Protein AF-A0A260Z361-F1 (afdb_monomer_lite)

Organism: Caenorhabditis remanei (NCBI:txid31234)

InterPro domains:
  IPR000536 Nuclear hormone receptor, ligand-binding domain [PF00104] (79-239)
  IPR000536 Nuclear hormone receptor, ligand-binding domain [PF00104] (299-496)
  IPR000536 Nuclear hormone receptor, ligand-binding domain [PF00104] (571-744)
  IPR000536 Nuclear hormone receptor, ligand-binding domain [PF00104] (887-1087)
  IPR000536 Nuclear hormone receptor, ligand-binding domain [PS51843] (262-513)
  IPR000536 Nuclear hormone receptor, ligand-binding domain [PS51843] (514-761)
  IPR000536 Nuclear hormone receptor, ligand-binding domain [PS51843] (861-1104)
  IPR000536 Nuclear hormone receptor, ligand-binding domain [SM00430] (85-256)
  IPR000536 Nuclear hormone receptor, ligand-binding domain [SM00430] (308-484)
  IPR000536 Nuclear hormone receptor, ligand-binding domain [SM00430] (555-732)
  IPR000536 Nuclear hormone receptor, ligand-binding domain [SM00430] (896-1075)
  IPR001628 Zinc finger, nuclear hormone receptor-type [PF00105] (751-816)
  IPR001628 Zinc finger, nuclear hormone receptor-type [PR00047] (752-768)
  IPR001628 Zinc finger, nuclear hormone receptor-type [PR00047] (768-783)
  IPR001628 Zinc finger, nuclear hormone receptor-type [PR00047] (798-806)
  IPR001628 Zinc finger, nuclear hormone receptor-type [PR00047] (806-814)
  IPR001628 Zinc finger, nuclear hormone receptor-type [PS51030] (749-821)
  IPR001628 Zinc finger, nuclear hormone receptor-type [SM00399] (749-817)
  IPR013088 Zinc finger, NHR/GATA-type [G3DSA:3.30.50.10] (749-846)
  IPR035500 Nuclear hormone receptor-like domain superfamily [G3DSA:1.10.565.10] (91-254)

Structure (mmCIF, N/CA/C/O backbone):
data_AF-A0A260Z361-F1
#
_entry.id   AF-A0A260Z361-F1
#
loop_
_atom_site.group_PDB
_atom_site.id
_atom_site.type_symbol
_atom_site.label_atom_id
_atom_site.label_alt_id
_atom_site.label_comp_id
_atom_site.label_asym_id
_atom_site.label_entity_id
_atom_site.label_seq_id
_atom_site.pdbx_PDB_ins_code
_atom_site.Cartn_x
_atom_site.Cartn_y
_atom_site.Cartn_z
_atom_site.occupancy
_atom_site.B_iso_or_equiv
_atom_site.auth_seq_id
_atom_site.auth_comp_id
_atom_site.auth_asym_id
_atom_site.auth_atom_id
_atom_site.pdbx_PDB_model_num
ATOM 1 N N . MET A 1 1 ? -25.024 35.881 -53.964 1.00 37.06 1 MET A N 1
ATOM 2 C CA . MET A 1 1 ? -24.887 37.346 -53.826 1.00 37.06 1 MET A CA 1
ATOM 3 C C . MET A 1 1 ? -26.222 37.951 -53.404 1.00 37.06 1 MET A C 1
ATOM 5 O O . MET A 1 1 ? -26.294 38.473 -52.302 1.00 37.06 1 MET A O 1
ATOM 9 N N . GLU A 1 2 ? -27.300 37.733 -54.162 1.00 37.16 2 GLU A N 1
ATOM 10 C CA . GLU A 1 2 ? -28.669 38.170 -53.811 1.00 37.16 2 GLU A CA 1
ATOM 11 C C . GLU A 1 2 ? -29.157 37.681 -52.435 1.00 37.16 2 GLU A C 1
ATOM 13 O O . GLU A 1 2 ? -29.669 38.473 -51.655 1.00 37.16 2 GLU A O 1
ATOM 18 N N . LYS A 1 3 ? -28.886 36.421 -52.054 1.00 41.75 3 LYS A N 1
ATOM 19 C CA . LYS A 1 3 ? -29.202 35.899 -50.704 1.00 41.75 3 LYS A CA 1
ATOM 20 C C . LYS A 1 3 ? -28.465 36.618 -49.557 1.00 41.75 3 LYS A C 1
ATOM 22 O O . LYS A 1 3 ? -28.951 36.625 -48.435 1.00 41.75 3 LYS A O 1
ATOM 27 N N . CYS A 1 4 ? -27.301 37.215 -49.824 1.00 38.50 4 CYS A N 1
ATOM 28 C CA . CYS A 1 4 ? -26.504 37.941 -48.825 1.00 38.50 4 CYS A CA 1
ATOM 29 C C . CYS A 1 4 ? -26.929 39.413 -48.720 1.00 38.50 4 CYS A C 1
ATOM 31 O O . CYS A 1 4 ? -26.903 39.981 -47.631 1.00 38.50 4 CYS A O 1
ATOM 33 N N . VAL A 1 5 ? -27.372 40.006 -49.834 1.00 46.22 5 VAL A N 1
ATOM 34 C CA . VAL A 1 5 ? -27.998 41.337 -49.855 1.00 46.22 5 VAL A CA 1
ATOM 35 C C . VAL A 1 5 ? -29.374 41.283 -49.180 1.00 46.22 5 VAL A C 1
ATOM 37 O O . VAL A 1 5 ? -29.681 42.140 -48.358 1.00 46.22 5 VAL A O 1
ATOM 40 N N . ALA A 1 6 ? -30.147 40.213 -49.405 1.00 42.69 6 ALA A N 1
ATOM 41 C CA . ALA A 1 6 ? -31.412 39.955 -48.709 1.00 42.69 6 ALA A CA 1
ATOM 42 C C . ALA A 1 6 ? -31.250 39.751 -47.186 1.00 42.69 6 ALA A C 1
ATOM 44 O O . ALA A 1 6 ? -32.194 39.970 -46.435 1.00 42.69 6 ALA A O 1
ATOM 45 N N . ALA A 1 7 ? -30.049 39.381 -46.724 1.00 40.28 7 ALA A N 1
ATOM 46 C CA . ALA A 1 7 ? -29.687 39.276 -45.307 1.00 40.28 7 ALA A CA 1
ATOM 47 C C . ALA A 1 7 ? -29.049 40.566 -44.737 1.00 40.28 7 ALA A C 1
ATOM 49 O O . ALA A 1 7 ? -28.503 40.551 -43.634 1.00 40.28 7 ALA A O 1
ATOM 50 N N . GLY A 1 8 ? -29.092 41.683 -45.477 1.00 35.53 8 GLY A N 1
ATOM 51 C CA . GLY A 1 8 ? -28.671 43.006 -45.002 1.00 35.53 8 GLY A CA 1
ATOM 52 C C . GLY A 1 8 ? -27.170 43.307 -45.096 1.00 35.53 8 GLY A C 1
ATOM 53 O O . GLY A 1 8 ? -26.699 44.268 -44.485 1.00 35.53 8 GLY A O 1
ATOM 54 N N . MET A 1 9 ? -26.382 42.523 -45.841 1.00 39.78 9 MET A N 1
ATOM 55 C CA . MET A 1 9 ? -24.955 42.816 -46.036 1.00 39.78 9 MET A CA 1
ATOM 56 C C . MET A 1 9 ? -24.739 43.815 -47.185 1.00 39.78 9 MET A C 1
ATOM 58 O O . MET A 1 9 ? -25.173 43.577 -48.309 1.00 39.78 9 MET A O 1
ATOM 62 N N . GLN A 1 10 ? -24.023 44.915 -46.911 1.00 44.56 10 GLN A N 1
ATOM 63 C CA . GLN A 1 10 ? -23.666 45.927 -47.914 1.00 44.56 10 GLN A CA 1
ATOM 64 C C . GLN A 1 10 ? -22.781 45.350 -49.029 1.00 44.56 10 GLN A C 1
ATOM 66 O O . GLN A 1 10 ? -21.761 44.707 -48.770 1.00 44.56 10 GLN A O 1
ATOM 71 N N . GLU A 1 11 ? -23.150 45.647 -50.275 1.00 37.41 11 GLU A N 1
ATOM 72 C CA . GLU A 1 11 ? -22.514 45.131 -51.494 1.00 37.41 11 GLU A CA 1
ATOM 73 C C . GLU A 1 11 ? -21.025 45.526 -51.619 1.00 37.41 11 GLU A C 1
ATOM 75 O O . GLU A 1 11 ? -20.218 44.764 -52.157 1.00 37.41 11 GLU A O 1
ATOM 80 N N . SER A 1 12 ? -20.623 46.658 -51.027 1.00 40.34 12 SER A N 1
ATOM 81 C CA . SER A 1 12 ? -19.236 47.151 -50.987 1.00 40.34 12 SER A CA 1
ATOM 82 C C . SER A 1 12 ? -18.270 46.218 -50.241 1.00 40.34 12 SER A C 1
ATOM 84 O O . SER A 1 12 ? -17.122 46.059 -50.651 1.00 40.34 12 SER A O 1
ATOM 86 N N . LEU A 1 13 ? -18.739 45.526 -49.195 1.00 38.41 13 LEU A N 1
ATOM 87 C CA . LEU A 1 13 ? -17.946 44.538 -48.449 1.00 38.41 13 LEU A CA 1
ATOM 88 C C . LEU A 1 13 ? -17.765 43.222 -49.214 1.00 38.41 13 LEU A C 1
ATOM 90 O O . LEU A 1 13 ? -16.787 42.509 -48.990 1.00 38.41 13 LEU A O 1
ATOM 94 N N . ILE A 1 14 ? -18.695 42.896 -50.114 1.00 42.06 14 ILE A N 1
ATOM 95 C CA . ILE A 1 14 ? -18.622 41.687 -50.941 1.00 42.06 14 ILE A CA 1
ATOM 96 C C . ILE A 1 14 ? -17.640 41.903 -52.103 1.00 42.06 14 ILE A C 1
ATOM 98 O O . ILE A 1 14 ? -16.890 40.984 -52.436 1.00 42.06 14 ILE A O 1
ATOM 102 N N . ARG A 1 15 ? -17.584 43.117 -52.675 1.00 38.75 15 ARG A N 1
ATOM 103 C CA . ARG A 1 15 ? -16.618 43.471 -53.733 1.00 38.75 15 ARG A CA 1
ATOM 104 C C . ARG A 1 15 ? -15.180 43.578 -53.208 1.00 38.75 15 ARG A C 1
ATOM 106 O O . ARG A 1 15 ? -14.297 42.940 -53.773 1.00 38.75 15 ARG A O 1
ATOM 113 N N . GLY A 1 16 ? -14.964 44.196 -52.041 1.00 37.25 16 GLY A N 1
ATOM 114 C CA . GLY A 1 16 ? -13.623 44.321 -51.444 1.00 37.25 16 GLY A CA 1
ATOM 115 C C . GLY A 1 16 ? -12.918 42.989 -51.131 1.00 37.25 16 GLY A C 1
ATOM 116 O O . GLY A 1 16 ? -11.696 42.909 -51.179 1.00 37.25 16 GLY A O 1
ATOM 117 N N . SER A 1 17 ? -13.660 41.904 -50.873 1.00 35.28 17 SER A N 1
ATOM 118 C CA . SER A 1 17 ? -13.062 40.572 -50.668 1.00 35.28 17 SER A CA 1
ATOM 119 C C . SER A 1 17 ? -12.660 39.870 -51.972 1.00 35.28 17 SER A C 1
ATOM 121 O O . SER A 1 17 ? -11.857 38.934 -51.920 1.00 35.28 17 SER A O 1
ATOM 123 N N . ARG A 1 18 ? -13.239 40.258 -53.117 1.00 35.06 18 ARG A N 1
ATOM 124 C CA . ARG A 1 18 ? -12.872 39.724 -54.436 1.00 35.06 18 ARG A CA 1
ATOM 125 C C . ARG A 1 18 ? -11.702 40.495 -55.036 1.00 35.06 18 ARG A C 1
ATOM 127 O O . ARG A 1 18 ? -10.806 39.846 -55.558 1.00 35.06 18 ARG A O 1
ATOM 134 N N . ASP A 1 19 ? -11.654 41.813 -54.858 1.00 36.59 19 ASP A N 1
ATOM 135 C CA . ASP A 1 19 ? -10.569 42.643 -55.398 1.00 36.59 19 ASP A CA 1
ATOM 136 C C . ASP A 1 19 ? -9.227 42.366 -54.702 1.00 36.59 19 ASP A C 1
ATOM 138 O O . ASP A 1 19 ? -8.204 42.296 -55.367 1.00 36.59 19 ASP A O 1
ATOM 142 N N . VAL A 1 20 ? -9.214 42.045 -53.401 1.00 38.16 20 VAL A N 1
ATOM 143 C CA . VAL A 1 20 ? -7.973 41.657 -52.694 1.00 38.16 20 VAL A CA 1
ATOM 144 C C . VAL A 1 20 ? -7.481 40.261 -53.098 1.00 38.16 20 VAL A C 1
ATOM 146 O O . VAL A 1 20 ? -6.281 40.036 -53.211 1.00 38.16 20 VAL A O 1
ATOM 149 N N . ASN A 1 21 ? -8.386 39.310 -53.357 1.00 33.41 21 ASN A N 1
ATOM 150 C CA . ASN A 1 21 ? -7.988 37.988 -53.855 1.00 33.41 21 ASN A CA 1
ATOM 151 C C . ASN A 1 21 ? -7.580 38.028 -55.337 1.00 33.41 21 ASN A C 1
ATOM 153 O O . ASN A 1 21 ? -6.773 37.202 -55.752 1.00 33.41 21 ASN A O 1
ATOM 157 N N . ASN A 1 22 ? -8.126 38.954 -56.128 1.00 33.75 22 ASN A N 1
ATOM 158 C CA . ASN A 1 22 ? -7.738 39.137 -57.523 1.00 33.75 22 ASN A CA 1
ATOM 159 C C . ASN A 1 22 ? -6.433 39.927 -57.648 1.00 33.75 22 ASN A C 1
ATOM 161 O O . ASN A 1 22 ? -5.600 39.499 -58.428 1.00 33.75 22 ASN A O 1
ATOM 165 N N . GLN A 1 23 ? -6.182 40.951 -56.825 1.00 36.69 23 GLN A N 1
ATOM 166 C CA . GLN A 1 23 ? -4.901 41.673 -56.807 1.00 36.69 23 GLN A CA 1
ATOM 167 C C . GLN A 1 23 ? -3.741 40.748 -56.410 1.00 36.69 23 GLN A C 1
ATOM 169 O O . GLN A 1 23 ? -2.722 40.716 -57.080 1.00 36.69 23 GLN A O 1
ATOM 174 N N . VAL A 1 24 ? -3.931 39.889 -55.399 1.00 38.25 24 VAL A N 1
ATOM 175 C CA . VAL A 1 24 ? -2.917 38.891 -55.003 1.00 38.25 24 VAL A CA 1
ATOM 176 C C . VAL A 1 24 ? -2.685 37.833 -56.095 1.00 38.25 24 VAL A C 1
ATOM 178 O O . VAL A 1 24 ? -1.581 37.310 -56.217 1.00 38.25 24 VAL A O 1
ATOM 181 N N . ASN A 1 25 ? -3.699 37.523 -56.910 1.00 35.00 25 ASN A N 1
ATOM 182 C CA . ASN A 1 25 ? -3.570 36.583 -58.030 1.00 35.00 25 ASN A CA 1
ATOM 183 C C . ASN A 1 25 ? -3.068 37.245 -59.331 1.00 35.00 25 ASN A C 1
ATOM 185 O O . ASN A 1 25 ? -2.478 36.549 -60.156 1.00 35.00 25 ASN A O 1
ATOM 189 N N . GLU A 1 26 ? -3.292 38.546 -59.536 1.00 34.28 26 GLU A N 1
ATOM 190 C CA . GLU A 1 26 ? -2.760 39.323 -60.665 1.00 34.28 26 GLU A CA 1
ATOM 191 C C . GLU A 1 26 ? -1.301 39.721 -60.431 1.00 34.28 26 GLU A C 1
ATOM 193 O O . GLU A 1 26 ? -0.491 39.541 -61.335 1.00 34.28 26 GLU A O 1
ATOM 198 N N . ASP A 1 27 ? -0.914 40.072 -59.201 1.00 36.50 27 ASP A N 1
ATOM 199 C CA . ASP A 1 27 ? 0.490 40.303 -58.831 1.00 36.50 27 ASP A CA 1
ATOM 200 C C . ASP A 1 27 ? 1.330 39.009 -58.960 1.00 36.50 27 ASP A C 1
ATOM 202 O O . ASP A 1 27 ? 2.516 39.057 -59.286 1.00 36.50 27 ASP A O 1
ATOM 206 N N . MET A 1 28 ? 0.704 37.832 -58.792 1.00 35.59 28 MET A N 1
ATOM 207 C CA . MET A 1 28 ? 1.311 36.526 -59.102 1.00 35.59 28 MET A CA 1
ATOM 208 C C . MET A 1 28 ? 1.346 36.195 -60.606 1.00 35.59 28 MET A C 1
ATOM 210 O O . MET A 1 28 ? 2.144 35.353 -61.016 1.00 35.59 28 MET A O 1
ATOM 214 N N . LYS A 1 29 ? 0.504 36.827 -61.438 1.00 32.34 29 LYS A N 1
ATOM 215 C CA . LYS A 1 29 ? 0.471 36.635 -62.902 1.00 32.34 29 LYS A CA 1
ATOM 216 C C . LYS A 1 29 ? 1.347 37.631 -63.668 1.00 32.34 29 LYS A C 1
ATOM 218 O O . LYS A 1 29 ? 1.808 37.284 -64.750 1.00 32.34 29 LYS A O 1
ATOM 223 N N . GLU A 1 30 ? 1.615 38.818 -63.126 1.00 31.16 30 GLU A N 1
ATOM 224 C CA . GLU A 1 30 ? 2.445 39.854 -63.769 1.00 31.16 30 GLU A CA 1
ATOM 225 C C . GLU A 1 30 ? 3.964 39.665 -63.583 1.00 31.16 30 GLU A C 1
ATOM 227 O O . GLU A 1 30 ? 4.753 40.523 -63.976 1.00 31.16 30 GLU A O 1
ATOM 232 N N . GLY A 1 31 ? 4.416 38.538 -63.021 1.00 31.28 31 GLY A N 1
ATOM 233 C CA . GLY A 1 31 ? 5.833 38.162 -63.057 1.00 31.28 31 GLY A CA 1
ATOM 234 C C . GLY A 1 31 ? 6.780 39.098 -62.295 1.00 31.28 31 GLY A C 1
ATOM 235 O O . GLY A 1 31 ? 7.986 39.070 -62.538 1.00 31.28 31 GLY A O 1
ATOM 236 N N . LYS A 1 32 ? 6.284 39.905 -61.347 1.00 32.31 32 LYS A N 1
ATOM 237 C CA . LYS A 1 32 ? 7.146 40.594 -60.375 1.00 32.31 32 LYS A CA 1
ATOM 238 C C . LYS A 1 32 ? 7.565 39.598 -59.300 1.00 32.31 32 LYS A C 1
ATOM 240 O O . LYS A 1 32 ? 6.962 39.486 -58.239 1.00 32.31 32 LYS A O 1
ATOM 245 N N . SER A 1 33 ? 8.604 38.840 -59.627 1.00 31.55 33 SER A N 1
ATOM 246 C CA . SER A 1 33 ? 9.275 37.894 -58.748 1.00 31.55 33 SER A CA 1
ATOM 247 C C . SER A 1 33 ? 9.770 38.578 -57.467 1.00 31.55 33 SER A C 1
ATOM 249 O O . SER A 1 33 ? 10.791 39.264 -57.465 1.00 31.55 33 SER A O 1
ATOM 251 N N . THR A 1 34 ? 9.112 38.310 -56.348 1.00 32.81 34 THR A N 1
ATOM 252 C CA . THR A 1 34 ? 9.829 38.047 -55.095 1.00 32.81 34 THR A CA 1
ATOM 253 C C . THR A 1 34 ? 9.739 36.552 -54.826 1.00 32.81 34 THR A C 1
ATOM 255 O O . THR A 1 34 ? 9.138 36.086 -53.861 1.00 32.81 34 THR A O 1
ATOM 258 N N . GLU A 1 35 ? 10.318 35.774 -55.746 1.00 29.12 35 GLU A N 1
ATOM 259 C CA . GLU A 1 35 ? 10.671 34.391 -55.454 1.00 29.12 35 GLU A CA 1
ATOM 260 C C . GLU A 1 35 ? 11.538 34.395 -54.189 1.00 29.12 35 GLU A C 1
ATOM 262 O O . GLU A 1 35 ? 12.588 35.039 -54.137 1.00 29.12 35 GLU A O 1
ATOM 267 N N . PHE A 1 36 ? 11.103 33.668 -53.161 1.00 33.59 36 PHE A N 1
ATOM 268 C CA . PHE A 1 36 ? 12.007 33.170 -52.132 1.00 33.59 36 PHE A CA 1
ATOM 269 C C . PHE A 1 36 ? 12.974 32.195 -52.822 1.00 33.59 36 PHE A C 1
ATOM 271 O O . PHE A 1 36 ? 12.764 30.984 -52.825 1.00 33.59 36 PHE A O 1
ATOM 278 N N . VAL A 1 37 ? 14.018 32.721 -53.466 1.00 28.19 37 VAL A N 1
ATOM 279 C CA . VAL A 1 37 ? 15.123 31.917 -53.993 1.00 28.19 37 VAL A CA 1
ATOM 280 C C . VAL A 1 37 ? 16.019 31.546 -52.813 1.00 28.19 37 VAL A C 1
ATOM 282 O O . VAL A 1 37 ? 17.010 32.207 -52.518 1.00 28.19 37 VAL A O 1
ATOM 285 N N . GLY A 1 38 ? 15.635 30.492 -52.096 1.00 27.31 38 GLY A N 1
ATOM 286 C CA . GLY A 1 38 ? 16.577 29.653 -51.359 1.00 27.31 38 GLY A CA 1
ATOM 287 C C . GLY A 1 38 ? 17.043 28.525 -52.287 1.00 27.31 38 GLY A C 1
ATOM 288 O O . GLY A 1 38 ? 16.228 28.017 -53.062 1.00 27.31 38 GLY A O 1
ATOM 289 N N . PRO A 1 39 ? 18.328 28.131 -52.282 1.00 25.77 39 PRO A N 1
ATOM 290 C CA . PRO A 1 39 ? 18.832 27.117 -53.201 1.00 25.77 39 PRO A CA 1
ATOM 291 C C . PRO A 1 39 ? 18.079 25.797 -52.989 1.00 25.77 39 PRO A C 1
ATOM 293 O O . PRO A 1 39 ? 18.014 25.281 -51.874 1.00 25.77 39 PRO A O 1
ATOM 296 N N . ARG A 1 40 ? 17.516 25.233 -54.067 1.00 27.95 40 ARG A N 1
ATOM 297 C CA . ARG A 1 40 ? 17.001 23.858 -54.074 1.00 27.95 40 ARG A CA 1
ATOM 298 C C . ARG A 1 40 ? 18.174 22.903 -53.856 1.00 27.95 40 ARG A C 1
ATOM 300 O O . ARG A 1 40 ? 18.859 22.535 -54.806 1.00 27.95 40 ARG A O 1
ATOM 307 N N . VAL A 1 41 ? 18.400 22.500 -52.611 1.00 29.23 41 VAL A N 1
ATOM 308 C CA . VAL A 1 41 ? 19.279 21.375 -52.292 1.00 29.23 41 VAL A CA 1
ATOM 309 C C . VAL A 1 41 ? 18.479 20.096 -52.530 1.00 29.23 41 VAL A C 1
ATOM 311 O O . VAL A 1 41 ? 17.575 19.758 -51.769 1.00 29.23 41 VAL A O 1
ATOM 314 N N . GLN A 1 42 ? 18.788 19.390 -53.619 1.00 27.22 42 GLN A N 1
ATOM 315 C CA . GLN A 1 42 ? 18.443 17.975 -53.763 1.00 27.22 42 GLN A CA 1
ATOM 316 C C . GLN A 1 42 ? 19.060 17.213 -52.582 1.00 27.22 42 GLN A C 1
ATOM 318 O O . GLN A 1 42 ? 20.266 17.302 -52.343 1.00 27.22 42 GLN A O 1
ATOM 323 N N . CYS A 1 43 ? 18.234 16.492 -51.823 1.00 30.78 43 CYS A N 1
ATOM 324 C CA . CYS A 1 43 ? 18.675 15.802 -50.619 1.00 30.78 43 CYS A CA 1
ATOM 325 C C . CYS A 1 43 ? 19.515 14.567 -50.968 1.00 30.78 43 CYS A C 1
ATOM 327 O O . CYS A 1 43 ? 19.007 13.473 -51.192 1.00 30.78 43 CYS A O 1
ATOM 329 N N . GLY A 1 44 ? 20.823 14.793 -50.995 1.00 32.03 44 GLY A N 1
ATOM 330 C CA . GLY A 1 44 ? 21.861 13.837 -50.625 1.00 32.03 44 GLY A CA 1
ATOM 331 C C . GLY A 1 44 ? 22.889 14.471 -49.676 1.00 32.03 44 GLY A C 1
ATOM 332 O O . GLY A 1 44 ? 24.017 13.997 -49.599 1.00 32.03 44 GLY A O 1
ATOM 333 N N . ILE A 1 45 ? 22.551 15.575 -48.990 1.00 31.08 45 ILE A N 1
ATOM 334 C CA . ILE A 1 45 ? 23.503 16.359 -48.185 1.00 31.08 45 ILE A CA 1
ATOM 335 C C . ILE A 1 45 ? 22.898 16.679 -46.810 1.00 31.08 45 ILE A C 1
ATOM 337 O O . ILE A 1 45 ? 21.851 17.313 -46.716 1.00 31.08 45 ILE A O 1
ATOM 341 N N . LYS A 1 46 ? 23.592 16.254 -45.743 1.00 37.72 46 LYS A N 1
ATOM 342 C CA . LYS A 1 46 ? 23.356 16.644 -44.341 1.00 37.72 46 LYS A CA 1
ATOM 343 C C . LYS A 1 46 ? 23.386 18.174 -44.209 1.00 37.72 46 LYS A C 1
ATOM 345 O O . LYS A 1 46 ? 24.453 18.770 -44.362 1.00 37.72 46 LYS A O 1
ATOM 350 N N . LEU A 1 47 ? 22.257 18.801 -43.874 1.00 40.19 47 LEU A N 1
ATOM 351 C CA . LEU A 1 47 ? 22.244 20.181 -43.378 1.00 40.19 47 LEU A CA 1
ATOM 352 C C . LEU A 1 47 ? 23.024 20.234 -42.054 1.00 40.19 47 LEU A C 1
ATOM 354 O O . LEU A 1 47 ? 22.825 19.394 -41.174 1.00 40.19 47 LEU A O 1
ATOM 358 N N . ARG A 1 48 ? 23.955 21.186 -41.921 1.00 40.94 48 ARG A N 1
ATOM 359 C CA . ARG A 1 48 ? 24.662 21.425 -40.653 1.00 40.94 48 ARG A CA 1
ATOM 360 C C . ARG A 1 48 ? 23.697 22.067 -39.647 1.00 40.94 48 ARG A C 1
ATOM 362 O O . ARG A 1 48 ? 22.838 22.859 -40.010 1.00 40.94 48 ARG A O 1
ATOM 369 N N . SER A 1 49 ? 23.877 21.741 -38.373 1.00 49.06 49 SER A N 1
ATOM 370 C CA . SER A 1 49 ? 22.951 21.947 -37.247 1.00 49.06 49 SER A CA 1
ATOM 371 C C . SER A 1 49 ? 22.651 23.397 -36.803 1.00 49.06 49 SER A C 1
ATOM 373 O O . SER A 1 49 ? 22.130 23.559 -35.708 1.00 49.06 49 SER A O 1
ATOM 375 N N . VAL A 1 50 ? 23.001 24.442 -37.570 1.00 48.66 50 VAL A N 1
ATOM 376 C CA . VAL A 1 50 ? 22.980 25.865 -37.121 1.00 48.66 50 VAL A CA 1
ATOM 377 C C . VAL A 1 50 ? 22.129 26.785 -38.032 1.00 48.66 50 VAL A C 1
ATOM 379 O O . VAL A 1 50 ? 22.119 28.007 -37.878 1.00 48.66 50 VAL A O 1
ATOM 382 N N . GLU A 1 51 ? 21.418 26.233 -39.021 1.00 66.44 51 GLU A N 1
ATOM 383 C CA . GLU A 1 51 ? 20.763 27.039 -40.067 1.00 66.44 51 GLU A CA 1
ATOM 384 C C . GLU A 1 51 ? 19.233 27.194 -39.939 1.00 66.44 51 GLU A C 1
ATOM 386 O O . GLU A 1 51 ? 18.703 28.151 -40.505 1.00 66.44 51 GLU A O 1
ATOM 391 N N . LEU A 1 52 ? 18.498 26.357 -39.191 1.00 78.00 52 LEU A N 1
ATOM 392 C CA . LEU A 1 52 ? 17.023 26.354 -39.196 1.00 78.00 52 LEU A CA 1
ATOM 393 C C . LEU A 1 52 ? 16.417 27.541 -38.429 1.00 78.00 52 LEU A C 1
ATOM 395 O O . LEU A 1 52 ? 15.536 28.233 -38.948 1.00 78.00 52 LEU A O 1
ATOM 399 N N . ILE A 1 53 ? 16.888 27.827 -37.213 1.00 79.31 53 ILE A N 1
ATOM 400 C CA . ILE A 1 53 ? 16.450 28.974 -36.398 1.00 79.31 53 ILE A CA 1
ATOM 401 C C . ILE A 1 53 ? 16.900 30.273 -37.061 1.00 79.31 53 ILE A C 1
ATOM 403 O O . ILE A 1 53 ? 16.123 31.229 -37.160 1.00 79.31 53 ILE A O 1
ATOM 407 N N . THR A 1 54 ? 18.132 30.302 -37.571 1.00 80.25 54 THR A N 1
ATOM 408 C CA . THR A 1 54 ? 18.674 31.458 -38.296 1.00 80.25 54 THR A CA 1
ATOM 409 C C . THR A 1 54 ? 17.834 31.769 -39.538 1.00 80.25 54 THR A C 1
ATOM 411 O O . THR A 1 54 ? 17.449 32.922 -39.758 1.00 80.25 54 THR A O 1
ATOM 414 N N . GLN A 1 55 ? 17.487 30.750 -40.329 1.00 81.38 55 GLN A N 1
ATOM 415 C CA . GLN A 1 55 ? 16.649 30.902 -41.516 1.00 81.38 55 GLN A CA 1
ATOM 416 C C . GLN A 1 55 ? 15.220 31.324 -41.158 1.00 81.38 55 GLN A C 1
ATOM 418 O O . GLN A 1 55 ? 14.692 32.260 -41.759 1.00 81.38 55 GLN A O 1
ATOM 423 N N . THR A 1 56 ? 14.622 30.714 -40.133 1.00 85.31 56 THR A N 1
ATOM 424 C CA . THR A 1 56 ? 13.287 31.090 -39.634 1.00 85.31 56 THR A CA 1
ATOM 425 C C . THR A 1 56 ? 13.263 32.552 -39.172 1.00 85.31 56 THR A C 1
ATOM 427 O O . THR A 1 56 ? 12.329 33.290 -39.476 1.00 85.31 56 THR A O 1
ATOM 430 N N . THR A 1 57 ? 14.334 33.021 -38.525 1.00 86.69 57 THR A N 1
ATOM 431 C CA . THR A 1 57 ? 14.489 34.421 -38.087 1.00 86.69 57 THR A CA 1
ATOM 432 C C . THR A 1 57 ? 14.581 35.398 -39.258 1.00 86.69 57 THR A C 1
ATOM 434 O O . THR A 1 57 ? 13.965 36.470 -39.226 1.00 86.69 57 THR A O 1
ATOM 437 N N . ARG A 1 58 ? 15.287 35.032 -40.333 1.00 84.06 58 ARG A N 1
ATOM 438 C CA . ARG A 1 58 ? 15.305 35.820 -41.577 1.00 84.06 58 ARG A CA 1
ATOM 439 C C . ARG A 1 58 ? 13.930 35.851 -42.245 1.00 84.06 58 ARG A C 1
ATOM 441 O O . ARG A 1 58 ? 13.457 36.926 -42.607 1.00 84.06 58 ARG A O 1
ATOM 448 N N . ASN A 1 59 ? 13.259 34.704 -42.344 1.00 84.81 59 ASN A N 1
ATOM 449 C CA . ASN A 1 59 ? 11.915 34.608 -42.913 1.00 84.81 59 ASN A CA 1
ATOM 450 C C . ASN A 1 59 ? 10.900 35.448 -42.119 1.00 84.81 59 ASN A C 1
ATOM 452 O O . ASN A 1 59 ? 10.081 36.147 -42.714 1.00 84.81 59 ASN A O 1
ATOM 456 N N . TYR A 1 60 ? 10.991 35.449 -40.787 1.00 87.69 60 TYR A N 1
ATOM 457 C CA . TYR A 1 60 ? 10.163 36.295 -39.927 1.00 87.69 60 TYR A CA 1
ATOM 458 C C . TYR A 1 60 ? 10.450 37.793 -40.124 1.00 87.69 60 TYR A C 1
ATOM 460 O O . TYR A 1 60 ? 9.534 38.612 -40.146 1.00 87.69 60 TYR A O 1
ATOM 468 N N . SER A 1 61 ? 11.711 38.170 -40.344 1.00 84.56 61 SER A N 1
ATOM 469 C CA . SER A 1 61 ? 12.080 39.564 -40.637 1.00 84.56 61 SER A CA 1
ATOM 470 C C . SER A 1 61 ? 11.491 40.044 -41.974 1.00 84.56 61 SER A C 1
ATOM 472 O O . SER A 1 61 ? 10.978 41.162 -42.071 1.00 84.56 61 SER A O 1
ATOM 474 N N . ASN A 1 62 ? 11.478 39.174 -42.989 1.00 80.81 62 ASN A N 1
ATOM 475 C CA . ASN A 1 62 ? 10.793 39.431 -44.259 1.00 80.81 62 ASN A CA 1
ATOM 476 C C . ASN A 1 62 ? 9.272 39.541 -44.067 1.00 80.81 62 ASN A C 1
ATOM 478 O O . ASN A 1 62 ? 8.639 40.420 -44.656 1.00 80.81 62 ASN A O 1
ATOM 482 N N . LEU A 1 63 ? 8.689 38.705 -43.200 1.00 83.50 63 LEU A N 1
ATOM 483 C CA . LEU A 1 63 ? 7.274 38.784 -42.833 1.00 83.50 63 LEU A CA 1
ATOM 484 C C . LEU A 1 63 ? 6.921 40.149 -42.226 1.00 83.50 63 LEU A C 1
ATOM 486 O O . LEU A 1 63 ? 5.912 40.736 -42.603 1.00 83.50 63 LEU A O 1
ATOM 490 N N . GLU A 1 64 ? 7.762 40.697 -41.344 1.00 80.88 64 GLU A N 1
ATOM 491 C CA . GLU A 1 64 ? 7.566 42.038 -40.769 1.00 80.88 64 GLU A CA 1
ATOM 492 C C . GLU A 1 64 ? 7.580 43.147 -41.837 1.00 80.88 64 GLU A C 1
ATOM 494 O O . GLU A 1 64 ? 6.803 44.099 -41.745 1.00 80.88 64 GLU A O 1
ATOM 499 N N . THR A 1 65 ? 8.394 43.010 -42.889 1.00 79.38 65 THR A N 1
ATOM 500 C CA . THR A 1 65 ? 8.381 43.951 -44.028 1.00 79.38 65 THR A CA 1
ATOM 501 C C . THR A 1 65 ? 7.101 43.823 -44.855 1.00 79.38 65 THR A C 1
ATOM 503 O O . THR A 1 65 ? 6.514 44.823 -45.252 1.00 79.38 65 THR A O 1
ATOM 506 N N . ILE A 1 66 ? 6.602 42.606 -45.075 1.00 76.75 66 ILE A N 1
ATOM 507 C CA . ILE A 1 66 ? 5.327 42.389 -45.776 1.00 76.75 66 ILE A CA 1
ATOM 508 C C . ILE A 1 66 ? 4.155 42.939 -44.949 1.00 76.75 66 ILE A C 1
ATOM 510 O O . ILE A 1 66 ? 3.259 43.594 -45.486 1.00 76.75 66 ILE A O 1
ATOM 514 N N . ARG A 1 67 ? 4.179 42.733 -43.627 1.00 78.75 67 ARG A N 1
ATOM 515 C CA . ARG A 1 67 ? 3.181 43.270 -42.693 1.00 78.75 67 ARG A CA 1
ATOM 516 C C . ARG A 1 67 ? 3.122 44.795 -42.743 1.00 78.75 67 ARG A C 1
ATOM 518 O O . ARG A 1 67 ? 2.019 45.334 -42.747 1.00 78.75 67 ARG A O 1
ATOM 525 N N . SER A 1 68 ? 4.257 45.495 -42.834 1.00 75.38 68 SER A N 1
ATOM 526 C CA . SER A 1 68 ? 4.263 46.966 -42.907 1.00 75.38 68 SER A CA 1
ATOM 527 C C . SER A 1 68 ? 3.617 47.507 -44.190 1.00 75.38 68 SER A C 1
ATOM 529 O O . SER A 1 68 ? 3.028 48.587 -44.168 1.00 75.38 68 SER A O 1
ATOM 531 N N . ILE A 1 69 ? 3.646 46.734 -45.280 1.00 76.69 69 ILE A N 1
ATOM 532 C CA . ILE A 1 69 ? 2.974 47.062 -46.543 1.00 76.69 69 ILE A CA 1
ATOM 533 C C . ILE A 1 69 ? 1.470 46.766 -46.444 1.00 76.69 69 ILE A C 1
ATOM 535 O O . ILE A 1 69 ? 0.648 47.646 -46.713 1.00 76.69 69 ILE A O 1
ATOM 539 N N . ILE A 1 70 ? 1.098 45.554 -46.010 1.00 75.81 70 ILE A N 1
ATOM 540 C CA . ILE A 1 70 ? -0.304 45.096 -45.919 1.00 75.81 70 ILE A CA 1
ATOM 541 C C . ILE A 1 70 ? -1.103 45.926 -44.909 1.00 75.81 70 ILE A C 1
ATOM 543 O O . ILE A 1 70 ? -2.265 46.255 -45.148 1.00 75.81 70 ILE A O 1
ATOM 547 N N . PHE A 1 71 ? -0.477 46.295 -43.793 1.00 79.38 71 PHE A N 1
ATOM 548 C CA . PHE A 1 71 ? -1.088 47.073 -42.720 1.00 79.38 71 PHE A CA 1
ATOM 549 C C . PHE A 1 71 ? -0.684 48.555 -42.745 1.00 79.38 71 PHE A C 1
ATOM 551 O O . PHE A 1 71 ? -0.843 49.251 -41.746 1.00 79.38 71 PHE A O 1
ATOM 558 N N . SER A 1 72 ? -0.211 49.069 -43.886 1.00 71.75 72 SER A N 1
ATOM 559 C CA . SER A 1 72 ? 0.223 50.471 -44.051 1.00 71.75 72 SER A CA 1
ATOM 560 C C . SER A 1 72 ? -0.846 51.510 -43.677 1.00 71.75 72 SER A C 1
ATOM 562 O O . SER A 1 72 ? -0.514 52.593 -43.201 1.00 71.75 72 SER A O 1
ATOM 564 N N . ASN A 1 73 ? -2.129 51.161 -43.820 1.00 69.44 73 ASN A N 1
ATOM 565 C CA . ASN A 1 73 ? -3.277 51.996 -43.446 1.00 69.44 73 ASN A CA 1
ATOM 566 C C . ASN A 1 73 ? -3.957 51.557 -42.131 1.00 69.44 73 ASN A C 1
ATOM 568 O O . ASN A 1 73 ? -5.121 51.894 -41.890 1.00 69.44 73 ASN A O 1
ATOM 572 N N . ALA A 1 74 ? -3.282 50.763 -41.293 1.00 73.31 74 ALA A N 1
ATOM 573 C CA . ALA A 1 74 ? -3.851 50.291 -40.035 1.00 73.31 74 ALA A CA 1
ATOM 574 C C . ALA A 1 74 ? -4.073 51.443 -39.045 1.00 73.31 74 ALA A C 1
ATOM 576 O O . ALA A 1 74 ? -3.287 52.385 -38.928 1.00 73.31 74 ALA A O 1
ATOM 577 N N . LYS A 1 75 ? -5.186 51.371 -38.312 1.00 75.69 75 LYS A N 1
ATOM 578 C CA . LYS A 1 75 ? -5.542 52.377 -37.304 1.00 75.69 75 LYS A CA 1
ATOM 579 C C . LYS A 1 75 ? -4.613 52.253 -36.104 1.00 75.69 75 LYS A C 1
ATOM 581 O O . LYS A 1 75 ? -4.272 51.150 -35.721 1.00 75.69 75 LYS A O 1
ATOM 586 N N . GLN A 1 76 ? -4.314 53.355 -35.415 1.00 78.94 76 GLN A N 1
ATOM 587 C CA . GLN A 1 76 ? -3.534 53.295 -34.167 1.00 78.94 76 GLN A CA 1
ATOM 588 C C . GLN A 1 76 ? -4.234 52.503 -33.050 1.00 78.94 76 GLN A C 1
ATOM 590 O O . GLN A 1 76 ? -3.564 51.892 -32.219 1.00 78.94 76 GLN A O 1
ATOM 595 N N . ASN A 1 77 ? -5.574 52.510 -33.031 1.00 85.25 77 ASN A N 1
ATOM 596 C CA . ASN A 1 77 ? -6.375 51.766 -32.064 1.00 85.25 77 ASN A CA 1
ATOM 597 C C . ASN A 1 77 ? -7.475 50.950 -32.749 1.00 85.25 77 ASN A C 1
ATOM 599 O O . ASN A 1 77 ? -8.273 51.512 -33.505 1.00 85.25 77 ASN A O 1
ATOM 603 N N . VAL A 1 78 ? -7.574 49.664 -32.413 1.00 85.81 78 VAL A N 1
ATOM 604 C CA . VAL A 1 78 ? -8.493 48.712 -33.059 1.00 85.81 78 VAL A CA 1
ATOM 605 C C . VAL A 1 78 ? -9.579 48.203 -32.114 1.00 85.81 78 VAL A C 1
ATOM 607 O O . VAL A 1 78 ? -9.366 48.023 -30.914 1.00 85.81 78 VAL A O 1
ATOM 610 N N . THR A 1 79 ? -10.770 47.989 -32.668 1.00 85.50 79 THR A N 1
ATOM 611 C CA . THR A 1 79 ? -11.886 47.245 -32.058 1.00 85.50 79 THR A CA 1
ATOM 612 C C . THR A 1 79 ? -11.685 45.735 -32.214 1.00 85.50 79 THR A C 1
ATOM 614 O O . THR A 1 79 ? -10.852 45.299 -33.005 1.00 85.50 79 THR A O 1
ATOM 617 N N . LEU A 1 80 ? -12.477 44.910 -31.521 1.00 82.19 80 LEU A N 1
ATOM 618 C CA . LEU A 1 80 ? -12.435 43.450 -31.663 1.00 82.19 80 LEU A CA 1
ATOM 619 C C . LEU A 1 80 ? -12.688 43.004 -33.109 1.00 82.19 80 LEU A C 1
ATOM 621 O O . LEU A 1 80 ? -12.067 42.050 -33.575 1.00 82.19 80 LEU A O 1
ATOM 625 N N . HIS A 1 81 ? -13.583 43.690 -33.828 1.00 80.44 81 HIS A N 1
ATOM 626 C CA . HIS A 1 81 ? -13.871 43.372 -35.225 1.00 80.44 81 HIS A CA 1
ATOM 627 C C . HIS A 1 81 ? -12.650 43.612 -36.121 1.00 80.44 81 HIS A C 1
ATOM 629 O O . HIS A 1 81 ? -12.271 42.733 -36.889 1.00 80.44 81 HIS A O 1
ATOM 635 N N . GLU A 1 82 ? -12.006 44.770 -35.978 1.00 82.50 82 GLU A N 1
ATOM 636 C CA . GLU A 1 82 ? -10.792 45.127 -36.722 1.00 82.50 82 GLU A CA 1
ATOM 637 C C . GLU A 1 82 ? -9.627 44.199 -36.351 1.00 82.50 82 GLU A C 1
ATOM 639 O O . GLU A 1 82 ? -8.989 43.635 -37.234 1.00 82.50 82 GLU A O 1
ATOM 644 N N . PHE A 1 83 ? -9.442 43.923 -35.058 1.00 83.44 83 PHE A N 1
ATOM 645 C CA . PHE A 1 83 ? -8.452 42.969 -34.557 1.00 83.44 83 PHE A CA 1
ATOM 646 C C . PHE A 1 83 ? -8.653 41.571 -35.162 1.00 83.44 83 PHE A C 1
ATOM 648 O O . PHE A 1 83 ? -7.703 40.928 -35.598 1.00 83.44 83 PHE A O 1
ATOM 655 N N . SER A 1 84 ? -9.900 41.100 -35.237 1.00 80.50 84 SER A N 1
ATOM 656 C CA . SER A 1 84 ? -10.227 39.784 -35.802 1.00 80.50 84 SER A CA 1
ATOM 657 C C . SER A 1 84 ? -9.976 39.716 -37.311 1.00 80.50 84 SER A C 1
ATOM 659 O O . SER A 1 84 ? -9.572 38.670 -37.819 1.00 80.50 84 SER A O 1
ATOM 661 N N . LEU A 1 85 ? -10.205 40.817 -38.037 1.00 80.94 85 LEU A N 1
ATOM 662 C CA . LEU A 1 85 ? -9.888 40.909 -39.464 1.00 80.94 85 LEU A CA 1
ATOM 663 C C . LEU A 1 85 ? -8.377 40.855 -39.700 1.00 80.94 85 LEU A C 1
ATOM 665 O O . LEU A 1 85 ? -7.938 40.131 -40.592 1.00 80.94 85 LEU A O 1
ATOM 669 N N . GLU A 1 86 ? -7.590 41.550 -38.877 1.00 84.94 86 GLU A N 1
ATOM 670 C CA . GLU A 1 86 ? -6.129 41.489 -38.954 1.00 84.94 86 GLU A CA 1
ATOM 671 C C . GLU A 1 86 ? -5.604 40.083 -38.661 1.00 84.94 86 GLU A C 1
ATOM 673 O O . GLU A 1 86 ? -4.833 39.562 -39.458 1.00 84.94 86 GLU A O 1
ATOM 678 N N . ILE A 1 87 ? -6.091 39.413 -37.609 1.00 81.62 87 ILE A N 1
ATOM 679 C CA . ILE A 1 87 ? -5.715 38.022 -37.288 1.00 81.62 87 ILE A CA 1
ATOM 680 C C . ILE A 1 87 ? -6.071 37.062 -38.431 1.00 81.62 87 ILE A C 1
ATOM 682 O O . ILE A 1 87 ? -5.326 36.129 -38.731 1.00 81.62 87 ILE A O 1
ATOM 686 N N . LYS A 1 88 ? -7.202 37.283 -39.109 1.00 80.75 88 LYS A N 1
ATOM 687 C CA . LYS A 1 88 ? -7.591 36.464 -40.262 1.00 80.75 88 LYS A CA 1
ATOM 688 C C . LYS A 1 88 ? -6.620 36.636 -41.431 1.00 80.75 88 LYS A C 1
ATOM 690 O O . LYS A 1 88 ? -6.270 35.644 -42.068 1.00 80.75 88 LYS A O 1
ATOM 695 N N . THR A 1 89 ? -6.192 37.861 -41.724 1.00 81.12 89 THR A N 1
ATOM 696 C CA . THR A 1 89 ? -5.172 38.124 -42.750 1.00 81.12 89 THR A CA 1
ATOM 697 C C . THR A 1 89 ? -3.821 37.546 -42.331 1.00 81.12 89 THR A C 1
ATOM 699 O O . THR A 1 89 ? -3.186 36.849 -43.121 1.00 81.12 89 THR A O 1
ATOM 702 N N . GLU A 1 90 ? -3.448 37.733 -41.067 1.00 83.50 90 GLU A N 1
ATOM 703 C CA . GLU A 1 90 ? -2.199 37.252 -40.481 1.00 83.50 90 GLU A CA 1
ATOM 704 C C . GLU A 1 90 ? -2.074 35.728 -40.540 1.00 83.50 90 GLU A C 1
ATOM 706 O O . GLU A 1 90 ? -1.027 35.206 -40.902 1.00 83.50 90 GLU A O 1
ATOM 711 N N . SER A 1 91 ? -3.166 34.994 -40.315 1.00 85.56 91 SER A N 1
ATOM 712 C CA . SER A 1 91 ? -3.158 33.528 -40.386 1.00 85.56 91 SER A CA 1
ATOM 713 C C . SER A 1 91 ? -2.646 32.979 -41.725 1.00 85.56 91 SER A C 1
ATOM 715 O O . SER A 1 91 ? -1.971 31.953 -41.759 1.00 85.56 91 SER A O 1
ATOM 717 N N . LYS A 1 92 ? -2.901 33.678 -42.840 1.00 84.69 92 LYS A N 1
ATOM 718 C CA . LYS A 1 92 ? -2.392 33.276 -44.161 1.00 84.69 92 LYS A CA 1
ATOM 719 C C . LYS A 1 92 ? -0.892 33.538 -44.300 1.00 84.69 92 LYS A C 1
ATOM 721 O O . LYS A 1 92 ? -0.195 32.762 -44.948 1.00 84.69 92 LYS A O 1
ATOM 726 N N . LEU A 1 93 ? -0.415 34.625 -43.702 1.00 84.69 93 LEU A N 1
ATOM 727 C CA . LEU A 1 93 ? 0.988 35.025 -43.713 1.00 84.69 93 LEU A CA 1
ATOM 728 C C . LEU A 1 93 ? 1.827 34.089 -42.836 1.00 84.69 93 LEU A C 1
ATOM 730 O O . LEU A 1 93 ? 2.854 33.588 -43.284 1.00 84.69 93 LEU A O 1
ATOM 734 N N . VAL A 1 94 ? 1.339 33.758 -41.638 1.00 87.44 94 VAL A N 1
ATOM 735 C CA . VAL A 1 94 ? 1.986 32.798 -40.731 1.00 87.44 94 VAL A CA 1
ATOM 736 C C . VAL A 1 94 ? 1.996 31.388 -41.326 1.00 87.44 94 VAL A C 1
ATOM 738 O O . VAL A 1 94 ? 2.999 30.693 -41.213 1.00 87.44 94 VAL A O 1
ATOM 741 N N . TRP A 1 95 ? 0.939 30.972 -42.034 1.00 88.38 95 TRP A N 1
ATOM 742 C CA . TRP A 1 95 ? 0.947 29.700 -42.771 1.00 88.38 95 TRP A CA 1
ATOM 743 C C . TRP A 1 95 ? 2.089 29.647 -43.791 1.00 88.38 95 TRP A C 1
ATOM 745 O O . TRP A 1 95 ? 2.823 28.662 -43.863 1.00 88.38 95 TRP A O 1
ATOM 755 N N . LYS A 1 96 ? 2.272 30.729 -44.557 1.00 84.44 96 LYS A N 1
ATOM 756 C CA . LYS A 1 96 ? 3.368 30.845 -45.525 1.00 84.44 96 LYS A CA 1
ATOM 757 C C . LYS A 1 96 ? 4.735 30.903 -44.853 1.00 84.44 96 LYS A C 1
ATOM 759 O O . LYS A 1 96 ? 5.682 30.335 -45.385 1.00 84.44 96 LYS A O 1
ATOM 764 N N . LEU A 1 97 ? 4.831 31.517 -43.673 1.00 86.50 97 LEU A N 1
ATOM 765 C CA . LEU A 1 97 ? 6.042 31.478 -42.859 1.00 86.50 97 LEU A CA 1
ATOM 766 C C . LEU A 1 97 ? 6.389 30.041 -42.439 1.00 86.50 97 LEU A C 1
ATOM 768 O O . LEU A 1 97 ? 7.557 29.673 -42.523 1.00 86.50 97 LEU A O 1
ATOM 772 N N . CYS A 1 98 ? 5.409 29.226 -42.032 1.00 88.62 98 CYS A N 1
ATOM 773 C CA . CYS A 1 98 ? 5.634 27.816 -41.693 1.00 88.62 98 CYS A CA 1
ATOM 774 C C . CYS A 1 98 ? 6.154 27.018 -42.899 1.00 88.62 98 CYS A C 1
ATOM 776 O O . CYS A 1 98 ? 7.158 26.326 -42.765 1.00 88.62 98 CYS A O 1
ATOM 778 N N . GLU A 1 99 ? 5.526 27.163 -44.073 1.00 86.75 99 GLU A N 1
ATOM 779 C CA . GLU A 1 99 ? 5.965 26.501 -45.318 1.00 86.75 99 GLU A CA 1
ATOM 780 C C . GLU A 1 99 ? 7.377 26.940 -45.740 1.00 86.75 99 GLU A C 1
ATOM 782 O O . GLU A 1 99 ? 8.186 26.115 -46.146 1.00 86.75 99 GLU A O 1
ATOM 787 N N . ALA A 1 100 ? 7.705 28.228 -45.600 1.00 80.00 100 ALA A N 1
ATOM 788 C CA . ALA A 1 100 ? 9.017 28.758 -45.973 1.00 80.00 100 ALA A CA 1
ATOM 789 C C . ALA A 1 100 ? 10.133 28.436 -44.962 1.00 80.00 100 ALA A C 1
ATOM 791 O O . ALA A 1 100 ? 11.312 28.522 -45.306 1.00 80.00 100 ALA A O 1
ATOM 792 N N . SER A 1 101 ? 9.780 28.138 -43.707 1.00 83.12 101 SER A N 1
ATOM 793 C CA . SER A 1 101 ? 10.750 27.935 -42.619 1.00 83.12 101 SER A CA 1
ATOM 794 C C . SER A 1 101 ? 10.995 26.467 -42.290 1.00 83.12 101 SER A C 1
ATOM 796 O O . SER A 1 101 ? 12.064 26.145 -41.785 1.00 83.12 101 SER A O 1
ATOM 798 N N . PHE A 1 102 ? 10.044 25.579 -42.592 1.00 86.00 102 PHE A N 1
ATOM 799 C CA . PHE A 1 102 ? 10.150 24.150 -42.306 1.00 86.00 102 PHE A CA 1
ATOM 800 C C . PHE A 1 102 ? 9.771 23.329 -43.537 1.00 86.00 102 PHE A C 1
ATOM 802 O O . PHE A 1 102 ? 8.593 23.211 -43.881 1.00 86.00 102 PHE A O 1
ATOM 809 N N . LEU A 1 103 ? 10.771 22.711 -44.168 1.00 81.25 103 LEU A N 1
ATOM 810 C CA . LEU A 1 103 ? 10.562 21.836 -45.323 1.00 81.25 103 LEU A CA 1
ATOM 811 C C . LEU A 1 103 ? 9.669 20.645 -44.955 1.00 81.25 103 LEU A C 1
ATOM 813 O O . LEU A 1 103 ? 8.802 20.237 -45.723 1.00 81.25 103 LEU A O 1
ATOM 817 N N . GLU A 1 104 ? 9.839 20.120 -43.746 1.00 82.56 104 GLU A N 1
ATOM 818 C CA . GLU A 1 104 ? 9.035 19.040 -43.191 1.00 82.56 104 GLU A CA 1
ATOM 819 C C . GLU A 1 104 ? 7.573 19.453 -43.069 1.00 82.56 104 GLU A C 1
ATOM 821 O O . GLU A 1 104 ? 6.704 18.640 -43.363 1.00 82.56 104 GLU A O 1
ATOM 826 N N . PHE A 1 105 ? 7.288 20.711 -42.701 1.00 86.81 105 PHE A N 1
ATOM 827 C CA . PHE A 1 105 ? 5.917 21.217 -42.656 1.00 86.81 105 PHE A CA 1
ATOM 828 C C . PHE A 1 105 ? 5.347 21.305 -44.065 1.00 86.81 105 PHE A C 1
ATOM 830 O O . PHE A 1 105 ? 4.206 20.905 -44.268 1.00 86.81 105 PHE A O 1
ATOM 837 N N . ASP A 1 106 ? 6.126 21.776 -45.045 1.00 84.94 106 ASP A N 1
ATOM 838 C CA . ASP A 1 106 ? 5.667 21.870 -46.431 1.00 84.94 106 ASP A CA 1
ATOM 839 C C . ASP A 1 106 ? 5.371 20.497 -47.064 1.00 84.94 106 ASP A C 1
ATOM 841 O O . ASP A 1 106 ? 4.401 20.353 -47.812 1.00 84.94 106 ASP A O 1
ATOM 845 N N . ASN A 1 107 ? 6.127 19.469 -46.677 1.00 85.88 107 ASN A N 1
ATOM 846 C CA . ASN A 1 107 ? 5.946 18.093 -47.139 1.00 85.88 107 ASN A CA 1
ATOM 847 C C . ASN A 1 107 ? 4.775 17.351 -46.469 1.00 85.88 107 ASN A C 1
ATOM 849 O O . ASN A 1 107 ? 4.406 16.264 -46.921 1.00 85.88 107 ASN A O 1
ATOM 853 N N . LEU A 1 108 ? 4.173 17.900 -45.407 1.00 88.56 108 LEU A N 1
ATOM 854 C CA . LEU A 1 108 ? 3.005 17.287 -44.775 1.00 88.56 108 LEU A CA 1
ATOM 855 C C . LEU A 1 108 ? 1.792 17.289 -45.710 1.00 88.56 108 LEU A C 1
ATOM 857 O O . LEU A 1 108 ? 1.558 18.215 -46.496 1.00 88.56 108 LEU A O 1
ATOM 861 N N . ASN A 1 109 ? 0.947 16.268 -45.556 1.00 90.94 109 ASN A N 1
ATOM 862 C CA . ASN A 1 109 ? -0.335 16.250 -46.241 1.00 90.94 109 ASN A CA 1
ATOM 863 C C . ASN A 1 109 ? -1.232 17.408 -45.749 1.00 90.94 109 ASN A C 1
ATOM 865 O O . ASN A 1 109 ? -1.060 17.986 -44.673 1.00 90.94 109 ASN A O 1
ATOM 869 N N . LYS A 1 110 ? -2.238 17.753 -46.558 1.00 88.06 110 LYS A N 1
ATOM 870 C CA . LYS A 1 110 ? -3.120 18.901 -46.298 1.00 88.06 110 LYS A CA 1
ATOM 871 C C . LYS A 1 110 ? -3.897 18.793 -44.979 1.00 88.06 110 LYS A C 1
ATOM 873 O O . LYS A 1 110 ? -4.297 19.828 -44.445 1.00 88.06 110 LYS A O 1
ATOM 878 N N . GLN A 1 111 ? -4.159 17.580 -44.496 1.00 88.25 111 GLN A N 1
ATOM 879 C CA . GLN A 1 111 ? -4.890 17.356 -43.254 1.00 88.25 111 GLN A CA 1
ATOM 880 C C . GLN A 1 111 ? -3.985 17.615 -42.046 1.00 88.25 111 GLN A C 1
ATOM 882 O O . GLN A 1 111 ? -4.349 18.413 -41.189 1.00 88.25 111 GLN A O 1
ATOM 887 N N . ASP A 1 112 ? -2.775 17.070 -42.048 1.00 88.62 112 ASP A N 1
ATOM 888 C CA . ASP A 1 112 ? -1.797 17.235 -40.970 1.00 88.62 112 ASP A CA 1
ATOM 889 C C . ASP A 1 112 ? -1.318 18.682 -40.847 1.00 88.62 112 ASP A C 1
ATOM 891 O O . ASP A 1 112 ? -1.270 19.227 -39.741 1.00 88.62 112 ASP A O 1
ATOM 895 N N . LYS A 1 113 ? -1.085 19.362 -41.984 1.00 90.00 113 LYS A N 1
ATOM 896 C CA . LYS A 1 113 ? -0.806 20.809 -42.001 1.00 90.00 113 LYS A CA 1
ATOM 897 C C . LYS A 1 113 ? -1.909 21.590 -41.280 1.00 90.00 113 LYS A C 1
ATOM 899 O O . LYS A 1 113 ? -1.625 22.481 -40.482 1.00 90.00 113 LYS A O 1
ATOM 904 N N . LYS A 1 114 ? -3.181 21.263 -41.549 1.00 88.25 114 LYS A N 1
ATOM 905 C CA . LYS A 1 114 ? -4.325 21.927 -40.907 1.00 88.25 114 LYS A CA 1
ATOM 906 C C . LYS A 1 114 ? -4.397 21.613 -39.419 1.00 88.25 114 LYS A C 1
ATOM 908 O O . LYS A 1 114 ? -4.612 22.547 -38.654 1.00 88.25 114 LYS A O 1
ATOM 913 N N . THR A 1 115 ? -4.208 20.352 -39.033 1.00 85.44 115 THR A N 1
ATOM 914 C CA . THR A 1 115 ? -4.226 19.901 -37.637 1.00 85.44 115 THR A CA 1
ATOM 915 C C . THR A 1 115 ? -3.177 20.635 -36.806 1.00 85.44 115 THR A C 1
ATOM 917 O O . THR A 1 115 ? -3.517 21.226 -35.778 1.00 85.44 115 THR A O 1
ATOM 920 N N . LEU A 1 116 ? -1.918 20.666 -37.258 1.00 85.00 116 LEU A N 1
ATOM 921 C CA . LEU A 1 116 ? -0.861 21.378 -36.538 1.00 85.00 116 LEU A CA 1
ATOM 922 C C . LEU A 1 116 ? -1.142 22.878 -36.501 1.00 85.00 116 LEU A C 1
ATOM 924 O O . LEU A 1 116 ? -1.153 23.477 -35.427 1.00 85.00 116 LEU A O 1
ATOM 928 N N . PHE A 1 117 ? -1.455 23.485 -37.648 1.00 90.75 117 PHE A N 1
ATOM 929 C CA . PHE A 1 117 ? -1.636 24.930 -37.729 1.00 90.75 117 PHE A CA 1
ATOM 930 C C . PHE A 1 117 ? -2.830 25.438 -36.912 1.00 90.75 117 PHE A C 1
ATOM 932 O O . PHE A 1 117 ? -2.724 26.484 -36.275 1.00 90.75 117 PHE A O 1
ATOM 939 N N . SER A 1 118 ? -3.964 24.726 -36.883 1.00 84.00 118 SER A N 1
ATOM 940 C CA . SER A 1 118 ? -5.143 25.172 -36.127 1.00 84.00 118 SER A CA 1
ATOM 941 C C . SER A 1 118 ? -4.893 25.211 -34.622 1.00 84.00 118 SER A C 1
ATOM 943 O O . SER A 1 118 ? -5.365 26.126 -33.944 1.00 84.00 118 SER A O 1
ATOM 945 N N . ASN A 1 119 ? -4.132 24.243 -34.107 1.00 81.50 119 ASN A N 1
ATOM 946 C CA . ASN A 1 119 ? -3.769 24.196 -32.696 1.00 81.50 119 ASN A CA 1
ATOM 947 C C . ASN A 1 119 ? -2.635 25.193 -32.367 1.00 81.50 119 ASN A C 1
ATOM 949 O O . ASN A 1 119 ? -2.686 25.886 -31.348 1.00 81.50 119 ASN A O 1
ATOM 953 N N . PHE A 1 120 ? -1.658 25.331 -33.268 1.00 89.06 120 PHE A N 1
ATOM 954 C CA . PHE A 1 120 ? -0.518 26.242 -33.152 1.00 89.06 120 PHE A CA 1
ATOM 955 C C . PHE A 1 120 ? -0.902 27.726 -33.200 1.00 89.06 120 PHE A C 1
ATOM 957 O O . PHE A 1 120 ? -0.478 28.509 -32.348 1.00 89.06 120 PHE A O 1
ATOM 964 N N . HIS A 1 121 ? -1.720 28.129 -34.173 1.00 85.31 121 HIS A N 1
ATOM 965 C CA . HIS A 1 121 ? -1.959 29.534 -34.510 1.00 85.31 121 HIS A CA 1
ATOM 966 C C . HIS A 1 121 ? -2.507 30.353 -33.330 1.00 85.31 121 HIS A C 1
ATOM 968 O O . HIS A 1 121 ? -2.156 31.518 -33.148 1.00 85.31 121 HIS A O 1
ATOM 974 N N . THR A 1 122 ? -3.330 29.744 -32.473 1.00 78.56 122 THR A N 1
ATOM 975 C CA . THR A 1 122 ? -3.852 30.415 -31.272 1.00 78.56 122 THR A CA 1
ATOM 976 C C . THR A 1 122 ? -2.748 30.696 -30.252 1.00 78.56 122 THR A C 1
ATOM 978 O O . THR A 1 122 ? -2.700 31.795 -29.700 1.00 78.56 122 THR A O 1
ATOM 981 N N . LYS A 1 123 ? -1.836 29.738 -30.028 1.00 81.19 123 LYS A N 1
ATOM 982 C CA . LYS A 1 123 ? -0.680 29.914 -29.134 1.00 81.19 123 LYS A CA 1
ATOM 983 C C . LYS A 1 123 ? 0.303 30.940 -29.709 1.00 81.19 123 LYS A C 1
ATOM 985 O O . LYS A 1 123 ? 0.782 31.798 -28.969 1.00 81.19 123 LYS A O 1
ATOM 990 N N . TRP A 1 124 ? 0.529 30.903 -31.024 1.00 87.38 124 TRP A N 1
ATOM 991 C CA . TRP A 1 124 ? 1.364 31.875 -31.731 1.00 87.38 124 TRP A CA 1
ATOM 992 C C . TRP A 1 124 ? 0.870 33.309 -31.554 1.00 87.38 124 TRP A C 1
ATOM 994 O O . TRP A 1 124 ? 1.647 34.170 -31.158 1.00 87.38 124 TRP A O 1
ATOM 1004 N N . ASN A 1 125 ? -0.428 33.560 -31.748 1.00 83.69 125 ASN A N 1
ATOM 1005 C CA . ASN A 1 125 ? -0.983 34.904 -31.586 1.00 83.69 125 ASN A CA 1
ATOM 1006 C C . ASN A 1 125 ? -0.714 35.475 -30.186 1.00 83.69 125 ASN A C 1
ATOM 1008 O O . ASN A 1 125 ? -0.429 36.658 -30.050 1.00 83.69 125 ASN A O 1
ATOM 1012 N N . VAL A 1 126 ? -0.759 34.646 -29.138 1.00 81.19 126 VAL A N 1
ATOM 1013 C CA . VAL A 1 126 ? -0.457 35.088 -27.767 1.00 81.19 126 VAL A CA 1
ATOM 1014 C C . VAL A 1 126 ? 1.031 35.404 -27.588 1.00 81.19 126 VAL A C 1
ATOM 1016 O O . VAL A 1 126 ? 1.359 36.427 -26.985 1.00 81.19 126 VAL A O 1
ATOM 1019 N N . LEU A 1 127 ? 1.923 34.563 -28.122 1.00 83.06 127 LEU A N 1
ATOM 1020 C CA . LEU A 1 127 ? 3.367 34.810 -28.088 1.00 83.06 127 LEU A CA 1
ATOM 1021 C C . LEU A 1 127 ? 3.720 36.098 -28.843 1.00 83.06 127 LEU A C 1
ATOM 1023 O O . LEU A 1 127 ? 4.414 36.962 -28.310 1.00 83.06 127 LEU A O 1
ATOM 1027 N N . GLU A 1 128 ? 3.166 36.271 -30.040 1.00 84.50 128 GLU A N 1
ATOM 1028 C CA . GLU A 1 128 ? 3.367 37.449 -30.876 1.00 84.50 128 GLU A CA 1
ATOM 1029 C C . GLU A 1 128 ? 2.843 38.730 -30.206 1.00 84.50 128 GLU A C 1
ATOM 1031 O O . GLU A 1 128 ? 3.508 39.771 -30.225 1.00 84.50 128 GLU A O 1
ATOM 1036 N N . MET A 1 129 ? 1.680 38.663 -29.551 1.00 82.44 129 MET A N 1
ATOM 1037 C CA . MET A 1 129 ? 1.169 39.762 -28.728 1.00 82.44 129 MET A CA 1
ATOM 1038 C C . MET A 1 129 ? 2.155 40.135 -27.615 1.00 82.44 129 MET A C 1
ATOM 1040 O O . MET A 1 129 ? 2.365 41.323 -27.367 1.00 82.44 129 MET A O 1
ATOM 1044 N N . GLY A 1 130 ? 2.788 39.144 -26.977 1.00 79.25 130 GLY A N 1
ATOM 1045 C CA . GLY A 1 130 ? 3.838 39.351 -25.977 1.00 79.25 130 GLY A CA 1
ATOM 1046 C C . GLY A 1 130 ? 5.069 40.042 -26.565 1.00 79.25 130 GLY A C 1
ATOM 1047 O O . GLY A 1 130 ? 5.534 41.040 -26.015 1.00 79.25 130 GLY A O 1
ATOM 1048 N N . MET A 1 131 ? 5.536 39.591 -27.733 1.00 83.50 131 MET A N 1
ATOM 1049 C CA . MET A 1 131 ? 6.664 40.198 -28.452 1.00 83.50 131 MET A CA 1
ATOM 1050 C C . MET A 1 131 ? 6.392 41.666 -28.815 1.00 83.50 131 MET A C 1
ATOM 1052 O O . MET A 1 131 ? 7.229 42.542 -28.585 1.00 83.50 131 MET A O 1
ATOM 1056 N N . LYS A 1 132 ? 5.203 41.972 -29.347 1.00 83.62 132 LYS A N 1
ATOM 1057 C CA . LYS A 1 132 ? 4.806 43.345 -29.708 1.00 83.62 132 LYS A CA 1
ATOM 1058 C C . LYS A 1 132 ? 4.618 44.230 -28.480 1.00 83.62 132 LYS A C 1
ATOM 1060 O O . LYS A 1 132 ? 4.991 45.401 -28.506 1.00 83.62 132 LYS A O 1
ATOM 1065 N N . SER A 1 133 ? 4.075 43.680 -27.403 1.00 79.88 133 SER A N 1
ATOM 1066 C CA . SER A 1 133 ? 3.911 44.381 -26.133 1.00 79.88 133 SER A CA 1
ATOM 1067 C C . SER A 1 133 ? 5.267 44.737 -25.499 1.00 79.88 133 SER A C 1
ATOM 1069 O O . SER A 1 133 ? 5.464 45.875 -25.064 1.00 79.88 133 SER A O 1
ATOM 1071 N N . ALA A 1 134 ? 6.243 43.824 -25.570 1.00 78.25 134 ALA A N 1
ATOM 1072 C CA . ALA A 1 134 ? 7.629 44.069 -25.174 1.00 78.25 134 ALA A CA 1
ATOM 1073 C C . ALA A 1 134 ? 8.291 45.162 -26.030 1.00 78.25 134 ALA A C 1
ATOM 1075 O O . ALA A 1 134 ? 8.879 46.102 -25.492 1.00 78.25 134 ALA A O 1
ATOM 1076 N N . LYS A 1 135 ? 8.131 45.083 -27.360 1.00 81.56 135 LYS A N 1
ATOM 1077 C CA . LYS A 1 135 ? 8.651 46.070 -28.324 1.00 81.56 135 LYS A CA 1
ATOM 1078 C C . LYS A 1 135 ? 8.104 47.480 -28.067 1.00 81.56 135 LYS A C 1
ATOM 1080 O O . LYS A 1 135 ? 8.853 48.447 -28.160 1.00 81.56 135 LYS A O 1
ATOM 1085 N N . ASN A 1 136 ? 6.827 47.593 -27.696 1.00 80.00 136 ASN A N 1
ATOM 1086 C CA . ASN A 1 136 ? 6.167 48.865 -27.376 1.00 80.00 136 ASN A CA 1
ATOM 1087 C C . ASN A 1 136 ? 6.314 49.299 -25.902 1.00 80.00 136 ASN A C 1
ATOM 1089 O O . ASN A 1 136 ? 5.818 50.363 -25.537 1.00 80.00 136 ASN A O 1
ATOM 1093 N N . LYS A 1 137 ? 7.003 48.511 -25.059 1.00 80.31 137 LYS A N 1
ATOM 1094 C CA . LYS A 1 137 ? 7.183 48.749 -23.610 1.00 80.31 137 LYS A CA 1
ATOM 1095 C C . LYS A 1 137 ? 5.864 48.951 -22.850 1.00 80.31 137 LYS A C 1
ATOM 1097 O O . LYS A 1 137 ? 5.798 49.727 -21.899 1.00 80.31 137 LYS A O 1
ATOM 1102 N N . ASP A 1 138 ? 4.824 48.231 -23.258 1.00 81.12 138 ASP A N 1
ATOM 1103 C CA . ASP A 1 138 ? 3.476 48.355 -22.704 1.00 81.12 138 ASP A CA 1
ATOM 1104 C C . ASP A 1 138 ? 2.852 46.965 -22.456 1.00 81.12 138 ASP A C 1
ATOM 1106 O O . ASP A 1 138 ? 2.011 46.506 -23.241 1.00 81.12 138 ASP A O 1
ATOM 1110 N N . PRO A 1 139 ? 3.273 46.277 -21.370 1.00 74.62 139 PRO A N 1
ATOM 1111 C CA . PRO A 1 139 ? 2.865 44.906 -21.019 1.00 74.62 139 PRO A CA 1
ATOM 1112 C C . PRO A 1 139 ? 1.374 44.745 -20.694 1.00 74.62 139 PRO A C 1
ATOM 1114 O O . PRO A 1 139 ? 0.867 43.626 -20.610 1.00 74.62 139 PRO A O 1
ATOM 1117 N N . TYR A 1 140 ? 0.656 45.854 -20.496 1.00 77.69 140 TYR A N 1
ATOM 1118 C CA . TYR A 1 140 ? -0.727 45.849 -20.020 1.00 77.69 140 TYR A CA 1
ATOM 1119 C C . TYR A 1 140 ? -1.762 46.037 -21.131 1.00 77.69 140 TYR A C 1
ATOM 1121 O O . TYR A 1 140 ? -2.963 46.106 -20.851 1.00 77.69 140 TYR A O 1
ATOM 1129 N N . ASN A 1 141 ? -1.319 46.093 -22.389 1.00 79.56 141 ASN A N 1
ATOM 1130 C CA . ASN A 1 141 ? -2.190 46.247 -23.544 1.00 79.56 141 ASN A CA 1
ATOM 1131 C C . ASN A 1 141 ? -1.989 45.136 -24.572 1.00 79.56 141 ASN A C 1
ATOM 1133 O O . ASN A 1 141 ? -0.896 44.617 -24.783 1.00 79.56 141 ASN A O 1
ATOM 1137 N N . ASN A 1 142 ? -3.092 44.792 -25.232 1.00 84.12 142 ASN A N 1
ATOM 1138 C CA . ASN A 1 142 ? -3.113 43.839 -26.330 1.00 84.12 142 ASN A CA 1
ATOM 1139 C C . ASN A 1 142 ? -2.752 44.567 -27.631 1.00 84.12 142 ASN A C 1
ATOM 1141 O O . ASN A 1 142 ? -3.317 45.623 -27.918 1.00 84.12 142 ASN A O 1
ATOM 1145 N N . TYR A 1 143 ? -1.856 43.985 -28.424 1.00 85.81 143 TYR A N 1
ATOM 1146 C CA . TYR A 1 143 ? -1.430 44.522 -29.715 1.00 85.81 143 TYR A CA 1
ATOM 1147 C C . TYR A 1 143 ? -1.871 43.589 -30.838 1.00 85.81 143 TYR A C 1
ATOM 1149 O O . TYR A 1 143 ? -1.789 42.373 -30.711 1.00 85.81 143 TYR A O 1
ATOM 1157 N N . SER A 1 144 ? -2.385 44.158 -31.918 1.00 85.19 144 SER A N 1
ATOM 1158 C CA . SER A 1 144 ? -2.780 43.414 -33.118 1.00 85.19 144 SER A CA 1
ATOM 1159 C C . SER A 1 144 ? -1.569 43.082 -34.007 1.00 85.19 144 SER A C 1
ATOM 1161 O O . SER A 1 144 ? -0.475 43.614 -33.776 1.00 85.19 144 SER A O 1
ATOM 1163 N N . PRO A 1 145 ? -1.728 42.236 -35.043 1.00 80.81 145 PRO A N 1
ATOM 1164 C CA . PRO A 1 145 ? -0.671 41.958 -36.017 1.00 80.81 145 PRO A CA 1
ATOM 1165 C C . PRO A 1 145 ? -0.099 43.200 -36.715 1.00 80.81 145 PRO A C 1
ATOM 1167 O O . PRO A 1 145 ? 1.105 43.251 -36.957 1.00 80.81 145 PRO A O 1
ATOM 1170 N N . SER A 1 146 ? -0.888 44.253 -36.945 1.00 81.25 146 SER A N 1
ATOM 1171 C CA . SER A 1 146 ? -0.365 45.533 -37.454 1.00 81.25 146 SER A CA 1
ATOM 1172 C C . SER A 1 146 ? 0.486 46.308 -36.438 1.00 81.25 146 SER A C 1
ATOM 1174 O O . SER A 1 146 ? 1.167 47.268 -36.787 1.00 81.25 146 SER A O 1
ATOM 1176 N N . GLY A 1 147 ? 0.460 45.907 -35.164 1.00 80.75 147 GLY A N 1
ATOM 1177 C CA . GLY A 1 147 ? 1.014 46.681 -34.055 1.00 80.75 147 GLY A CA 1
ATOM 1178 C C . GLY A 1 147 ? 0.050 47.737 -33.511 1.00 80.75 147 GLY A C 1
ATOM 1179 O O . GLY A 1 147 ? 0.428 48.479 -32.607 1.00 80.75 147 GLY A O 1
ATOM 1180 N N . ALA A 1 148 ? -1.196 47.797 -33.995 1.00 85.75 148 ALA A N 1
ATOM 1181 C CA . ALA A 1 148 ? -2.212 48.671 -33.426 1.00 85.75 148 ALA A CA 1
ATOM 1182 C C . ALA A 1 148 ? -2.626 48.222 -32.023 1.00 85.75 148 ALA A C 1
ATOM 1184 O O . ALA A 1 148 ? -2.810 47.025 -31.764 1.00 85.75 148 ALA A O 1
ATOM 1185 N N . ARG A 1 149 ? -2.834 49.192 -31.133 1.00 87.44 149 ARG A N 1
ATOM 1186 C CA . ARG A 1 149 ? -3.245 48.944 -29.753 1.00 87.44 149 ARG A CA 1
ATOM 1187 C C . ARG A 1 149 ? -4.730 48.588 -29.700 1.00 87.44 149 ARG A C 1
ATOM 1189 O O . ARG A 1 149 ? -5.573 49.221 -30.332 1.00 87.44 149 ARG A O 1
ATOM 1196 N N . ALA A 1 150 ? -5.086 47.575 -28.925 1.00 86.81 150 ALA A N 1
ATOM 1197 C CA . ALA A 1 150 ? -6.485 47.289 -28.655 1.00 86.81 150 ALA A CA 1
ATOM 1198 C C . ALA A 1 150 ? -7.107 48.435 -27.840 1.00 86.81 150 ALA A C 1
ATOM 1200 O O . ALA A 1 150 ? -6.526 48.897 -26.856 1.00 86.81 150 ALA A O 1
ATOM 1201 N N . LYS A 1 151 ? -8.301 48.888 -28.235 1.00 86.88 151 LYS A N 1
ATOM 1202 C CA . LYS A 1 151 ? -9.049 49.903 -27.479 1.00 86.88 151 LYS A CA 1
ATOM 1203 C C . LYS A 1 151 ? -9.329 49.451 -26.026 1.00 86.88 151 LYS A C 1
ATOM 1205 O O . LYS A 1 151 ? -9.258 48.259 -25.726 1.00 86.88 151 LYS A O 1
ATOM 1210 N N . PRO A 1 152 ? -9.687 50.370 -25.107 1.00 83.38 152 PRO A N 1
ATOM 1211 C CA . PRO A 1 152 ? -10.155 49.999 -23.769 1.00 83.38 152 PRO A CA 1
ATOM 1212 C C . PRO A 1 152 ? -11.344 49.032 -23.833 1.00 83.38 152 PRO A C 1
ATOM 1214 O O . PRO A 1 152 ? -12.146 49.130 -24.756 1.00 83.38 152 PRO A O 1
ATOM 1217 N N . ILE A 1 153 ? -11.512 48.148 -22.840 1.00 80.25 153 ILE A N 1
ATOM 1218 C CA . ILE A 1 153 ? -12.540 47.078 -22.822 1.00 80.25 153 ILE A CA 1
ATOM 1219 C C . ILE A 1 153 ? -13.936 47.579 -23.236 1.00 80.25 153 ILE A C 1
ATOM 1221 O O . ILE A 1 153 ? -14.602 46.932 -24.045 1.00 80.25 153 ILE A O 1
ATOM 1225 N N . LYS A 1 154 ? -14.350 48.755 -22.743 1.00 78.50 154 LYS A N 1
ATOM 1226 C CA . LYS A 1 154 ? -15.646 49.374 -23.073 1.00 78.50 154 LYS A CA 1
ATOM 1227 C C . LYS A 1 154 ? -15.858 49.584 -24.581 1.00 78.50 154 LYS A C 1
ATOM 1229 O O . LYS A 1 154 ? -16.962 49.363 -25.075 1.00 78.50 154 LYS A O 1
ATOM 1234 N N . ASP A 1 155 ? -14.782 49.926 -25.293 1.00 80.50 155 ASP A N 1
ATOM 1235 C CA . ASP A 1 155 ? -14.754 50.306 -26.706 1.00 80.50 155 ASP A CA 1
ATOM 1236 C C . ASP A 1 155 ? -14.253 49.155 -27.596 1.00 80.50 155 ASP A C 1
ATOM 1238 O O . ASP A 1 155 ? -14.613 49.076 -28.767 1.00 80.50 155 ASP A O 1
ATOM 1242 N N . PHE A 1 156 ? -13.437 48.239 -27.066 1.00 81.88 156 PHE A N 1
ATOM 1243 C CA . PHE A 1 156 ? -12.896 47.102 -27.813 1.00 81.88 156 PHE A CA 1
ATOM 1244 C C . PHE A 1 156 ? -13.982 46.101 -28.188 1.00 81.88 156 PHE A C 1
ATOM 1246 O O . PHE A 1 156 ? -14.067 45.690 -29.341 1.00 81.88 156 PHE A O 1
ATOM 1253 N N . TYR A 1 157 ? -14.860 45.769 -27.241 1.00 77.75 157 TYR A N 1
ATOM 1254 C CA . TYR A 1 157 ? -15.970 44.835 -27.446 1.00 77.75 157 TYR A CA 1
ATOM 1255 C C . TYR A 1 157 ? -17.220 45.507 -28.038 1.00 77.75 157 TYR A C 1
ATOM 1257 O O . TYR A 1 157 ? -18.324 44.972 -27.939 1.00 77.75 157 TYR A O 1
ATOM 1265 N N . THR A 1 158 ? -17.084 46.687 -28.654 1.00 69.31 158 THR A N 1
ATOM 1266 C CA . THR A 1 158 ? -18.199 47.304 -29.379 1.00 69.31 158 THR A CA 1
ATOM 1267 C C . THR A 1 158 ? -18.358 46.646 -30.750 1.00 69.31 158 THR A C 1
ATOM 1269 O O . THR A 1 158 ? -17.492 46.736 -31.618 1.00 69.31 158 THR A O 1
ATOM 1272 N N . SER A 1 159 ? -19.475 45.938 -30.939 1.00 56.59 159 SER A N 1
ATOM 1273 C CA . SER A 1 159 ? -19.881 45.421 -32.249 1.00 56.59 159 SER A CA 1
ATOM 1274 C C . SER A 1 159 ? -20.235 46.593 -33.169 1.00 56.59 159 SER A C 1
ATOM 1276 O O . SER A 1 159 ? -21.085 47.421 -32.834 1.00 56.59 159 SER A O 1
ATOM 1278 N N . THR A 1 160 ? -19.612 46.655 -34.347 1.00 52.03 160 THR A N 1
ATOM 1279 C CA . THR A 1 160 ? -19.979 47.602 -35.412 1.00 52.03 160 THR A CA 1
ATOM 1280 C C . THR A 1 160 ? -21.232 47.170 -36.182 1.00 52.03 160 THR A C 1
ATOM 1282 O O . THR A 1 160 ? -21.721 47.933 -37.012 1.00 52.03 160 THR A O 1
ATOM 1285 N N . LYS A 1 161 ? -21.778 45.971 -35.924 1.00 54.06 161 LYS A N 1
ATOM 1286 C CA . LYS A 1 161 ? -22.939 45.411 -36.630 1.00 54.06 161 LYS A CA 1
ATOM 1287 C C . LYS A 1 161 ? -23.750 44.482 -35.719 1.00 54.06 161 LYS A C 1
ATOM 1289 O O . LYS A 1 161 ? -23.438 43.300 -35.700 1.00 54.06 161 LYS A O 1
ATOM 1294 N N . THR A 1 162 ? -24.756 45.005 -35.003 1.00 42.47 162 THR A N 1
ATOM 1295 C CA . THR A 1 162 ? -26.052 44.346 -34.674 1.00 42.47 162 THR A CA 1
ATOM 1296 C C . THR A 1 162 ? -26.909 45.180 -33.700 1.00 42.47 162 THR A C 1
ATOM 1298 O O . THR A 1 162 ? -26.394 46.018 -32.963 1.00 42.47 162 THR A O 1
ATOM 1301 N N . ASN A 1 163 ? -28.230 44.954 -33.774 1.00 45.12 163 ASN A N 1
ATOM 1302 C CA . ASN A 1 163 ? -29.363 45.659 -33.152 1.00 45.12 163 ASN A CA 1
ATOM 1303 C C . ASN A 1 163 ? -29.166 46.167 -31.709 1.00 45.12 163 ASN A C 1
ATOM 1305 O O . ASN A 1 163 ? -28.673 45.456 -30.838 1.00 45.12 163 ASN A O 1
ATOM 1309 N N . GLU A 1 164 ? -29.700 47.362 -31.426 1.00 51.09 164 GLU A N 1
ATOM 1310 C CA . GLU A 1 164 ? -29.641 48.048 -30.120 1.00 51.09 164 GLU A CA 1
ATOM 1311 C C . GLU A 1 164 ? -30.202 47.246 -28.930 1.00 51.09 164 GLU A C 1
ATOM 1313 O O . GLU A 1 164 ? -29.901 47.573 -27.786 1.00 51.09 164 GLU A O 1
ATOM 1318 N N . LYS A 1 165 ? -30.966 46.173 -29.173 1.00 46.81 165 LYS A N 1
ATOM 1319 C CA . LYS A 1 165 ? -31.594 45.346 -28.128 1.00 46.81 165 LYS A CA 1
ATOM 1320 C C . LYS A 1 165 ? -30.662 44.329 -27.447 1.00 46.81 165 LYS A C 1
ATOM 1322 O O . LYS A 1 165 ? -31.052 43.785 -26.423 1.00 46.81 165 LYS A O 1
ATOM 1327 N N . GLU A 1 166 ? -29.450 44.097 -27.960 1.00 51.22 166 GLU A N 1
ATOM 1328 C CA . GLU A 1 166 ? -28.479 43.127 -27.401 1.00 51.22 166 GLU A CA 1
ATOM 1329 C C . GLU A 1 166 ? -27.112 43.755 -27.066 1.00 51.22 166 GLU A C 1
ATOM 1331 O O . GLU A 1 166 ? -26.089 43.071 -26.981 1.00 51.22 166 GLU A O 1
ATOM 1336 N N . ARG A 1 167 ? -27.044 45.079 -26.877 1.00 60.38 167 ARG A N 1
ATOM 1337 C CA . ARG A 1 167 ? -25.800 45.709 -26.416 1.00 60.38 167 ARG A CA 1
ATOM 1338 C C . ARG A 1 167 ? -25.599 45.422 -24.932 1.00 60.38 167 ARG A C 1
ATOM 1340 O O . ARG A 1 167 ? -26.306 45.971 -24.094 1.00 60.38 167 ARG A O 1
ATOM 1347 N N . LEU A 1 168 ? -24.594 44.598 -24.624 1.00 63.62 168 LEU A N 1
ATOM 1348 C CA . LEU A 1 168 ? -24.059 44.478 -23.268 1.00 63.62 168 LEU A CA 1
ATOM 1349 C C . LEU A 1 168 ? -23.764 45.880 -22.723 1.00 63.62 168 LEU A C 1
ATOM 1351 O O . LEU A 1 168 ? -23.120 46.686 -23.409 1.00 63.62 168 LEU A O 1
ATOM 1355 N N . SER A 1 169 ? -24.236 46.156 -21.507 1.00 74.38 169 SER A N 1
ATOM 1356 C CA . SER A 1 169 ? -23.915 47.397 -20.805 1.00 74.38 169 SER A CA 1
ATOM 1357 C C . SER A 1 169 ? -22.398 47.513 -20.615 1.00 74.38 169 SER A C 1
ATOM 1359 O O . SER A 1 169 ? -21.677 46.509 -20.622 1.00 74.38 169 SER A O 1
ATOM 1361 N N . ASP A 1 170 ? -21.877 48.730 -20.457 1.00 73.50 170 ASP A N 1
ATOM 1362 C CA . ASP A 1 170 ? -20.438 48.911 -20.223 1.00 73.50 170 ASP A CA 1
ATOM 1363 C C . ASP A 1 170 ? -19.975 48.227 -18.926 1.00 73.50 170 ASP A C 1
ATOM 1365 O O . ASP A 1 170 ? -18.853 47.712 -18.870 1.00 73.50 170 ASP A O 1
ATOM 1369 N N . ASP A 1 171 ? -20.864 48.134 -17.936 1.00 72.38 171 ASP A N 1
ATOM 1370 C CA . ASP A 1 171 ? -20.629 47.399 -16.694 1.00 72.38 171 ASP A CA 1
ATOM 1371 C C . ASP A 1 171 ? -20.604 45.883 -16.921 1.00 72.38 171 ASP A C 1
ATOM 1373 O O . ASP A 1 171 ? -19.732 45.201 -16.382 1.00 72.38 171 ASP A O 1
ATOM 1377 N N . ASP A 1 172 ? -21.469 45.340 -17.784 1.00 74.62 172 ASP A N 1
ATOM 1378 C CA . ASP A 1 172 ? -21.434 43.917 -18.140 1.00 74.62 172 ASP A CA 1
ATOM 1379 C C . ASP A 1 172 ? -20.189 43.554 -18.953 1.00 74.62 172 ASP A C 1
ATOM 1381 O O . ASP A 1 172 ? -19.573 42.517 -18.699 1.00 74.62 172 ASP A O 1
ATOM 1385 N N . LYS A 1 173 ? -19.759 44.412 -19.889 1.00 73.00 173 LYS A N 1
ATOM 1386 C CA . LYS A 1 173 ? -18.507 44.199 -20.638 1.00 73.00 173 LYS A CA 1
ATOM 1387 C C . LYS A 1 173 ? -17.301 44.179 -19.704 1.00 73.00 173 LYS A C 1
ATOM 1389 O O . LYS A 1 173 ? -16.438 43.314 -19.848 1.00 73.00 173 LYS A O 1
ATOM 1394 N N . LYS A 1 174 ? -17.233 45.111 -18.748 1.00 73.50 174 LYS A N 1
ATOM 1395 C CA . LYS A 1 174 ? -16.183 45.106 -17.723 1.00 73.50 174 LYS A CA 1
ATOM 1396 C C . LYS A 1 174 ? -16.271 43.848 -16.869 1.00 73.50 174 LYS A C 1
ATOM 1398 O O . LYS A 1 174 ? -15.301 43.105 -16.802 1.00 73.50 174 LYS A O 1
ATOM 1403 N N . ARG A 1 175 ? -17.438 43.530 -16.307 1.00 73.69 175 ARG A N 1
ATOM 1404 C CA . ARG A 1 175 ? -17.619 42.350 -15.449 1.00 73.69 175 ARG A CA 1
ATOM 1405 C C . ARG A 1 175 ? -17.201 41.044 -16.133 1.00 73.69 175 ARG A C 1
ATOM 1407 O O . ARG A 1 175 ? -16.564 40.213 -15.495 1.00 73.69 175 ARG A O 1
ATOM 1414 N N . LEU A 1 176 ? -17.546 40.863 -17.408 1.00 69.19 176 LEU A N 1
ATOM 1415 C CA . LEU A 1 176 ? -17.283 39.620 -18.140 1.00 69.19 176 LEU A CA 1
ATOM 1416 C C . LEU A 1 176 ? -15.853 39.535 -18.684 1.00 69.19 176 LEU A C 1
ATOM 1418 O O . LEU A 1 176 ? -15.213 38.490 -18.572 1.00 69.19 176 LEU A O 1
ATOM 1422 N N . PHE A 1 177 ? -15.341 40.614 -19.280 1.00 74.00 177 PHE A N 1
ATOM 1423 C CA . PHE A 1 177 ? -14.086 40.557 -20.035 1.00 74.00 177 PHE A CA 1
ATOM 1424 C C . PHE A 1 177 ? -12.885 41.127 -19.285 1.00 74.00 177 PHE A C 1
ATOM 1426 O O . PHE A 1 177 ? -11.757 40.773 -19.623 1.00 74.00 177 PHE A O 1
ATOM 1433 N N . GLU A 1 178 ? -13.077 41.969 -18.267 1.00 78.31 178 GLU A N 1
ATOM 1434 C CA . GLU A 1 178 ? -11.971 42.528 -17.482 1.00 78.31 178 GLU A CA 1
ATOM 1435 C C . GLU A 1 178 ? -11.171 41.474 -16.708 1.00 78.31 178 GLU A C 1
ATOM 1437 O O . GLU A 1 178 ? -9.943 41.560 -16.751 1.00 78.31 178 GLU A O 1
ATOM 1442 N N . PRO A 1 179 ? -11.778 40.437 -16.093 1.00 72.94 179 PRO A N 1
ATOM 1443 C CA . PRO A 1 179 ? -11.010 39.362 -15.468 1.00 72.94 179 PRO A CA 1
ATOM 1444 C C . PRO A 1 179 ? -10.109 38.630 -16.470 1.00 72.94 179 PRO A C 1
ATOM 1446 O O . PRO A 1 179 ? -8.930 38.416 -16.201 1.00 72.94 179 PRO A O 1
ATOM 1449 N N . ILE A 1 180 ? -10.629 38.318 -17.663 1.00 65.75 180 ILE A N 1
ATOM 1450 C CA . ILE A 1 180 ? -9.881 37.626 -18.726 1.00 65.75 180 ILE A CA 1
ATOM 1451 C C . ILE A 1 180 ? -8.778 38.530 -19.286 1.00 65.75 180 ILE A C 1
ATOM 1453 O O . ILE A 1 180 ? -7.657 38.080 -19.528 1.00 65.75 180 ILE A O 1
ATOM 1457 N N . TRP A 1 181 ? -9.082 39.815 -19.476 1.00 76.81 181 TRP A N 1
ATOM 1458 C CA . TRP A 1 181 ? -8.133 40.811 -19.962 1.00 76.81 181 TRP A CA 1
ATOM 1459 C C . TRP A 1 181 ? -6.981 41.007 -18.981 1.00 76.81 181 TRP A C 1
ATOM 1461 O O . TRP A 1 181 ? -5.828 40.931 -19.394 1.00 76.81 181 TRP A O 1
ATOM 1471 N N . ARG A 1 182 ? -7.285 41.197 -17.688 1.00 74.50 182 ARG A N 1
ATOM 1472 C CA . ARG A 1 182 ? -6.289 41.321 -16.614 1.00 74.50 182 ARG A CA 1
ATOM 1473 C C . ARG A 1 182 ? -5.478 40.047 -16.466 1.00 74.50 182 ARG A C 1
ATOM 1475 O O . ARG A 1 182 ? -4.262 40.126 -16.359 1.00 74.50 182 ARG A O 1
ATOM 1482 N N . PHE A 1 183 ? -6.119 38.881 -16.530 1.00 71.88 183 PHE A N 1
ATOM 1483 C CA . PHE A 1 183 ? -5.406 37.614 -16.461 1.00 71.88 183 PHE A CA 1
ATOM 1484 C C . PHE A 1 183 ? -4.390 37.487 -17.601 1.00 71.88 183 PHE A C 1
ATOM 1486 O O . PHE A 1 183 ? -3.218 37.220 -17.343 1.00 71.88 183 PHE A O 1
ATOM 1493 N N . ARG A 1 184 ? -4.811 37.757 -18.845 1.00 72.69 184 ARG A N 1
ATOM 1494 C CA . ARG A 1 184 ? -3.943 37.703 -20.029 1.00 72.69 184 ARG A CA 1
ATOM 1495 C C . ARG A 1 184 ? -2.787 38.700 -19.944 1.00 72.69 184 ARG A C 1
ATOM 1497 O O . ARG A 1 184 ? -1.649 38.340 -20.227 1.00 72.69 184 ARG A O 1
ATOM 1504 N N . THR A 1 185 ? -3.052 39.944 -19.558 1.00 73.94 185 THR A N 1
ATOM 1505 C CA . THR A 1 185 ? -2.009 40.975 -19.519 1.00 73.94 185 THR A CA 1
ATOM 1506 C C . THR A 1 185 ? -1.049 40.786 -18.345 1.00 73.94 185 THR A C 1
ATOM 1508 O O . THR A 1 185 ? 0.157 40.889 -18.531 1.00 73.94 185 THR A O 1
ATOM 1511 N N . GLN A 1 186 ? -1.543 40.438 -17.154 1.00 74.44 186 GLN A N 1
ATOM 1512 C CA . GLN A 1 186 ? -0.719 40.312 -15.946 1.00 74.44 186 GLN A CA 1
ATOM 1513 C C . GLN A 1 186 ? 0.034 38.985 -15.850 1.00 74.44 186 GLN A C 1
ATOM 1515 O O . GLN A 1 186 ? 1.168 38.983 -15.386 1.00 74.44 186 GLN A O 1
ATOM 1520 N N . ASN A 1 187 ? -0.565 37.873 -16.287 1.00 66.44 187 ASN A N 1
ATOM 1521 C CA . ASN A 1 187 ? 0.011 36.535 -16.096 1.00 66.44 187 ASN A CA 1
ATOM 1522 C C . ASN A 1 187 ? 0.651 35.964 -17.362 1.00 66.44 187 ASN A C 1
ATOM 1524 O O . ASN A 1 187 ? 1.236 34.891 -17.303 1.00 66.44 187 ASN A O 1
ATOM 1528 N N . VAL A 1 188 ? 0.517 36.636 -18.510 1.00 65.31 188 VAL A N 1
ATOM 1529 C CA . VAL A 1 188 ? 1.021 36.117 -19.792 1.00 65.31 188 VAL A CA 1
ATOM 1530 C C . VAL A 1 188 ? 1.868 37.158 -20.502 1.00 65.31 188 VAL A C 1
ATOM 1532 O O . VAL A 1 188 ? 3.064 36.957 -20.674 1.00 65.31 188 VAL A O 1
ATOM 1535 N N . LEU A 1 189 ? 1.288 38.307 -20.859 1.00 74.44 189 LEU A N 1
ATOM 1536 C CA . LEU A 1 189 ? 2.006 39.318 -21.642 1.00 74.44 189 LEU A CA 1
ATOM 1537 C C . LEU A 1 189 ? 3.087 40.033 -20.825 1.00 74.44 189 LEU A C 1
ATOM 1539 O O . LEU A 1 189 ? 4.199 40.192 -21.316 1.00 74.44 189 LEU A O 1
ATOM 1543 N N . SER A 1 190 ? 2.794 40.416 -19.578 1.00 74.19 190 SER A N 1
ATOM 1544 C CA . SER A 1 190 ? 3.765 41.070 -18.693 1.00 74.19 190 SER A CA 1
ATOM 1545 C C . SER A 1 190 ? 4.980 40.184 -18.374 1.00 74.19 190 SER A C 1
ATOM 1547 O O . SER A 1 190 ? 6.105 40.649 -18.578 1.00 74.19 190 SER A O 1
ATOM 1549 N N . PRO A 1 191 ? 4.815 38.897 -17.997 1.00 69.88 191 PRO A N 1
ATOM 1550 C CA . PRO A 1 191 ? 5.940 37.978 -17.845 1.00 69.88 191 PRO A CA 1
ATOM 1551 C C . PRO A 1 191 ? 6.725 37.787 -19.144 1.00 69.88 191 PRO A C 1
ATOM 1553 O O . PRO A 1 191 ? 7.940 37.950 -19.133 1.00 69.88 191 PRO A O 1
ATOM 1556 N N . LEU A 1 192 ? 6.054 37.528 -20.275 1.00 66.06 192 LEU A N 1
ATOM 1557 C CA . LEU A 1 192 ? 6.730 37.350 -21.567 1.00 66.06 192 LEU A CA 1
ATOM 1558 C C . LEU A 1 192 ? 7.528 38.597 -21.980 1.00 66.06 192 LEU A C 1
ATOM 1560 O O . LEU A 1 192 ? 8.656 38.479 -22.454 1.00 66.06 192 LEU A O 1
ATOM 1564 N N . ALA A 1 193 ? 6.984 39.794 -21.751 1.00 71.38 193 ALA A N 1
ATOM 1565 C CA . ALA A 1 193 ? 7.678 41.046 -22.031 1.00 71.38 193 ALA A CA 1
ATOM 1566 C C . ALA A 1 193 ? 8.876 41.290 -21.098 1.00 71.38 193 ALA A C 1
ATOM 1568 O O . ALA A 1 193 ? 9.868 41.891 -21.518 1.00 71.38 193 ALA A O 1
ATOM 1569 N N . ALA A 1 194 ? 8.817 40.804 -19.854 1.00 70.12 194 ALA A N 1
ATOM 1570 C CA . ALA A 1 194 ? 9.914 40.900 -18.894 1.00 70.12 194 ALA A CA 1
ATOM 1571 C C . ALA A 1 194 ? 11.103 39.984 -19.242 1.00 70.12 194 ALA A C 1
ATOM 1573 O O . ALA A 1 194 ? 12.240 40.330 -18.916 1.00 70.12 194 ALA A O 1
ATOM 1574 N N . LEU A 1 195 ? 10.863 38.863 -19.937 1.00 67.38 195 LEU A N 1
ATOM 1575 C CA . LEU A 1 195 ? 11.903 37.895 -20.324 1.00 67.38 195 LEU A CA 1
ATOM 1576 C C . LEU A 1 195 ? 12.882 38.439 -21.376 1.00 67.38 195 LEU A C 1
ATOM 1578 O O . LEU A 1 195 ? 14.040 38.018 -21.400 1.00 67.38 195 LEU A O 1
ATOM 1582 N N . LYS A 1 196 ? 12.442 39.411 -22.192 1.00 68.19 196 LYS A N 1
ATOM 1583 C CA . LYS A 1 196 ? 13.241 40.059 -23.250 1.00 68.19 196 LYS A CA 1
ATOM 1584 C C . LYS A 1 196 ? 13.954 39.039 -24.147 1.00 68.19 196 LYS A C 1
ATOM 1586 O O . LYS A 1 196 ? 15.180 39.056 -24.242 1.00 68.19 196 LYS A O 1
ATOM 1591 N N . PHE A 1 197 ? 13.179 38.150 -24.764 1.00 71.31 197 PHE A N 1
ATOM 1592 C CA . PHE A 1 197 ? 13.718 37.165 -25.696 1.00 71.31 197 PHE A CA 1
ATOM 1593 C C . PHE A 1 197 ? 14.362 37.834 -26.911 1.00 71.31 197 PHE A C 1
ATOM 1595 O O . PHE A 1 197 ? 13.763 38.712 -27.541 1.00 71.31 197 PHE A O 1
ATOM 1602 N N . GLU A 1 198 ? 15.551 37.365 -27.266 1.00 78.75 198 GLU A N 1
ATOM 1603 C CA . GLU A 1 198 ? 16.242 37.718 -28.495 1.00 78.75 198 GLU A CA 1
ATOM 1604 C C . GLU A 1 198 ? 15.475 37.185 -29.723 1.00 78.75 198 GLU A C 1
ATOM 1606 O O . GLU A 1 198 ? 14.704 36.221 -29.624 1.00 78.75 198 GLU A O 1
ATOM 1611 N N . PRO A 1 199 ? 15.650 37.775 -30.921 1.00 80.56 199 PRO A N 1
ATOM 1612 C CA . PRO A 1 199 ? 14.913 37.367 -32.121 1.00 80.56 199 PRO A CA 1
ATOM 1613 C C . PRO A 1 199 ? 14.998 35.865 -32.434 1.00 80.56 199 PRO A C 1
ATOM 1615 O O . PRO A 1 199 ? 13.989 35.260 -32.789 1.00 80.56 199 PRO A O 1
ATOM 1618 N N . MET A 1 200 ? 16.168 35.251 -32.236 1.00 78.69 200 MET A N 1
ATOM 1619 C CA . MET A 1 200 ? 16.372 33.815 -32.460 1.00 78.69 200 MET A CA 1
ATOM 1620 C C . MET A 1 200 ? 15.644 32.944 -31.422 1.00 78.69 200 MET A C 1
ATOM 1622 O O . MET A 1 200 ? 15.092 31.909 -31.781 1.00 78.69 200 MET A O 1
ATOM 1626 N N . GLU A 1 201 ? 15.557 33.378 -30.159 1.00 77.62 201 GLU A N 1
ATOM 1627 C CA . GLU A 1 201 ? 14.815 32.663 -29.105 1.00 77.62 201 GLU A CA 1
ATOM 1628 C C . GLU A 1 201 ? 13.310 32.663 -29.392 1.00 77.62 201 GLU A C 1
ATOM 1630 O O . GLU A 1 201 ? 12.643 31.636 -29.266 1.00 77.62 201 GLU A O 1
ATOM 1635 N N . ASN A 1 202 ? 12.778 33.797 -29.862 1.00 81.31 202 ASN A N 1
ATOM 1636 C CA . ASN A 1 202 ? 11.377 33.894 -30.270 1.00 81.31 202 ASN A CA 1
ATOM 1637 C C . ASN A 1 202 ? 11.046 32.924 -31.416 1.00 81.31 202 ASN A C 1
ATOM 1639 O O . ASN A 1 202 ? 9.965 32.336 -31.436 1.00 81.31 202 ASN A O 1
ATOM 1643 N N . MET A 1 203 ? 11.974 32.728 -32.357 1.00 87.06 203 MET A N 1
ATOM 1644 C CA . MET A 1 203 ? 11.771 31.813 -33.485 1.00 87.06 203 MET A CA 1
ATOM 1645 C C . MET A 1 203 ? 12.019 30.345 -33.133 1.00 87.06 203 MET A C 1
ATOM 1647 O O . MET A 1 203 ? 11.374 29.462 -33.697 1.00 87.06 203 MET A O 1
ATOM 1651 N N . ALA A 1 204 ? 12.869 30.065 -32.146 1.00 80.06 204 ALA A N 1
ATOM 1652 C CA . ALA A 1 204 ? 12.947 28.736 -31.554 1.00 80.06 204 ALA A CA 1
ATOM 1653 C C . ALA A 1 204 ? 11.611 28.363 -30.887 1.00 80.06 204 ALA A C 1
ATOM 1655 O O . ALA A 1 204 ? 11.071 27.285 -31.136 1.00 80.06 204 ALA A O 1
ATOM 1656 N N . LEU A 1 205 ? 11.016 29.287 -30.119 1.00 78.25 205 LEU A N 1
ATOM 1657 C CA . LEU A 1 205 ? 9.688 29.107 -29.523 1.00 78.25 205 LEU A CA 1
ATOM 1658 C C . LEU A 1 205 ? 8.587 28.954 -30.585 1.00 78.25 205 LEU A C 1
ATOM 1660 O O . LEU A 1 205 ? 7.713 28.106 -30.419 1.00 78.25 205 LEU A O 1
ATOM 1664 N N . PHE A 1 206 ? 8.647 29.709 -31.690 1.00 86.12 206 PHE A N 1
ATOM 1665 C CA . PHE A 1 206 ? 7.760 29.530 -32.851 1.00 86.12 206 PHE A CA 1
ATOM 1666 C C . PHE A 1 206 ? 7.796 28.085 -33.363 1.00 86.12 206 PHE A C 1
ATOM 1668 O O . PHE A 1 206 ? 6.751 27.445 -33.478 1.00 86.12 206 PHE A O 1
ATOM 1675 N N . GLY A 1 207 ? 8.995 27.547 -33.604 1.00 81.44 207 GLY A N 1
ATOM 1676 C CA . GLY A 1 207 ? 9.168 26.178 -34.080 1.00 81.44 207 GLY A CA 1
ATOM 1677 C C . GLY A 1 207 ? 8.727 25.120 -33.063 1.00 81.44 207 GLY A C 1
ATOM 1678 O O . GLY A 1 207 ? 8.044 24.163 -33.427 1.00 81.44 207 GLY A O 1
ATOM 1679 N N . ILE A 1 208 ? 9.048 25.306 -31.779 1.00 78.94 208 ILE A N 1
ATOM 1680 C CA . ILE A 1 208 ? 8.628 24.393 -30.704 1.00 78.94 208 ILE A CA 1
ATOM 1681 C C . ILE A 1 208 ? 7.099 24.355 -30.597 1.00 78.94 208 ILE A C 1
ATOM 1683 O O . ILE A 1 208 ? 6.522 23.276 -30.471 1.00 78.94 208 ILE A O 1
ATOM 1687 N N . LEU A 1 209 ? 6.427 25.506 -30.672 1.00 82.56 209 LEU A N 1
ATOM 1688 C CA . LEU A 1 209 ? 4.965 25.578 -30.638 1.00 82.56 209 LEU A CA 1
ATOM 1689 C C . LEU A 1 209 ? 4.321 24.978 -31.894 1.00 82.56 209 LEU A C 1
ATOM 1691 O O . LEU A 1 209 ? 3.238 24.403 -31.788 1.00 82.56 209 LEU A O 1
ATOM 1695 N N . LEU A 1 210 ? 4.940 25.112 -33.070 1.00 88.00 210 LEU A N 1
ATOM 1696 C CA . LEU A 1 210 ? 4.414 24.547 -34.315 1.00 88.00 210 LEU A CA 1
ATOM 1697 C C . LEU A 1 210 ? 4.428 23.016 -34.285 1.00 88.00 210 LEU A C 1
ATOM 1699 O O . LEU A 1 210 ? 3.424 22.380 -34.600 1.00 88.00 210 LEU A O 1
ATOM 1703 N N . TRP A 1 211 ? 5.548 22.435 -33.862 1.00 83.81 211 TRP A N 1
ATOM 1704 C CA . TRP A 1 211 ? 5.766 20.991 -33.830 1.00 83.81 211 TRP A CA 1
ATOM 1705 C C . TRP A 1 211 ? 5.346 20.372 -32.491 1.00 83.81 211 TRP A C 1
ATOM 1707 O O . TRP A 1 211 ? 6.097 19.595 -31.913 1.00 83.81 211 TRP A O 1
ATOM 1717 N N . ASP A 1 212 ? 4.172 20.741 -31.964 1.00 76.69 212 ASP A N 1
ATOM 1718 C CA . ASP A 1 212 ? 3.644 20.182 -30.713 1.00 76.69 212 ASP A CA 1
ATOM 1719 C C . ASP A 1 212 ? 2.922 18.845 -30.950 1.00 76.69 212 ASP A C 1
ATOM 1721 O O . ASP A 1 212 ? 1.844 18.825 -31.545 1.00 76.69 212 ASP A O 1
ATOM 1725 N N . PRO A 1 213 ? 3.476 17.724 -30.472 1.00 59.22 213 PRO A N 1
ATOM 1726 C CA . PRO A 1 213 ? 2.850 16.418 -30.626 1.00 59.22 213 PRO A CA 1
ATOM 1727 C C . PRO A 1 213 ? 1.664 16.216 -29.671 1.00 59.22 213 PRO A C 1
ATOM 1729 O O . PRO A 1 213 ? 0.877 15.305 -29.884 1.00 59.22 213 PRO A O 1
ATOM 1732 N N . GLY A 1 214 ? 1.509 17.063 -28.643 1.00 58.66 214 GLY A N 1
ATOM 1733 C CA . GLY A 1 214 ? 0.382 17.018 -27.703 1.00 58.66 214 GLY A CA 1
ATOM 1734 C C . GLY A 1 214 ? -0.898 17.675 -28.228 1.00 58.66 214 GLY A C 1
ATOM 1735 O O . GLY A 1 214 ? -1.832 17.915 -27.463 1.00 58.66 214 GLY A O 1
ATOM 1736 N N . TYR A 1 215 ? -0.950 18.043 -29.510 1.00 72.75 215 TYR A N 1
ATOM 1737 C CA . TYR A 1 215 ? -2.147 18.630 -30.099 1.00 72.75 215 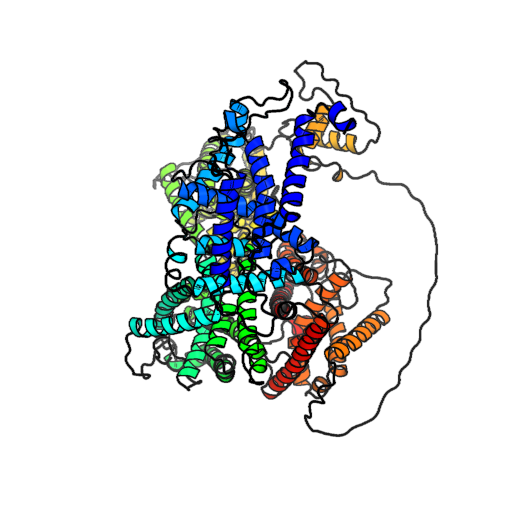TYR A CA 1
ATOM 1738 C C . TYR A 1 215 ? -3.244 17.598 -30.353 1.00 72.75 215 TYR A C 1
ATOM 1740 O O . TYR A 1 215 ? -3.005 16.458 -30.740 1.00 72.75 215 TYR A O 1
ATOM 1748 N N . THR A 1 216 ? -4.492 18.034 -30.171 1.00 65.19 216 THR A N 1
ATOM 1749 C CA . THR A 1 216 ? -5.653 17.185 -30.451 1.00 65.19 216 THR A CA 1
ATOM 1750 C C . THR A 1 216 ? -5.699 16.797 -31.930 1.00 65.19 216 THR A C 1
ATOM 1752 O O . THR A 1 216 ? -5.496 17.643 -32.806 1.00 65.19 216 THR A O 1
ATOM 1755 N N . ASN A 1 217 ? -6.024 15.528 -32.196 1.00 66.12 217 ASN A N 1
ATOM 1756 C CA . ASN A 1 217 ? -6.114 14.929 -33.535 1.00 66.12 217 ASN A CA 1
ATOM 1757 C C . ASN A 1 217 ? -4.780 14.807 -34.298 1.00 66.12 217 ASN A C 1
ATOM 1759 O O . ASN A 1 217 ? -4.797 14.712 -35.526 1.00 66.12 217 ASN A O 1
ATOM 1763 N N . VAL A 1 218 ? -3.641 14.808 -33.599 1.00 65.31 218 VAL A N 1
ATOM 1764 C CA . VAL A 1 218 ? -2.340 14.411 -34.161 1.00 65.31 218 VAL A CA 1
ATOM 1765 C C . VAL A 1 218 ? -2.260 12.881 -34.184 1.00 65.31 218 VAL A C 1
ATOM 1767 O O . VAL A 1 218 ? -2.508 12.245 -33.165 1.00 65.31 218 VAL A O 1
ATOM 1770 N N . SER A 1 219 ? -1.964 12.291 -35.346 1.00 70.25 219 SER A N 1
ATOM 1771 C CA . SER A 1 219 ? -1.717 10.848 -35.486 1.00 70.25 219 SER A CA 1
ATOM 1772 C C . SER A 1 219 ? -0.329 10.469 -34.969 1.00 70.25 219 SER A C 1
ATOM 1774 O O . SER A 1 219 ? 0.548 11.328 -34.888 1.00 70.25 219 SER A O 1
ATOM 1776 N N . ASP A 1 220 ? -0.092 9.187 -34.689 1.00 61.62 220 ASP A N 1
ATOM 1777 C CA . ASP A 1 220 ? 1.205 8.724 -34.176 1.00 61.62 220 ASP A CA 1
ATOM 1778 C C . ASP A 1 220 ? 2.365 9.025 -35.148 1.00 61.62 220 ASP A C 1
ATOM 1780 O O . ASP A 1 220 ? 3.390 9.564 -34.734 1.00 61.62 220 ASP A O 1
ATOM 1784 N N . ASP A 1 221 ? 2.164 8.830 -36.459 1.00 68.25 221 ASP A N 1
ATOM 1785 C CA . ASP A 1 221 ? 3.143 9.192 -37.505 1.00 68.25 221 ASP A CA 1
ATOM 1786 C C . ASP A 1 221 ? 3.448 10.704 -37.535 1.00 68.25 221 ASP A C 1
ATOM 1788 O O . ASP A 1 221 ? 4.594 11.134 -37.704 1.00 68.25 221 ASP A O 1
ATOM 1792 N N . LEU A 1 222 ? 2.432 11.548 -37.328 1.00 67.88 222 LEU A N 1
ATOM 1793 C CA . LEU A 1 222 ? 2.626 12.994 -37.251 1.00 67.88 222 LEU A CA 1
ATOM 1794 C C . LEU A 1 222 ? 3.313 13.396 -35.938 1.00 67.88 222 LEU A C 1
ATOM 1796 O O . LEU A 1 222 ? 4.152 14.299 -35.939 1.00 67.88 222 LEU A O 1
ATOM 1800 N N . ALA A 1 223 ? 3.007 12.711 -34.834 1.00 58.03 223 ALA A N 1
ATOM 1801 C CA . ALA A 1 223 ? 3.630 12.937 -33.538 1.00 58.03 223 ALA A CA 1
ATOM 1802 C C . ALA A 1 223 ? 5.133 12.629 -33.588 1.00 58.03 223 ALA A C 1
ATOM 1804 O O . ALA A 1 223 ? 5.929 13.421 -33.081 1.00 58.03 223 ALA A O 1
ATOM 1805 N N . GLU A 1 224 ? 5.547 11.547 -34.249 1.00 65.06 224 GLU A N 1
ATOM 1806 C CA . GLU A 1 224 ? 6.962 11.226 -34.467 1.00 65.06 224 GLU A CA 1
ATOM 1807 C C . GLU A 1 224 ? 7.698 12.319 -35.248 1.00 65.06 224 GLU A C 1
ATOM 1809 O O . GLU A 1 224 ? 8.775 12.763 -34.833 1.00 65.06 224 GLU A O 1
ATOM 1814 N N . LYS A 1 225 ? 7.081 12.840 -36.316 1.00 68.31 225 LYS A N 1
ATOM 1815 C CA . LYS A 1 225 ? 7.619 13.977 -37.084 1.00 68.31 225 LYS A CA 1
ATOM 1816 C C . LYS A 1 225 ? 7.737 15.236 -36.221 1.00 68.31 225 LYS A C 1
ATOM 1818 O O . LYS A 1 225 ? 8.764 15.917 -36.262 1.00 68.31 225 LYS A O 1
ATOM 1823 N N . CYS A 1 226 ? 6.746 15.511 -35.372 1.00 62.47 226 CYS A N 1
ATOM 1824 C CA . CYS A 1 226 ? 6.802 16.590 -34.384 1.00 62.47 226 CYS A CA 1
ATOM 1825 C C . CYS A 1 226 ? 7.949 16.406 -33.374 1.00 62.47 226 CYS A C 1
ATOM 1827 O O . CYS A 1 226 ? 8.663 17.370 -33.083 1.00 62.47 226 CYS A O 1
ATOM 1829 N N . TYR A 1 227 ? 8.186 15.186 -32.873 1.00 56.62 227 TYR A N 1
ATOM 1830 C CA . TYR A 1 227 ? 9.312 14.901 -31.973 1.00 56.62 227 TYR A CA 1
ATOM 1831 C C . TYR A 1 227 ? 10.663 15.123 -32.640 1.00 56.62 227 TYR A C 1
ATOM 1833 O O . TYR A 1 227 ? 11.548 15.728 -32.028 1.00 56.62 227 TYR A O 1
ATOM 1841 N N . ALA A 1 228 ? 10.824 14.649 -33.875 1.00 66.62 228 ALA A N 1
ATOM 1842 C CA . ALA A 1 228 ? 12.051 14.827 -34.637 1.00 66.62 228 ALA A CA 1
ATOM 1843 C C . ALA A 1 228 ? 12.357 16.319 -34.844 1.00 66.62 228 ALA A C 1
ATOM 1845 O O . ALA A 1 228 ? 13.459 16.773 -34.529 1.00 66.62 228 ALA A O 1
ATOM 1846 N N . MET A 1 229 ? 11.359 17.104 -35.258 1.00 78.94 229 MET A N 1
ATOM 1847 C CA . MET A 1 229 ? 11.534 18.538 -35.493 1.00 78.94 229 MET A CA 1
ATOM 1848 C C . MET A 1 229 ? 11.800 19.333 -34.217 1.00 78.94 229 MET A C 1
ATOM 1850 O O . MET A 1 229 ? 12.704 20.170 -34.201 1.00 78.94 229 MET A O 1
ATOM 1854 N N . ARG A 1 230 ? 11.099 19.041 -33.114 1.00 74.00 230 ARG A N 1
ATOM 1855 C CA . ARG A 1 230 ? 11.401 19.663 -31.813 1.00 74.00 230 ARG A CA 1
ATOM 1856 C C . ARG A 1 230 ? 12.828 19.376 -31.359 1.00 74.00 230 ARG A C 1
ATOM 1858 O O . ARG A 1 230 ? 13.492 20.288 -30.876 1.00 74.00 230 ARG A O 1
ATOM 1865 N N . LYS A 1 231 ? 13.313 18.144 -31.544 1.00 60.94 231 LYS A N 1
ATOM 1866 C CA . LYS A 1 231 ? 14.692 17.764 -31.204 1.00 60.94 231 LYS A CA 1
ATOM 1867 C C . LYS A 1 231 ? 15.713 18.562 -32.021 1.00 60.94 231 LYS A C 1
ATOM 1869 O O . LYS A 1 231 ? 16.689 19.039 -31.452 1.00 60.94 231 LYS A O 1
ATOM 1874 N N . ILE A 1 232 ? 15.473 18.751 -33.321 1.00 69.38 232 ILE A N 1
ATOM 1875 C CA . ILE A 1 232 ? 16.342 19.556 -34.196 1.00 69.38 232 ILE A CA 1
ATOM 1876 C C . ILE A 1 232 ? 16.397 21.013 -33.714 1.00 69.38 232 ILE A C 1
ATOM 1878 O O . ILE A 1 232 ? 17.485 21.546 -33.508 1.00 69.38 232 ILE A O 1
ATOM 1882 N N . ILE A 1 233 ? 15.239 21.630 -33.458 1.00 67.94 233 ILE A N 1
ATOM 1883 C CA . ILE A 1 233 ? 15.143 23.033 -33.022 1.00 67.94 233 ILE A CA 1
ATOM 1884 C C . ILE A 1 233 ? 15.812 23.242 -31.654 1.00 67.94 233 ILE A C 1
ATOM 1886 O O . ILE A 1 233 ? 16.539 24.213 -31.461 1.00 67.94 233 ILE A O 1
ATOM 1890 N N . LEU A 1 234 ? 15.599 22.330 -30.701 1.00 63.91 234 LEU A N 1
ATOM 1891 C CA . LEU A 1 234 ? 16.204 22.419 -29.369 1.00 63.91 234 LEU A CA 1
ATOM 1892 C C . LEU A 1 234 ? 17.725 22.258 -29.419 1.00 63.91 234 LEU A C 1
ATOM 1894 O O . LEU A 1 234 ? 18.440 23.034 -28.790 1.00 63.91 234 LEU A O 1
ATOM 1898 N N . ASN A 1 235 ? 18.228 21.303 -30.202 1.00 60.88 235 ASN A N 1
ATOM 1899 C CA . ASN A 1 235 ? 19.667 21.110 -30.369 1.00 60.88 235 ASN A CA 1
ATOM 1900 C C . ASN A 1 235 ? 20.336 22.335 -31.006 1.00 60.88 235 ASN A C 1
ATOM 1902 O O . ASN A 1 235 ? 21.418 22.735 -30.577 1.00 60.88 235 ASN A O 1
ATOM 1906 N N . GLU A 1 236 ? 19.685 22.961 -31.990 1.00 69.31 236 GLU A N 1
ATOM 1907 C CA . GLU A 1 236 ? 20.190 24.190 -32.600 1.00 69.31 236 GLU A CA 1
ATOM 1908 C C . GLU A 1 236 ? 20.219 25.347 -31.594 1.00 69.31 236 GLU A C 1
ATOM 1910 O O . GLU A 1 236 ? 21.249 26.009 -31.461 1.00 69.31 236 GLU A O 1
ATOM 1915 N N . LEU A 1 237 ? 19.146 25.537 -30.816 1.00 65.19 237 LEU A N 1
ATOM 1916 C CA . LEU A 1 237 ? 19.081 26.563 -29.770 1.00 65.19 237 LEU A CA 1
ATOM 1917 C C . LEU A 1 237 ? 20.209 26.401 -28.736 1.00 65.19 237 LEU A C 1
ATOM 1919 O O . LEU A 1 237 ? 20.831 27.387 -28.344 1.00 65.19 237 LEU A O 1
ATOM 1923 N N . MET A 1 238 ? 20.505 25.161 -28.335 1.00 59.78 238 MET A N 1
ATOM 1924 C CA . MET A 1 238 ? 21.563 24.842 -27.367 1.00 59.78 238 MET A CA 1
ATOM 1925 C C . MET A 1 238 ? 22.980 25.030 -27.924 1.00 59.78 238 MET A C 1
ATOM 1927 O O . MET A 1 238 ? 23.920 25.221 -27.154 1.00 59.78 238 MET A O 1
ATOM 1931 N N . SER A 1 239 ? 23.144 25.005 -29.247 1.00 61.59 239 SER A N 1
ATOM 1932 C CA . SER A 1 239 ? 24.439 25.186 -29.912 1.00 61.59 239 SER A CA 1
ATOM 1933 C C . SER A 1 239 ? 24.857 26.655 -30.087 1.00 61.59 239 SER A C 1
ATOM 1935 O O . SER A 1 239 ? 25.984 26.929 -30.506 1.00 61.59 239 SER A O 1
ATOM 1937 N N . LEU A 1 240 ? 23.982 27.616 -29.759 1.00 59.69 240 LEU A N 1
ATOM 1938 C CA . LEU A 1 240 ? 24.259 29.042 -29.929 1.00 59.69 240 LEU A CA 1
ATOM 1939 C C . LEU A 1 240 ? 25.166 29.584 -28.794 1.00 59.69 240 LEU A C 1
ATOM 1941 O O . LEU A 1 240 ? 24.753 29.580 -27.630 1.00 59.69 240 LEU A O 1
ATOM 1945 N N . PRO A 1 241 ? 26.367 30.130 -29.102 1.00 47.50 241 PRO A N 1
ATOM 1946 C CA . PRO A 1 241 ? 27.409 30.440 -28.105 1.00 47.50 241 PRO A CA 1
ATOM 1947 C C . PRO A 1 241 ? 27.043 31.486 -27.038 1.00 47.50 241 PRO A C 1
ATOM 1949 O O . PRO A 1 241 ? 27.747 31.608 -26.041 1.00 47.50 241 PRO A O 1
ATOM 1952 N N . ALA A 1 242 ? 25.976 32.264 -27.246 1.00 48.34 242 ALA A N 1
ATOM 1953 C CA . ALA A 1 242 ? 25.575 33.378 -26.381 1.00 48.34 242 ALA A CA 1
ATOM 1954 C C . ALA A 1 242 ? 24.252 33.142 -25.623 1.00 48.34 242 ALA A C 1
ATOM 1956 O O . ALA A 1 242 ? 23.815 34.019 -24.883 1.00 48.34 242 ALA A O 1
ATOM 1957 N N . LEU A 1 243 ? 23.601 31.988 -25.814 1.00 49.09 243 LEU A N 1
ATOM 1958 C CA . LEU A 1 243 ? 22.195 31.775 -25.435 1.00 49.09 243 LEU A CA 1
ATOM 1959 C C . LEU A 1 243 ? 21.981 30.664 -24.391 1.00 49.09 243 LEU A C 1
ATOM 1961 O O . LEU A 1 243 ? 20.934 30.623 -23.743 1.00 49.09 243 LEU A O 1
ATOM 1965 N N . SER A 1 244 ? 22.988 29.819 -24.143 1.00 40.75 244 SER A N 1
ATOM 1966 C CA . SER A 1 244 ? 22.883 28.657 -23.244 1.00 40.75 244 SER A CA 1
ATOM 1967 C C . SER A 1 244 ? 22.754 29.003 -21.752 1.00 40.75 244 SER A C 1
ATOM 1969 O O . SER A 1 244 ? 22.267 28.186 -20.975 1.00 40.75 244 SER A O 1
ATOM 1971 N N . VAL A 1 245 ? 23.122 30.222 -21.338 1.00 37.78 245 VAL A N 1
ATOM 1972 C CA . VAL A 1 245 ? 23.079 30.649 -19.923 1.00 37.78 245 VAL A CA 1
ATOM 1973 C C . VAL A 1 245 ? 21.871 31.547 -19.620 1.00 37.78 245 VAL A C 1
ATOM 1975 O O . VAL A 1 245 ? 21.464 31.690 -18.471 1.00 37.78 245 VAL A O 1
ATOM 1978 N N . THR A 1 246 ? 21.245 32.154 -20.629 1.00 40.56 246 THR A N 1
ATOM 1979 C CA . THR A 1 246 ? 20.270 33.236 -20.405 1.00 40.56 246 THR A CA 1
ATOM 1980 C C . THR A 1 246 ? 18.819 32.747 -20.337 1.00 40.56 246 THR A C 1
ATOM 1982 O O . THR A 1 246 ? 18.044 33.269 -19.532 1.00 40.56 246 THR A O 1
ATOM 1985 N N . LEU A 1 247 ? 18.456 31.707 -21.097 1.00 41.47 247 LEU A N 1
ATOM 1986 C CA . LEU A 1 247 ? 17.081 31.189 -21.152 1.00 41.47 247 LEU A CA 1
ATOM 1987 C C . LEU A 1 247 ? 16.694 30.397 -19.885 1.00 41.47 247 LEU A C 1
ATOM 1989 O O . LEU A 1 247 ? 15.576 30.522 -19.394 1.00 41.47 247 LEU A O 1
ATOM 1993 N N . LEU A 1 248 ? 17.638 29.650 -19.300 1.00 38.50 248 LEU A N 1
ATOM 1994 C CA . LEU A 1 248 ? 17.439 28.881 -18.059 1.00 38.50 248 LEU A CA 1
ATOM 1995 C C . LEU A 1 248 ? 17.404 29.761 -16.796 1.00 38.50 248 LEU A C 1
ATOM 1997 O O . LEU A 1 248 ? 16.772 29.393 -15.810 1.00 38.50 248 LEU A O 1
ATOM 2001 N N . VAL A 1 249 ? 18.045 30.935 -16.828 1.00 39.75 249 VAL A N 1
ATOM 2002 C CA . VAL A 1 249 ? 18.141 31.852 -15.676 1.00 39.75 249 VAL A CA 1
ATOM 2003 C C . VAL A 1 249 ? 16.990 32.867 -15.638 1.00 39.75 249 VAL A C 1
ATOM 2005 O O . VAL A 1 249 ? 16.631 33.345 -14.563 1.00 39.75 249 VAL A O 1
ATOM 2008 N N . ARG A 1 250 ? 16.372 33.200 -16.781 1.00 43.59 250 ARG A N 1
ATOM 2009 C CA . ARG A 1 250 ? 15.309 34.221 -16.845 1.00 43.59 250 ARG A CA 1
ATOM 2010 C C . ARG A 1 250 ? 13.893 33.703 -16.586 1.00 43.59 250 ARG A C 1
ATOM 2012 O O . ARG A 1 250 ? 13.022 34.537 -16.378 1.00 43.59 250 ARG A O 1
ATOM 2019 N N . ILE A 1 251 ? 13.641 32.391 -16.563 1.00 38.38 251 ILE A N 1
ATOM 2020 C CA . ILE A 1 251 ? 12.287 31.823 -16.408 1.00 38.38 251 ILE A CA 1
ATOM 2021 C C . ILE A 1 251 ? 11.998 31.488 -14.928 1.00 38.38 251 ILE A C 1
ATOM 2023 O O . ILE A 1 251 ? 12.425 30.439 -14.443 1.00 38.38 251 ILE A O 1
ATOM 2027 N N . PRO A 1 252 ? 11.247 32.316 -14.175 1.00 35.72 252 PRO A N 1
ATOM 2028 C CA . PRO A 1 252 ? 10.746 31.921 -12.862 1.00 35.72 252 PRO A CA 1
ATOM 2029 C C . PRO A 1 252 ? 9.612 30.892 -13.008 1.00 35.72 252 PRO A C 1
ATOM 2031 O O . PRO A 1 252 ? 8.670 31.098 -13.772 1.00 35.72 252 PRO A O 1
ATOM 2034 N N . LYS A 1 253 ? 9.669 29.811 -12.216 1.00 38.16 253 LYS A N 1
ATOM 2035 C CA . LYS A 1 253 ? 8.760 28.641 -12.236 1.00 38.16 253 LYS A CA 1
ATOM 2036 C C . LYS A 1 253 ? 7.254 28.932 -12.037 1.00 38.16 253 LYS A C 1
ATOM 2038 O O . LYS A 1 253 ? 6.458 28.011 -12.159 1.00 38.16 253 LYS A O 1
ATOM 2043 N N . ASN A 1 254 ? 6.845 30.177 -11.771 1.00 33.22 254 ASN A N 1
ATOM 2044 C CA . ASN A 1 254 ? 5.502 30.493 -11.262 1.00 33.22 254 ASN A CA 1
ATOM 2045 C C . ASN A 1 254 ? 4.596 31.353 -12.171 1.00 33.22 254 ASN A C 1
ATOM 2047 O O . ASN A 1 254 ? 3.483 31.643 -11.752 1.00 33.22 254 ASN A O 1
ATOM 2051 N N . ASN A 1 255 ? 4.999 31.756 -13.387 1.00 35.62 255 ASN A N 1
ATOM 2052 C CA . ASN A 1 255 ? 4.245 32.765 -14.167 1.00 35.62 255 ASN A CA 1
ATOM 2053 C C . ASN A 1 255 ? 3.854 32.369 -15.612 1.00 35.62 255 ASN A C 1
ATOM 2055 O O . ASN A 1 255 ? 3.856 33.223 -16.494 1.00 35.62 255 ASN A O 1
ATOM 2059 N N . PHE A 1 256 ? 3.466 31.115 -15.875 1.00 33.56 256 PHE A N 1
ATOM 2060 C CA . PHE A 1 256 ? 2.704 30.789 -17.095 1.00 33.56 256 PHE A CA 1
ATOM 2061 C C . PHE A 1 256 ? 1.230 30.493 -16.765 1.00 33.56 256 PHE A C 1
ATOM 2063 O O . PHE A 1 256 ? 0.948 29.824 -15.771 1.00 33.56 256 PHE A O 1
ATOM 2070 N N . PRO A 1 257 ? 0.268 30.946 -17.592 1.00 32.47 257 PRO A N 1
ATOM 2071 C CA . PRO A 1 257 ? -1.126 30.542 -17.475 1.00 32.47 257 PRO A CA 1
ATOM 2072 C C . PRO A 1 257 ? -1.267 29.043 -17.776 1.00 32.47 257 PRO A C 1
ATOM 2074 O O . PRO A 1 257 ? -0.715 28.520 -18.746 1.00 32.47 257 PRO A O 1
ATOM 2077 N N . SER A 1 258 ? -2.081 28.371 -16.972 1.00 30.20 258 SER A N 1
ATOM 2078 C CA . SER A 1 258 ? -2.342 26.926 -16.952 1.00 30.20 258 SER A CA 1
ATOM 2079 C C . SER A 1 258 ? -2.745 26.279 -18.288 1.00 30.20 258 SER A C 1
ATOM 2081 O O . SER A 1 258 ? -2.685 25.064 -18.400 1.00 30.20 258 SER A O 1
ATOM 2083 N N . PHE A 1 259 ? -3.077 27.037 -19.341 1.00 34.84 259 PHE A N 1
ATOM 2084 C CA . PHE A 1 259 ? -3.334 26.464 -20.673 1.00 34.84 259 PHE A CA 1
ATOM 2085 C C . PHE A 1 259 ? -2.055 26.071 -21.443 1.00 34.84 259 PHE A C 1
ATOM 2087 O O . PHE A 1 259 ? -2.139 25.317 -22.410 1.00 34.84 259 PHE A O 1
ATOM 2094 N N . MET A 1 260 ? -0.880 26.578 -21.044 1.00 30.20 260 MET A N 1
ATOM 2095 C CA . MET A 1 260 ? 0.426 26.074 -21.506 1.00 30.20 260 MET A CA 1
ATOM 2096 C C . MET A 1 260 ? 0.993 24.985 -20.583 1.00 30.20 260 MET A C 1
ATOM 2098 O O . MET A 1 260 ? 2.021 24.397 -20.897 1.00 30.20 260 MET A O 1
ATOM 2102 N N . ILE A 1 261 ? 0.307 24.699 -19.473 1.00 33.09 261 ILE A N 1
ATOM 2103 C CA . ILE A 1 261 ? 0.653 23.664 -18.500 1.00 33.09 261 ILE A CA 1
ATOM 2104 C C . ILE A 1 261 ? -0.426 22.578 -18.593 1.00 33.09 261 ILE A C 1
ATOM 2106 O O . ILE A 1 261 ? -1.238 22.395 -17.693 1.00 33.09 261 ILE A O 1
ATOM 2110 N N . GLN A 1 262 ? -0.455 21.863 -19.718 1.00 23.81 262 GLN A N 1
ATOM 2111 C CA . GLN A 1 262 ? -0.779 20.442 -19.647 1.00 23.81 262 GLN A CA 1
ATOM 2112 C C . GLN A 1 262 ? 0.557 19.718 -19.474 1.00 23.81 262 GLN A C 1
ATOM 2114 O O . GLN A 1 262 ? 1.391 19.779 -20.381 1.00 23.81 262 GLN A O 1
ATOM 2119 N N . PRO A 1 263 ? 0.822 19.117 -18.305 1.00 31.78 263 PRO A N 1
ATOM 2120 C CA . PRO A 1 263 ? 2.096 18.488 -18.037 1.00 31.78 263 PRO A CA 1
ATOM 2121 C C . PRO A 1 263 ? 2.096 17.076 -18.628 1.00 31.78 263 PRO A C 1
ATOM 2123 O O . PRO A 1 263 ? 2.014 16.090 -17.915 1.00 31.78 263 PRO A O 1
ATOM 2126 N N . GLU A 1 264 ? 2.274 16.982 -19.940 1.00 29.38 264 GLU A N 1
ATOM 2127 C CA . GLU A 1 264 ? 3.267 16.038 -20.445 1.00 29.38 264 GLU A CA 1
ATOM 2128 C C . GLU A 1 264 ? 4.538 16.847 -20.699 1.00 29.38 264 GLU A C 1
ATOM 2130 O O . GLU A 1 264 ? 4.912 17.159 -21.831 1.00 29.38 264 GLU A O 1
ATOM 2135 N N . ILE A 1 265 ? 5.215 17.230 -19.613 1.00 29.48 265 ILE A N 1
ATOM 2136 C CA . ILE A 1 265 ? 6.637 17.548 -19.703 1.00 29.48 265 ILE A CA 1
ATOM 2137 C C . ILE A 1 265 ? 7.302 16.221 -20.071 1.00 29.48 265 ILE A C 1
ATOM 2139 O O . ILE A 1 265 ? 7.627 15.406 -19.216 1.00 29.48 265 ILE A O 1
ATOM 2143 N N . ARG A 1 266 ? 7.435 15.965 -21.375 1.00 30.41 266 ARG A N 1
ATOM 2144 C CA . ARG A 1 266 ? 8.259 14.880 -21.898 1.00 30.41 266 ARG A CA 1
ATOM 2145 C C . ARG A 1 266 ? 9.707 15.196 -21.560 1.00 30.41 266 ARG A C 1
ATOM 2147 O O . ARG A 1 266 ? 10.388 15.936 -22.267 1.00 30.41 266 ARG A O 1
ATOM 2154 N N . TYR A 1 267 ? 10.145 14.625 -20.448 1.00 32.97 267 TYR A N 1
ATOM 2155 C CA . TYR A 1 267 ? 11.533 14.427 -20.078 1.00 32.97 267 TYR A CA 1
ATOM 2156 C C . TYR A 1 267 ? 12.286 13.776 -21.248 1.00 32.97 267 TYR A C 1
ATOM 2158 O O . TYR A 1 267 ? 12.138 12.589 -21.521 1.00 32.97 267 TYR A O 1
ATOM 2166 N N . ARG A 1 268 ? 13.055 14.571 -21.998 1.00 31.48 268 ARG A N 1
ATOM 2167 C CA . ARG A 1 268 ? 14.051 14.077 -22.969 1.00 31.48 268 ARG A CA 1
ATOM 2168 C C . ARG A 1 268 ? 15.423 14.746 -22.830 1.00 31.48 268 ARG A C 1
ATOM 2170 O O . ARG A 1 268 ? 16.253 14.599 -23.717 1.00 31.48 268 ARG A O 1
ATOM 2177 N N . HIS A 1 269 ? 15.678 15.468 -21.737 1.00 33.56 269 HIS A N 1
ATOM 2178 C CA . HIS A 1 269 ? 16.961 16.158 -21.526 1.00 33.56 269 HIS A CA 1
ATOM 2179 C C . HIS A 1 269 ? 17.568 15.996 -20.137 1.00 33.56 269 HIS A C 1
ATOM 2181 O O . HIS A 1 269 ? 18.464 16.745 -19.768 1.00 33.56 269 HIS A O 1
ATOM 2187 N N . LEU A 1 270 ? 17.125 15.012 -19.369 1.00 40.66 270 LEU A N 1
ATOM 2188 C CA . LEU A 1 270 ? 17.882 14.575 -18.212 1.00 40.66 270 LEU A CA 1
ATOM 2189 C C . LEU A 1 270 ? 18.001 13.075 -18.380 1.00 40.66 270 LEU A C 1
ATOM 2191 O O . LEU A 1 270 ? 17.002 12.399 -18.181 1.00 40.66 270 LEU A O 1
ATOM 2195 N N . ASP A 1 271 ? 19.171 12.585 -18.785 1.00 53.97 271 ASP A N 1
ATOM 2196 C CA . ASP A 1 271 ? 19.540 11.215 -18.443 1.00 53.97 271 ASP A CA 1
ATOM 2197 C C . ASP A 1 271 ? 19.494 11.164 -16.917 1.00 53.97 271 ASP A C 1
ATOM 2199 O O . ASP A 1 271 ? 20.407 11.656 -16.246 1.00 53.97 271 ASP A O 1
ATOM 2203 N N . ARG A 1 272 ? 18.383 10.688 -16.349 1.00 61.00 272 ARG A N 1
ATOM 2204 C CA . ARG A 1 272 ? 18.235 10.535 -14.905 1.00 61.00 272 ARG A CA 1
ATOM 2205 C C . ARG A 1 272 ? 19.339 9.625 -14.425 1.00 61.00 272 ARG A C 1
ATOM 2207 O O . ARG A 1 272 ? 20.031 10.027 -13.504 1.00 61.00 272 ARG A O 1
ATOM 2214 N N . ILE A 1 273 ? 19.594 8.501 -15.088 1.00 58.81 273 ILE A N 1
ATOM 2215 C CA . ILE A 1 273 ? 20.682 7.589 -14.734 1.00 58.81 273 ILE A CA 1
ATOM 2216 C C . ILE A 1 273 ? 22.040 8.307 -14.778 1.00 58.81 273 ILE A C 1
ATOM 2218 O O . ILE A 1 273 ? 22.739 8.299 -13.772 1.00 58.81 273 ILE A O 1
ATOM 2222 N N . HIS A 1 274 ? 22.384 9.024 -15.855 1.00 58.91 274 HIS A N 1
ATOM 2223 C CA . HIS A 1 274 ? 23.689 9.702 -15.967 1.00 58.91 274 HIS A CA 1
ATOM 2224 C C . HIS A 1 274 ? 23.862 10.855 -14.959 1.00 58.91 274 HIS A C 1
ATOM 2226 O O . HIS A 1 274 ? 24.913 10.989 -14.331 1.00 58.91 274 HIS A O 1
ATOM 2232 N N . CYS A 1 275 ? 22.808 11.646 -14.730 1.00 56.25 275 CYS A N 1
ATOM 2233 C CA . CYS A 1 275 ? 22.768 12.673 -13.685 1.00 56.25 275 CYS A CA 1
ATOM 2234 C C . CYS A 1 275 ? 22.888 12.049 -12.284 1.00 56.25 275 CYS A C 1
ATOM 2236 O O . CYS A 1 275 ? 23.573 12.586 -11.415 1.00 56.25 275 CYS A O 1
ATOM 2238 N N . THR A 1 276 ? 22.275 10.883 -12.074 1.00 59.28 276 THR A N 1
ATOM 2239 C CA . THR A 1 276 ? 22.361 10.106 -10.832 1.00 59.28 276 THR A CA 1
ATOM 2240 C C . THR A 1 276 ? 23.775 9.553 -10.634 1.00 59.28 276 THR A C 1
ATOM 2242 O O . THR A 1 276 ? 24.286 9.618 -9.521 1.00 59.28 276 THR A O 1
ATOM 2245 N N . THR A 1 277 ? 24.461 9.113 -11.696 1.00 66.69 277 THR A N 1
ATOM 2246 C CA . THR A 1 277 ? 25.865 8.667 -11.656 1.00 66.69 277 THR A CA 1
ATOM 2247 C C . THR A 1 277 ? 26.814 9.808 -11.287 1.00 66.69 277 THR A C 1
ATOM 2249 O O . THR A 1 277 ? 27.652 9.652 -10.400 1.00 66.69 277 THR A O 1
ATOM 2252 N N . GLU A 1 278 ? 26.678 10.983 -11.908 1.00 68.88 278 GLU A N 1
ATOM 2253 C CA . GLU A 1 278 ? 27.489 12.159 -11.561 1.00 68.88 278 GLU A CA 1
ATOM 2254 C C . GLU A 1 278 ? 27.222 12.626 -10.120 1.00 68.88 278 GLU A C 1
ATOM 2256 O O . GLU A 1 278 ? 28.155 12.893 -9.359 1.00 68.88 278 GLU A O 1
ATOM 2261 N N . ASN A 1 279 ? 25.956 12.636 -9.697 1.00 66.50 279 ASN A N 1
ATOM 2262 C CA . ASN A 1 279 ? 25.581 12.975 -8.327 1.00 66.50 279 ASN A CA 1
ATOM 2263 C C . ASN A 1 279 ? 26.061 11.940 -7.302 1.00 66.50 279 ASN A C 1
ATOM 2265 O O . ASN A 1 279 ? 26.446 12.330 -6.203 1.00 66.50 279 ASN A O 1
ATOM 2269 N N . TYR A 1 280 ? 26.108 10.650 -7.641 1.00 71.94 280 TYR A N 1
ATOM 2270 C CA . TYR A 1 280 ? 26.686 9.616 -6.779 1.00 71.94 280 TYR A CA 1
ATOM 2271 C C . TYR A 1 280 ? 28.202 9.769 -6.643 1.00 71.94 280 TYR A C 1
ATOM 2273 O O . TYR A 1 280 ? 28.738 9.700 -5.540 1.00 71.94 280 TYR A O 1
ATOM 2281 N N . ARG A 1 281 ? 28.914 10.100 -7.726 1.00 75.94 281 ARG A N 1
ATOM 2282 C CA . ARG A 1 281 ? 30.337 10.471 -7.628 1.00 75.94 281 ARG A CA 1
ATOM 2283 C C . ARG A 1 281 ? 30.532 11.709 -6.746 1.00 75.94 281 ARG A C 1
ATOM 2285 O O . ARG A 1 281 ? 31.474 11.765 -5.956 1.00 75.94 281 ARG A O 1
ATOM 2292 N N . ASN A 1 282 ? 29.617 12.676 -6.813 1.00 73.62 282 ASN A N 1
ATOM 2293 C CA . ASN A 1 282 ? 29.604 13.826 -5.906 1.00 73.62 282 ASN A CA 1
ATOM 2294 C C . ASN A 1 282 ? 29.271 13.439 -4.450 1.00 73.62 282 ASN A C 1
ATOM 2296 O O . ASN A 1 282 ? 29.841 14.043 -3.536 1.00 73.62 282 ASN A O 1
ATOM 2300 N N . LEU A 1 283 ? 28.422 12.426 -4.215 1.00 77.00 283 LEU A N 1
ATOM 2301 C CA . LEU A 1 283 ? 28.200 11.827 -2.890 1.00 77.00 283 LEU A CA 1
ATOM 2302 C C . LEU A 1 283 ? 29.510 11.311 -2.324 1.00 77.00 283 LEU A C 1
ATOM 2304 O O . LEU A 1 283 ? 29.903 11.723 -1.240 1.00 77.00 283 LEU A O 1
ATOM 2308 N N . GLU A 1 284 ? 30.198 10.460 -3.085 1.00 76.12 284 GLU A N 1
ATOM 2309 C CA . GLU A 1 284 ? 31.471 9.863 -2.695 1.00 76.12 284 GLU A CA 1
ATOM 2310 C C . GLU A 1 284 ? 32.494 10.955 -2.371 1.00 76.12 284 GLU A C 1
ATOM 2312 O O . GLU A 1 284 ? 33.088 10.945 -1.297 1.00 76.12 284 GLU A O 1
ATOM 2317 N N . ASN A 1 285 ? 32.623 11.976 -3.222 1.00 77.31 285 ASN A N 1
ATOM 2318 C CA . ASN A 1 285 ? 33.498 13.121 -2.954 1.00 77.31 285 ASN A CA 1
ATOM 2319 C C . ASN A 1 285 ? 33.118 13.874 -1.669 1.00 77.31 285 ASN A C 1
ATOM 2321 O O . ASN A 1 285 ? 33.991 14.283 -0.901 1.00 77.31 285 ASN A O 1
ATOM 2325 N N . THR A 1 286 ? 31.822 14.035 -1.402 1.00 77.31 286 THR A N 1
ATOM 2326 C CA . THR A 1 286 ? 31.330 14.678 -0.177 1.00 77.31 286 THR A CA 1
ATOM 2327 C C . THR A 1 286 ? 31.614 13.810 1.049 1.00 77.31 286 THR A C 1
ATOM 2329 O O . THR A 1 286 ? 32.121 14.327 2.046 1.00 77.31 286 THR A O 1
ATOM 2332 N N . ARG A 1 287 ? 31.391 12.492 0.970 1.00 79.81 287 ARG A N 1
ATOM 2333 C CA . ARG A 1 287 ? 31.729 11.512 2.015 1.00 79.81 287 ARG A CA 1
ATOM 2334 C C . ARG A 1 287 ? 33.206 11.591 2.385 1.00 79.81 287 ARG A C 1
ATOM 2336 O O . ARG A 1 287 ? 33.523 11.638 3.570 1.00 79.81 287 ARG A O 1
ATOM 2343 N N . LEU A 1 288 ? 34.101 11.735 1.403 1.00 73.31 288 LEU A N 1
ATOM 2344 C CA . LEU A 1 288 ? 35.538 11.910 1.656 1.00 73.31 288 LEU A CA 1
ATOM 2345 C C . LEU A 1 288 ? 35.857 13.133 2.533 1.00 73.31 288 LEU A C 1
ATOM 2347 O O . LEU A 1 288 ? 36.821 13.093 3.299 1.00 73.31 288 LEU A O 1
ATOM 2351 N N . SER A 1 289 ? 35.065 14.204 2.420 1.00 74.25 289 SER A N 1
ATOM 2352 C CA . SER A 1 289 ? 35.216 15.420 3.230 1.00 74.25 289 SER A CA 1
ATOM 2353 C C . SER A 1 289 ? 34.533 15.328 4.601 1.00 74.25 289 SER A C 1
ATOM 2355 O O . SER A 1 289 ? 35.059 15.844 5.581 1.00 74.25 289 SER A O 1
ATOM 2357 N N . VAL A 1 290 ? 33.385 14.648 4.686 1.00 77.69 290 VAL A N 1
ATOM 2358 C CA . VAL A 1 290 ? 32.579 14.522 5.913 1.00 77.69 290 VAL A CA 1
ATOM 2359 C C . VAL A 1 290 ? 33.176 13.493 6.869 1.00 77.69 290 VAL A C 1
ATOM 2361 O O . VAL A 1 290 ? 33.255 13.744 8.068 1.00 77.69 290 VAL A O 1
ATOM 2364 N N . PHE A 1 291 ? 33.639 12.361 6.341 1.00 74.88 291 PHE A N 1
ATOM 2365 C CA . PHE A 1 291 ? 34.208 11.270 7.130 1.00 74.88 291 PHE A CA 1
ATOM 2366 C C . PHE A 1 291 ? 35.728 11.387 7.334 1.00 74.88 291 PHE A C 1
ATOM 2368 O O . PHE A 1 291 ? 36.303 10.512 7.968 1.00 74.88 291 PHE A O 1
ATOM 2375 N N . ASN A 1 292 ? 36.363 12.469 6.847 1.00 61.00 292 ASN A N 1
ATOM 2376 C CA . ASN A 1 292 ? 37.789 12.798 7.002 1.00 61.00 292 ASN A CA 1
ATOM 2377 C C . ASN A 1 292 ? 38.727 11.593 6.770 1.00 61.00 292 ASN A C 1
ATOM 2379 O O . ASN A 1 292 ? 39.088 10.879 7.704 1.00 61.00 292 ASN A O 1
ATOM 2383 N N . LYS A 1 293 ? 39.170 11.387 5.519 1.00 52.28 293 LYS A N 1
ATOM 2384 C CA . LYS A 1 293 ? 40.107 10.311 5.136 1.00 52.28 293 LYS A CA 1
ATOM 2385 C C . LYS A 1 293 ? 41.252 10.120 6.147 1.00 52.28 293 LYS A C 1
ATOM 2387 O O . LYS A 1 293 ? 42.215 10.886 6.145 1.00 52.28 293 LYS A O 1
ATOM 2392 N N . HIS A 1 294 ? 41.253 8.988 6.845 1.00 43.81 294 HIS A N 1
ATOM 2393 C CA . HIS A 1 294 ? 42.482 8.213 6.957 1.00 43.81 294 HIS A CA 1
ATOM 2394 C C . HIS A 1 294 ? 42.468 7.154 5.848 1.00 43.81 294 HIS A C 1
ATOM 2396 O O . HIS A 1 294 ? 41.499 6.407 5.738 1.00 43.81 294 HIS A O 1
ATOM 2402 N N . PRO A 1 295 ? 43.524 7.043 5.026 1.00 42.47 295 PRO A N 1
ATOM 2403 C CA . PRO A 1 295 ? 43.693 5.960 4.062 1.00 42.47 295 PRO A CA 1
ATOM 2404 C C . PRO A 1 295 ? 44.110 4.664 4.775 1.00 42.47 295 PRO A C 1
ATOM 2406 O O . PRO A 1 295 ? 45.070 4.012 4.387 1.00 42.47 295 PRO A O 1
ATOM 2409 N N . ASN A 1 296 ? 43.407 4.306 5.846 1.00 43.91 296 ASN A N 1
ATOM 2410 C CA . ASN A 1 296 ? 43.621 3.074 6.578 1.00 43.91 296 ASN A CA 1
ATOM 2411 C C . ASN A 1 296 ? 42.313 2.294 6.529 1.00 43.91 296 ASN A C 1
ATOM 2413 O O . ASN A 1 296 ? 41.450 2.452 7.388 1.00 43.91 296 ASN A O 1
ATOM 2417 N N . ALA A 1 297 ? 42.207 1.418 5.531 1.00 52.22 297 ALA A N 1
ATOM 2418 C CA . ALA A 1 297 ? 41.210 0.353 5.420 1.00 52.22 297 ALA A CA 1
ATOM 2419 C C . ALA A 1 297 ? 41.318 -0.690 6.568 1.00 52.22 297 ALA A C 1
ATOM 2421 O O . ALA A 1 297 ? 41.106 -1.880 6.360 1.00 52.22 297 ALA A O 1
ATOM 2422 N N . SER A 1 298 ? 41.725 -0.264 7.769 1.00 56.69 298 SER A N 1
ATOM 2423 C CA . SER A 1 298 ? 42.099 -1.098 8.914 1.00 56.69 298 SER A CA 1
ATOM 2424 C C . SER A 1 298 ? 41.384 -0.729 10.218 1.00 56.69 298 SER A C 1
ATOM 2426 O O . SER A 1 298 ? 41.642 -1.365 11.238 1.00 56.69 298 SER A O 1
ATOM 2428 N N . LYS A 1 299 ? 40.487 0.269 10.221 1.00 77.12 299 LYS A N 1
ATOM 2429 C CA . LYS A 1 299 ? 39.623 0.530 11.380 1.00 77.12 299 LYS A CA 1
ATOM 2430 C C . LYS A 1 299 ? 38.449 -0.454 11.359 1.00 77.12 299 LYS A C 1
ATOM 2432 O O . LYS A 1 299 ? 37.682 -0.463 10.399 1.00 77.12 299 LYS A O 1
ATOM 2437 N N . GLU A 1 300 ? 38.330 -1.269 12.405 1.00 86.88 300 GLU A N 1
ATOM 2438 C CA . GLU A 1 300 ? 37.172 -2.140 12.624 1.00 86.88 300 GLU A CA 1
ATOM 2439 C C . GLU A 1 300 ? 36.129 -1.417 13.495 1.00 86.88 300 GLU A C 1
ATOM 2441 O O . GLU A 1 300 ? 36.489 -0.884 14.545 1.00 86.88 300 GLU A O 1
ATOM 2446 N N . LEU A 1 301 ? 34.858 -1.420 13.087 1.00 88.50 301 LEU A N 1
ATOM 2447 C CA . LEU A 1 301 ? 33.742 -0.792 13.803 1.00 88.50 301 LEU A CA 1
ATOM 2448 C C . LEU A 1 301 ? 32.852 -1.841 14.471 1.00 88.50 301 LEU A C 1
ATOM 2450 O O . LEU A 1 301 ? 32.562 -2.878 13.870 1.00 88.50 301 LEU A O 1
ATOM 2454 N N . ASP A 1 302 ? 32.392 -1.569 15.691 1.00 88.06 302 ASP A N 1
ATOM 2455 C CA . ASP A 1 302 ? 31.243 -2.293 16.258 1.00 88.06 302 ASP A CA 1
ATOM 2456 C C . ASP A 1 302 ? 29.906 -1.747 15.737 1.00 88.06 302 ASP A C 1
ATOM 2458 O O . ASP A 1 302 ? 29.848 -0.776 14.980 1.00 88.06 302 ASP A O 1
ATOM 2462 N N . VAL A 1 303 ? 28.810 -2.400 16.121 1.00 85.69 303 VAL A N 1
ATOM 2463 C CA . VAL A 1 303 ? 27.459 -2.066 15.666 1.00 85.69 303 VAL A CA 1
ATOM 2464 C C . VAL A 1 303 ? 27.043 -0.633 16.020 1.00 85.69 303 VAL A C 1
ATOM 2466 O O . VAL A 1 303 ? 26.335 0.002 15.231 1.00 85.69 303 VAL A O 1
ATOM 2469 N N . HIS A 1 304 ? 27.503 -0.091 17.152 1.00 85.12 304 HIS A N 1
ATOM 2470 C CA . HIS A 1 304 ? 27.184 1.271 17.563 1.00 85.12 304 HIS A CA 1
ATOM 2471 C C . HIS A 1 304 ? 27.914 2.280 16.674 1.00 85.12 304 HIS A C 1
ATOM 2473 O O . HIS A 1 304 ? 27.270 3.120 16.039 1.00 85.12 304 HIS A O 1
ATOM 2479 N N . GLU A 1 305 ? 29.233 2.146 16.539 1.00 86.19 305 GLU A N 1
ATOM 2480 C CA . GLU A 1 305 ? 30.050 3.008 15.680 1.00 86.19 305 GLU A CA 1
ATOM 2481 C C . GLU A 1 305 ? 29.593 2.946 14.215 1.00 86.19 305 GLU A C 1
ATOM 2483 O O . GLU A 1 305 ? 29.404 3.978 13.564 1.00 86.19 305 GLU A O 1
ATOM 2488 N N . PHE A 1 306 ? 29.320 1.738 13.713 1.00 86.44 306 PHE A N 1
ATOM 2489 C CA . PHE A 1 306 ? 28.804 1.520 12.363 1.00 86.44 306 PHE A CA 1
ATOM 2490 C C . PHE A 1 306 ? 27.436 2.193 12.169 1.00 86.44 306 PHE A C 1
ATOM 2492 O O . PHE A 1 306 ? 27.137 2.729 11.102 1.00 86.44 306 PHE A O 1
ATOM 2499 N N . SER A 1 307 ? 26.588 2.207 13.204 1.00 83.12 307 SER A N 1
ATOM 2500 C CA . SER A 1 307 ? 25.280 2.865 13.146 1.00 83.12 307 SER A CA 1
ATOM 2501 C C . SER A 1 307 ? 25.344 4.388 13.070 1.00 83.12 307 SER A C 1
ATOM 2503 O O . SER A 1 307 ? 24.553 4.978 12.331 1.00 83.12 307 SER A O 1
ATOM 2505 N N . ILE A 1 308 ? 26.312 5.008 13.744 1.00 82.56 308 ILE A N 1
ATOM 2506 C CA . ILE A 1 308 ? 26.534 6.459 13.704 1.00 82.56 308 ILE A CA 1
ATOM 2507 C C . ILE A 1 308 ? 27.000 6.903 12.312 1.00 82.56 308 ILE A C 1
ATOM 2509 O O . ILE A 1 308 ? 26.523 7.917 11.788 1.00 82.56 308 ILE A O 1
ATOM 2513 N N . GLU A 1 309 ? 27.906 6.145 11.687 1.00 85.56 309 GLU A N 1
ATOM 2514 C CA . GLU A 1 309 ? 28.383 6.470 10.338 1.00 85.56 309 GLU A CA 1
ATOM 2515 C C . GLU A 1 309 ? 27.245 6.421 9.316 1.00 85.56 309 GLU A C 1
ATOM 2517 O O . GLU A 1 309 ? 27.059 7.375 8.560 1.00 85.56 309 GLU A O 1
ATOM 2522 N N . ILE A 1 310 ? 26.408 5.381 9.369 1.00 83.75 310 ILE A N 1
ATOM 2523 C CA . ILE A 1 310 ? 25.233 5.271 8.496 1.00 83.75 310 ILE A CA 1
ATOM 2524 C C . ILE A 1 310 ? 24.255 6.433 8.725 1.00 83.75 310 ILE A C 1
ATOM 2526 O O . ILE A 1 310 ? 23.726 6.985 7.766 1.00 83.75 310 ILE A O 1
ATOM 2530 N N . MET A 1 311 ? 24.025 6.869 9.967 1.00 83.50 311 MET A N 1
ATOM 2531 C CA . MET A 1 311 ? 23.141 8.015 10.234 1.00 83.50 311 MET A CA 1
ATOM 2532 C C . MET A 1 311 ? 23.666 9.342 9.707 1.00 83.50 311 MET A C 1
ATOM 2534 O O . MET A 1 311 ? 22.896 10.184 9.234 1.00 83.50 311 MET A O 1
ATOM 2538 N N . THR A 1 312 ? 24.978 9.536 9.786 1.00 83.69 312 THR A N 1
ATOM 2539 C CA . THR A 1 312 ? 25.630 10.704 9.192 1.00 83.69 312 THR A CA 1
ATOM 2540 C C . THR A 1 312 ? 25.422 10.703 7.681 1.00 83.69 312 THR A C 1
ATOM 2542 O O . THR A 1 312 ? 25.101 11.735 7.089 1.00 83.69 312 THR A O 1
ATOM 2545 N N . ASP A 1 313 ? 25.519 9.525 7.078 1.00 85.94 313 ASP A N 1
ATOM 2546 C CA . ASP A 1 313 ? 25.414 9.331 5.644 1.00 85.94 313 ASP A CA 1
ATOM 2547 C C . ASP A 1 313 ? 23.980 9.458 5.100 1.00 85.94 313 ASP A C 1
ATOM 2549 O O . ASP A 1 313 ? 23.751 10.083 4.067 1.00 85.94 313 ASP A O 1
ATOM 2553 N N . ILE A 1 314 ? 22.979 9.008 5.859 1.00 86.12 314 ILE A N 1
ATOM 2554 C CA . ILE A 1 314 ? 21.548 9.178 5.557 1.00 86.12 314 ILE A CA 1
ATOM 2555 C C . ILE A 1 314 ? 21.190 10.639 5.237 1.00 86.12 314 ILE A C 1
ATOM 2557 O O . ILE A 1 314 ? 20.403 10.910 4.325 1.00 86.12 314 ILE A O 1
ATOM 2561 N N . LYS A 1 315 ? 21.784 11.602 5.953 1.00 82.19 315 LYS A N 1
ATOM 2562 C CA . LYS A 1 315 ? 21.559 13.041 5.720 1.00 82.19 315 LYS A CA 1
ATOM 2563 C C . LYS A 1 315 ? 22.131 13.505 4.379 1.00 82.19 315 LYS A C 1
ATOM 2565 O O . LYS A 1 315 ? 21.585 14.428 3.772 1.00 82.19 315 LYS A O 1
ATOM 2570 N N . LEU A 1 316 ? 23.214 12.883 3.916 1.00 85.38 316 LEU A N 1
ATOM 2571 C CA . LEU A 1 316 ? 23.805 13.135 2.602 1.00 85.38 316 LEU A CA 1
ATOM 2572 C C . LEU A 1 316 ? 22.955 12.493 1.499 1.00 85.38 316 LEU A C 1
ATOM 2574 O O . LEU A 1 316 ? 22.629 13.166 0.522 1.00 85.38 316 LEU A O 1
ATOM 2578 N N . ILE A 1 317 ? 22.507 11.249 1.702 1.00 86.69 317 ILE A N 1
ATOM 2579 C CA . ILE A 1 317 ? 21.644 10.516 0.762 1.00 86.69 317 ILE A CA 1
ATOM 2580 C C . ILE A 1 317 ? 20.319 11.263 0.536 1.00 86.69 317 ILE A C 1
ATOM 2582 O O . ILE A 1 317 ? 19.885 11.406 -0.607 1.00 86.69 317 ILE A O 1
ATOM 2586 N N . TRP A 1 318 ? 19.705 11.821 1.589 1.00 86.94 318 TRP A N 1
ATOM 2587 C CA . TRP A 1 318 ? 18.498 12.655 1.463 1.00 86.94 318 TRP A CA 1
ATOM 2588 C C . TRP A 1 318 ? 18.710 13.833 0.510 1.00 86.94 318 TRP A C 1
ATOM 2590 O O . TRP A 1 318 ? 17.929 14.040 -0.419 1.00 86.94 318 TRP A O 1
ATOM 2600 N N . ARG A 1 319 ? 19.791 14.597 0.720 1.00 83.62 319 ARG A N 1
ATOM 2601 C CA . ARG A 1 319 ? 20.120 15.758 -0.120 1.00 83.62 319 ARG A CA 1
ATOM 2602 C C . ARG A 1 319 ? 20.324 15.344 -1.568 1.00 83.62 319 ARG A C 1
ATOM 2604 O O . ARG A 1 319 ? 19.888 16.051 -2.468 1.00 83.62 319 ARG A O 1
ATOM 2611 N N . ILE A 1 320 ? 20.936 14.186 -1.788 1.00 79.69 320 ILE A N 1
ATOM 2612 C CA . ILE A 1 320 ? 21.152 13.667 -3.134 1.00 79.69 320 ILE A CA 1
ATOM 2613 C C . ILE A 1 320 ? 19.863 13.220 -3.797 1.00 79.69 320 ILE A C 1
ATOM 2615 O O . ILE A 1 320 ? 19.700 13.472 -4.986 1.00 79.69 320 ILE A O 1
ATOM 2619 N N . CYS A 1 321 ? 18.913 12.645 -3.062 1.00 83.25 321 CYS A N 1
ATOM 2620 C CA . CYS A 1 321 ? 17.585 12.374 -3.609 1.00 83.25 321 CYS A CA 1
ATOM 2621 C C . CYS A 1 321 ? 16.909 13.676 -4.075 1.00 83.25 321 CYS A C 1
ATOM 2623 O O . CYS A 1 321 ? 16.334 13.712 -5.161 1.00 83.25 321 CYS A O 1
ATOM 2625 N N . GLU A 1 322 ? 17.042 14.770 -3.313 1.00 83.75 322 GLU A N 1
ATOM 2626 C CA . GLU A 1 322 ? 16.489 16.084 -3.677 1.00 83.75 322 GLU A CA 1
ATOM 2627 C C . GLU A 1 322 ? 17.182 16.739 -4.881 1.00 83.75 322 GLU A C 1
ATOM 2629 O O . GLU A 1 322 ? 16.521 17.424 -5.664 1.00 83.75 322 GLU A O 1
ATOM 2634 N N . THR A 1 323 ? 18.493 16.552 -5.049 1.00 74.94 323 THR A N 1
ATOM 2635 C CA . THR A 1 323 ? 19.225 17.104 -6.202 1.00 74.94 323 THR A CA 1
ATOM 2636 C C . THR A 1 323 ? 19.068 16.254 -7.456 1.00 74.94 323 THR A C 1
ATOM 2638 O O . THR A 1 323 ? 19.023 16.791 -8.559 1.00 74.94 323 THR A O 1
ATOM 2641 N N . THR A 1 324 ? 18.985 14.935 -7.290 1.00 69.62 324 THR A N 1
ATOM 2642 C CA . THR A 1 324 ? 18.956 13.963 -8.389 1.00 69.62 324 THR A CA 1
ATOM 2643 C C . THR A 1 324 ? 17.569 13.840 -9.002 1.00 69.62 324 THR A C 1
ATOM 2645 O O . THR A 1 324 ? 17.438 13.768 -10.224 1.00 69.62 324 THR A O 1
ATOM 2648 N N . PHE A 1 325 ? 16.527 13.876 -8.169 1.00 75.12 325 PHE A N 1
ATOM 2649 C CA . PHE A 1 325 ? 15.146 13.745 -8.610 1.00 75.12 325 PHE A CA 1
ATOM 2650 C C . PHE A 1 325 ? 14.366 15.028 -8.298 1.00 75.12 325 PHE A C 1
ATOM 2652 O O . PHE A 1 325 ? 13.900 15.221 -7.169 1.00 75.12 325 PHE A O 1
ATOM 2659 N N . PRO A 1 326 ? 14.169 15.914 -9.294 1.00 74.06 326 PRO A N 1
ATOM 2660 C CA . PRO A 1 326 ? 13.299 17.079 -9.151 1.00 74.06 326 PRO A CA 1
ATOM 2661 C C . PRO A 1 326 ? 11.898 16.718 -8.647 1.00 74.06 326 PRO A C 1
ATOM 2663 O O . PRO A 1 326 ? 11.291 17.491 -7.908 1.00 74.06 326 PRO A O 1
ATOM 2666 N N . GLU A 1 327 ? 11.410 15.537 -9.026 1.00 78.75 327 GLU A N 1
ATOM 2667 C CA . GLU A 1 327 ? 10.127 14.973 -8.624 1.00 78.75 327 GLU A CA 1
ATOM 2668 C C . GLU A 1 327 ? 10.120 14.650 -7.130 1.00 78.75 327 GLU A C 1
ATOM 2670 O O . GLU A 1 327 ? 9.186 15.044 -6.439 1.00 78.75 327 GLU A O 1
ATOM 2675 N N . PHE A 1 328 ? 11.193 14.046 -6.601 1.00 81.75 328 PHE A N 1
ATOM 2676 C CA . PHE A 1 328 ? 11.343 13.804 -5.163 1.00 81.75 328 PHE A CA 1
ATOM 2677 C C . PHE A 1 328 ? 11.354 15.128 -4.403 1.00 81.75 328 PHE A C 1
ATOM 2679 O O . PHE A 1 328 ? 10.658 15.273 -3.403 1.00 81.75 328 PHE A O 1
ATOM 2686 N N . ASN A 1 329 ? 12.081 16.133 -4.902 1.00 83.69 329 ASN A N 1
ATOM 2687 C CA . ASN A 1 329 ? 12.135 17.446 -4.265 1.00 83.69 329 ASN A CA 1
ATOM 2688 C C . ASN A 1 329 ? 10.777 18.177 -4.253 1.00 83.69 329 ASN A C 1
ATOM 2690 O O . ASN A 1 329 ? 10.503 18.940 -3.325 1.00 83.69 329 ASN A O 1
ATOM 2694 N N . ALA A 1 330 ? 9.933 17.941 -5.260 1.00 78.31 330 ALA A N 1
ATOM 2695 C CA . ALA A 1 330 ? 8.606 18.541 -5.374 1.00 78.31 330 ALA A CA 1
ATOM 2696 C C . ALA A 1 330 ? 7.554 17.908 -4.444 1.00 78.31 330 ALA A C 1
ATOM 2698 O O . ALA A 1 330 ? 6.512 18.525 -4.214 1.00 78.31 330 ALA A O 1
ATOM 2699 N N . LEU A 1 331 ? 7.813 16.714 -3.897 1.00 75.94 331 LEU A N 1
ATOM 2700 C CA . LEU A 1 331 ? 6.905 16.043 -2.966 1.00 75.94 331 LEU A CA 1
ATOM 2701 C C . LEU A 1 331 ? 6.714 16.843 -1.670 1.00 75.94 331 LEU A C 1
ATOM 2703 O O . LEU A 1 331 ? 7.612 17.553 -1.198 1.00 75.94 331 LEU A O 1
ATOM 2707 N N . CYS A 1 332 ? 5.544 16.685 -1.045 1.00 79.75 332 CYS A N 1
ATOM 2708 C CA . CYS A 1 332 ? 5.319 17.236 0.285 1.00 79.75 332 CYS A CA 1
ATOM 2709 C C . CYS A 1 332 ? 6.233 16.546 1.315 1.00 79.75 332 CYS A C 1
ATOM 2711 O O . CYS A 1 332 ? 6.679 15.416 1.120 1.00 79.75 332 CYS A O 1
ATOM 2713 N N . GLN A 1 333 ? 6.517 17.211 2.439 1.00 75.62 333 GLN A N 1
ATOM 2714 C CA . GLN A 1 333 ? 7.441 16.676 3.451 1.00 75.62 333 GLN A CA 1
ATOM 2715 C C . GLN A 1 333 ? 7.018 15.308 4.004 1.00 75.62 333 GLN A C 1
ATOM 2717 O O . GLN A 1 333 ? 7.880 14.497 4.334 1.00 75.62 333 GLN A O 1
ATOM 2722 N N . GLN A 1 334 ? 5.712 15.040 4.080 1.00 69.81 334 GLN A N 1
ATOM 2723 C CA . GLN A 1 334 ? 5.206 13.742 4.515 1.00 69.81 334 GLN A CA 1
ATOM 2724 C C . GLN A 1 334 ? 5.516 12.650 3.486 1.00 69.81 334 GLN A C 1
ATOM 2726 O O . GLN A 1 334 ? 6.110 11.638 3.839 1.00 69.81 334 GLN A O 1
ATOM 2731 N N . ASP A 1 335 ? 5.197 12.884 2.213 1.00 76.75 335 ASP A N 1
ATOM 2732 C CA . ASP A 1 335 ? 5.448 11.934 1.125 1.00 76.75 335 ASP A CA 1
ATOM 2733 C C . ASP A 1 335 ? 6.945 11.670 0.927 1.00 76.75 335 ASP A C 1
ATOM 2735 O O . ASP A 1 335 ? 7.347 10.517 0.774 1.00 76.75 335 ASP A O 1
ATOM 2739 N N . LYS A 1 336 ? 7.788 12.714 1.021 1.00 81.50 336 LYS A N 1
ATOM 2740 C CA . LYS A 1 336 ? 9.255 12.570 1.001 1.00 81.50 336 LYS A CA 1
ATOM 2741 C C . LYS A 1 336 ? 9.730 11.617 2.094 1.00 81.50 336 LYS A C 1
ATOM 2743 O O . LYS A 1 336 ? 10.492 10.697 1.815 1.00 81.50 336 LYS A O 1
ATOM 2748 N N . LYS A 1 337 ? 9.276 11.831 3.336 1.00 78.06 337 LYS A N 1
ATOM 2749 C CA . LYS A 1 337 ? 9.635 10.985 4.482 1.00 78.06 337 LYS A CA 1
ATOM 2750 C C . LYS A 1 337 ? 9.158 9.553 4.284 1.00 78.06 337 LYS A C 1
ATOM 2752 O O . LYS A 1 337 ? 9.957 8.637 4.436 1.00 78.06 337 LYS A O 1
ATOM 2757 N N . THR A 1 338 ? 7.897 9.359 3.904 1.00 71.12 338 THR A N 1
ATOM 2758 C CA . THR A 1 338 ? 7.329 8.028 3.655 1.00 71.12 338 THR A CA 1
ATOM 2759 C C . THR A 1 338 ? 8.137 7.269 2.605 1.00 71.12 338 THR A C 1
ATOM 2761 O O . THR A 1 338 ? 8.548 6.135 2.852 1.00 71.12 338 THR A O 1
ATOM 2764 N N . LEU A 1 339 ? 8.411 7.894 1.458 1.00 81.25 339 LEU A N 1
ATOM 2765 C CA . LEU A 1 339 ? 9.153 7.277 0.359 1.00 81.25 339 LEU A CA 1
ATOM 2766 C C . LEU A 1 339 ? 10.597 6.956 0.774 1.00 81.25 339 LEU A C 1
ATOM 2768 O O . LEU A 1 339 ? 11.054 5.821 0.651 1.00 81.25 339 LEU A O 1
ATOM 2772 N N . PHE A 1 340 ? 11.293 7.933 1.356 1.00 86.69 340 PHE A N 1
ATOM 2773 C CA . PHE A 1 340 ? 12.695 7.807 1.746 1.00 86.69 340 PHE A CA 1
ATOM 2774 C C . PHE A 1 340 ? 12.925 6.786 2.865 1.00 86.69 340 PHE A C 1
ATOM 2776 O O . PHE A 1 340 ? 13.890 6.028 2.830 1.00 86.69 340 PHE A O 1
ATOM 2783 N N . TYR A 1 341 ? 12.042 6.728 3.861 1.00 79.94 341 TYR A N 1
ATOM 2784 C CA . TYR A 1 341 ? 12.189 5.802 4.983 1.00 79.94 341 TYR A CA 1
ATOM 2785 C C . TYR A 1 341 ? 11.918 4.346 4.608 1.00 79.94 341 TYR A C 1
ATOM 2787 O O . TYR A 1 341 ? 12.545 3.450 5.174 1.00 79.94 341 TYR A O 1
ATOM 2795 N N . ASN A 1 342 ? 11.036 4.091 3.639 1.00 75.50 342 ASN A N 1
ATOM 2796 C CA . ASN A 1 342 ? 10.901 2.748 3.078 1.00 75.50 342 ASN A CA 1
ATOM 2797 C C . ASN A 1 342 ? 12.123 2.368 2.214 1.00 75.50 342 ASN A C 1
ATOM 2799 O O . ASN A 1 342 ? 12.547 1.217 2.217 1.00 75.50 342 ASN A O 1
ATOM 2803 N N . PHE A 1 343 ? 12.725 3.346 1.538 1.00 88.06 343 PHE A N 1
ATOM 2804 C CA . PHE A 1 343 ? 13.871 3.169 0.648 1.00 88.06 343 PHE A CA 1
ATOM 2805 C C . PHE A 1 343 ? 15.218 2.945 1.356 1.00 88.06 343 PHE A C 1
ATOM 2807 O O . PHE A 1 343 ? 16.018 2.117 0.924 1.00 88.06 343 PHE A O 1
ATOM 2814 N N . ILE A 1 344 ? 15.493 3.658 2.451 1.00 85.56 344 ILE A N 1
ATOM 2815 C CA . ILE A 1 344 ? 16.854 3.787 3.001 1.00 85.56 344 ILE A CA 1
ATOM 2816 C C . ILE A 1 344 ? 17.468 2.476 3.520 1.00 85.56 344 ILE A C 1
ATOM 2818 O O . ILE A 1 344 ? 18.687 2.313 3.534 1.00 85.56 344 ILE A O 1
ATOM 2822 N N . ILE A 1 345 ? 16.646 1.511 3.941 1.00 81.62 345 ILE A N 1
ATOM 2823 C CA . ILE A 1 345 ? 17.141 0.185 4.344 1.00 81.62 345 ILE A CA 1
ATOM 2824 C C . ILE A 1 345 ? 17.619 -0.585 3.116 1.00 81.62 345 ILE A C 1
ATOM 2826 O O . ILE A 1 345 ? 18.709 -1.153 3.149 1.00 81.62 345 ILE A O 1
ATOM 2830 N N . LYS A 1 346 ? 16.830 -0.558 2.035 1.00 86.38 346 LYS A N 1
ATOM 2831 C CA . LYS A 1 346 ? 17.180 -1.190 0.760 1.00 86.38 346 LYS A CA 1
ATOM 2832 C C . LYS A 1 346 ? 18.448 -0.562 0.169 1.00 86.38 346 LYS A C 1
ATOM 2834 O O . LYS A 1 346 ? 19.315 -1.295 -0.294 1.00 86.38 346 LYS A O 1
ATOM 2839 N N . TRP A 1 347 ? 18.595 0.766 0.278 1.00 87.88 347 TRP A N 1
ATOM 2840 C CA . TRP A 1 347 ? 19.837 1.476 -0.067 1.00 87.88 347 TRP A CA 1
ATOM 2841 C C . TRP A 1 347 ? 21.037 0.914 0.696 1.00 87.88 347 TRP A C 1
ATOM 2843 O O . TRP A 1 347 ? 22.005 0.489 0.078 1.00 87.88 347 TRP A O 1
ATOM 2853 N N . ASN A 1 348 ? 20.960 0.860 2.030 1.00 85.69 348 ASN A N 1
ATOM 2854 C CA . ASN A 1 348 ? 22.076 0.392 2.855 1.00 85.69 348 ASN A CA 1
ATOM 2855 C C . ASN A 1 348 ? 22.464 -1.059 2.536 1.00 85.69 348 ASN A C 1
ATOM 2857 O O . ASN A 1 348 ? 23.644 -1.383 2.545 1.00 85.69 348 ASN A O 1
ATOM 2861 N N . ILE A 1 349 ? 21.491 -1.933 2.258 1.00 85.81 349 ILE A N 1
ATOM 2862 C CA . ILE A 1 349 ? 21.754 -3.331 1.886 1.00 85.81 349 ILE A CA 1
ATOM 2863 C C . ILE A 1 349 ? 22.550 -3.404 0.582 1.00 85.81 349 ILE A C 1
ATOM 2865 O O . ILE A 1 349 ? 23.574 -4.078 0.532 1.00 85.81 349 ILE A O 1
ATOM 2869 N N . LEU A 1 350 ? 22.097 -2.691 -0.450 1.00 87.25 350 LEU A N 1
ATOM 2870 C CA . LEU A 1 350 ? 22.761 -2.669 -1.749 1.00 87.25 350 LEU A CA 1
ATOM 2871 C C . LEU A 1 350 ? 24.151 -2.022 -1.668 1.00 87.25 350 LEU A C 1
ATOM 2873 O O . LEU A 1 350 ? 25.115 -2.516 -2.248 1.00 87.25 350 LEU A O 1
ATOM 2877 N N . GLU A 1 351 ? 24.272 -0.936 -0.910 1.00 85.31 351 GLU A N 1
ATOM 2878 C CA . GLU A 1 351 ? 25.517 -0.189 -0.768 1.00 85.31 351 GLU A CA 1
ATOM 2879 C C . GLU A 1 351 ? 26.633 -1.003 -0.102 1.00 85.31 351 GLU A C 1
ATOM 2881 O O . GLU A 1 351 ? 27.786 -0.914 -0.528 1.00 85.31 351 GLU A O 1
ATOM 2886 N N . LEU A 1 352 ? 26.304 -1.855 0.875 1.00 84.44 352 LEU A N 1
ATOM 2887 C CA . LEU A 1 352 ? 27.270 -2.789 1.461 1.00 84.44 352 LEU A CA 1
ATOM 2888 C C . LEU A 1 352 ? 27.922 -3.669 0.386 1.00 84.44 352 LEU A C 1
ATOM 2890 O O . LEU A 1 352 ? 29.146 -3.790 0.359 1.00 84.44 352 LEU A O 1
ATOM 2894 N N . SER A 1 353 ? 27.126 -4.209 -0.539 1.00 85.06 353 SER A N 1
ATOM 2895 C CA . SER A 1 353 ? 27.618 -5.046 -1.638 1.00 85.06 353 SER A CA 1
ATOM 2896 C C . SER A 1 353 ? 28.435 -4.261 -2.660 1.00 85.06 353 SER A C 1
ATOM 2898 O O . SER A 1 353 ? 29.459 -4.756 -3.141 1.00 85.06 353 SER A O 1
ATOM 2900 N N . ILE A 1 354 ? 28.056 -3.009 -2.935 1.00 84.94 354 ILE A N 1
ATOM 2901 C CA . ILE A 1 354 ? 28.843 -2.101 -3.782 1.00 84.94 354 ILE A CA 1
ATOM 2902 C C . ILE A 1 354 ? 30.238 -1.883 -3.174 1.00 84.94 354 ILE A C 1
ATOM 2904 O O . ILE A 1 354 ? 31.242 -1.994 -3.884 1.00 84.94 354 ILE A O 1
ATOM 2908 N N . TYR A 1 355 ? 30.339 -1.628 -1.865 1.00 83.81 355 TYR A N 1
ATOM 2909 C CA . TYR A 1 355 ? 31.638 -1.436 -1.218 1.00 83.81 355 TYR A CA 1
ATOM 2910 C C . TYR A 1 355 ? 32.452 -2.729 -1.094 1.00 83.81 355 TYR A C 1
ATOM 2912 O O . TYR A 1 355 ? 33.655 -2.694 -1.358 1.00 83.81 355 TYR A O 1
ATOM 2920 N N . SER A 1 356 ? 31.837 -3.868 -0.759 1.00 85.25 356 SER A N 1
ATOM 2921 C CA . SER A 1 356 ? 32.537 -5.162 -0.738 1.00 85.25 356 SER A CA 1
ATOM 2922 C C . SER A 1 356 ? 33.185 -5.473 -2.090 1.00 85.25 356 SER A C 1
ATOM 2924 O O . SER A 1 356 ? 34.333 -5.915 -2.148 1.00 85.25 356 SER A O 1
ATOM 2926 N N . ARG A 1 357 ? 32.496 -5.155 -3.194 1.00 84.44 357 ARG A N 1
ATOM 2927 C CA . ARG A 1 357 ? 33.060 -5.246 -4.546 1.00 84.44 357 ARG A CA 1
ATOM 2928 C C . ARG A 1 357 ? 34.173 -4.223 -4.780 1.00 84.44 357 ARG A C 1
ATOM 2930 O O . ARG A 1 357 ? 35.229 -4.584 -5.290 1.00 84.44 357 ARG A O 1
ATOM 2937 N N . LYS A 1 358 ? 33.965 -2.958 -4.397 1.00 82.75 358 LYS A N 1
ATOM 2938 C CA . LYS A 1 358 ? 34.948 -1.868 -4.554 1.00 82.75 358 LYS A CA 1
ATOM 2939 C C . LYS A 1 358 ? 36.285 -2.178 -3.872 1.00 82.75 358 LYS A C 1
ATOM 2941 O O . LYS A 1 358 ? 37.332 -1.845 -4.420 1.00 82.75 358 LYS A O 1
ATOM 2946 N N . TYR A 1 359 ? 36.252 -2.816 -2.703 1.00 82.81 359 TYR A N 1
ATOM 2947 C CA . TYR A 1 359 ? 37.443 -3.244 -1.959 1.00 82.81 359 TYR A CA 1
ATOM 2948 C C . TYR A 1 359 ? 37.907 -4.672 -2.288 1.00 82.81 359 TYR A C 1
ATOM 2950 O O . TYR A 1 359 ? 38.925 -5.110 -1.755 1.00 82.81 359 TYR A O 1
ATOM 2958 N N . ASN A 1 360 ? 37.211 -5.365 -3.196 1.00 82.31 360 ASN A N 1
ATOM 2959 C CA . ASN A 1 360 ? 37.500 -6.729 -3.637 1.00 82.31 360 ASN A CA 1
ATOM 2960 C C . ASN A 1 360 ? 37.560 -7.757 -2.487 1.00 82.31 360 ASN A C 1
ATOM 2962 O O . ASN A 1 360 ? 38.426 -8.631 -2.466 1.00 82.31 360 ASN A O 1
ATOM 2966 N N . ASP A 1 361 ? 36.642 -7.636 -1.525 1.00 82.38 361 ASP A N 1
ATOM 2967 C CA . ASP A 1 361 ? 36.505 -8.553 -0.392 1.00 82.38 361 ASP A CA 1
ATOM 2968 C C . ASP A 1 361 ? 35.010 -8.765 -0.059 1.00 82.38 361 ASP A C 1
ATOM 2970 O O . ASP A 1 361 ? 34.416 -7.988 0.696 1.00 82.38 361 ASP A O 1
ATOM 2974 N N . PRO A 1 362 ? 34.365 -9.804 -0.627 1.00 77.94 362 PRO A N 1
ATOM 2975 C CA . PRO A 1 362 ? 32.948 -10.097 -0.389 1.00 77.94 362 PRO A CA 1
ATOM 2976 C C . PRO A 1 362 ? 32.664 -10.598 1.035 1.00 77.94 362 PRO A C 1
ATOM 2978 O O . PRO A 1 362 ? 31.508 -10.629 1.455 1.00 77.94 362 PRO A O 1
ATOM 2981 N N . THR A 1 363 ? 33.705 -10.953 1.799 1.00 77.38 363 THR A N 1
ATOM 2982 C CA . THR A 1 363 ? 33.586 -11.509 3.157 1.00 77.38 363 THR A CA 1
ATOM 2983 C C . THR A 1 363 ? 33.512 -10.444 4.248 1.00 77.38 363 THR A C 1
ATOM 2985 O O . THR A 1 363 ? 33.427 -10.772 5.431 1.00 77.38 363 THR A O 1
ATOM 2988 N N . LYS A 1 364 ? 33.545 -9.162 3.863 1.00 81.62 364 LYS A N 1
ATOM 2989 C CA . LYS A 1 364 ? 33.519 -8.027 4.784 1.00 81.62 364 LYS A CA 1
ATOM 2990 C C . LYS A 1 364 ? 32.467 -7.008 4.393 1.00 81.62 364 LYS A C 1
ATOM 2992 O O . LYS A 1 364 ? 32.325 -6.657 3.223 1.00 81.62 364 LYS A O 1
ATOM 2997 N N . PHE A 1 365 ? 31.803 -6.467 5.407 1.00 86.12 365 PHE A N 1
ATOM 2998 C CA . PHE A 1 365 ? 30.957 -5.288 5.281 1.00 86.12 365 PHE A CA 1
ATOM 2999 C C . PHE A 1 365 ? 31.760 -4.021 5.543 1.00 86.12 365 PHE A C 1
ATOM 3001 O O . PHE A 1 365 ? 32.484 -3.925 6.535 1.00 86.12 365 PHE A O 1
ATOM 3008 N N . TYR A 1 366 ? 31.594 -3.044 4.660 1.00 86.12 366 TYR A N 1
ATOM 3009 C CA . TYR A 1 366 ? 32.277 -1.760 4.723 1.00 86.12 366 TYR A CA 1
ATOM 3010 C C . TYR A 1 366 ? 31.269 -0.649 5.005 1.00 86.12 366 TYR A C 1
ATOM 3012 O O . TYR A 1 366 ? 30.174 -0.642 4.446 1.00 86.12 366 TYR A O 1
ATOM 3020 N N . SER A 1 367 ? 31.628 0.291 5.871 1.00 84.31 367 SER A N 1
ATOM 3021 C CA . SER A 1 367 ? 30.835 1.494 6.107 1.00 84.31 367 SER A CA 1
ATOM 3022 C C . SER A 1 367 ? 31.078 2.546 5.008 1.00 84.31 367 SER A C 1
ATOM 3024 O O . SER A 1 367 ? 32.052 2.434 4.257 1.00 84.31 367 SER A O 1
ATOM 3026 N N . PRO A 1 368 ? 30.268 3.623 4.936 1.00 80.19 368 PRO A N 1
ATOM 3027 C CA . PRO A 1 368 ? 30.484 4.721 3.985 1.00 80.19 368 PRO A CA 1
ATOM 3028 C C . PRO A 1 368 ? 31.838 5.441 4.127 1.00 80.19 368 PRO A C 1
ATOM 3030 O O . PRO A 1 368 ? 32.282 6.116 3.198 1.00 80.19 368 PRO A O 1
ATOM 3033 N N . SER A 1 369 ? 32.518 5.311 5.275 1.00 80.00 369 SER A N 1
ATOM 3034 C CA . SER A 1 369 ? 33.883 5.826 5.466 1.00 80.00 369 SER A CA 1
ATOM 3035 C C . SER A 1 369 ? 34.973 4.886 4.923 1.00 80.00 369 SER A C 1
ATOM 3037 O O . SER A 1 369 ? 36.133 5.290 4.810 1.00 80.00 369 SER A O 1
ATOM 3039 N N . GLY A 1 370 ? 34.618 3.646 4.571 1.00 78.88 370 GLY A N 1
ATOM 3040 C CA . GLY A 1 370 ? 35.540 2.577 4.186 1.00 78.88 370 GLY A CA 1
ATOM 3041 C C . GLY A 1 370 ? 36.080 1.752 5.361 1.00 78.88 370 GLY A C 1
ATOM 3042 O O . GLY A 1 370 ? 36.979 0.934 5.158 1.00 78.88 370 GLY A O 1
ATOM 3043 N N . ALA A 1 371 ? 35.567 1.952 6.579 1.00 84.88 371 ALA A N 1
ATOM 3044 C CA . ALA A 1 371 ? 35.893 1.123 7.736 1.00 84.88 371 ALA A CA 1
ATOM 3045 C C . ALA A 1 371 ? 35.178 -0.238 7.664 1.00 84.88 371 ALA A C 1
ATOM 3047 O O . ALA A 1 371 ? 34.133 -0.370 7.033 1.00 84.88 371 ALA A O 1
ATOM 3048 N N . VAL A 1 372 ? 35.742 -1.259 8.306 1.00 88.00 372 VAL A N 1
ATOM 3049 C CA . VAL A 1 372 ? 35.254 -2.644 8.221 1.00 88.00 372 VAL A CA 1
ATOM 3050 C C . VAL A 1 372 ? 34.392 -2.966 9.439 1.00 88.00 372 VAL A C 1
ATOM 3052 O O . VAL A 1 372 ? 34.771 -2.653 10.563 1.00 88.00 372 VAL A O 1
ATOM 3055 N N . ALA A 1 373 ? 33.248 -3.618 9.258 1.00 88.06 373 ALA A N 1
ATOM 3056 C CA . ALA A 1 373 ? 32.494 -4.168 10.381 1.00 88.06 373 ALA A CA 1
ATOM 3057 C C . ALA A 1 373 ? 33.307 -5.277 11.073 1.00 88.06 373 ALA A C 1
ATOM 3059 O O . ALA A 1 373 ? 33.801 -6.194 10.412 1.00 88.06 373 ALA A O 1
ATOM 3060 N N . LYS A 1 374 ? 33.432 -5.222 12.405 1.00 88.69 374 LYS A N 1
ATOM 3061 C CA . LYS A 1 374 ? 34.000 -6.327 13.200 1.00 88.69 374 LYS A CA 1
ATOM 3062 C C . LYS A 1 374 ? 33.266 -7.643 12.874 1.00 88.69 374 LYS A C 1
ATOM 3064 O O . LYS A 1 374 ? 32.099 -7.592 12.513 1.00 88.69 374 LYS A O 1
ATOM 3069 N N . PRO A 1 375 ? 33.887 -8.824 13.036 1.00 84.75 375 PRO A N 1
ATOM 3070 C CA . PRO A 1 375 ? 33.176 -10.104 12.952 1.00 84.75 375 PRO A CA 1
ATOM 3071 C C . PRO A 1 375 ? 31.989 -10.158 13.924 1.00 84.75 375 PRO A C 1
ATOM 3073 O O . PRO A 1 375 ? 32.053 -9.521 14.974 1.00 84.75 375 PRO A O 1
ATOM 3076 N N . ALA A 1 376 ? 30.943 -10.931 13.604 1.00 82.94 376 ALA A N 1
ATOM 3077 C CA . ALA A 1 376 ? 29.669 -10.954 14.338 1.00 82.94 376 ALA A CA 1
ATOM 3078 C C . ALA A 1 376 ? 29.824 -10.998 15.873 1.00 82.94 376 ALA A C 1
ATOM 3080 O O . ALA A 1 376 ? 29.193 -10.212 16.578 1.00 82.94 376 ALA A O 1
ATOM 3081 N N . ASP A 1 377 ? 30.713 -11.855 16.389 1.00 82.62 377 ASP A N 1
ATOM 3082 C CA . ASP A 1 377 ? 30.962 -12.031 17.827 1.00 82.62 377 ASP A CA 1
ATOM 3083 C C . ASP A 1 377 ? 31.464 -10.757 18.527 1.00 82.62 377 ASP A C 1
ATOM 3085 O O . ASP A 1 377 ? 31.168 -10.542 19.700 1.00 82.62 377 ASP A O 1
ATOM 3089 N N . ARG A 1 378 ? 32.214 -9.916 17.807 1.00 86.06 378 ARG A N 1
ATOM 3090 C CA . ARG A 1 378 ? 32.765 -8.634 18.277 1.00 86.06 378 ARG A CA 1
ATOM 3091 C C . ARG A 1 378 ? 31.959 -7.425 17.801 1.00 86.06 378 ARG A C 1
ATOM 3093 O O . ARG A 1 378 ? 32.110 -6.336 18.342 1.00 86.06 378 ARG A O 1
ATOM 3100 N N . PHE A 1 379 ? 31.130 -7.590 16.774 1.00 87.69 379 PHE A N 1
ATOM 3101 C CA . PHE A 1 379 ? 30.292 -6.527 16.226 1.00 87.69 379 PHE A CA 1
ATOM 3102 C C . PHE A 1 379 ? 29.146 -6.173 17.169 1.00 87.69 379 PHE A C 1
ATOM 3104 O O . PHE A 1 379 ? 28.879 -4.998 17.394 1.00 87.69 379 PHE A O 1
ATOM 3111 N N . TYR A 1 380 ? 28.516 -7.194 17.752 1.00 86.75 380 TYR A N 1
ATOM 3112 C CA . TYR A 1 380 ? 27.407 -7.070 18.705 1.00 86.75 380 TYR A CA 1
ATOM 3113 C C . TYR A 1 380 ? 27.853 -7.102 20.171 1.00 86.75 380 TYR A C 1
ATOM 3115 O O . TYR A 1 380 ? 27.023 -7.230 21.074 1.00 86.75 380 TYR A O 1
ATOM 3123 N N . GLU A 1 381 ? 29.159 -7.030 20.427 1.00 82.25 381 GLU A N 1
ATOM 3124 C CA . GLU A 1 381 ? 29.708 -7.116 21.775 1.00 82.25 381 GLU A CA 1
ATOM 3125 C C . GLU A 1 381 ? 29.225 -5.929 22.622 1.00 82.25 381 GLU A C 1
ATOM 3127 O O . GLU A 1 381 ? 29.542 -4.776 22.352 1.00 82.25 381 GLU A O 1
ATOM 3132 N N . ASN A 1 382 ? 28.436 -6.217 23.659 1.00 72.25 382 ASN A N 1
ATOM 3133 C CA . ASN A 1 382 ? 27.850 -5.213 24.556 1.00 72.25 382 ASN A CA 1
ATOM 3134 C C . ASN A 1 382 ? 28.230 -5.437 26.033 1.00 72.25 382 ASN A C 1
ATOM 3136 O O . ASN A 1 382 ? 27.623 -4.852 26.933 1.00 72.25 382 ASN A O 1
ATOM 3140 N N . GLY A 1 383 ? 29.174 -6.349 26.294 1.00 64.56 383 GLY A N 1
ATOM 3141 C CA . GLY A 1 383 ? 29.602 -6.753 27.637 1.00 64.56 383 GLY A CA 1
ATOM 3142 C C . GLY A 1 383 ? 28.567 -7.542 28.457 1.00 64.56 383 GLY A C 1
ATOM 3143 O O . GLY A 1 383 ? 28.862 -7.888 29.599 1.00 64.56 383 GLY A O 1
ATOM 3144 N N . LYS A 1 384 ? 27.372 -7.828 27.915 1.00 71.56 384 LYS A N 1
ATOM 3145 C CA . LYS A 1 384 ? 26.280 -8.551 28.603 1.00 71.56 384 LYS A CA 1
ATOM 3146 C C . LYS A 1 384 ? 26.041 -9.954 28.053 1.00 71.56 384 LYS A C 1
ATOM 3148 O O . LYS A 1 384 ? 25.674 -10.833 28.823 1.00 71.56 384 LYS A O 1
ATOM 3153 N N . LEU A 1 385 ? 26.222 -10.148 26.749 1.00 77.94 385 LEU A N 1
ATOM 3154 C CA . LEU A 1 385 ? 26.110 -11.450 26.090 1.00 77.94 385 LEU A CA 1
ATOM 3155 C C . LEU A 1 385 ? 27.495 -12.077 25.908 1.00 77.94 385 LEU A C 1
ATOM 3157 O O . LEU A 1 385 ? 28.458 -11.389 25.566 1.00 77.94 385 LEU A O 1
ATOM 3161 N N . SER A 1 386 ? 27.599 -13.390 26.104 1.00 82.06 386 SER A N 1
ATOM 3162 C CA . SER A 1 386 ? 28.797 -14.152 25.752 1.00 82.06 386 SER A CA 1
ATOM 3163 C C . SER A 1 386 ? 28.935 -14.298 24.233 1.00 82.06 386 SER A C 1
ATOM 3165 O O . SER A 1 386 ? 27.954 -14.255 23.490 1.00 82.06 386 SER A O 1
ATOM 3167 N N . LYS A 1 387 ? 30.156 -14.555 23.748 1.00 82.62 387 LYS A N 1
ATOM 3168 C CA . LYS A 1 387 ? 30.414 -14.799 22.315 1.00 82.62 387 LYS A CA 1
ATOM 3169 C C . LYS A 1 387 ? 29.557 -15.925 21.726 1.00 82.62 387 LYS A C 1
ATOM 3171 O O . LYS A 1 387 ? 29.133 -15.834 20.579 1.00 82.62 387 LYS A O 1
ATOM 3176 N N . ASN A 1 388 ? 29.295 -16.976 22.506 1.00 81.62 388 ASN A N 1
ATOM 3177 C CA . ASN A 1 388 ? 28.451 -18.087 22.064 1.00 81.62 388 ASN A CA 1
ATOM 3178 C C . ASN A 1 388 ? 26.989 -17.656 21.909 1.00 81.62 388 ASN A C 1
ATOM 3180 O O . ASN A 1 388 ? 26.369 -18.016 20.915 1.00 81.62 388 ASN A O 1
ATOM 3184 N N . GLU A 1 389 ? 26.460 -16.859 22.840 1.00 80.62 389 GLU A N 1
ATOM 3185 C CA . GLU A 1 389 ? 25.098 -16.318 22.744 1.00 80.62 389 GLU A CA 1
ATOM 3186 C C . GLU A 1 389 ? 24.966 -15.356 21.558 1.00 80.62 389 GLU A C 1
ATOM 3188 O O . GLU A 1 389 ? 24.007 -15.455 20.799 1.00 80.62 389 GLU A O 1
ATOM 3193 N N . ILE A 1 390 ? 25.958 -14.488 21.328 1.00 82.44 390 ILE A N 1
ATOM 3194 C CA . ILE A 1 390 ? 25.978 -13.590 20.162 1.00 82.44 390 ILE A CA 1
ATOM 3195 C C . ILE A 1 390 ? 25.951 -14.391 18.856 1.00 82.44 390 ILE A C 1
ATOM 3197 O O . ILE A 1 390 ? 25.146 -14.097 17.974 1.00 82.44 390 ILE A O 1
ATOM 3201 N N . ASN A 1 391 ? 26.785 -15.425 18.732 1.00 83.25 391 ASN A N 1
ATOM 3202 C CA . ASN A 1 391 ? 26.811 -16.265 17.534 1.00 83.25 391 ASN A CA 1
ATOM 3203 C C . ASN A 1 391 ? 25.518 -17.072 17.347 1.00 83.25 391 ASN A C 1
ATOM 3205 O O . ASN A 1 391 ? 25.109 -17.288 16.212 1.00 83.25 391 ASN A O 1
ATOM 3209 N N . GLN A 1 392 ? 24.854 -17.496 18.425 1.00 80.56 392 GLN A N 1
ATOM 3210 C CA . GLN A 1 392 ? 23.557 -18.175 18.335 1.00 80.56 392 GLN A CA 1
ATOM 3211 C C . GLN A 1 392 ? 22.431 -17.231 17.898 1.00 80.56 392 GLN A C 1
ATOM 3213 O O . GLN A 1 392 ? 21.602 -17.620 17.083 1.00 80.56 392 GLN A O 1
ATOM 3218 N N . ILE A 1 393 ? 22.408 -16.001 18.419 1.00 78.94 393 ILE A N 1
ATOM 3219 C CA . ILE A 1 393 ? 21.341 -15.027 18.153 1.00 78.94 393 ILE A CA 1
ATOM 3220 C C . ILE A 1 393 ? 21.543 -14.345 16.794 1.00 78.94 393 ILE A C 1
ATOM 3222 O O . ILE A 1 393 ? 20.630 -14.308 15.976 1.00 78.94 393 ILE A O 1
ATOM 3226 N N . PHE A 1 394 ? 22.737 -13.804 16.541 1.00 82.19 394 PHE A N 1
ATOM 3227 C CA . PHE A 1 394 ? 23.021 -12.949 15.382 1.00 82.19 394 PHE A CA 1
ATOM 3228 C C . PHE A 1 394 ? 23.769 -13.665 14.254 1.00 82.19 394 PHE A C 1
ATOM 3230 O O . PHE A 1 394 ? 23.724 -13.209 13.111 1.00 82.19 394 PHE A O 1
ATOM 3237 N N . GLY A 1 395 ? 24.427 -14.792 14.541 1.00 81.19 395 GLY A N 1
ATOM 3238 C CA . GLY A 1 395 ? 25.153 -15.579 13.540 1.00 81.19 395 GLY A CA 1
ATOM 3239 C C . GLY A 1 395 ? 24.295 -15.995 12.339 1.00 81.19 395 GLY A C 1
ATOM 3240 O O . GLY A 1 395 ? 24.746 -15.774 11.216 1.00 81.19 395 GLY A O 1
ATOM 3241 N N . PRO A 1 396 ? 23.055 -16.501 12.521 1.00 81.44 396 PRO A N 1
ATOM 3242 C CA . PRO A 1 396 ? 22.172 -16.835 11.402 1.00 81.44 396 PRO A CA 1
ATOM 3243 C C . PRO A 1 396 ? 21.851 -15.636 10.495 1.00 81.44 396 PRO A C 1
ATOM 3245 O O . PRO A 1 396 ? 21.866 -15.769 9.274 1.00 81.44 396 PRO A O 1
ATOM 3248 N N . TYR A 1 397 ? 21.623 -14.448 11.067 1.00 80.50 397 TYR A N 1
ATOM 3249 C CA . TYR A 1 397 ? 21.349 -13.222 10.304 1.00 80.50 397 TYR A CA 1
ATOM 3250 C C . TYR A 1 397 ? 22.576 -12.751 9.521 1.00 80.50 397 TYR A C 1
ATOM 3252 O O . TYR A 1 397 ? 22.464 -12.358 8.360 1.00 80.50 397 TYR A O 1
ATOM 3260 N N . TRP A 1 398 ? 23.757 -12.827 10.136 1.00 82.50 398 TRP A N 1
ATOM 3261 C CA . TRP A 1 398 ? 25.022 -12.514 9.475 1.00 82.50 398 TRP A CA 1
ATOM 3262 C C . TRP A 1 398 ? 25.328 -13.476 8.329 1.00 82.50 398 TRP A C 1
ATOM 3264 O O . TRP A 1 398 ? 25.619 -13.016 7.226 1.00 82.50 398 TRP A O 1
ATOM 3274 N N . ALA A 1 399 ? 25.209 -14.785 8.564 1.00 81.19 399 ALA A N 1
ATOM 3275 C CA . ALA A 1 399 ? 25.384 -15.806 7.533 1.00 81.19 399 ALA A CA 1
ATOM 3276 C C . ALA A 1 399 ? 24.410 -15.578 6.372 1.00 81.19 399 ALA A C 1
ATOM 3278 O O . ALA A 1 399 ? 24.835 -15.495 5.223 1.00 81.19 399 ALA A O 1
ATOM 3279 N N . TYR A 1 400 ? 23.131 -15.328 6.677 1.00 80.75 400 TYR A N 1
ATOM 3280 C CA . TYR A 1 400 ? 22.126 -15.001 5.671 1.00 80.75 400 TYR A CA 1
ATOM 3281 C C . TYR A 1 400 ? 22.526 -13.788 4.822 1.00 80.75 400 TYR A C 1
ATOM 3283 O O . TYR A 1 400 ? 22.519 -13.869 3.595 1.00 80.75 400 TYR A O 1
ATOM 3291 N N . ARG A 1 401 ? 22.915 -12.668 5.451 1.00 79.31 401 ARG A N 1
ATOM 3292 C CA . ARG A 1 401 ? 23.334 -11.459 4.722 1.00 79.31 401 ARG A CA 1
ATOM 3293 C C . ARG A 1 401 ? 24.552 -11.708 3.833 1.00 79.31 401 ARG A C 1
ATOM 3295 O O . ARG A 1 401 ? 24.606 -11.140 2.749 1.00 79.31 401 ARG A O 1
ATOM 3302 N N . TYR A 1 402 ? 25.524 -12.511 4.262 1.00 80.81 402 TYR A N 1
ATOM 3303 C CA . TYR A 1 402 ? 26.690 -12.820 3.430 1.00 80.81 402 TYR A CA 1
ATOM 3304 C C . TYR A 1 402 ? 26.332 -13.760 2.278 1.00 80.81 402 TYR A C 1
ATOM 3306 O O . TYR A 1 402 ? 26.559 -13.422 1.119 1.00 80.81 402 TYR A O 1
ATOM 3314 N N . GLU A 1 403 ? 25.749 -14.914 2.590 1.00 79.75 403 GLU A N 1
ATOM 3315 C CA . GLU A 1 403 ? 25.541 -16.012 1.643 1.00 79.75 403 GLU A CA 1
ATOM 3316 C C . GLU A 1 403 ? 24.401 -15.737 0.661 1.00 79.75 403 GLU A C 1
ATOM 3318 O O . GLU A 1 403 ? 24.532 -16.030 -0.522 1.00 79.75 403 GLU A O 1
ATOM 3323 N N . ASN A 1 404 ? 23.308 -15.127 1.127 1.00 75.19 404 ASN A N 1
ATOM 3324 C CA . ASN A 1 404 ? 22.072 -14.983 0.351 1.00 75.19 404 ASN A CA 1
ATOM 3325 C C . ASN A 1 404 ? 21.874 -13.575 -0.223 1.00 75.19 404 ASN A C 1
ATOM 3327 O O . ASN A 1 404 ? 20.943 -13.359 -0.994 1.00 75.19 404 ASN A O 1
ATOM 3331 N N . VAL A 1 405 ? 22.712 -12.602 0.153 1.00 79.88 405 VAL A N 1
ATOM 3332 C CA . VAL A 1 405 ? 22.547 -11.204 -0.280 1.00 79.88 405 VAL A CA 1
ATOM 3333 C C . VAL A 1 405 ? 23.854 -10.645 -0.825 1.00 79.88 405 VAL A C 1
ATOM 3335 O O . VAL A 1 405 ? 23.939 -10.349 -2.012 1.00 79.88 405 VAL A O 1
ATOM 3338 N N . ASN A 1 406 ? 24.894 -10.547 0.007 1.00 83.62 406 ASN A N 1
ATOM 3339 C CA . ASN A 1 406 ? 26.138 -9.883 -0.367 1.00 83.62 406 ASN A CA 1
ATOM 3340 C C . ASN A 1 406 ? 26.887 -10.627 -1.474 1.00 83.62 406 ASN A C 1
ATOM 3342 O O . ASN A 1 406 ? 27.229 -10.024 -2.487 1.00 83.62 406 ASN A O 1
ATOM 3346 N N . ASN A 1 407 ? 27.111 -11.933 -1.305 1.00 82.19 407 ASN A N 1
ATOM 3347 C CA . ASN A 1 407 ? 27.827 -12.745 -2.287 1.00 82.19 407 ASN A CA 1
ATOM 3348 C C . ASN A 1 407 ? 27.098 -12.767 -3.644 1.00 82.19 407 ASN A C 1
ATOM 3350 O O . ASN A 1 407 ? 27.754 -12.469 -4.646 1.00 82.19 407 ASN A O 1
ATOM 3354 N N . PRO A 1 408 ? 25.768 -13.011 -3.706 1.00 79.69 408 PRO A N 1
ATOM 3355 C CA . PRO A 1 408 ? 25.012 -12.899 -4.949 1.00 79.69 408 PRO A CA 1
ATOM 3356 C C . PRO A 1 408 ? 25.122 -11.513 -5.590 1.00 79.69 408 PRO A C 1
ATOM 3358 O O . PRO A 1 408 ? 25.470 -11.421 -6.763 1.00 79.69 408 PRO A O 1
ATOM 3361 N N . LEU A 1 409 ? 24.903 -10.425 -4.839 1.00 80.50 409 LEU A N 1
ATOM 3362 C CA . LEU A 1 409 ? 24.947 -9.062 -5.389 1.00 80.50 409 LEU A CA 1
ATOM 3363 C C . LEU A 1 409 ? 26.344 -8.670 -5.895 1.00 80.50 409 LEU A C 1
ATOM 3365 O O . LEU A 1 409 ? 26.463 -8.012 -6.928 1.00 80.50 409 LEU A O 1
ATOM 3369 N N . VAL A 1 410 ? 27.412 -9.094 -5.213 1.00 82.06 410 VAL A N 1
ATOM 3370 C CA . VAL A 1 410 ? 28.792 -8.888 -5.681 1.00 82.06 410 VAL A CA 1
ATOM 3371 C C . VAL A 1 410 ? 29.048 -9.682 -6.967 1.00 82.06 410 VAL A C 1
ATOM 3373 O O . VAL A 1 410 ? 29.616 -9.130 -7.917 1.00 82.06 410 VAL A O 1
ATOM 3376 N N . ALA A 1 411 ? 28.596 -10.940 -7.022 1.00 79.69 411 ALA A N 1
ATOM 3377 C CA . ALA A 1 411 ? 28.731 -11.816 -8.186 1.00 79.69 411 ALA A CA 1
ATOM 3378 C C . ALA A 1 411 ? 27.948 -11.309 -9.410 1.00 79.69 411 ALA A C 1
ATOM 3380 O O . ALA A 1 411 ? 28.403 -11.487 -10.538 1.00 79.69 411 ALA A O 1
ATOM 3381 N N . MET A 1 412 ? 26.823 -10.614 -9.197 1.00 79.25 412 MET A N 1
ATOM 3382 C CA . MET A 1 412 ? 25.948 -10.084 -10.253 1.00 79.25 412 MET A CA 1
ATOM 3383 C C . MET A 1 412 ? 26.579 -9.024 -11.157 1.00 79.25 412 MET A C 1
ATOM 3385 O O . MET A 1 412 ? 26.024 -8.731 -12.211 1.00 79.25 412 MET A O 1
ATOM 3389 N N . GLY A 1 413 ? 27.746 -8.472 -10.824 1.00 73.62 413 GLY A N 1
ATOM 3390 C CA . GLY A 1 413 ? 28.501 -7.762 -11.859 1.00 73.62 413 GLY A CA 1
ATOM 3391 C C . GLY A 1 413 ? 28.225 -6.262 -12.019 1.00 73.62 413 GLY A C 1
ATOM 3392 O O . GLY A 1 413 ? 28.973 -5.673 -12.792 1.00 73.62 413 GLY A O 1
ATOM 3393 N N . PHE A 1 414 ? 27.271 -5.650 -11.304 1.00 79.12 414 PHE A N 1
ATOM 3394 C CA . PHE A 1 414 ? 26.730 -4.329 -11.672 1.00 79.12 414 PHE A CA 1
ATOM 3395 C C . PHE A 1 414 ? 27.766 -3.208 -11.827 1.00 79.12 414 PHE A C 1
ATOM 3397 O O . PHE A 1 414 ? 28.599 -2.978 -10.940 1.00 79.12 414 PHE A O 1
ATOM 3404 N N . ASP A 1 415 ? 27.671 -2.478 -12.938 1.00 74.75 415 ASP A N 1
ATOM 3405 C CA . ASP A 1 415 ? 28.447 -1.261 -13.180 1.00 74.75 415 ASP A CA 1
ATOM 3406 C C . ASP A 1 415 ? 27.842 -0.020 -12.481 1.00 74.75 415 ASP A C 1
ATOM 3408 O O . ASP A 1 415 ? 26.821 -0.092 -11.794 1.00 74.75 415 ASP A O 1
ATOM 3412 N N . GLU A 1 416 ? 28.488 1.147 -12.586 1.00 72.94 416 GLU A N 1
ATOM 3413 C CA . GLU A 1 416 ? 27.991 2.377 -11.943 1.00 72.94 416 GLU A CA 1
ATOM 3414 C C . GLU A 1 416 ? 26.606 2.812 -12.459 1.00 72.94 416 GLU A C 1
ATOM 3416 O O . GLU A 1 416 ? 25.805 3.348 -11.694 1.00 72.94 416 GLU A O 1
ATOM 3421 N N . THR A 1 417 ? 26.310 2.582 -13.737 1.00 73.25 417 THR A N 1
ATOM 3422 C CA . THR A 1 417 ? 25.042 2.939 -14.391 1.00 73.25 417 THR A CA 1
ATOM 3423 C C . THR A 1 417 ? 23.914 2.045 -13.875 1.00 73.25 417 THR A C 1
ATOM 3425 O O . THR A 1 417 ? 22.851 2.532 -13.488 1.00 73.25 417 THR A O 1
ATOM 3428 N N . GLU A 1 418 ? 24.169 0.741 -13.800 1.00 77.56 418 GLU A N 1
ATOM 3429 C CA . GLU A 1 418 ? 23.240 -0.285 -13.325 1.00 77.56 418 GLU A CA 1
ATOM 3430 C C . GLU A 1 418 ? 22.951 -0.140 -11.830 1.00 77.56 418 GLU A C 1
ATOM 3432 O O . GLU A 1 418 ? 21.789 -0.178 -11.421 1.00 77.56 418 GLU A O 1
ATOM 3437 N N . ASN A 1 419 ? 23.980 0.128 -11.017 1.00 78.31 419 ASN A N 1
ATOM 3438 C CA . ASN A 1 419 ? 23.805 0.432 -9.597 1.00 78.31 419 ASN A CA 1
ATOM 3439 C C . ASN A 1 419 ? 22.901 1.660 -9.404 1.00 78.31 419 ASN A C 1
ATOM 3441 O O . ASN A 1 419 ? 21.983 1.628 -8.586 1.00 78.31 419 ASN A O 1
ATOM 3445 N N . MET A 1 420 ? 23.084 2.724 -10.194 1.00 77.06 420 MET A N 1
ATOM 3446 C CA . MET A 1 420 ? 22.226 3.912 -10.111 1.00 77.06 420 MET A CA 1
ATOM 3447 C C . MET A 1 420 ? 20.790 3.654 -10.571 1.00 77.06 420 MET A C 1
ATOM 3449 O O . MET A 1 420 ? 19.851 4.151 -9.942 1.00 77.06 420 MET A O 1
ATOM 3453 N N . ALA A 1 421 ? 20.600 2.868 -11.632 1.00 76.88 421 ALA A N 1
ATOM 3454 C CA . ALA A 1 421 ? 19.273 2.461 -12.077 1.00 76.88 421 ALA A CA 1
ATOM 3455 C C . ALA A 1 421 ? 18.553 1.660 -10.984 1.00 76.88 421 ALA A C 1
ATOM 3457 O O . ALA A 1 421 ? 17.401 1.954 -10.661 1.00 76.88 421 ALA A O 1
ATOM 3458 N N . LEU A 1 422 ? 19.253 0.718 -10.347 1.00 80.62 422 LEU A N 1
ATOM 3459 C CA . LEU A 1 422 ? 18.727 -0.089 -9.251 1.00 80.62 422 LEU A CA 1
ATOM 3460 C C . LEU A 1 422 ? 18.327 0.781 -8.049 1.00 80.62 422 LEU A C 1
ATOM 3462 O O . LEU A 1 422 ? 17.220 0.639 -7.531 1.00 80.62 422 LEU A O 1
ATOM 3466 N N . LEU A 1 423 ? 19.158 1.752 -7.659 1.00 83.00 423 LEU A N 1
ATOM 3467 C CA . LEU A 1 423 ? 18.834 2.706 -6.589 1.00 83.00 423 LEU A CA 1
ATOM 3468 C C . LEU A 1 423 ? 17.611 3.567 -6.941 1.00 83.00 423 LEU A C 1
ATOM 3470 O O . LEU A 1 423 ? 16.750 3.791 -6.092 1.00 83.00 423 LEU A O 1
ATOM 3474 N N . GLY A 1 424 ? 17.488 4.011 -8.194 1.00 83.00 424 GLY A N 1
ATOM 3475 C CA . GLY A 1 424 ? 16.308 4.733 -8.668 1.00 83.00 424 GLY A CA 1
ATOM 3476 C C . GLY A 1 424 ? 15.034 3.880 -8.626 1.00 83.00 424 GLY A C 1
ATOM 3477 O O . GLY A 1 424 ? 13.992 4.352 -8.167 1.00 83.00 424 GLY A O 1
ATOM 3478 N N . ILE A 1 425 ? 15.114 2.617 -9.056 1.00 81.31 425 ILE A N 1
ATOM 3479 C CA . ILE A 1 425 ? 13.997 1.662 -9.010 1.00 81.31 425 ILE A CA 1
ATOM 3480 C C . ILE A 1 425 ? 13.575 1.410 -7.558 1.00 81.31 425 ILE A C 1
ATOM 3482 O O . ILE A 1 425 ? 12.379 1.392 -7.257 1.00 81.31 425 ILE A O 1
ATOM 3486 N N . LEU A 1 426 ? 14.538 1.255 -6.646 1.00 86.62 426 LEU A N 1
ATOM 3487 C CA . LEU A 1 426 ? 14.284 1.089 -5.216 1.00 86.62 426 LEU A CA 1
ATOM 3488 C C . LEU A 1 426 ? 13.669 2.347 -4.589 1.00 86.62 426 LEU A C 1
ATOM 3490 O O . LEU A 1 426 ? 12.770 2.220 -3.764 1.00 86.62 426 LEU A O 1
ATOM 3494 N N . LEU A 1 427 ? 14.099 3.555 -4.965 1.00 88.62 427 LEU A N 1
ATOM 3495 C CA . LEU A 1 427 ? 13.527 4.793 -4.424 1.00 88.62 427 LEU A CA 1
ATOM 3496 C C . LEU A 1 427 ? 12.057 4.944 -4.814 1.00 88.62 427 LEU A C 1
ATOM 3498 O O . LEU A 1 427 ? 11.223 5.219 -3.958 1.00 88.62 427 LEU A O 1
ATOM 3502 N N . TRP A 1 428 ? 11.737 4.737 -6.089 1.00 86.06 428 TRP A N 1
ATOM 3503 C CA . TRP A 1 428 ? 10.404 4.968 -6.646 1.00 86.06 428 TRP A CA 1
ATOM 3504 C C . TRP A 1 428 ? 9.521 3.717 -6.604 1.00 86.06 428 TRP A C 1
ATOM 3506 O O . TRP A 1 428 ? 8.906 3.355 -7.602 1.00 86.06 428 TRP A O 1
ATOM 3516 N N . ASP A 1 429 ? 9.463 3.023 -5.464 1.00 79.62 429 ASP A N 1
ATOM 3517 C CA . ASP A 1 429 ? 8.618 1.834 -5.309 1.00 79.62 429 ASP A CA 1
ATOM 3518 C C . ASP A 1 429 ? 7.143 2.200 -5.058 1.00 79.62 429 ASP A C 1
ATOM 3520 O O . ASP A 1 429 ? 6.810 2.684 -3.971 1.00 79.62 429 ASP A O 1
ATOM 3524 N N . PRO A 1 430 ? 6.225 1.926 -6.008 1.00 67.75 430 PRO A N 1
ATOM 3525 C CA . PRO A 1 430 ? 4.791 2.155 -5.818 1.00 67.75 430 PRO A CA 1
ATOM 3526 C C . PRO A 1 430 ? 4.173 1.174 -4.812 1.00 67.75 430 PRO A C 1
ATOM 3528 O O . PRO A 1 430 ? 2.984 1.210 -4.526 1.00 67.75 430 PRO A O 1
ATOM 3531 N N . GLY A 1 431 ? 4.958 0.238 -4.294 1.00 57.94 431 GLY A N 1
ATOM 3532 C CA . GLY A 1 431 ? 4.515 -0.766 -3.359 1.00 57.94 431 GLY A CA 1
ATOM 3533 C C . GLY A 1 431 ? 4.805 -0.503 -1.896 1.00 57.94 431 GLY A C 1
ATOM 3534 O O . GLY A 1 431 ? 4.563 -1.377 -1.061 1.00 57.94 431 GLY A O 1
ATOM 3535 N N . TYR A 1 432 ? 5.359 0.662 -1.577 1.00 69.75 432 TYR A N 1
ATOM 3536 C CA . TYR A 1 432 ? 5.629 1.017 -0.198 1.00 69.75 432 TYR A CA 1
ATOM 3537 C C . TYR A 1 432 ? 4.356 1.222 0.616 1.00 69.75 432 TYR A C 1
ATOM 3539 O O . TYR A 1 432 ? 3.333 1.710 0.148 1.00 69.75 432 TYR A O 1
ATOM 3547 N N . THR A 1 433 ? 4.420 0.832 1.887 1.00 53.97 433 THR A N 1
ATOM 3548 C CA . THR A 1 433 ? 3.298 0.999 2.809 1.00 53.97 433 THR A CA 1
ATOM 3549 C C . THR A 1 433 ? 3.105 2.477 3.143 1.00 53.97 433 THR A C 1
ATOM 3551 O O . THR A 1 433 ? 4.087 3.178 3.386 1.00 53.97 433 THR A O 1
ATOM 3554 N N . ASN A 1 434 ? 1.846 2.916 3.243 1.00 52.03 434 ASN A N 1
ATOM 3555 C CA . ASN A 1 434 ? 1.436 4.287 3.584 1.00 52.03 434 ASN A CA 1
ATOM 3556 C C . ASN A 1 434 ? 1.732 5.356 2.515 1.00 52.03 434 ASN A C 1
ATOM 3558 O O . ASN A 1 434 ? 1.759 6.541 2.845 1.00 52.03 434 ASN A O 1
ATOM 3562 N N . ILE A 1 435 ? 1.933 4.972 1.252 1.00 56.06 435 ILE A N 1
ATOM 3563 C CA . ILE A 1 435 ? 1.959 5.939 0.148 1.00 56.06 435 ILE A CA 1
ATOM 3564 C C . ILE A 1 435 ? 0.531 6.276 -0.303 1.00 56.06 435 ILE A C 1
ATOM 3566 O O . ILE A 1 435 ? -0.353 5.419 -0.280 1.00 56.06 435 ILE A O 1
ATOM 3570 N N . SER A 1 436 ? 0.294 7.530 -0.689 1.00 57.62 436 SER A N 1
ATOM 3571 C CA . SER A 1 436 ? -0.977 7.957 -1.284 1.00 57.62 436 SER A CA 1
ATOM 3572 C C . SER A 1 436 ? -1.113 7.444 -2.722 1.00 57.62 436 SER A C 1
ATOM 3574 O O . SER A 1 436 ? -0.110 7.175 -3.379 1.00 57.62 436 SER A O 1
ATOM 3576 N N . GLU A 1 437 ? -2.341 7.359 -3.241 1.00 52.69 437 GLU A N 1
ATOM 3577 C CA . GLU A 1 437 ? -2.601 6.964 -4.637 1.00 52.69 437 GLU A CA 1
ATOM 3578 C C . GLU A 1 437 ? -1.860 7.881 -5.630 1.00 52.69 437 GLU A C 1
ATOM 3580 O O . GLU A 1 437 ? -1.155 7.402 -6.513 1.00 52.69 437 GLU A O 1
ATOM 3585 N N . SER A 1 438 ? -1.866 9.198 -5.389 1.00 58.38 438 SER A N 1
ATOM 3586 C CA . SER A 1 438 ? -1.101 10.165 -6.193 1.00 58.38 438 SER A CA 1
ATOM 3587 C C . SER A 1 438 ? 0.418 9.965 -6.120 1.00 58.38 438 SER A C 1
ATOM 3589 O O . SER A 1 438 ? 1.139 10.199 -7.094 1.00 58.38 438 SER A O 1
ATOM 3591 N N . LEU A 1 439 ? 0.937 9.547 -4.958 1.00 65.38 439 LEU A N 1
ATOM 3592 C CA . LEU A 1 439 ? 2.360 9.242 -4.804 1.00 65.38 439 LEU A CA 1
ATOM 3593 C C . LEU A 1 439 ? 2.712 7.928 -5.512 1.00 65.38 439 LEU A C 1
ATOM 3595 O O . LEU A 1 439 ? 3.760 7.857 -6.150 1.00 65.38 439 LEU A O 1
ATOM 3599 N N . ALA A 1 440 ? 1.837 6.922 -5.454 1.00 56.75 440 ALA A N 1
ATOM 3600 C CA . ALA A 1 440 ? 1.999 5.658 -6.166 1.00 56.75 440 ALA A CA 1
ATOM 3601 C C . ALA A 1 440 ? 2.042 5.869 -7.688 1.00 56.75 440 ALA A C 1
ATOM 3603 O O . ALA A 1 440 ? 2.947 5.359 -8.348 1.00 56.75 440 ALA A O 1
ATOM 3604 N N . GLU A 1 441 ? 1.146 6.694 -8.241 1.00 60.53 441 GLU A N 1
ATOM 3605 C CA . GLU A 1 441 ? 1.165 7.094 -9.657 1.00 60.53 441 GLU A CA 1
ATOM 3606 C C . GLU A 1 441 ? 2.488 7.769 -10.045 1.00 60.53 441 GLU A C 1
ATOM 3608 O O . GLU A 1 441 ? 3.092 7.438 -11.069 1.00 60.53 441 GLU A O 1
ATOM 3613 N N . THR A 1 442 ? 2.983 8.670 -9.191 1.00 68.56 442 THR A N 1
ATOM 3614 C CA . THR A 1 442 ? 4.281 9.334 -9.389 1.00 68.56 442 THR A CA 1
ATOM 3615 C C . THR A 1 442 ? 5.428 8.317 -9.384 1.00 68.56 442 THR A C 1
ATOM 3617 O O . THR A 1 442 ? 6.307 8.373 -10.244 1.00 68.56 442 THR A O 1
ATOM 3620 N N . CYS A 1 443 ? 5.405 7.347 -8.465 1.00 69.06 443 CYS A N 1
ATOM 3621 C CA . CYS A 1 443 ? 6.393 6.269 -8.396 1.00 69.06 443 CYS A CA 1
ATOM 3622 C C . CYS A 1 443 ? 6.376 5.393 -9.657 1.00 69.06 443 CYS A C 1
ATOM 3624 O O . CYS A 1 443 ? 7.432 5.132 -10.234 1.00 69.06 443 CYS A O 1
ATOM 3626 N N . HIS A 1 444 ? 5.191 5.001 -10.136 1.00 64.19 444 HIS A N 1
ATOM 3627 C CA . HIS A 1 444 ? 5.043 4.262 -11.391 1.00 64.19 444 HIS A CA 1
ATOM 3628 C C . HIS A 1 444 ? 5.616 5.037 -12.581 1.00 64.19 444 HIS A C 1
ATOM 3630 O O . HIS A 1 444 ? 6.376 4.476 -13.373 1.00 64.19 444 HIS A O 1
ATOM 3636 N N . ALA A 1 445 ? 5.303 6.331 -12.695 1.00 65.56 445 ALA A N 1
ATOM 3637 C CA . ALA A 1 445 ? 5.828 7.178 -13.762 1.00 65.56 445 ALA A CA 1
ATOM 3638 C C . ALA A 1 445 ? 7.363 7.267 -13.719 1.00 65.56 445 ALA A C 1
ATOM 3640 O O . ALA A 1 445 ? 8.023 7.119 -14.748 1.00 65.56 445 ALA A O 1
ATOM 3641 N N . MET A 1 446 ? 7.942 7.440 -12.528 1.00 76.75 446 MET A N 1
ATOM 3642 C CA . MET A 1 446 ? 9.392 7.525 -12.352 1.00 76.75 446 MET A CA 1
ATOM 3643 C C . MET A 1 446 ? 10.105 6.206 -12.655 1.00 76.75 446 MET A C 1
ATOM 3645 O O . MET A 1 446 ? 11.122 6.217 -13.350 1.00 76.75 446 MET A O 1
ATOM 3649 N N . ARG A 1 447 ? 9.556 5.062 -12.230 1.00 75.00 447 ARG A N 1
ATOM 3650 C CA . ARG A 1 447 ? 10.088 3.744 -12.612 1.00 75.00 447 ARG A CA 1
ATOM 3651 C C . ARG A 1 447 ? 10.057 3.529 -14.121 1.00 75.00 447 ARG A C 1
ATOM 3653 O O . ARG A 1 447 ? 11.059 3.086 -14.673 1.00 75.00 447 ARG A O 1
ATOM 3660 N N . LYS A 1 448 ? 8.964 3.902 -14.802 1.00 61.56 448 LYS A N 1
ATOM 3661 C CA . LYS A 1 448 ? 8.872 3.823 -16.273 1.00 61.56 448 LYS A CA 1
ATOM 3662 C C . LYS A 1 448 ? 9.987 4.623 -16.958 1.00 61.56 448 LYS A C 1
ATOM 3664 O O . LYS A 1 448 ? 10.555 4.151 -17.940 1.00 61.56 448 LYS A O 1
ATOM 3669 N N . ILE A 1 449 ? 10.331 5.802 -16.434 1.00 64.06 449 ILE A N 1
ATOM 3670 C CA . ILE A 1 449 ? 11.441 6.619 -16.952 1.00 64.06 449 ILE A CA 1
ATOM 3671 C C . ILE A 1 449 ? 12.783 5.905 -16.751 1.00 64.06 449 ILE A C 1
ATOM 3673 O O . ILE A 1 449 ? 13.542 5.767 -17.707 1.00 64.06 449 ILE A O 1
ATOM 3677 N N . ILE A 1 450 ? 13.052 5.401 -15.544 1.00 70.69 450 ILE A N 1
ATOM 3678 C CA . ILE A 1 450 ? 14.325 4.740 -15.217 1.00 70.69 450 ILE A CA 1
ATOM 3679 C C . ILE A 1 450 ? 14.522 3.467 -16.050 1.00 70.69 450 ILE A C 1
ATOM 3681 O O . ILE A 1 450 ? 15.595 3.266 -16.611 1.00 70.69 450 ILE A O 1
ATOM 3685 N N . PHE A 1 451 ? 13.485 2.637 -16.202 1.00 62.56 451 PHE A N 1
ATOM 3686 C CA . PHE A 1 451 ? 13.553 1.436 -17.039 1.00 62.56 451 PHE A CA 1
ATOM 3687 C C . PHE A 1 451 ? 13.818 1.757 -18.511 1.00 62.56 451 PHE A C 1
ATOM 3689 O O . PHE A 1 451 ? 14.607 1.073 -19.159 1.00 62.56 451 PHE A O 1
ATOM 3696 N N . ARG A 1 452 ? 13.199 2.819 -19.036 1.00 62.91 452 ARG A N 1
ATOM 3697 C CA . ARG A 1 452 ? 13.421 3.268 -20.413 1.00 62.91 452 ARG A CA 1
ATOM 3698 C C . ARG A 1 452 ? 14.859 3.730 -20.641 1.00 62.91 452 ARG A C 1
ATOM 3700 O O . ARG A 1 452 ? 15.437 3.412 -21.676 1.00 62.91 452 ARG A O 1
ATOM 3707 N N . GLU A 1 453 ? 15.413 4.505 -19.714 1.00 67.38 453 GLU A N 1
ATOM 3708 C CA . GLU A 1 453 ? 16.799 4.973 -19.810 1.00 67.38 453 GLU A CA 1
ATOM 3709 C C . GLU A 1 453 ? 17.785 3.810 -19.716 1.00 67.38 453 GLU A C 1
ATOM 3711 O O . GLU A 1 453 ? 18.694 3.722 -20.536 1.00 67.38 453 GLU A O 1
ATOM 3716 N N . LEU A 1 454 ? 17.549 2.870 -18.796 1.00 69.06 454 LEU A N 1
ATOM 3717 C CA . LEU A 1 454 ? 18.357 1.662 -18.656 1.00 69.06 454 LEU A CA 1
ATOM 3718 C C . LEU A 1 454 ? 18.345 0.831 -19.948 1.00 69.06 454 LEU A C 1
ATOM 3720 O O . LEU A 1 454 ? 19.399 0.428 -20.434 1.00 69.06 454 LEU A O 1
ATOM 3724 N N . ASN A 1 455 ? 17.167 0.642 -20.553 1.00 62.22 455 ASN A N 1
ATOM 3725 C CA . ASN A 1 455 ? 17.041 -0.064 -21.827 1.00 62.22 455 ASN A CA 1
ATOM 3726 C C . ASN A 1 455 ? 17.778 0.666 -22.966 1.00 62.22 455 ASN A C 1
ATOM 3728 O O . ASN A 1 455 ? 18.477 0.038 -23.753 1.00 62.22 455 ASN A O 1
ATOM 3732 N N . SER A 1 456 ? 17.704 2.000 -23.010 1.00 61.69 456 SER A N 1
ATOM 3733 C CA . SER A 1 456 ? 18.448 2.804 -23.988 1.00 61.69 456 SER A CA 1
ATOM 3734 C C . SER A 1 456 ? 19.968 2.710 -23.803 1.00 61.69 456 SER A C 1
ATOM 3736 O O . SER A 1 456 ? 20.694 2.742 -24.797 1.00 61.69 456 SER A O 1
ATOM 3738 N N . CYS A 1 457 ? 20.464 2.602 -22.565 1.00 63.19 457 CYS A N 1
ATOM 3739 C CA . CYS A 1 457 ? 21.882 2.353 -22.295 1.00 63.19 457 CYS A CA 1
ATOM 3740 C C . CYS A 1 457 ? 22.313 0.998 -22.872 1.00 63.19 457 CYS A C 1
ATOM 3742 O O . CYS A 1 457 ? 23.348 0.924 -23.531 1.00 63.19 457 CYS A O 1
ATOM 3744 N N . TYR A 1 458 ? 21.487 -0.038 -22.714 1.00 60.50 458 TYR A N 1
ATOM 3745 C CA . TYR A 1 458 ? 21.760 -1.369 -23.255 1.00 60.50 458 TYR A CA 1
ATOM 3746 C C . TYR A 1 458 ? 21.703 -1.429 -24.787 1.00 60.50 458 TYR A C 1
ATOM 3748 O O . TYR A 1 458 ? 22.618 -1.978 -25.398 1.00 60.50 458 TYR A O 1
ATOM 3756 N N . GLU A 1 459 ? 20.714 -0.789 -25.417 1.00 54.69 459 GLU A N 1
ATOM 3757 C CA . GLU A 1 459 ? 20.585 -0.707 -26.884 1.00 54.69 459 GLU A CA 1
ATOM 3758 C C . GLU A 1 459 ? 21.747 0.039 -27.562 1.00 54.69 459 GLU A C 1
ATOM 3760 O O . GLU A 1 459 ? 22.036 -0.187 -28.735 1.00 54.69 459 GLU A O 1
ATOM 3765 N N . SER A 1 460 ? 22.418 0.940 -26.838 1.00 51.12 460 SER A N 1
ATOM 3766 C CA . SER A 1 460 ? 23.561 1.708 -27.353 1.00 51.12 460 SER A CA 1
ATOM 3767 C C . SER A 1 460 ? 24.916 1.000 -27.221 1.00 51.12 460 SER A C 1
ATOM 3769 O O . SER A 1 460 ? 25.918 1.512 -27.722 1.00 51.12 460 SER A O 1
ATOM 3771 N N . SER A 1 461 ? 24.958 -0.170 -26.576 1.00 51.75 461 SER A N 1
ATOM 3772 C CA . SER A 1 461 ? 26.168 -0.985 -26.426 1.00 51.75 461 SER A CA 1
ATOM 3773 C C . SER A 1 461 ? 26.240 -2.067 -27.515 1.00 51.75 461 SER A C 1
ATOM 3775 O O . SER A 1 461 ? 25.273 -2.783 -27.741 1.00 51.75 461 SER A O 1
ATOM 3777 N N . GLU A 1 462 ? 27.380 -2.204 -28.202 1.00 44.84 462 GLU A N 1
ATOM 3778 C CA . GLU A 1 462 ? 27.585 -3.201 -29.279 1.00 44.84 462 GLU A CA 1
ATOM 3779 C C . GLU A 1 462 ? 27.823 -4.641 -28.758 1.00 44.84 462 GLU A C 1
ATOM 3781 O O . GLU A 1 462 ? 28.149 -5.536 -29.537 1.00 44.84 462 GLU A O 1
ATOM 3786 N N . ASP A 1 463 ? 27.688 -4.882 -27.450 1.00 46.19 463 ASP A N 1
ATOM 3787 C CA . ASP A 1 463 ? 28.076 -6.132 -26.789 1.00 46.19 463 ASP A CA 1
ATOM 3788 C C . ASP A 1 463 ? 26.846 -7.024 -26.492 1.00 46.19 463 ASP A C 1
ATOM 3790 O O . ASP A 1 463 ? 25.917 -6.629 -25.790 1.00 46.19 463 ASP A O 1
ATOM 3794 N N . GLU A 1 464 ? 26.817 -8.262 -27.005 1.00 40.91 464 GLU A N 1
ATOM 3795 C CA . GLU A 1 464 ? 25.738 -9.242 -26.742 1.00 40.91 464 GLU A CA 1
ATOM 3796 C C . GLU A 1 464 ? 25.635 -9.642 -25.253 1.00 40.91 464 GLU A C 1
ATOM 3798 O O . GLU A 1 464 ? 24.658 -10.275 -24.831 1.00 40.91 464 GLU A O 1
ATOM 3803 N N . THR A 1 465 ? 26.629 -9.291 -24.431 1.00 43.31 465 THR A N 1
ATOM 3804 C CA . THR A 1 465 ? 26.589 -9.507 -22.980 1.00 43.31 465 THR A CA 1
ATOM 3805 C C . THR A 1 465 ? 25.651 -8.546 -22.244 1.00 43.31 465 THR A C 1
ATOM 3807 O O . THR A 1 465 ? 25.176 -8.899 -21.166 1.00 43.31 465 THR A O 1
ATOM 3810 N N . THR A 1 466 ? 25.272 -7.402 -22.819 1.00 42.44 466 THR A N 1
ATOM 3811 C CA . THR A 1 466 ? 24.511 -6.364 -22.102 1.00 42.44 466 THR A CA 1
ATOM 3812 C C . THR A 1 466 ? 23.011 -6.674 -21.970 1.00 42.44 466 THR A C 1
ATOM 3814 O O . THR A 1 466 ? 22.397 -6.341 -20.958 1.00 42.44 466 THR A O 1
ATOM 3817 N N . SER A 1 467 ? 22.416 -7.451 -22.889 1.00 41.62 467 SER A N 1
ATOM 3818 C CA . SER A 1 467 ? 21.044 -7.978 -22.726 1.00 41.62 467 SER A CA 1
ATOM 3819 C C . SER A 1 467 ? 20.920 -9.047 -21.622 1.00 41.62 467 SER A C 1
ATOM 3821 O O . SER A 1 467 ? 19.805 -9.409 -21.244 1.00 41.62 467 SER A O 1
ATOM 3823 N N . ARG A 1 468 ? 22.035 -9.570 -21.073 1.00 46.50 468 ARG A N 1
ATOM 3824 C CA . ARG A 1 468 ? 22.014 -10.489 -19.914 1.00 46.50 468 ARG A CA 1
ATOM 3825 C C . ARG A 1 468 ? 21.770 -9.773 -18.582 1.00 46.50 468 ARG A C 1
ATOM 3827 O O . ARG A 1 468 ? 21.262 -10.431 -17.681 1.00 46.50 468 ARG A O 1
ATOM 3834 N N . ASN A 1 469 ? 22.076 -8.480 -18.453 1.00 56.22 469 ASN A N 1
ATOM 3835 C CA . ASN A 1 469 ? 22.095 -7.798 -17.151 1.00 56.22 469 ASN A CA 1
ATOM 3836 C C . ASN A 1 469 ? 20.743 -7.219 -16.714 1.00 56.22 469 ASN A C 1
ATOM 3838 O O . ASN A 1 469 ? 20.501 -7.060 -15.518 1.00 56.22 469 ASN A O 1
ATOM 3842 N N . PHE A 1 470 ? 19.824 -6.973 -17.652 1.00 56.06 470 PHE A N 1
ATOM 3843 C CA . PHE A 1 470 ? 18.494 -6.450 -17.330 1.00 56.06 470 PHE A CA 1
ATOM 3844 C C . PHE A 1 470 ? 17.695 -7.393 -16.405 1.00 56.06 470 PHE A C 1
ATOM 3846 O O . PHE A 1 470 ? 17.099 -6.959 -15.419 1.00 56.06 470 PHE A O 1
ATOM 3853 N N . PHE A 1 471 ? 17.729 -8.701 -16.677 1.00 56.97 471 PHE A N 1
ATOM 3854 C CA . PHE A 1 471 ? 17.074 -9.710 -15.836 1.00 56.97 471 PHE A CA 1
ATOM 3855 C C . PHE A 1 471 ? 17.762 -9.876 -14.479 1.00 56.97 471 PHE A C 1
ATOM 3857 O O . PHE A 1 471 ? 17.084 -9.996 -13.462 1.00 56.97 471 PHE A O 1
ATOM 3864 N N . THR A 1 472 ? 19.090 -9.753 -14.447 1.00 65.19 472 THR A N 1
ATOM 3865 C CA . THR A 1 472 ? 19.890 -9.755 -13.217 1.00 65.19 472 THR A CA 1
ATOM 3866 C C . THR A 1 472 ? 19.517 -8.595 -12.285 1.00 65.19 472 THR A C 1
ATOM 3868 O O . THR A 1 472 ? 19.419 -8.781 -11.073 1.00 65.19 472 THR A O 1
ATOM 3871 N N . ILE A 1 473 ? 19.236 -7.403 -12.832 1.00 66.81 473 ILE A N 1
ATOM 3872 C CA . ILE A 1 473 ? 18.730 -6.257 -12.057 1.00 66.81 473 ILE A CA 1
ATOM 3873 C C . ILE A 1 473 ? 17.379 -6.591 -11.413 1.00 66.81 473 ILE A C 1
ATOM 3875 O O . ILE A 1 473 ? 17.171 -6.279 -10.240 1.00 66.81 473 ILE A O 1
ATOM 3879 N N . LEU A 1 474 ? 16.467 -7.257 -12.125 1.00 61.47 474 LEU A N 1
ATOM 3880 C CA . LEU A 1 474 ? 15.174 -7.653 -11.559 1.00 61.47 474 LEU A CA 1
ATOM 3881 C C . LEU A 1 474 ? 15.317 -8.716 -10.462 1.00 61.47 474 LEU A C 1
ATOM 3883 O O . LEU A 1 474 ? 14.687 -8.583 -9.411 1.00 61.47 474 LEU A O 1
ATOM 3887 N N . ASP A 1 475 ? 16.182 -9.712 -10.661 1.00 63.91 475 ASP A N 1
ATOM 3888 C CA . ASP A 1 475 ? 16.467 -10.734 -9.648 1.00 63.91 475 ASP A CA 1
ATOM 3889 C C . ASP A 1 475 ? 17.066 -10.103 -8.376 1.00 63.91 475 ASP A C 1
ATOM 3891 O O . ASP A 1 475 ? 16.664 -10.450 -7.260 1.00 63.91 475 ASP A O 1
ATOM 3895 N N . SER A 1 476 ? 17.934 -9.091 -8.518 1.00 75.50 476 SER A N 1
ATOM 3896 C CA . SER A 1 476 ? 18.527 -8.366 -7.384 1.00 75.50 476 SER A CA 1
ATOM 3897 C C . SER A 1 476 ? 17.498 -7.654 -6.498 1.00 75.50 476 SER A C 1
ATOM 3899 O O . SER A 1 476 ? 17.663 -7.597 -5.279 1.00 75.50 476 SER A O 1
ATOM 3901 N N . LEU A 1 477 ? 16.390 -7.172 -7.076 1.00 72.50 477 LEU A N 1
ATOM 3902 C CA . LEU A 1 477 ? 15.328 -6.495 -6.326 1.00 72.50 477 LEU A CA 1
ATOM 3903 C C . LEU A 1 477 ? 14.657 -7.447 -5.328 1.00 72.50 477 LEU A C 1
ATOM 3905 O O . LEU A 1 477 ? 14.403 -7.053 -4.190 1.00 72.50 477 LEU A O 1
ATOM 3909 N N . SER A 1 478 ? 14.430 -8.703 -5.725 1.00 67.69 478 SER A N 1
ATOM 3910 C CA . SER A 1 478 ? 13.849 -9.734 -4.853 1.00 67.69 478 SER A CA 1
ATOM 3911 C C . SER A 1 478 ? 14.784 -10.128 -3.700 1.00 67.69 478 SER A C 1
ATOM 3913 O O . SER A 1 478 ? 14.334 -10.394 -2.583 1.00 67.69 478 SER A O 1
ATOM 3915 N N . LEU A 1 479 ? 16.102 -10.132 -3.939 1.00 70.88 479 LEU A N 1
ATOM 3916 C CA . LEU A 1 479 ? 17.117 -10.392 -2.912 1.00 70.88 479 LEU A CA 1
ATOM 3917 C C . LEU A 1 479 ? 17.147 -9.260 -1.880 1.00 70.88 479 LEU A C 1
ATOM 3919 O O . LEU A 1 479 ? 17.097 -9.511 -0.676 1.00 70.88 479 LEU A O 1
ATOM 3923 N N . ILE A 1 480 ? 17.160 -8.009 -2.348 1.00 79.31 480 ILE A N 1
ATOM 3924 C CA . ILE A 1 480 ? 17.195 -6.815 -1.492 1.00 79.31 480 ILE A CA 1
ATOM 3925 C C . ILE A 1 480 ? 15.918 -6.700 -0.648 1.00 79.31 480 ILE A C 1
ATOM 3927 O O . ILE A 1 480 ? 15.990 -6.349 0.530 1.00 79.31 480 ILE A O 1
ATOM 3931 N N . GLU A 1 481 ? 14.751 -7.025 -1.212 1.00 70.62 481 GLU A N 1
ATOM 3932 C CA . GLU A 1 481 ? 13.473 -6.999 -0.487 1.00 70.62 481 GLU A CA 1
ATOM 3933 C C . GLU A 1 481 ? 13.420 -8.025 0.653 1.00 70.62 481 GLU A C 1
ATOM 3935 O O . GLU A 1 481 ? 12.948 -7.710 1.746 1.00 70.62 481 GLU A O 1
ATOM 3940 N N . ARG A 1 482 ? 13.969 -9.226 0.459 1.00 66.88 482 ARG A N 1
ATOM 3941 C CA . ARG A 1 482 ? 14.011 -10.256 1.512 1.00 66.88 482 ARG A CA 1
ATOM 3942 C C . ARG A 1 482 ? 15.060 -9.955 2.577 1.00 66.88 482 ARG A C 1
ATOM 3944 O O . ARG A 1 482 ? 14.805 -10.115 3.773 1.00 66.88 482 ARG A O 1
ATOM 3951 N N . ALA A 1 483 ? 16.198 -9.407 2.158 1.00 75.06 483 ALA A N 1
ATOM 3952 C CA . ALA A 1 483 ? 17.221 -8.890 3.057 1.00 75.06 483 ALA A CA 1
ATOM 3953 C C . ALA A 1 483 ? 16.700 -7.751 3.952 1.00 75.06 483 ALA A C 1
ATOM 3955 O O . ALA A 1 483 ? 17.116 -7.633 5.105 1.00 75.06 483 ALA A O 1
ATOM 3956 N N . GLU A 1 484 ? 15.769 -6.929 3.452 1.00 78.12 484 GLU A N 1
ATOM 3957 C CA . GLU A 1 484 ? 15.124 -5.863 4.224 1.00 78.12 484 GLU A CA 1
ATOM 3958 C C . GLU A 1 484 ? 14.428 -6.422 5.470 1.00 78.12 484 GLU A C 1
ATOM 3960 O O . GLU A 1 484 ? 14.617 -5.894 6.568 1.00 78.12 484 GLU A O 1
ATOM 3965 N N . GLN A 1 485 ? 13.660 -7.503 5.314 1.00 68.19 485 GLN A N 1
ATOM 3966 C CA . GLN A 1 485 ? 12.908 -8.124 6.404 1.00 68.19 485 GLN A CA 1
ATOM 3967 C C . GLN A 1 485 ? 13.844 -8.688 7.483 1.00 68.19 485 GLN A C 1
ATOM 3969 O O . GLN A 1 485 ? 13.711 -8.339 8.657 1.00 68.19 485 GLN A O 1
ATOM 3974 N N . LYS A 1 486 ? 14.867 -9.455 7.086 1.00 71.62 486 LYS A N 1
ATOM 3975 C CA . LYS A 1 486 ? 15.872 -9.993 8.020 1.00 71.62 486 LYS A CA 1
ATOM 3976 C C . LYS A 1 486 ? 16.682 -8.887 8.711 1.00 71.62 486 LYS A C 1
ATOM 3978 O O . LYS A 1 486 ? 16.992 -8.991 9.893 1.00 71.62 486 LYS A O 1
ATOM 3983 N N . CYS A 1 487 ? 16.974 -7.784 8.013 1.00 74.62 487 CYS A N 1
ATOM 3984 C CA . CYS A 1 487 ? 17.644 -6.617 8.597 1.00 74.62 487 CYS A CA 1
ATOM 3985 C C . CYS A 1 487 ? 16.791 -5.951 9.692 1.00 74.62 487 CYS A C 1
ATOM 3987 O O . CYS A 1 487 ? 17.323 -5.519 10.717 1.00 74.62 487 CYS A O 1
ATOM 3989 N N . ARG A 1 488 ? 15.466 -5.887 9.503 1.00 70.50 488 ARG A N 1
ATOM 3990 C CA . ARG A 1 488 ? 14.530 -5.359 10.509 1.00 70.50 488 ARG A CA 1
ATOM 3991 C C . ARG A 1 488 ? 14.467 -6.253 11.749 1.00 70.50 488 ARG A C 1
ATOM 3993 O O . ARG A 1 488 ? 14.516 -5.724 12.858 1.00 70.50 488 ARG A O 1
ATOM 4000 N N . GLU A 1 489 ? 14.402 -7.570 11.567 1.00 70.38 489 GLU A N 1
ATOM 4001 C CA . GLU A 1 489 ? 14.423 -8.559 12.658 1.00 70.38 489 GLU A CA 1
ATOM 4002 C C . GLU A 1 489 ? 15.709 -8.464 13.486 1.00 70.38 489 GLU A C 1
ATOM 4004 O O . GLU A 1 489 ? 15.659 -8.374 14.710 1.00 70.38 489 GLU A O 1
ATOM 4009 N N . GLU A 1 490 ? 16.863 -8.378 12.827 1.00 75.88 490 GLU A N 1
ATOM 4010 C CA . GLU A 1 490 ? 18.149 -8.238 13.509 1.00 75.88 490 GLU A CA 1
ATOM 4011 C C . GLU A 1 490 ? 18.220 -6.958 14.360 1.00 75.88 490 GLU A C 1
ATOM 4013 O O . GLU A 1 490 ? 18.660 -6.979 15.509 1.00 75.88 490 GLU A O 1
ATOM 4018 N N . ILE A 1 491 ? 17.735 -5.829 13.834 1.00 72.50 491 ILE A N 1
ATOM 4019 C CA . ILE A 1 491 ? 17.703 -4.555 14.570 1.00 72.50 491 ILE A CA 1
ATOM 4020 C C . ILE A 1 491 ? 16.717 -4.609 15.742 1.00 72.50 491 ILE A C 1
ATOM 4022 O O . ILE A 1 491 ? 16.962 -3.995 16.787 1.00 72.50 491 ILE A O 1
ATOM 4026 N N . HIS A 1 492 ? 15.617 -5.349 15.598 1.00 67.75 492 HIS A N 1
ATOM 4027 C CA . HIS A 1 492 ? 14.699 -5.620 16.698 1.00 67.75 492 HIS A CA 1
ATOM 4028 C C . HIS A 1 492 ? 15.391 -6.434 17.805 1.00 67.75 492 HIS A C 1
ATOM 4030 O O . HIS A 1 492 ? 15.357 -6.017 18.965 1.00 67.75 492 HIS A O 1
ATOM 4036 N N . LEU A 1 493 ? 16.121 -7.499 17.453 1.00 71.25 493 LEU A N 1
ATOM 4037 C CA . LEU A 1 493 ? 16.910 -8.303 18.397 1.00 71.25 493 LEU A CA 1
ATOM 4038 C C . LEU A 1 493 ? 17.984 -7.479 19.118 1.00 71.25 493 LEU A C 1
ATOM 4040 O O . LEU A 1 493 ? 18.138 -7.600 20.334 1.00 71.25 493 LEU A O 1
ATOM 4044 N N . CYS A 1 494 ? 18.671 -6.568 18.420 1.00 73.25 494 CYS A N 1
ATOM 4045 C CA . CYS A 1 494 ? 19.577 -5.607 19.061 1.00 73.25 494 CYS A CA 1
ATOM 4046 C C . CYS A 1 494 ? 18.865 -4.788 20.150 1.00 73.25 494 CYS A C 1
ATOM 4048 O O . CYS A 1 494 ? 19.432 -4.519 21.211 1.00 73.25 494 CYS A O 1
ATOM 4050 N N . GLY A 1 495 ? 17.602 -4.421 19.909 1.00 68.12 495 GLY A N 1
ATOM 4051 C CA . GLY A 1 495 ? 16.742 -3.763 20.886 1.00 68.12 495 GLY A CA 1
ATOM 4052 C C . GLY A 1 495 ? 16.419 -4.634 22.100 1.00 68.12 495 GLY A C 1
ATOM 4053 O O . GLY A 1 495 ? 16.629 -4.174 23.223 1.00 68.12 495 GLY A O 1
ATOM 4054 N N . VAL A 1 496 ? 15.955 -5.867 21.876 1.00 70.69 496 VAL A N 1
ATOM 4055 C CA . VAL A 1 496 ? 15.605 -6.842 22.929 1.00 70.69 496 VAL A CA 1
ATOM 4056 C C . VAL A 1 496 ? 16.802 -7.108 23.844 1.00 70.69 496 VAL A C 1
ATOM 4058 O O . VAL A 1 496 ? 16.703 -7.032 25.069 1.00 70.69 496 VAL A O 1
ATOM 4061 N N . HIS A 1 497 ? 17.977 -7.315 23.253 1.00 72.19 497 HIS A N 1
ATOM 4062 C CA . HIS A 1 497 ? 19.199 -7.637 23.986 1.00 72.19 497 HIS A CA 1
ATOM 4063 C C . HIS A 1 497 ? 19.977 -6.412 24.493 1.00 72.19 497 HIS A C 1
ATOM 4065 O O . HIS A 1 497 ? 21.081 -6.556 25.025 1.00 72.19 497 HIS A O 1
ATOM 4071 N N . LYS A 1 498 ? 19.405 -5.202 24.383 1.00 73.31 498 LYS A N 1
ATOM 4072 C CA . LYS A 1 498 ? 19.999 -3.939 24.864 1.00 73.31 498 LYS A CA 1
ATOM 4073 C C . LYS A 1 498 ? 21.424 -3.717 24.340 1.00 73.31 498 LYS A C 1
ATOM 4075 O O . LYS A 1 498 ? 22.307 -3.306 25.098 1.00 73.31 498 LYS A O 1
ATOM 4080 N N . ILE A 1 499 ? 21.649 -4.038 23.070 1.00 77.56 499 ILE A N 1
ATOM 4081 C CA . ILE A 1 499 ? 22.880 -3.721 22.345 1.00 77.56 499 ILE A CA 1
ATOM 4082 C C . ILE A 1 499 ? 22.855 -2.227 22.009 1.00 77.56 499 ILE A C 1
ATOM 4084 O O . ILE A 1 499 ? 21.833 -1.712 21.550 1.00 77.56 499 ILE A O 1
ATOM 4088 N N . GLU A 1 500 ? 23.956 -1.519 22.276 1.00 70.88 500 GLU A N 1
ATOM 4089 C CA . GLU A 1 500 ? 24.054 -0.090 21.969 1.00 70.88 500 GLU A CA 1
ATOM 4090 C C . GLU A 1 500 ? 23.991 0.135 20.455 1.00 70.88 500 GLU A C 1
ATOM 4092 O O . GLU A 1 500 ? 24.749 -0.433 19.677 1.00 70.88 500 GLU A O 1
ATOM 4097 N N . PHE A 1 501 ? 23.042 0.962 20.030 1.00 72.81 501 PHE A N 1
ATOM 4098 C CA . PHE A 1 501 ? 22.732 1.234 18.630 1.00 72.81 501 PHE A CA 1
ATOM 4099 C C . PHE A 1 501 ? 22.211 2.665 18.530 1.00 72.81 501 PHE A C 1
ATOM 4101 O O . PHE A 1 501 ? 21.550 3.138 19.458 1.00 72.81 501 PHE A O 1
ATOM 4108 N N . ASP A 1 502 ? 22.487 3.365 17.431 1.00 73.06 502 ASP A N 1
ATOM 4109 C CA . ASP A 1 502 ? 21.973 4.720 17.245 1.00 73.06 502 ASP A CA 1
ATOM 4110 C C . ASP A 1 502 ? 20.432 4.748 17.300 1.00 73.06 502 ASP A C 1
ATOM 4112 O O . ASP A 1 502 ? 19.729 4.069 16.543 1.00 73.06 502 ASP A O 1
ATOM 4116 N N . GLN A 1 503 ? 19.890 5.542 18.224 1.00 64.56 503 GLN A N 1
ATOM 4117 C CA . GLN A 1 503 ? 18.457 5.560 18.503 1.00 64.56 503 GLN A CA 1
ATOM 4118 C C . GLN A 1 503 ? 17.649 6.189 17.357 1.00 64.56 503 GLN A C 1
ATOM 4120 O O . GLN A 1 503 ? 16.513 5.775 17.127 1.00 64.56 503 GLN A O 1
ATOM 4125 N N . GLU A 1 504 ? 18.211 7.149 16.616 1.00 63.75 504 GLU A N 1
ATOM 4126 C CA . GLU A 1 504 ? 17.572 7.766 15.447 1.00 63.75 504 GLU A CA 1
ATOM 4127 C C . GLU A 1 504 ? 17.491 6.753 14.292 1.00 63.75 504 GLU A C 1
ATOM 4129 O O . GLU A 1 504 ? 16.431 6.591 13.683 1.00 63.75 504 GLU A O 1
ATOM 4134 N N . ARG A 1 505 ? 18.544 5.953 14.086 1.00 66.94 505 ARG A N 1
ATOM 4135 C CA . ARG A 1 505 ? 18.576 4.830 13.138 1.00 66.94 505 ARG A CA 1
ATOM 4136 C C . ARG A 1 505 ? 17.589 3.738 13.519 1.00 66.94 505 ARG A C 1
ATOM 4138 O O . ARG A 1 505 ? 16.838 3.264 12.669 1.00 66.94 505 ARG A O 1
ATOM 4145 N N . LYS A 1 506 ? 17.542 3.364 14.800 1.00 64.19 506 LYS A N 1
ATOM 4146 C CA . LYS A 1 506 ? 16.540 2.430 15.335 1.00 64.19 506 LYS A CA 1
ATOM 4147 C C . LYS A 1 506 ? 15.132 2.975 15.119 1.00 64.19 506 LYS A C 1
ATOM 4149 O O . LYS A 1 506 ? 14.231 2.216 14.780 1.00 64.19 506 LYS A O 1
ATOM 4154 N N . ASN A 1 507 ? 14.925 4.279 15.306 1.00 59.06 507 ASN A N 1
ATOM 4155 C CA . ASN A 1 507 ? 13.645 4.929 15.044 1.00 59.06 507 ASN A CA 1
ATOM 4156 C C . ASN A 1 507 ? 13.263 4.841 13.563 1.00 59.06 507 ASN A C 1
ATOM 4158 O O . ASN A 1 507 ? 12.140 4.447 13.285 1.00 59.06 507 ASN A O 1
ATOM 4162 N N . MET A 1 508 ? 14.197 5.133 12.649 1.00 59.66 508 MET A N 1
ATOM 4163 C CA . MET A 1 508 ? 13.998 5.093 11.196 1.00 59.66 508 MET A CA 1
ATOM 4164 C C . MET A 1 508 ? 13.757 3.686 10.640 1.00 59.66 508 MET A C 1
ATOM 4166 O O . MET A 1 508 ? 12.906 3.485 9.778 1.00 59.66 508 MET A O 1
ATOM 4170 N N . ILE A 1 509 ? 14.505 2.693 11.115 1.00 57.34 509 ILE A N 1
ATOM 4171 C CA . ILE A 1 509 ? 14.427 1.330 10.581 1.00 57.34 509 ILE A CA 1
ATOM 4172 C C . ILE A 1 509 ? 13.224 0.590 11.147 1.00 57.34 509 ILE A C 1
ATOM 4174 O O . ILE A 1 509 ? 12.558 -0.160 10.436 1.00 57.34 509 ILE A O 1
ATOM 4178 N N . LEU A 1 510 ? 12.853 0.875 12.388 1.00 51.12 510 LEU A N 1
ATOM 4179 C CA . LEU A 1 510 ? 11.600 0.386 12.919 1.00 51.12 510 LEU A CA 1
ATOM 4180 C C . LEU A 1 510 ? 10.400 1.153 12.357 1.00 51.12 510 LEU A C 1
ATOM 4182 O O . LEU A 1 510 ? 9.336 0.875 12.838 1.00 51.12 510 LEU A O 1
ATOM 4186 N N . ILE A 1 511 ? 10.455 2.049 11.357 1.00 42.69 511 ILE A N 1
ATOM 4187 C CA . ILE A 1 511 ? 9.271 2.832 10.902 1.00 42.69 511 ILE A CA 1
ATOM 4188 C C . ILE A 1 511 ? 8.051 1.990 10.472 1.00 42.69 511 ILE A C 1
ATOM 4190 O O . ILE A 1 511 ? 6.924 2.452 10.629 1.00 42.69 511 ILE A O 1
ATOM 4194 N N . LYS A 1 512 ? 8.215 0.728 10.038 1.00 42.06 512 LYS A N 1
ATOM 4195 C CA . LYS A 1 512 ? 7.064 -0.197 9.873 1.00 42.06 512 LYS A CA 1
ATOM 4196 C C . LYS A 1 512 ? 6.429 -0.641 11.210 1.00 42.06 512 LYS A C 1
ATOM 4198 O O . LYS A 1 512 ? 5.272 -1.040 11.221 1.00 42.06 512 LYS A O 1
ATOM 4203 N N . LEU A 1 513 ? 7.172 -0.524 12.307 1.00 37.09 513 LEU A N 1
ATOM 4204 C CA . LEU A 1 513 ? 6.826 -0.804 13.709 1.00 37.09 513 LEU A CA 1
ATOM 4205 C C . LEU A 1 513 ? 6.696 0.482 14.581 1.00 37.09 513 LEU A C 1
ATOM 4207 O O . LEU A 1 513 ? 6.084 0.446 15.635 1.00 37.09 513 LEU A O 1
ATOM 4211 N N . LYS A 1 514 ? 7.210 1.642 14.144 1.00 39.19 514 LYS A N 1
ATOM 4212 C CA . LYS A 1 514 ? 7.305 2.924 14.875 1.00 39.19 514 LYS A CA 1
ATOM 4213 C C . LYS A 1 514 ? 6.424 4.032 14.322 1.00 39.19 514 LYS A C 1
ATOM 4215 O O . LYS A 1 514 ? 6.617 5.202 14.648 1.00 39.19 514 LYS A O 1
ATOM 4220 N N . ASN A 1 515 ? 5.372 3.671 13.605 1.00 43.50 515 ASN A N 1
ATOM 4221 C CA . ASN A 1 515 ? 4.150 4.430 13.801 1.00 43.50 515 ASN A CA 1
ATOM 4222 C C . ASN A 1 515 ? 3.603 4.005 15.171 1.00 43.50 515 ASN A C 1
ATOM 4224 O O . ASN A 1 515 ? 2.822 3.076 15.260 1.00 43.50 515 ASN A O 1
ATOM 4228 N N . LEU A 1 516 ? 4.119 4.626 16.235 1.00 48.06 516 LEU A N 1
ATOM 4229 C CA . LEU A 1 516 ? 3.367 4.910 17.460 1.00 48.06 516 LEU A CA 1
ATOM 4230 C C . LEU A 1 516 ? 2.898 6.378 17.397 1.00 48.06 516 LEU A C 1
ATOM 4232 O O . LEU A 1 516 ? 2.837 7.060 18.419 1.00 48.06 516 LEU A O 1
ATOM 4236 N N . GLU A 1 517 ? 2.703 6.945 16.197 1.00 60.53 517 GLU A N 1
ATOM 4237 C CA . GLU A 1 517 ? 2.420 8.377 16.071 1.00 60.53 517 GLU A CA 1
ATOM 4238 C C . GLU A 1 517 ? 1.010 8.675 16.576 1.00 60.53 517 GLU A C 1
ATOM 4240 O O . GLU A 1 517 ? 0.806 9.701 17.218 1.00 60.53 517 GLU A O 1
ATOM 4245 N N . LEU A 1 518 ? 0.044 7.778 16.354 1.00 70.56 518 LEU A N 1
ATOM 4246 C CA . LEU A 1 518 ? -1.334 8.006 16.781 1.00 70.56 518 LEU A CA 1
ATOM 4247 C C . LEU A 1 518 ? -1.462 7.911 18.301 1.00 70.56 518 LEU A C 1
ATOM 4249 O O . LEU A 1 518 ? -1.958 8.856 18.918 1.00 70.56 518 LEU A O 1
ATOM 4253 N N . ILE A 1 519 ? -0.985 6.822 18.914 1.00 78.81 519 ILE A N 1
ATOM 4254 C CA . ILE A 1 519 ? -1.109 6.621 20.361 1.00 78.81 519 ILE A CA 1
ATOM 4255 C C . ILE A 1 519 ? -0.199 7.593 21.118 1.00 78.81 519 ILE A C 1
ATOM 4257 O O . ILE A 1 519 ? -0.663 8.249 22.046 1.00 78.81 519 ILE A O 1
ATOM 4261 N N . SER A 1 520 ? 1.059 7.792 20.703 1.00 72.06 520 SER A N 1
ATOM 4262 C CA . SER A 1 520 ? 1.964 8.732 21.391 1.00 72.06 520 SER A CA 1
ATOM 4263 C C . SER A 1 520 ? 1.465 10.181 21.315 1.00 72.06 520 SER A C 1
ATOM 4265 O O . SER A 1 520 ? 1.485 10.913 22.313 1.00 72.06 520 SER A O 1
ATOM 4267 N N . ARG A 1 521 ? 0.944 10.607 20.154 1.00 75.25 521 ARG A N 1
ATOM 4268 C CA . ARG A 1 521 ? 0.313 11.926 20.001 1.00 75.25 521 ARG A CA 1
ATOM 4269 C C . ARG A 1 521 ? -0.967 12.029 20.822 1.00 75.25 521 ARG A C 1
ATOM 4271 O O . ARG A 1 521 ? -1.201 13.090 21.405 1.00 75.25 521 ARG A O 1
ATOM 4278 N N . ALA A 1 522 ? -1.765 10.966 20.906 1.00 83.88 522 ALA A N 1
ATOM 4279 C CA . ALA A 1 522 ? -2.924 10.917 21.789 1.00 83.88 522 ALA A CA 1
ATOM 4280 C C . ALA A 1 522 ? -2.509 11.067 23.262 1.00 83.88 522 ALA A C 1
ATOM 4282 O O . ALA A 1 522 ? -3.042 11.951 23.926 1.00 83.88 522 ALA A O 1
ATOM 4283 N N . CYS A 1 523 ? -1.491 10.345 23.746 1.00 83.50 523 CYS A N 1
ATOM 4284 C CA . CYS A 1 523 ? -0.969 10.494 25.113 1.00 83.50 523 CYS A CA 1
ATOM 4285 C C . CYS A 1 523 ? -0.534 11.939 25.403 1.00 83.50 523 CYS A C 1
ATOM 4287 O O . CYS A 1 523 ? -0.978 12.555 26.371 1.00 83.50 523 CYS A O 1
ATOM 4289 N N . ASN A 1 524 ? 0.268 12.543 24.520 1.00 80.19 524 ASN A N 1
ATOM 4290 C CA . ASN A 1 524 ? 0.718 13.929 24.694 1.00 80.19 524 ASN A CA 1
ATOM 4291 C C . ASN A 1 524 ? -0.450 14.925 24.759 1.00 80.19 524 ASN A C 1
ATOM 4293 O O . ASN A 1 524 ? -0.469 15.819 25.607 1.00 80.19 524 ASN A O 1
ATOM 4297 N N . ASN A 1 525 ? -1.449 14.764 23.890 1.00 85.56 525 ASN A N 1
ATOM 4298 C CA . ASN A 1 525 ? -2.629 15.622 23.902 1.00 85.56 525 ASN A CA 1
ATOM 4299 C C . ASN A 1 525 ? -3.555 15.341 25.092 1.00 85.56 525 ASN A C 1
ATOM 4301 O O . ASN A 1 525 ? -4.247 16.253 25.541 1.00 85.56 525 ASN A O 1
ATOM 4305 N N . TYR A 1 526 ? -3.544 14.129 25.643 1.00 89.06 526 TYR A N 1
ATOM 4306 C CA . TYR A 1 526 ? -4.366 13.762 26.793 1.00 89.06 526 TYR A CA 1
ATOM 4307 C C . TYR A 1 526 ? -3.839 14.431 28.062 1.00 89.06 526 TYR A C 1
ATOM 4309 O O . TYR A 1 526 ? -4.606 14.983 28.850 1.00 89.06 526 TYR A O 1
ATOM 4317 N N . ARG A 1 527 ? -2.513 14.535 28.200 1.00 86.81 527 ARG A N 1
ATOM 4318 C CA . ARG A 1 527 ? -1.888 15.355 29.249 1.00 86.81 527 ARG A CA 1
ATOM 4319 C C . ARG A 1 527 ? -2.297 16.829 29.140 1.00 86.81 527 ARG A C 1
ATOM 4321 O O . ARG A 1 527 ? -2.608 17.452 30.153 1.00 86.81 527 ARG A O 1
ATOM 4328 N N . ASN A 1 528 ? -2.383 17.379 27.925 1.00 83.75 528 ASN A N 1
ATOM 4329 C CA . ASN A 1 528 ? -2.870 18.751 27.702 1.00 83.75 528 ASN A CA 1
ATOM 4330 C C . ASN A 1 528 ? -4.363 18.918 28.038 1.00 83.75 528 ASN A C 1
ATOM 4332 O O . ASN A 1 528 ? -4.770 19.964 28.556 1.00 83.75 528 ASN A O 1
ATOM 4336 N N . LEU A 1 529 ? -5.179 17.897 27.764 1.00 87.75 529 LEU A N 1
ATOM 4337 C CA . LEU A 1 529 ? -6.581 17.846 28.177 1.00 87.75 529 LEU A CA 1
ATOM 4338 C C . LEU A 1 529 ? -6.695 17.889 29.708 1.00 87.75 529 LEU A C 1
ATOM 4340 O O . LEU A 1 529 ? -7.434 18.717 30.238 1.00 87.75 529 LEU A O 1
ATOM 4344 N N . GLU A 1 530 ? -5.909 17.085 30.426 1.00 86.19 530 GLU A N 1
ATOM 4345 C CA . GLU A 1 530 ? -5.878 17.089 31.894 1.00 86.19 530 GLU A CA 1
ATOM 4346 C C . GLU A 1 530 ? -5.398 18.432 32.472 1.00 86.19 530 GLU A C 1
ATOM 4348 O O . GLU A 1 530 ? -5.985 18.927 33.436 1.00 86.19 530 GLU A O 1
ATOM 4353 N N . LEU A 1 531 ? -4.406 19.087 31.856 1.00 84.06 531 LEU A N 1
ATOM 4354 C CA . LEU A 1 531 ? -4.006 20.452 32.230 1.00 84.06 531 LEU A CA 1
ATOM 4355 C C . LEU A 1 531 ? -5.155 21.453 32.041 1.00 84.06 531 LEU A C 1
ATOM 4357 O O . LEU A 1 531 ? -5.430 22.259 32.931 1.00 84.06 531 LEU A O 1
ATOM 4361 N N . SER A 1 532 ? -5.870 21.365 30.918 1.00 84.19 532 SER A N 1
ATOM 4362 C CA . SER A 1 532 ? -7.025 22.226 30.633 1.00 84.19 532 SER A CA 1
ATOM 4363 C C . SER A 1 532 ? -8.156 22.006 31.642 1.00 84.19 532 SER A C 1
ATOM 4365 O O . SER A 1 532 ? -8.762 22.970 32.113 1.00 84.19 532 SER A O 1
ATOM 4367 N N . ARG A 1 533 ? -8.404 20.750 32.036 1.00 86.38 533 ARG A N 1
ATOM 4368 C CA . ARG A 1 533 ? -9.355 20.388 33.098 1.00 86.38 533 ARG A CA 1
ATOM 4369 C C . ARG A 1 533 ? -8.945 20.975 34.445 1.00 86.38 533 ARG A C 1
ATOM 4371 O O . ARG A 1 533 ? -9.795 21.538 35.132 1.00 86.38 533 ARG A O 1
ATOM 4378 N N . ASN A 1 534 ? -7.661 20.914 34.805 1.00 82.69 534 ASN A N 1
ATOM 4379 C CA . ASN A 1 534 ? -7.158 21.507 36.047 1.00 82.69 534 ASN A CA 1
ATOM 4380 C C . ASN A 1 534 ? -7.457 23.013 36.116 1.00 82.69 534 ASN A C 1
ATOM 4382 O O . ASN A 1 534 ? -7.908 23.494 37.155 1.00 82.69 534 ASN A O 1
ATOM 4386 N N . THR A 1 535 ? -7.273 23.738 35.008 1.00 81.06 535 THR A N 1
ATOM 4387 C CA . THR A 1 535 ? -7.571 25.175 34.924 1.00 81.06 535 THR A CA 1
ATOM 4388 C C . THR A 1 535 ? -9.072 25.468 34.956 1.00 81.06 535 THR A C 1
ATOM 4390 O O . THR A 1 535 ? -9.510 26.328 35.715 1.00 81.06 535 THR A O 1
ATOM 4393 N N . ILE A 1 536 ? -9.873 24.765 34.150 1.00 81.69 536 ILE A N 1
ATOM 4394 C CA . ILE A 1 536 ? -11.307 25.058 33.979 1.00 81.69 536 ILE A CA 1
ATOM 4395 C C . ILE A 1 536 ? -12.116 24.680 35.219 1.00 81.69 536 ILE A C 1
ATOM 4397 O O . ILE A 1 536 ? -12.998 25.432 35.632 1.00 81.69 536 ILE A O 1
ATOM 4401 N N . PHE A 1 537 ? -11.811 23.534 35.825 1.00 79.50 537 PHE A N 1
ATOM 4402 C CA . PHE A 1 537 ? -12.529 23.045 37.000 1.00 79.50 537 PHE A CA 1
ATOM 4403 C C . PHE A 1 537 ? -11.906 23.501 38.327 1.00 79.50 537 PHE A C 1
ATOM 4405 O O . PHE A 1 537 ? -12.481 23.237 39.383 1.00 79.50 537 PHE A O 1
ATOM 4412 N N . ASN A 1 538 ? -10.767 24.206 38.286 1.00 68.75 538 ASN A N 1
ATOM 4413 C CA . ASN A 1 538 ? -10.001 24.639 39.456 1.00 68.75 538 ASN A CA 1
ATOM 4414 C C . ASN A 1 538 ? -9.773 23.480 40.444 1.00 68.75 538 ASN A C 1
ATOM 4416 O O . ASN A 1 538 ? -10.197 23.529 41.603 1.00 68.75 538 ASN A O 1
ATOM 4420 N N . ARG A 1 539 ? -9.172 22.394 39.939 1.00 68.06 539 ARG A N 1
ATOM 4421 C CA . ARG A 1 539 ? -8.875 21.182 40.717 1.00 68.06 539 ARG A CA 1
ATOM 4422 C C . ARG A 1 539 ? -7.868 21.525 41.823 1.00 68.06 539 ARG A C 1
ATOM 4424 O O . ARG A 1 539 ? -6.671 21.599 41.572 1.00 68.06 539 ARG A O 1
ATOM 4431 N N . SER A 1 540 ? -8.356 21.743 43.041 1.00 56.66 540 SER A N 1
ATOM 4432 C CA . SER A 1 540 ? -7.547 21.743 44.263 1.00 56.66 540 SER A CA 1
ATOM 4433 C C . SER A 1 540 ? -7.663 20.379 44.947 1.00 56.66 540 SER A C 1
ATOM 4435 O O . SER A 1 540 ? -8.683 19.702 44.801 1.00 56.66 540 SER A O 1
ATOM 4437 N N . GLU A 1 541 ? -6.655 19.976 45.727 1.00 52.72 541 GLU A N 1
ATOM 4438 C CA . GLU A 1 541 ? -6.670 18.715 46.499 1.00 52.72 541 GLU A CA 1
ATOM 4439 C C . GLU A 1 541 ? -7.916 18.572 47.408 1.00 52.72 541 GLU A C 1
ATOM 4441 O O . GLU A 1 541 ? -8.307 17.463 47.756 1.00 52.72 541 GLU A O 1
ATOM 4446 N N . ASN A 1 542 ? -8.614 19.675 47.711 1.00 50.16 542 ASN A N 1
ATOM 4447 C CA . ASN A 1 542 ? -9.804 19.718 48.565 1.00 50.16 542 ASN A CA 1
ATOM 4448 C C . ASN A 1 542 ? -11.155 19.478 47.853 1.00 50.16 542 ASN A C 1
ATOM 4450 O O . ASN A 1 542 ? -12.186 19.497 48.526 1.00 50.16 542 ASN A O 1
ATOM 4454 N N . ARG A 1 543 ? -11.209 19.259 46.526 1.00 62.12 543 ARG A N 1
ATOM 4455 C CA . ARG A 1 543 ? -12.486 19.012 45.805 1.00 62.12 543 ARG A CA 1
ATOM 4456 C C . ARG A 1 543 ? -12.978 17.560 45.810 1.00 62.12 543 ARG A C 1
ATOM 4458 O O . ARG A 1 543 ? -14.138 17.335 45.484 1.00 62.12 543 ARG A O 1
ATOM 4465 N N . ILE A 1 544 ? -12.148 16.603 46.226 1.00 60.28 544 ILE A N 1
ATOM 4466 C CA . ILE A 1 544 ? -12.500 15.168 46.266 1.00 60.28 544 ILE A CA 1
ATOM 4467 C C . ILE A 1 544 ? -13.681 14.895 47.223 1.00 60.28 544 ILE A C 1
ATOM 4469 O O . ILE A 1 544 ? -14.427 13.943 47.033 1.00 60.28 544 ILE A O 1
ATOM 4473 N N . ASN A 1 545 ? -13.910 15.781 48.201 1.00 63.59 545 ASN A N 1
ATOM 4474 C CA . ASN A 1 545 ? -14.996 15.676 49.184 1.00 63.59 545 ASN A CA 1
ATOM 4475 C C . ASN A 1 545 ? -16.300 16.383 48.765 1.00 63.59 545 ASN A C 1
ATOM 4477 O O . ASN A 1 545 ? -17.211 16.522 49.580 1.00 63.59 545 ASN A O 1
ATOM 4481 N N . VAL A 1 546 ? -16.388 16.900 47.535 1.00 79.88 546 VAL A N 1
ATOM 4482 C CA . VAL A 1 546 ? -17.606 17.548 47.031 1.00 79.88 546 VAL A CA 1
ATOM 4483 C C . VAL A 1 546 ? -18.496 16.490 46.389 1.00 79.88 546 VAL A C 1
ATOM 4485 O O . VAL A 1 546 ? -18.081 15.836 45.436 1.00 79.88 546 VAL A O 1
ATOM 4488 N N . GLU A 1 547 ? -19.722 16.341 46.895 1.00 87.25 547 GLU A N 1
ATOM 4489 C CA . GLU A 1 547 ? -20.709 15.417 46.334 1.00 87.25 547 GLU A CA 1
ATOM 4490 C C . GLU A 1 547 ? -21.641 16.117 45.334 1.00 87.25 547 GLU A C 1
ATOM 4492 O O . GLU A 1 547 ? -22.389 17.035 45.689 1.00 87.25 547 GLU A O 1
ATOM 4497 N N . LEU A 1 548 ? -21.639 15.647 44.089 1.00 88.88 548 LEU A N 1
ATOM 4498 C CA . LEU A 1 548 ? -22.458 16.169 43.000 1.00 88.88 548 LEU A CA 1
ATOM 4499 C C . LEU A 1 548 ? -23.782 15.421 42.883 1.00 88.88 548 LEU A C 1
ATOM 4501 O O . LEU A 1 548 ? -23.845 14.198 43.027 1.00 88.88 548 LEU A O 1
ATOM 4505 N N . ASP A 1 549 ? -24.838 16.162 42.567 1.00 88.94 549 ASP A N 1
ATOM 4506 C CA . ASP A 1 549 ? -26.095 15.584 42.112 1.00 88.94 549 ASP A CA 1
ATOM 4507 C C . ASP A 1 549 ? -26.178 15.503 40.579 1.00 88.94 549 ASP A C 1
ATOM 4509 O O . ASP A 1 549 ? -25.255 15.920 39.875 1.00 88.94 549 ASP A O 1
ATOM 4513 N N . LEU A 1 550 ? -27.275 14.961 40.040 1.00 85.81 550 LEU A N 1
ATOM 4514 C CA . LEU A 1 550 ? -27.435 14.762 38.597 1.00 85.81 550 LEU A CA 1
ATOM 4515 C C . LEU A 1 550 ? -27.284 16.054 37.784 1.00 85.81 550 LEU A C 1
ATOM 4517 O O . LEU A 1 550 ? -26.755 16.026 36.669 1.00 85.81 550 LEU A O 1
ATOM 4521 N N . ARG A 1 551 ? -27.766 17.189 38.302 1.00 84.31 551 ARG A N 1
ATOM 4522 C CA . ARG A 1 551 ? -27.730 18.465 37.581 1.00 84.31 551 ARG A CA 1
ATOM 4523 C C . ARG A 1 551 ? -26.306 18.990 37.504 1.00 84.31 551 ARG A C 1
ATOM 4525 O O . ARG A 1 551 ? -25.877 19.410 36.423 1.00 84.31 551 ARG A O 1
ATOM 4532 N N . ASP A 1 552 ? -25.606 18.975 38.629 1.00 85.56 552 ASP A N 1
ATOM 4533 C CA . ASP A 1 552 ? -24.240 19.478 38.714 1.00 85.56 552 ASP A CA 1
ATOM 4534 C C . ASP A 1 552 ? -23.286 18.565 37.937 1.00 85.56 552 ASP A C 1
ATOM 4536 O O . ASP A 1 552 ? -22.517 19.042 37.100 1.00 85.56 552 ASP A O 1
ATOM 4540 N N . PHE A 1 553 ? -23.436 17.245 38.086 1.00 86.44 553 PHE A N 1
ATOM 4541 C CA . PHE A 1 553 ? -22.669 16.253 37.335 1.00 86.44 553 PHE A CA 1
ATOM 4542 C C . PHE A 1 553 ? -22.879 16.389 35.822 1.00 86.44 553 PHE A C 1
ATOM 4544 O O . PHE A 1 553 ? -21.915 16.499 35.065 1.00 86.44 553 PHE A O 1
ATOM 4551 N N . ALA A 1 554 ? -24.131 16.483 35.357 1.00 81.88 554 ALA A N 1
ATOM 4552 C CA . ALA A 1 554 ? -24.419 16.681 33.935 1.00 81.88 554 ALA A CA 1
ATOM 4553 C C . ALA A 1 554 ? -23.842 18.003 33.398 1.00 81.88 554 ALA A C 1
ATOM 4555 O O . ALA A 1 554 ? -23.433 18.072 32.238 1.00 81.88 554 ALA A O 1
ATOM 4556 N N . SER A 1 555 ? -23.797 19.052 34.222 1.00 83.06 555 SER A N 1
ATOM 4557 C CA . SER A 1 555 ? -23.221 20.344 33.834 1.00 83.06 555 SER A CA 1
ATOM 4558 C C . SER A 1 555 ? -21.705 20.257 33.648 1.00 83.06 555 SER A C 1
ATOM 4560 O O . SER A 1 555 ? -21.188 20.796 32.666 1.00 83.06 555 SER A O 1
ATOM 4562 N N . GLU A 1 556 ? -21.001 19.543 34.530 1.00 86.06 556 GLU A N 1
ATOM 4563 C CA . GLU A 1 556 ? -19.560 19.304 34.392 1.00 86.06 556 GLU A CA 1
ATOM 4564 C C . GLU A 1 556 ? -19.234 18.446 33.165 1.00 86.06 556 GLU A C 1
ATOM 4566 O O . GLU A 1 556 ? -18.374 18.830 32.373 1.00 86.06 556 GLU A O 1
ATOM 4571 N N . ILE A 1 557 ? -19.981 17.361 32.934 1.00 84.12 557 ILE A N 1
ATOM 4572 C CA . ILE A 1 557 ? -19.820 16.519 31.739 1.00 84.12 557 ILE A CA 1
ATOM 4573 C C . ILE A 1 557 ? -20.024 17.344 30.461 1.00 84.12 557 ILE A C 1
ATOM 4575 O O . ILE A 1 557 ? -19.219 17.277 29.539 1.00 84.12 557 ILE A O 1
ATOM 4579 N N . MET A 1 558 ? -21.049 18.200 30.396 1.00 82.19 558 MET A N 1
ATOM 4580 C CA . MET A 1 558 ? -21.299 19.035 29.210 1.00 82.19 558 MET A CA 1
ATOM 4581 C C . MET A 1 558 ? -20.189 20.059 28.925 1.00 82.19 558 MET A C 1
ATOM 4583 O O . MET A 1 558 ? -19.992 20.441 27.765 1.00 82.19 558 MET A O 1
ATOM 4587 N N . LEU A 1 559 ? -19.489 20.539 29.956 1.00 82.94 559 LEU A N 1
ATOM 4588 C CA . LEU A 1 559 ? -18.298 21.374 29.784 1.00 82.94 559 LEU A CA 1
ATOM 4589 C C . LEU A 1 559 ? -17.123 20.540 29.278 1.00 82.94 559 LEU A C 1
ATOM 4591 O O . LEU A 1 559 ? -16.445 20.954 28.337 1.00 82.94 559 LEU A O 1
ATOM 4595 N N . ASP A 1 560 ? -16.935 19.358 29.854 1.00 86.44 560 ASP A N 1
ATOM 4596 C CA . ASP A 1 560 ? -15.836 18.465 29.518 1.00 86.44 560 ASP A CA 1
ATOM 4597 C C . ASP A 1 560 ? -15.929 17.908 28.092 1.00 86.44 560 ASP A C 1
ATOM 4599 O O . ASP A 1 560 ? -14.934 17.873 27.375 1.00 86.44 560 ASP A O 1
ATOM 4603 N N . VAL A 1 561 ? -17.138 17.627 27.600 1.00 86.69 561 VAL A N 1
ATOM 4604 C CA . VAL A 1 561 ? -17.392 17.207 26.210 1.00 86.69 561 VAL A CA 1
ATOM 4605 C C . VAL A 1 561 ? -16.810 18.194 25.185 1.00 86.69 561 VAL A C 1
ATOM 4607 O O . VAL A 1 561 ? -16.355 17.789 24.115 1.00 86.69 561 VAL A O 1
ATOM 4610 N N . LYS A 1 562 ? -16.767 19.499 25.490 1.00 85.31 562 LYS A N 1
ATOM 4611 C CA . LYS A 1 562 ? -16.123 20.490 24.605 1.00 85.31 562 LYS A CA 1
ATOM 4612 C C . LYS A 1 562 ? -14.603 20.333 24.580 1.00 85.31 562 LYS A C 1
ATOM 4614 O O . LYS A 1 562 ? -13.989 20.545 23.535 1.00 85.31 562 LYS A O 1
ATOM 4619 N N . LEU A 1 563 ? -14.008 19.977 25.715 1.00 87.88 563 LEU A N 1
ATOM 4620 C CA . LEU A 1 563 ? -12.576 19.723 25.838 1.00 87.88 563 LEU A CA 1
ATOM 4621 C C . LEU A 1 563 ? -12.199 18.403 25.167 1.00 87.88 563 LEU A C 1
ATOM 4623 O O . LEU A 1 563 ? -11.242 18.384 24.402 1.00 87.88 563 LEU A O 1
ATOM 4627 N N . GLN A 1 564 ? -13.003 17.352 25.350 1.00 90.88 564 GLN A N 1
ATOM 4628 C CA . GLN A 1 564 ? -12.870 16.069 24.650 1.00 90.88 564 GLN A CA 1
ATOM 4629 C C . GLN A 1 564 ? -12.928 16.257 23.125 1.00 90.88 564 GLN A C 1
ATOM 4631 O O . GLN A 1 564 ? -12.079 15.748 22.398 1.00 90.88 564 GLN A O 1
ATOM 4636 N N . TYR A 1 565 ? -13.871 17.065 22.622 1.00 89.62 565 TYR A N 1
ATOM 4637 C CA . TYR A 1 565 ? -13.936 17.391 21.193 1.00 89.62 565 TYR A CA 1
ATOM 4638 C C . TYR A 1 565 ? -12.656 18.082 20.714 1.00 89.62 565 TYR A C 1
ATOM 4640 O O . TYR A 1 565 ? -12.117 17.745 19.658 1.00 89.62 565 TYR A O 1
ATOM 4648 N N . LYS A 1 566 ? -12.143 19.041 21.498 1.00 86.19 566 LYS A N 1
ATOM 4649 C CA . LYS A 1 566 ? -10.907 19.746 21.152 1.00 86.19 566 LYS A CA 1
ATOM 4650 C C . LYS A 1 566 ? -9.691 18.825 21.194 1.00 86.19 566 LYS A C 1
ATOM 4652 O O . LYS A 1 566 ? -8.827 18.938 20.329 1.00 86.19 566 LYS A O 1
ATOM 4657 N N . PHE A 1 567 ? -9.647 17.906 22.152 1.00 92.25 567 PHE A N 1
ATOM 4658 C CA . PHE A 1 567 ? -8.649 16.851 22.197 1.00 92.25 567 PHE A CA 1
ATOM 4659 C C . PHE A 1 567 ? -8.679 16.021 20.912 1.00 92.25 567 PHE A C 1
ATOM 4661 O O . PHE A 1 567 ? -7.627 15.860 20.306 1.00 92.25 567 PHE A O 1
ATOM 4668 N N . CYS A 1 568 ? -9.850 15.568 20.442 1.00 91.75 568 CYS A N 1
ATOM 4669 C CA . CYS A 1 568 ? -9.935 14.770 19.214 1.00 91.75 568 CYS A CA 1
ATOM 4670 C C . CYS A 1 568 ? -9.336 15.508 18.009 1.00 91.75 568 CYS A C 1
ATOM 4672 O O . CYS A 1 568 ? -8.612 14.905 17.223 1.00 91.75 568 CYS A O 1
ATOM 4674 N N . GLU A 1 569 ? -9.576 16.821 17.888 1.00 86.62 569 GLU A N 1
ATOM 4675 C CA . GLU A 1 569 ? -8.988 17.639 16.817 1.00 86.62 569 GLU A CA 1
ATOM 4676 C C . GLU A 1 569 ? -7.461 17.759 16.887 1.00 86.62 569 GLU A C 1
ATOM 4678 O O . GLU A 1 569 ? -6.832 17.990 15.858 1.00 86.62 569 GLU A O 1
ATOM 4683 N N . LEU A 1 570 ? -6.867 17.671 18.077 1.00 82.12 570 LEU A N 1
ATOM 4684 C CA . LEU A 1 570 ? -5.422 17.827 18.274 1.00 82.12 570 LEU A CA 1
ATOM 4685 C C . LEU A 1 570 ? -4.684 16.482 18.261 1.00 82.12 570 LEU A C 1
ATOM 4687 O O . LEU A 1 570 ? -3.560 16.393 17.770 1.00 82.12 570 LEU A O 1
ATOM 4691 N N . ALA A 1 571 ? -5.317 15.439 18.794 1.00 81.56 571 ALA A N 1
ATOM 4692 C CA . ALA A 1 571 ? -4.775 14.090 18.865 1.00 81.56 571 ALA A CA 1
ATOM 4693 C C . ALA A 1 571 ? -4.826 13.371 17.507 1.00 81.56 571 ALA A C 1
ATOM 4695 O O . ALA A 1 571 ? -3.915 12.602 17.191 1.00 81.56 571 ALA A O 1
ATOM 4696 N N . PHE A 1 572 ? -5.841 13.658 16.682 1.00 84.62 572 PHE A N 1
ATOM 4697 C CA . PHE A 1 572 ? -6.072 12.994 15.398 1.00 84.62 572 PHE A CA 1
ATOM 4698 C C . PHE A 1 572 ? -6.258 14.028 14.265 1.00 84.62 572 PHE A C 1
ATOM 4700 O O . PHE A 1 572 ? -7.350 14.582 14.103 1.00 84.62 572 PHE A O 1
ATOM 4707 N N . PRO A 1 573 ? -5.228 14.294 13.438 1.00 78.56 573 PRO A N 1
ATOM 4708 C CA . PRO A 1 573 ? -5.324 15.133 12.242 1.00 78.56 573 PRO A CA 1
ATOM 4709 C C . PRO A 1 573 ? -6.430 14.678 11.290 1.00 78.56 573 PRO A C 1
ATOM 4711 O O . PRO A 1 573 ? -7.094 15.492 10.652 1.00 78.56 573 PRO A O 1
ATOM 4714 N N . GLU A 1 574 ? -6.683 13.375 11.229 1.00 83.38 574 GLU A N 1
ATOM 4715 C CA . GLU A 1 574 ? -7.750 12.785 10.433 1.00 83.38 574 GLU A CA 1
ATOM 4716 C C . GLU A 1 574 ? -9.117 13.243 10.927 1.00 83.38 574 GLU A C 1
ATOM 4718 O O . GLU A 1 574 ? -9.970 13.557 10.101 1.00 83.38 574 GLU A O 1
ATOM 4723 N N . PHE A 1 575 ? -9.305 13.361 12.250 1.00 86.31 575 PHE A N 1
ATOM 4724 C CA . PHE A 1 575 ? -10.504 13.949 12.843 1.00 86.31 575 PHE A CA 1
ATOM 4725 C C . PHE A 1 575 ? -10.580 15.443 12.528 1.00 86.31 575 PHE A C 1
ATOM 4727 O O . PHE A 1 575 ? -11.645 15.923 12.150 1.00 86.31 575 PHE A O 1
ATOM 4734 N N . HIS A 1 576 ? -9.466 16.181 12.624 1.00 82.25 576 HIS A N 1
ATOM 4735 C CA . HIS A 1 576 ? -9.412 17.611 12.294 1.00 82.25 576 HIS A CA 1
ATOM 4736 C C . HIS A 1 576 ? -9.887 17.910 10.865 1.00 82.25 576 HIS A C 1
ATOM 4738 O O . HIS A 1 576 ? -10.627 18.877 10.660 1.00 82.25 576 HIS A O 1
ATOM 4744 N N . ASN A 1 577 ? -9.516 17.051 9.915 1.00 79.56 577 ASN A N 1
ATOM 4745 C CA . ASN A 1 577 ? -9.811 17.193 8.489 1.00 79.56 577 ASN A CA 1
ATOM 4746 C C . ASN A 1 577 ? -11.219 16.716 8.086 1.00 79.56 577 ASN A C 1
ATOM 4748 O O . ASN A 1 577 ? -11.602 16.864 6.926 1.00 79.56 577 ASN A O 1
ATOM 4752 N N . LEU A 1 578 ? -12.003 16.149 9.009 1.00 84.31 578 LEU A N 1
ATOM 4753 C CA . LEU A 1 578 ? -13.381 15.741 8.729 1.00 84.31 578 LEU A CA 1
ATOM 4754 C C . LEU A 1 578 ? -14.303 16.938 8.480 1.00 84.31 578 LEU A C 1
ATOM 4756 O O . LEU A 1 578 ? -14.130 18.029 9.036 1.00 84.31 578 LEU A O 1
ATOM 4760 N N . THR A 1 579 ? -15.360 16.701 7.701 1.00 86.06 579 THR A N 1
ATOM 4761 C CA . THR A 1 579 ? -16.433 17.686 7.548 1.00 86.06 579 THR A CA 1
ATOM 4762 C C . THR A 1 579 ? -17.116 17.944 8.900 1.00 86.06 579 THR A C 1
ATOM 4764 O O . THR A 1 579 ? -17.162 17.053 9.754 1.00 86.06 579 THR A O 1
ATOM 4767 N N . PRO A 1 580 ? -17.714 19.129 9.131 1.00 81.69 580 PRO A N 1
ATOM 4768 C CA . PRO A 1 580 ? -18.430 19.405 10.380 1.00 81.69 580 PRO A CA 1
ATOM 4769 C C . PRO A 1 580 ? -19.540 18.390 10.692 1.00 81.69 580 PRO A C 1
ATOM 4771 O O . PRO A 1 580 ? -19.829 18.119 11.857 1.00 81.69 580 PRO A O 1
ATOM 4774 N N . GLN A 1 581 ? -20.159 17.826 9.651 1.00 79.62 581 GLN A N 1
ATOM 4775 C CA . GLN A 1 581 ? -21.190 16.806 9.792 1.00 79.62 581 GLN A CA 1
ATOM 4776 C C . GLN A 1 581 ? -20.592 15.469 10.248 1.00 79.62 581 GLN A C 1
ATOM 4778 O O . GLN A 1 581 ? -21.114 14.869 11.186 1.00 79.62 581 GLN A O 1
ATOM 4783 N N . ASP A 1 582 ? -19.480 15.043 9.653 1.00 84.44 582 ASP A N 1
ATOM 4784 C CA . ASP A 1 582 ? -18.796 13.794 10.002 1.00 84.44 582 ASP A CA 1
ATOM 4785 C C . ASP A 1 582 ? -18.188 13.848 11.404 1.00 84.44 582 ASP A C 1
ATOM 4787 O O . ASP A 1 582 ? -18.395 12.926 12.194 1.00 84.44 582 ASP A O 1
ATOM 4791 N N . LYS A 1 583 ? -17.551 14.976 11.766 1.00 87.19 583 LYS A N 1
ATOM 4792 C CA . LYS A 1 583 ? -17.077 15.237 13.138 1.00 87.19 583 LYS A CA 1
ATOM 4793 C C . LYS A 1 583 ? -18.205 15.057 14.148 1.00 87.19 583 LYS A C 1
ATOM 4795 O O . LYS A 1 583 ? -18.023 14.422 15.183 1.00 87.19 583 LYS A O 1
ATOM 4800 N N . LYS A 1 584 ? -19.391 15.596 13.843 1.00 81.69 584 LYS A N 1
ATOM 4801 C CA . LYS A 1 584 ? -20.563 15.490 14.715 1.00 81.69 584 LYS A CA 1
ATOM 4802 C C . LYS A 1 584 ? -21.042 14.047 14.845 1.00 81.69 584 LYS A C 1
ATOM 4804 O O . LYS A 1 584 ? -21.347 13.635 15.957 1.00 81.69 584 LYS A O 1
ATOM 4809 N N . VAL A 1 585 ? -21.127 13.297 13.746 1.00 79.69 585 VAL A N 1
ATOM 4810 C CA . VAL A 1 585 ? -21.594 11.901 13.761 1.00 79.69 585 VAL A CA 1
ATOM 4811 C C . VAL A 1 585 ? -20.649 11.020 14.574 1.00 79.69 585 VAL A C 1
ATOM 4813 O O . VAL A 1 585 ? -21.103 10.333 15.487 1.00 79.69 585 VAL A O 1
ATOM 4816 N N . ILE A 1 586 ? -19.349 11.052 14.279 1.00 86.25 586 ILE A N 1
ATOM 4817 C CA . ILE A 1 586 ? -18.386 10.151 14.918 1.00 86.25 586 ILE A CA 1
ATOM 4818 C C . ILE A 1 586 ? -18.213 10.480 16.407 1.00 86.25 586 ILE A C 1
ATOM 4820 O O . ILE A 1 586 ? -18.317 9.603 17.263 1.00 86.25 586 ILE A O 1
ATOM 4824 N N . PHE A 1 587 ? -18.082 11.767 16.743 1.00 89.62 587 PHE A N 1
ATOM 4825 C CA . PHE A 1 587 ? -17.917 12.197 18.126 1.00 89.62 587 PHE A CA 1
ATOM 4826 C C . PHE A 1 587 ? -19.174 11.942 18.963 1.00 89.62 587 PHE A C 1
ATOM 4828 O O . PHE A 1 587 ? -19.073 11.508 20.105 1.00 89.62 587 PHE A O 1
ATOM 4835 N N . TYR A 1 588 ? -20.370 12.161 18.407 1.00 82.12 588 TYR A N 1
ATOM 4836 C CA . TYR A 1 588 ? -21.621 11.916 19.129 1.00 82.12 588 TYR A CA 1
ATOM 4837 C C . TYR A 1 588 ? -21.828 10.438 19.469 1.00 82.12 588 TYR A C 1
ATOM 4839 O O . TYR A 1 588 ? -22.314 10.125 20.556 1.00 82.12 588 TYR A O 1
ATOM 4847 N N . ASN A 1 589 ? -21.458 9.533 18.560 1.00 81.00 589 ASN A N 1
ATOM 4848 C CA . ASN A 1 589 ? -21.540 8.104 18.833 1.00 81.00 589 ASN A CA 1
ATOM 4849 C C . ASN A 1 589 ? -20.481 7.657 19.864 1.00 81.00 589 ASN A C 1
ATOM 4851 O O . ASN A 1 589 ? -20.811 6.887 20.762 1.00 81.00 589 ASN A O 1
ATOM 4855 N N . CYS A 1 590 ? -19.263 8.212 19.811 1.00 89.00 590 CYS A N 1
ATOM 4856 C CA . CYS A 1 590 ? -18.180 7.881 20.745 1.00 89.00 590 CYS A CA 1
ATOM 4857 C C . CYS A 1 590 ? -18.334 8.490 22.148 1.00 89.00 590 CYS A C 1
ATOM 4859 O O . CYS A 1 590 ? -17.889 7.898 23.129 1.00 89.00 590 CYS A O 1
ATOM 4861 N N . CYS A 1 591 ? -18.941 9.671 22.273 1.00 86.19 591 CYS A N 1
ATOM 4862 C CA . CYS A 1 591 ? -18.916 10.473 23.500 1.00 86.19 591 CYS A CA 1
ATOM 4863 C C . CYS A 1 591 ? -19.416 9.715 24.744 1.00 86.19 591 CYS A C 1
ATOM 4865 O O . CYS A 1 591 ? -18.796 9.787 25.803 1.00 86.19 591 CYS A O 1
ATOM 4867 N N . ILE A 1 592 ? -20.492 8.929 24.628 1.00 84.25 592 ILE A N 1
ATOM 4868 C CA . ILE A 1 592 ? -21.008 8.145 25.765 1.00 84.25 592 ILE A CA 1
ATOM 4869 C C . ILE A 1 592 ? -19.999 7.074 26.191 1.00 84.25 592 ILE A C 1
ATOM 4871 O O . ILE A 1 592 ? -19.729 6.929 27.381 1.00 84.25 592 ILE A O 1
ATOM 4875 N N . ARG A 1 593 ? -19.401 6.367 25.226 1.00 88.44 593 ARG A N 1
ATOM 4876 C CA . ARG A 1 593 ? -18.392 5.336 25.498 1.00 88.44 593 ARG A CA 1
ATOM 4877 C C . ARG A 1 593 ? -17.139 5.920 26.136 1.00 88.44 593 ARG A C 1
ATOM 4879 O O . ARG A 1 593 ? -16.630 5.321 27.077 1.00 88.44 593 ARG A O 1
ATOM 4886 N N . TRP A 1 594 ? -16.698 7.100 25.685 1.00 89.75 594 TRP A N 1
ATOM 4887 C CA . TRP A 1 594 ? -15.612 7.831 26.343 1.00 89.75 594 TRP A CA 1
ATOM 4888 C C . TRP A 1 594 ? -15.960 8.057 27.807 1.00 89.75 594 TRP A C 1
ATOM 4890 O O . TRP A 1 594 ? -15.218 7.618 28.674 1.00 89.75 594 TRP A O 1
ATOM 4900 N N . ASN A 1 595 ? -17.082 8.717 28.100 1.00 87.38 595 ASN A N 1
ATOM 4901 C CA . ASN A 1 595 ? -17.409 9.087 29.477 1.00 87.38 595 ASN A CA 1
ATOM 4902 C C . ASN A 1 595 ? -17.527 7.853 30.388 1.00 87.38 595 ASN A C 1
ATOM 4904 O O . ASN A 1 595 ? -17.038 7.892 31.508 1.00 87.38 595 ASN A O 1
ATOM 4908 N N . ILE A 1 596 ? -18.079 6.737 29.897 1.00 86.00 596 ILE A N 1
ATOM 4909 C CA . ILE A 1 596 ? -18.094 5.458 30.628 1.00 86.00 596 ILE A CA 1
ATOM 4910 C C . ILE A 1 596 ? -16.672 4.960 30.917 1.00 86.00 596 ILE A C 1
ATOM 4912 O O . ILE A 1 596 ? -16.380 4.556 32.041 1.00 86.00 596 ILE A O 1
ATOM 4916 N N . PHE A 1 597 ? -15.795 4.979 29.914 1.00 89.44 597 PHE A N 1
ATOM 4917 C CA . PHE A 1 597 ? -14.406 4.554 30.058 1.00 89.44 597 PHE A CA 1
ATOM 4918 C C . PHE A 1 597 ? -13.625 5.461 31.022 1.00 89.44 597 PHE A C 1
ATOM 4920 O O . PHE A 1 597 ? -12.873 4.985 31.870 1.00 89.44 597 PHE A O 1
ATOM 4927 N N . GLU A 1 598 ? -13.861 6.769 30.987 1.00 87.38 598 GLU A N 1
ATOM 4928 C CA . GLU A 1 598 ? -13.177 7.716 31.866 1.00 87.38 598 GLU A CA 1
ATOM 4929 C C . GLU A 1 598 ? -13.522 7.534 33.344 1.00 87.38 598 GLU A C 1
ATOM 4931 O O . GLU A 1 598 ? -12.661 7.745 34.200 1.00 87.38 598 GLU A O 1
ATOM 4936 N N . LEU A 1 599 ? -14.737 7.068 33.656 1.00 84.62 599 LEU A N 1
ATOM 4937 C CA . LEU A 1 599 ? -15.099 6.695 35.025 1.00 84.62 599 LEU A CA 1
ATOM 4938 C C . LEU A 1 599 ? -14.138 5.637 35.579 1.00 84.62 599 LEU A C 1
ATOM 4940 O O . LEU A 1 599 ? -13.697 5.768 36.718 1.00 84.62 599 LEU A O 1
ATOM 4944 N N . SER A 1 600 ? -13.749 4.639 34.772 1.00 82.38 600 SER A N 1
ATOM 4945 C CA . SER A 1 600 ? -12.748 3.654 35.203 1.00 82.38 600 SER A CA 1
ATOM 4946 C C . SER A 1 600 ? -11.352 4.251 35.374 1.00 82.38 600 SER A C 1
ATOM 4948 O O . SER A 1 600 ? -10.684 3.925 36.351 1.00 82.38 600 SER A O 1
ATOM 4950 N N . ILE A 1 601 ? -10.933 5.183 34.510 1.00 85.88 601 ILE A N 1
ATOM 4951 C CA . ILE A 1 601 ? -9.635 5.866 34.650 1.00 85.88 601 ILE A CA 1
ATOM 4952 C C . ILE A 1 601 ? -9.576 6.633 35.978 1.00 85.88 601 ILE A C 1
ATOM 4954 O O . ILE A 1 601 ? -8.593 6.527 36.716 1.00 85.88 601 ILE A O 1
ATOM 4958 N N . TYR A 1 602 ? -10.629 7.382 36.319 1.00 85.00 602 TYR A N 1
ATOM 4959 C CA . TYR A 1 602 ? -10.679 8.120 37.581 1.00 85.00 602 TYR A CA 1
ATOM 4960 C C . TYR A 1 602 ? -10.797 7.197 38.798 1.00 85.00 602 TYR A C 1
ATOM 4962 O O . TYR A 1 602 ? -10.103 7.425 39.789 1.00 85.00 602 TYR A O 1
ATOM 4970 N N . SER A 1 603 ? -11.589 6.126 38.724 1.00 83.25 603 SER A N 1
ATOM 4971 C CA . SER A 1 603 ? -11.657 5.116 39.787 1.00 83.25 603 SER A CA 1
ATOM 4972 C C . SER A 1 603 ? -10.304 4.450 40.055 1.00 83.25 603 SER A C 1
ATOM 4974 O O . SER A 1 603 ? -9.947 4.279 41.221 1.00 83.25 603 SER A O 1
ATOM 4976 N N . THR A 1 604 ? -9.514 4.151 39.016 1.00 82.25 604 THR A N 1
ATOM 4977 C CA . THR A 1 604 ? -8.132 3.657 39.158 1.00 82.25 604 THR A CA 1
ATOM 4978 C C . THR A 1 604 ? -7.230 4.716 39.791 1.00 82.25 604 THR A C 1
ATOM 4980 O O . THR A 1 604 ? -6.489 4.422 40.726 1.00 82.25 604 THR A O 1
ATOM 4983 N N . LYS A 1 605 ? -7.321 5.971 39.328 1.00 82.19 605 LYS A N 1
ATOM 4984 C CA . LYS A 1 605 ? -6.500 7.092 39.816 1.00 82.19 605 LYS A CA 1
ATOM 4985 C C . LYS A 1 605 ? -6.716 7.392 41.303 1.00 82.19 605 LYS A C 1
ATOM 4987 O O . LYS A 1 605 ? -5.751 7.683 42.004 1.00 82.19 605 LYS A O 1
ATOM 4992 N N . TYR A 1 606 ? -7.961 7.341 41.774 1.00 80.12 606 TYR A N 1
ATOM 4993 C CA . TYR A 1 606 ? -8.328 7.643 43.164 1.00 80.12 606 TYR A CA 1
ATOM 4994 C C . TYR A 1 606 ? -8.510 6.393 44.038 1.00 80.12 606 TYR A C 1
ATOM 4996 O O . TYR A 1 606 ? -8.818 6.521 45.221 1.00 80.12 606 TYR A O 1
ATOM 5004 N N . ASN A 1 607 ? -8.300 5.198 43.475 1.00 76.62 607 ASN A N 1
ATOM 5005 C CA . ASN A 1 607 ? -8.449 3.903 44.142 1.00 76.62 607 ASN A CA 1
ATOM 5006 C C . ASN A 1 607 ? -9.812 3.729 44.848 1.00 76.62 607 ASN A C 1
ATOM 5008 O O . ASN A 1 607 ? -9.885 3.307 46.003 1.00 76.62 607 ASN A O 1
ATOM 5012 N N . ASN A 1 608 ? -10.901 4.083 44.157 1.00 76.62 608 ASN A N 1
ATOM 5013 C CA . ASN A 1 608 ? -12.267 3.972 44.674 1.00 76.62 608 ASN A CA 1
ATOM 5014 C C . ASN A 1 608 ? -13.222 3.464 43.585 1.00 76.62 608 ASN A C 1
ATOM 5016 O O . ASN A 1 608 ? -13.410 4.093 42.543 1.00 76.62 608 ASN A O 1
ATOM 5020 N N . THR A 1 609 ? -13.851 2.323 43.864 1.00 76.31 609 THR A N 1
ATOM 5021 C CA . THR A 1 609 ? -14.757 1.598 42.961 1.00 76.31 609 THR A CA 1
ATOM 5022 C C . THR A 1 609 ? -16.220 1.651 43.404 1.00 76.31 609 THR A C 1
ATOM 5024 O O . THR A 1 609 ? -17.044 0.901 42.891 1.00 76.31 609 THR A O 1
ATOM 5027 N N . THR A 1 610 ? -16.558 2.512 44.368 1.00 75.69 610 THR A N 1
ATOM 5028 C CA . THR A 1 610 ? -17.906 2.584 44.966 1.00 75.69 610 THR A CA 1
ATOM 5029 C C . THR A 1 610 ? -18.666 3.862 44.617 1.00 75.69 610 THR A C 1
ATOM 5031 O O . THR A 1 610 ? -19.880 3.930 44.807 1.00 75.69 610 THR A O 1
ATOM 5034 N N . GLN A 1 611 ? -17.967 4.871 44.095 1.00 82.19 611 GLN A N 1
ATOM 5035 C CA . GLN A 1 611 ? -18.524 6.157 43.685 1.00 82.19 611 GLN A CA 1
ATOM 5036 C C . GLN A 1 611 ? -17.968 6.557 42.319 1.00 82.19 611 GLN A C 1
ATOM 5038 O O . GLN A 1 611 ? -16.828 6.231 41.984 1.00 82.19 611 GLN A O 1
ATOM 5043 N N . PHE A 1 612 ? -18.771 7.275 41.532 1.00 87.00 612 PHE A N 1
ATOM 5044 C CA . PHE A 1 612 ? -18.317 7.848 40.272 1.00 87.00 612 PHE A CA 1
ATOM 5045 C C . PHE A 1 612 ? -17.624 9.182 40.520 1.00 87.00 612 PHE A C 1
ATOM 5047 O O . PHE A 1 612 ? -18.076 9.981 41.340 1.00 87.00 612 PHE A O 1
ATOM 5054 N N . TYR A 1 613 ? -16.561 9.433 39.765 1.00 86.25 613 TYR A N 1
ATOM 5055 C CA . TYR A 1 613 ? -15.849 10.704 39.771 1.00 86.25 613 TYR A CA 1
ATOM 5056 C C . TYR A 1 613 ? -16.241 11.525 38.551 1.00 86.25 613 TYR A C 1
ATOM 5058 O O . TYR A 1 613 ? -16.366 10.997 37.446 1.00 86.25 613 TYR A O 1
ATOM 5066 N N . SER A 1 614 ? -16.417 12.826 38.739 1.00 85.38 614 SER A N 1
ATOM 5067 C CA . SER A 1 614 ? -16.585 13.759 37.635 1.00 85.38 614 SER A CA 1
ATOM 5068 C C . SER A 1 614 ? -15.228 14.215 37.079 1.00 85.38 614 SER A C 1
ATOM 5070 O O . SER A 1 614 ? -14.197 14.076 37.747 1.00 85.38 614 SER A O 1
ATOM 5072 N N . PRO A 1 615 ? -15.203 14.862 35.900 1.00 82.88 615 PRO A N 1
ATOM 5073 C CA . PRO A 1 615 ? -13.987 15.475 35.369 1.00 82.88 615 PRO A CA 1
ATOM 5074 C C . PRO A 1 615 ? -13.374 16.546 36.284 1.00 82.88 615 PRO A C 1
ATOM 5076 O O . PRO A 1 615 ? -12.195 16.862 36.139 1.00 82.88 615 PRO A O 1
ATOM 5079 N N . SER A 1 616 ? -14.102 17.106 37.257 1.00 81.75 616 SER A N 1
ATOM 5080 C CA . SER A 1 616 ? -13.516 18.012 38.258 1.00 81.75 616 SER A CA 1
ATOM 5081 C C . SER A 1 616 ? -12.841 17.289 39.431 1.00 81.75 616 SER A C 1
ATOM 5083 O O . SER A 1 616 ? -12.198 17.943 40.250 1.00 81.75 616 SER A O 1
ATOM 5085 N N . GLY A 1 617 ? -12.947 15.959 39.508 1.00 80.50 617 GLY A N 1
ATOM 5086 C CA . GLY A 1 617 ? -12.469 15.147 40.628 1.00 80.50 617 GLY A CA 1
ATOM 5087 C C . GLY A 1 617 ? -13.438 15.079 41.814 1.00 80.50 617 GLY A C 1
ATOM 5088 O O . GLY A 1 617 ? -13.086 14.489 42.832 1.00 80.50 617 GLY A O 1
ATOM 5089 N N . ALA A 1 618 ? -14.631 15.669 41.700 1.00 86.38 618 ALA A N 1
ATOM 5090 C CA . ALA A 1 618 ? -15.710 15.527 42.675 1.00 86.38 618 ALA A CA 1
ATOM 5091 C C . ALA A 1 618 ? -16.388 14.151 42.547 1.00 86.38 618 ALA A C 1
ATOM 5093 O O . ALA A 1 618 ? -16.343 13.533 41.481 1.00 86.38 618 ALA A O 1
ATOM 5094 N N . VAL A 1 619 ? -17.030 13.672 43.612 1.00 88.94 619 VAL A N 1
ATOM 5095 C CA . VAL A 1 619 ? -17.727 12.374 43.621 1.00 88.94 619 VAL A CA 1
ATOM 5096 C C . VAL A 1 619 ? -19.228 12.554 43.429 1.00 88.94 619 VAL A C 1
ATOM 5098 O O . VAL A 1 619 ? -19.794 13.588 43.771 1.00 88.94 619 VAL A O 1
ATOM 5101 N N . THR A 1 620 ? -19.915 11.558 42.884 1.00 89.50 620 THR A N 1
ATOM 5102 C CA . THR A 1 620 ? -21.382 11.561 42.834 1.00 89.50 620 THR A CA 1
ATOM 5103 C C . THR A 1 620 ? -21.977 11.223 44.196 1.00 89.50 620 THR A C 1
ATOM 5105 O O . THR A 1 620 ? -21.490 10.319 44.877 1.00 89.50 620 THR A O 1
ATOM 5108 N N . LYS A 1 621 ? -23.105 11.851 44.539 1.00 89.19 621 LYS A N 1
ATOM 5109 C CA . LYS A 1 621 ? -23.969 11.381 45.631 1.00 89.19 621 LYS A CA 1
ATOM 5110 C C . LYS A 1 621 ? -24.395 9.919 45.415 1.00 89.19 621 LYS A C 1
ATOM 5112 O O . LYS A 1 621 ? -24.436 9.462 44.269 1.00 89.19 621 LYS A O 1
ATOM 5117 N N . PRO A 1 622 ? -24.771 9.185 46.475 1.00 88.25 622 PRO A N 1
ATOM 5118 C CA . PRO A 1 622 ? -25.395 7.873 46.336 1.00 88.25 622 PRO A CA 1
ATOM 5119 C C . PRO A 1 622 ? -26.605 7.909 45.393 1.00 88.25 622 PRO A C 1
ATOM 5121 O O . PRO A 1 622 ? -27.333 8.902 45.349 1.00 88.25 622 PRO A O 1
ATOM 5124 N N . VAL A 1 623 ? -26.851 6.801 44.680 1.00 88.25 623 VAL A N 1
ATOM 5125 C CA . VAL A 1 623 ? -27.858 6.680 43.603 1.00 88.25 623 VAL A CA 1
ATOM 5126 C C . VAL A 1 623 ? -29.192 7.364 43.935 1.00 88.25 623 VAL A C 1
ATOM 5128 O O . VAL A 1 623 ? -29.743 8.100 43.123 1.00 88.25 623 VAL A O 1
ATOM 5131 N N . ARG A 1 624 ? -29.694 7.205 45.164 1.00 88.50 624 ARG A N 1
ATOM 5132 C CA . ARG A 1 624 ? -30.954 7.811 45.600 1.00 88.50 624 ARG A CA 1
ATOM 5133 C C . ARG A 1 624 ? -30.885 9.335 45.652 1.00 88.50 624 ARG A C 1
ATOM 5135 O O . ARG A 1 624 ? -31.765 9.993 45.103 1.00 88.50 624 ARG A O 1
ATOM 5142 N N . GLU A 1 625 ? -29.892 9.904 46.335 1.00 89.00 625 GLU A N 1
ATOM 5143 C CA . GLU A 1 625 ? -29.753 11.360 46.450 1.00 89.00 625 GLU A CA 1
ATOM 5144 C C . GLU A 1 625 ? -29.322 12.011 45.134 1.00 89.00 625 GLU A C 1
ATOM 5146 O O . GLU A 1 625 ? -29.707 13.151 44.880 1.00 89.00 625 GLU A O 1
ATOM 5151 N N . PHE A 1 626 ? -28.583 11.283 44.294 1.00 89.12 626 PHE A N 1
ATOM 5152 C CA . PHE A 1 626 ? -28.095 11.757 43.004 1.00 89.12 626 PHE A CA 1
ATOM 5153 C C . PHE A 1 626 ? -29.229 12.170 42.061 1.00 89.12 626 PHE A C 1
ATOM 5155 O O . PHE A 1 626 ? -29.199 13.272 41.516 1.00 89.12 626 PHE A O 1
ATOM 5162 N N . TYR A 1 627 ? -30.257 11.327 41.905 1.00 86.38 627 TYR A N 1
ATOM 5163 C CA . TYR A 1 627 ? -31.398 11.637 41.033 1.00 86.38 627 TYR A CA 1
ATOM 5164 C C . TYR A 1 627 ? -32.503 12.437 41.728 1.00 86.38 627 TYR A C 1
ATOM 5166 O O . TYR A 1 627 ? -33.219 13.186 41.065 1.00 86.38 627 TYR A O 1
ATOM 5174 N N . LYS A 1 628 ? -32.668 12.294 43.052 1.00 82.12 628 LYS A N 1
ATOM 5175 C CA . LYS A 1 628 ? -33.799 12.882 43.796 1.00 82.12 628 LYS A CA 1
ATOM 5176 C C . LYS A 1 628 ? -33.832 14.411 43.752 1.00 82.12 628 LYS A C 1
ATOM 5178 O O . LYS A 1 628 ? -34.909 14.991 43.872 1.00 82.12 628 LYS A O 1
ATOM 5183 N N . SER A 1 629 ? -32.685 15.073 43.623 1.00 75.94 629 SER A N 1
ATOM 5184 C CA . SER A 1 629 ? -32.627 16.538 43.568 1.00 75.94 629 SER A CA 1
ATOM 5185 C C . SER A 1 629 ? -32.982 17.119 42.193 1.00 75.94 629 SER A C 1
ATOM 5187 O O . SER A 1 629 ? -33.183 18.333 42.085 1.00 75.94 629 SER A O 1
ATOM 5189 N N . ASP A 1 630 ? -33.103 16.294 41.143 1.00 77.50 630 ASP A N 1
ATOM 5190 C CA . ASP A 1 630 ? -33.385 16.779 39.795 1.00 77.50 630 ASP A CA 1
ATOM 5191 C C . ASP A 1 630 ? -34.895 16.784 39.480 1.00 77.50 630 ASP A C 1
ATOM 5193 O O . ASP A 1 630 ? -35.525 15.727 39.413 1.00 77.50 630 ASP A O 1
ATOM 5197 N N . PRO A 1 631 ? -35.500 17.953 39.195 1.00 72.81 631 PRO A N 1
ATOM 5198 C CA . PRO A 1 631 ? -36.932 18.069 38.922 1.00 72.81 631 PRO A CA 1
ATOM 5199 C C . PRO A 1 631 ? -37.388 17.371 37.629 1.00 72.81 631 PRO A C 1
ATOM 5201 O O . PRO A 1 631 ? -38.592 17.277 37.382 1.00 72.81 631 PRO A O 1
ATOM 5204 N N . ARG A 1 632 ? -36.465 16.906 36.775 1.00 74.19 632 ARG A N 1
ATOM 5205 C CA . ARG A 1 632 ? -36.786 16.104 35.583 1.00 74.19 632 ARG A CA 1
ATOM 5206 C C . ARG A 1 632 ? -37.113 14.654 35.935 1.00 74.19 632 ARG A C 1
ATOM 5208 O O . ARG A 1 632 ? -37.862 14.018 35.195 1.00 74.19 632 ARG A O 1
ATOM 5215 N N . VAL A 1 633 ? -36.597 14.147 37.054 1.00 74.88 633 VAL A N 1
ATOM 5216 C CA . VAL A 1 633 ? -36.827 12.775 37.510 1.00 74.88 633 VAL A CA 1
ATOM 5217 C C . VAL A 1 633 ? -38.132 12.731 38.300 1.00 74.88 633 VAL A C 1
ATOM 5219 O O . VAL A 1 633 ? -38.216 13.178 39.439 1.00 74.88 633 VAL A O 1
ATOM 5222 N N . LYS A 1 634 ? -39.182 12.187 37.680 1.00 75.12 634 LYS A N 1
ATOM 5223 C CA . LYS A 1 634 ? -40.525 12.068 38.277 1.00 75.12 634 LYS A CA 1
ATOM 5224 C C . LYS A 1 634 ? -40.728 10.738 39.008 1.00 75.12 634 LYS A C 1
ATOM 5226 O O . LYS A 1 634 ? -41.784 10.128 38.877 1.00 75.12 634 LYS A O 1
ATOM 5231 N N . LEU A 1 635 ? -39.705 10.275 39.718 1.00 77.62 635 LEU A N 1
ATOM 5232 C CA . LEU A 1 635 ? -39.717 9.011 40.454 1.00 77.62 635 LEU A CA 1
ATOM 5233 C C . LEU A 1 635 ? -39.566 9.291 41.951 1.00 77.62 635 LEU A C 1
ATOM 5235 O O . LEU A 1 635 ? -38.842 10.204 42.354 1.00 77.62 635 LEU A O 1
ATOM 5239 N N . SER A 1 636 ? -40.248 8.512 42.783 1.00 78.44 636 SER A N 1
ATOM 5240 C CA . SER A 1 636 ? -40.049 8.519 44.231 1.00 78.44 636 SER A CA 1
ATOM 5241 C C . SER A 1 636 ? -38.668 7.964 44.600 1.00 78.44 636 SER A C 1
ATOM 5243 O O . SER A 1 636 ? -37.995 7.306 43.810 1.00 78.44 636 SER A O 1
ATOM 5245 N N . GLY A 1 637 ? -38.215 8.211 45.833 1.00 76.31 637 GLY A N 1
ATOM 5246 C CA . GLY A 1 637 ? -36.890 7.757 46.271 1.00 76.31 637 GLY A CA 1
ATOM 5247 C C . GLY A 1 637 ? -36.701 6.231 46.258 1.00 76.31 637 GLY A C 1
ATOM 5248 O O . GLY A 1 637 ? -35.566 5.775 46.134 1.00 76.31 637 GLY A O 1
ATOM 5249 N N . GLU A 1 638 ? -37.779 5.458 46.401 1.00 80.56 638 GLU A N 1
ATOM 5250 C CA . GLU A 1 638 ? -37.747 3.990 46.317 1.00 80.56 638 GLU A CA 1
ATOM 5251 C C . GLU A 1 638 ? -37.681 3.534 44.855 1.00 80.56 638 GLU A C 1
ATOM 5253 O O . GLU A 1 638 ? -36.774 2.783 44.500 1.00 80.56 638 GLU A O 1
ATOM 5258 N N . GLU A 1 639 ? -38.521 4.106 43.985 1.00 78.44 639 GLU A N 1
ATOM 5259 C CA . GLU A 1 639 ? -38.508 3.842 42.537 1.00 78.44 639 GLU A CA 1
ATOM 5260 C C . GLU A 1 639 ? -37.159 4.202 41.890 1.00 78.44 639 GLU A C 1
ATOM 5262 O O . GLU A 1 639 ? -36.671 3.479 41.027 1.00 78.44 639 GLU A O 1
ATOM 5267 N N . ILE A 1 640 ? -36.503 5.284 42.331 1.00 80.50 640 ILE A N 1
ATOM 5268 C CA . ILE A 1 640 ? -35.146 5.651 41.881 1.00 80.50 640 ILE A CA 1
ATOM 5269 C C . ILE A 1 640 ? -34.153 4.518 42.166 1.00 80.50 640 ILE A C 1
ATOM 5271 O O . ILE A 1 640 ? -33.334 4.174 41.314 1.00 80.50 640 ILE A O 1
ATOM 5275 N N . THR A 1 641 ? -34.218 3.932 43.361 1.00 85.12 641 THR A N 1
ATOM 5276 C CA . THR A 1 641 ? -33.285 2.875 43.773 1.00 85.12 641 THR A CA 1
ATOM 5277 C C . THR A 1 641 ? -33.560 1.578 43.012 1.00 85.12 641 THR A C 1
ATOM 5279 O O . THR A 1 641 ? -32.620 0.897 42.606 1.00 85.12 641 THR A O 1
ATOM 5282 N N . GLU A 1 642 ? -34.833 1.261 42.769 1.00 82.00 642 GLU A N 1
ATOM 5283 C CA . GLU A 1 642 ? -35.254 0.085 42.002 1.00 82.00 642 GLU A CA 1
ATOM 5284 C C . GLU A 1 642 ? -34.858 0.179 40.521 1.00 82.00 642 GLU A C 1
ATOM 5286 O O . GLU A 1 642 ? -34.370 -0.793 39.945 1.00 82.00 642 GLU A O 1
ATOM 5291 N N . VAL A 1 643 ? -35.005 1.359 39.912 1.00 80.44 643 VAL A N 1
ATOM 5292 C CA . VAL A 1 643 ? -34.729 1.576 38.485 1.00 80.44 643 VAL A CA 1
ATOM 5293 C C . VAL A 1 643 ? -33.235 1.759 38.209 1.00 80.44 643 VAL A C 1
ATOM 5295 O O . VAL A 1 643 ? -32.690 1.105 37.318 1.00 80.44 643 VAL A O 1
ATOM 5298 N N . PHE A 1 644 ? -32.556 2.634 38.957 1.00 83.62 644 PHE A N 1
ATOM 5299 C CA . PHE A 1 644 ? -31.172 3.027 38.662 1.00 83.62 644 PHE A CA 1
ATOM 5300 C C . PHE A 1 644 ? -30.127 2.246 39.463 1.00 83.62 644 PHE A C 1
ATOM 5302 O O . PHE A 1 644 ? -29.002 2.070 38.996 1.00 83.62 644 PHE A O 1
ATOM 5309 N N . GLY A 1 645 ? -30.484 1.704 40.632 1.00 85.81 645 GLY A N 1
ATOM 5310 C CA . GLY A 1 645 ? -29.574 0.900 41.455 1.00 85.81 645 GLY A CA 1
ATOM 5311 C C . GLY A 1 645 ? -28.963 -0.300 40.712 1.00 85.81 645 GLY A C 1
ATOM 5312 O O . GLY A 1 645 ? -27.743 -0.476 40.766 1.00 85.81 645 GLY A O 1
ATOM 5313 N N . PRO A 1 646 ? -29.747 -1.109 39.968 1.00 86.38 646 PRO A N 1
ATOM 5314 C CA . PRO A 1 646 ? -29.207 -2.204 39.159 1.00 86.38 646 PRO A CA 1
ATOM 5315 C C . PRO A 1 646 ? -28.271 -1.742 38.033 1.00 86.38 646 PRO A C 1
ATOM 5317 O O . PRO A 1 646 ? -27.352 -2.475 37.666 1.00 86.38 646 PRO A O 1
ATOM 5320 N N . ILE A 1 647 ? -28.493 -0.542 37.482 1.00 85.12 647 ILE A N 1
ATOM 5321 C CA . ILE A 1 647 ? -27.651 0.044 36.430 1.00 85.12 647 ILE A CA 1
ATOM 5322 C C . ILE A 1 647 ? -26.292 0.434 37.021 1.00 85.12 647 ILE A C 1
ATOM 5324 O O . ILE A 1 647 ? -25.262 -0.015 36.523 1.00 85.12 647 ILE A O 1
ATOM 5328 N N . TRP A 1 648 ? -26.287 1.161 38.143 1.00 88.31 648 TRP A N 1
ATOM 5329 C CA . TRP A 1 648 ? -25.063 1.535 38.861 1.00 88.31 648 TRP A CA 1
ATOM 5330 C C . TRP A 1 648 ? -24.256 0.310 39.282 1.00 88.31 648 TRP A C 1
ATOM 5332 O O . TRP A 1 648 ? -23.059 0.237 39.015 1.00 88.31 648 TRP A O 1
ATOM 5342 N N . ARG A 1 649 ? -24.921 -0.697 39.864 1.00 87.94 649 ARG A N 1
ATOM 5343 C CA . ARG A 1 649 ? -24.273 -1.958 40.247 1.00 87.94 649 ARG A CA 1
ATOM 5344 C C . ARG A 1 649 ? -23.601 -2.631 39.052 1.00 87.94 649 ARG A C 1
ATOM 5346 O O . ARG A 1 649 ? -22.476 -3.098 39.170 1.00 87.94 649 ARG A O 1
ATOM 5353 N N . PHE A 1 650 ? -24.257 -2.641 37.892 1.00 86.94 650 PHE A N 1
ATOM 5354 C CA . PHE A 1 650 ? -23.660 -3.188 36.679 1.00 86.94 650 PHE A CA 1
ATOM 5355 C C . PHE A 1 650 ? -22.414 -2.411 36.239 1.00 86.94 650 PHE A C 1
ATOM 5357 O O . PHE A 1 650 ? -21.412 -3.038 35.908 1.00 86.94 650 PHE A O 1
ATOM 5364 N N . HIS A 1 651 ? -22.446 -1.076 36.258 1.00 85.56 651 HIS A N 1
ATOM 5365 C CA . HIS A 1 651 ? -21.276 -0.264 35.915 1.00 85.56 651 HIS A CA 1
ATOM 5366 C C . HIS A 1 651 ? -20.093 -0.545 36.848 1.00 85.56 651 HIS A C 1
ATOM 5368 O O . HIS A 1 651 ? -18.983 -0.757 36.365 1.00 85.56 651 HIS A O 1
ATOM 5374 N N . PHE A 1 652 ? -20.322 -0.622 38.161 1.00 87.31 652 PHE A N 1
ATOM 5375 C CA . PHE A 1 652 ? -19.255 -0.911 39.119 1.00 87.31 652 PHE A CA 1
ATOM 5376 C C . PHE A 1 652 ? -18.736 -2.352 39.015 1.00 87.31 652 PHE A C 1
ATOM 5378 O O . PHE A 1 652 ? -17.533 -2.555 38.893 1.00 87.31 652 PHE A O 1
ATOM 5385 N N . GLU A 1 653 ? -19.618 -3.354 39.003 1.00 86.56 653 GLU A N 1
ATOM 5386 C CA . GLU A 1 653 ? -19.219 -4.769 39.072 1.00 86.56 653 GLU A CA 1
ATOM 5387 C C . GLU A 1 653 ? -18.772 -5.362 37.731 1.00 86.56 653 GLU A C 1
ATOM 5389 O O . GLU A 1 653 ? -17.992 -6.311 37.713 1.00 86.56 653 GLU A O 1
ATOM 5394 N N . LYS A 1 654 ? -19.312 -4.880 36.604 1.00 83.81 654 LYS A N 1
ATOM 5395 C CA . LYS A 1 654 ? -19.098 -5.496 35.280 1.00 83.81 654 LYS A CA 1
ATOM 5396 C C . LYS A 1 654 ? -18.240 -4.666 34.339 1.00 83.81 654 LYS A C 1
ATOM 5398 O O . LYS A 1 654 ? -17.882 -5.178 33.284 1.00 83.81 654 LYS A O 1
ATOM 5403 N N . VAL A 1 655 ? -17.928 -3.419 34.692 1.00 85.38 655 VAL A N 1
ATOM 5404 C CA . VAL A 1 655 ? -17.144 -2.517 33.838 1.00 85.38 655 VAL A CA 1
ATOM 5405 C C . VAL A 1 655 ? -15.980 -1.928 34.626 1.00 85.38 655 VAL A C 1
ATOM 5407 O O . VAL A 1 655 ? -14.838 -2.268 34.349 1.00 85.38 655 VAL A O 1
ATOM 5410 N N . ILE A 1 656 ? -16.247 -1.112 35.648 1.00 86.75 656 ILE A N 1
ATOM 5411 C CA . ILE A 1 656 ? -15.196 -0.414 36.402 1.00 86.75 656 ILE A CA 1
ATOM 5412 C C . ILE A 1 656 ? -14.300 -1.396 37.157 1.00 86.75 656 ILE A C 1
ATOM 5414 O O . ILE A 1 656 ? -13.088 -1.279 37.045 1.00 86.75 656 ILE A O 1
ATOM 5418 N N . GLY A 1 657 ? -14.865 -2.364 37.884 1.00 86.06 657 GLY A N 1
ATOM 5419 C CA . GLY A 1 657 ? -14.094 -3.366 38.629 1.00 86.06 657 GLY A CA 1
ATOM 5420 C C . GLY A 1 657 ? -13.052 -4.082 37.759 1.00 86.06 657 GLY A C 1
ATOM 5421 O O . GLY A 1 657 ? -11.862 -3.933 38.031 1.00 86.06 657 GLY A O 1
ATOM 5422 N N . PRO A 1 658 ? -13.466 -4.760 36.669 1.00 85.75 658 PRO A N 1
ATOM 5423 C CA . PRO A 1 658 ? -12.533 -5.403 35.743 1.00 85.75 658 PRO A CA 1
ATOM 5424 C C . PRO A 1 658 ? -11.482 -4.447 35.151 1.00 85.75 658 PRO A C 1
ATOM 5426 O O . PRO A 1 658 ? -10.308 -4.791 35.083 1.00 85.75 658 PRO A O 1
ATOM 5429 N N . LEU A 1 659 ? -11.866 -3.224 34.764 1.00 83.62 659 LEU A N 1
ATOM 5430 C CA . LEU A 1 659 ? -10.929 -2.249 34.183 1.00 83.62 659 LEU A CA 1
ATOM 5431 C C . LEU A 1 659 ? -9.896 -1.732 35.198 1.00 83.62 659 LEU A C 1
ATOM 5433 O O . LEU A 1 659 ? -8.743 -1.490 34.841 1.00 83.62 659 LEU A O 1
ATOM 5437 N N . VAL A 1 660 ? -10.287 -1.584 36.466 1.00 85.38 660 VAL A N 1
ATOM 5438 C CA . VAL A 1 660 ? -9.381 -1.210 37.564 1.00 85.38 660 VAL A CA 1
ATOM 5439 C C . VAL A 1 660 ? -8.410 -2.354 37.879 1.00 85.38 660 VAL A C 1
ATOM 5441 O O . VAL A 1 660 ? -7.236 -2.098 38.151 1.00 85.38 660 VAL A O 1
ATOM 5444 N N . GLU A 1 661 ? -8.864 -3.610 37.804 1.00 85.44 661 GLU A N 1
ATOM 5445 C CA . GLU A 1 661 ? -8.022 -4.801 37.996 1.00 85.44 661 GLU A CA 1
ATOM 5446 C C . GLU A 1 661 ? -6.934 -4.931 36.922 1.00 85.44 661 GLU A C 1
ATOM 5448 O O . GLU A 1 661 ? -5.797 -5.274 37.256 1.00 85.44 661 GLU A O 1
ATOM 5453 N N . LEU A 1 662 ? -7.246 -4.584 35.666 1.00 84.44 662 LEU A N 1
ATOM 5454 C CA . LEU A 1 662 ? -6.293 -4.615 34.549 1.00 84.44 662 LEU A CA 1
ATOM 5455 C C . LEU A 1 662 ? -5.145 -3.606 34.691 1.00 84.44 662 LEU A C 1
ATOM 5457 O O . LEU A 1 662 ? -4.076 -3.818 34.121 1.00 84.44 662 LEU A O 1
ATOM 5461 N N . LYS A 1 663 ? -5.338 -2.525 35.465 1.00 84.62 663 LYS A N 1
ATOM 5462 C CA . LYS A 1 663 ? -4.335 -1.464 35.688 1.00 84.62 663 LYS A CA 1
ATOM 5463 C C . LYS A 1 663 ? -3.704 -0.966 34.383 1.00 84.62 663 LYS A C 1
ATOM 5465 O O . LYS A 1 663 ? -2.478 -0.933 34.248 1.00 84.62 663 LYS A O 1
ATOM 5470 N N . LEU A 1 664 ? -4.566 -0.585 33.443 1.00 87.00 664 LEU A N 1
ATOM 5471 C CA . LEU A 1 664 ? -4.156 -0.083 32.136 1.00 87.00 664 LEU A CA 1
ATOM 5472 C C . LEU A 1 664 ? -3.266 1.154 32.278 1.00 87.00 664 LEU A C 1
ATOM 5474 O O . LEU A 1 664 ? -3.605 2.096 33.005 1.00 87.00 664 LEU A O 1
ATOM 5478 N N . ASP A 1 665 ? -2.151 1.172 31.564 1.00 86.69 665 ASP A N 1
ATOM 5479 C CA . ASP A 1 665 ? -1.275 2.331 31.509 1.00 86.69 665 ASP A CA 1
ATOM 5480 C C . ASP A 1 665 ? -1.776 3.401 30.525 1.00 86.69 665 ASP A C 1
ATOM 5482 O O . ASP A 1 665 ? -2.827 3.285 29.893 1.00 86.69 665 ASP A O 1
ATOM 5486 N N . GLU A 1 666 ? -1.048 4.511 30.418 1.00 85.00 666 GLU A N 1
ATOM 5487 C CA . GLU A 1 666 ? -1.448 5.629 29.560 1.00 85.00 666 GLU A CA 1
ATOM 5488 C C . GLU A 1 666 ? -1.526 5.247 28.070 1.00 85.00 666 GLU A C 1
ATOM 5490 O O . GLU A 1 666 ? -2.412 5.734 27.366 1.00 85.00 666 GLU A O 1
ATOM 5495 N N . VAL A 1 667 ? -0.643 4.364 27.594 1.00 86.38 667 VAL A N 1
ATOM 5496 C CA . VAL A 1 667 ? -0.600 3.919 26.194 1.00 86.38 667 VAL A CA 1
ATOM 5497 C C . VAL A 1 667 ? -1.797 3.022 25.900 1.00 86.38 667 VAL A C 1
ATOM 5499 O O . VAL A 1 667 ? -2.524 3.272 24.939 1.00 86.38 667 VAL A O 1
ATOM 5502 N N . GLU A 1 668 ? -2.054 2.034 26.756 1.00 89.69 668 GLU A N 1
ATOM 5503 C CA . GLU A 1 668 ? -3.203 1.132 26.668 1.00 89.69 668 GLU A CA 1
ATOM 5504 C C . GLU A 1 668 ? -4.521 1.923 26.711 1.00 89.69 668 GLU A C 1
ATOM 5506 O O . GLU A 1 668 ? -5.400 1.724 25.868 1.00 89.69 668 GLU A O 1
ATOM 5511 N N . ASN A 1 669 ? -4.634 2.895 27.625 1.00 90.19 669 ASN A N 1
ATOM 5512 C CA . ASN A 1 669 ? -5.810 3.759 27.730 1.00 90.19 669 ASN A CA 1
ATOM 5513 C C . ASN A 1 669 ? -6.051 4.576 26.452 1.00 90.19 669 ASN A C 1
ATOM 5515 O O . ASN A 1 669 ? -7.185 4.671 25.977 1.00 90.19 669 ASN A O 1
ATOM 5519 N N . MET A 1 670 ? -5.003 5.170 25.874 1.00 91.88 670 MET A N 1
ATOM 5520 C CA . MET A 1 670 ? -5.137 5.971 24.653 1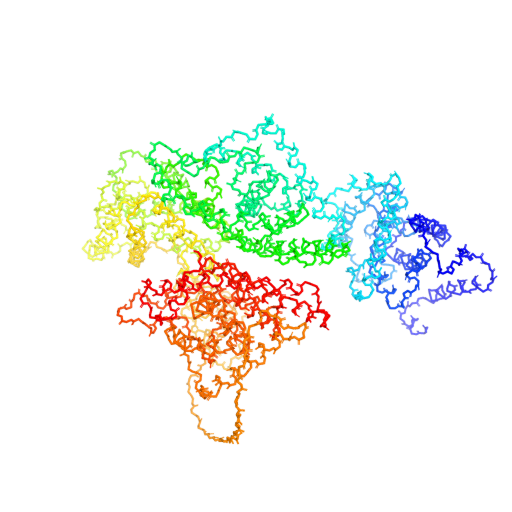.00 91.88 670 MET A CA 1
ATOM 5521 C C . MET A 1 670 ? -5.369 5.119 23.407 1.00 91.88 670 MET A C 1
ATOM 5523 O O . MET A 1 670 ? -6.087 5.550 22.501 1.00 91.88 670 MET A O 1
ATOM 5527 N N . ALA A 1 671 ? -4.833 3.900 23.374 1.00 89.88 671 ALA A N 1
ATOM 5528 C CA . ALA A 1 671 ? -5.141 2.928 22.338 1.00 89.88 671 ALA A CA 1
ATOM 5529 C C . ALA A 1 671 ? -6.630 2.567 22.365 1.00 89.88 671 ALA A C 1
ATOM 5531 O O . ALA A 1 671 ? -7.313 2.715 21.352 1.00 89.88 671 ALA A O 1
ATOM 5532 N N . LEU A 1 672 ? -7.164 2.184 23.531 1.00 91.69 672 LEU A N 1
ATOM 5533 C CA . LEU A 1 672 ? -8.589 1.886 23.693 1.00 91.69 672 LEU A CA 1
ATOM 5534 C C . LEU A 1 672 ? -9.462 3.080 23.336 1.00 91.69 672 LEU A C 1
ATOM 5536 O O . LEU A 1 672 ? -10.442 2.921 22.608 1.00 91.69 672 LEU A O 1
ATOM 5540 N N . PHE A 1 673 ? -9.079 4.283 23.765 1.00 92.38 673 PHE A N 1
ATOM 5541 C CA . PHE A 1 673 ? -9.779 5.493 23.364 1.00 92.38 673 PHE A CA 1
ATOM 5542 C C . PHE A 1 673 ? -9.816 5.654 21.835 1.00 92.38 673 PHE A C 1
ATOM 5544 O O . PHE A 1 673 ? -10.882 5.872 21.259 1.00 92.38 673 PHE A O 1
ATOM 5551 N N . GLY A 1 674 ? -8.672 5.518 21.163 1.00 91.12 674 GLY A N 1
ATOM 5552 C CA . GLY A 1 674 ? -8.602 5.607 19.708 1.00 91.12 674 GLY A CA 1
ATOM 5553 C C . GLY A 1 674 ? -9.472 4.551 19.016 1.00 91.12 674 GLY A C 1
ATOM 5554 O O . GLY A 1 674 ? -10.147 4.860 18.033 1.00 91.12 674 GLY A O 1
ATOM 5555 N N . LEU A 1 675 ? -9.521 3.329 19.554 1.00 92.25 675 LEU A N 1
ATOM 5556 C CA . LEU A 1 675 ? -10.388 2.261 19.050 1.00 92.25 675 LEU A CA 1
ATOM 5557 C C . LEU A 1 675 ? -11.875 2.589 19.238 1.00 92.25 675 LEU A C 1
ATOM 5559 O O . LEU A 1 675 ? -12.662 2.324 18.328 1.00 92.25 675 LEU A O 1
ATOM 5563 N N . LEU A 1 676 ? -12.256 3.194 20.367 1.00 91.75 676 LEU A N 1
ATOM 5564 C CA . LEU A 1 676 ? -13.617 3.680 20.607 1.00 91.75 676 LEU A CA 1
ATOM 5565 C C . LEU A 1 676 ? -13.972 4.839 19.669 1.00 91.75 676 LEU A C 1
ATOM 5567 O O . LEU A 1 676 ? -15.074 4.868 19.132 1.00 91.75 676 LEU A O 1
ATOM 5571 N N . LEU A 1 677 ? -13.066 5.790 19.436 1.00 93.94 677 LEU A N 1
ATOM 5572 C CA . LEU A 1 677 ? -13.329 6.935 18.561 1.00 93.94 677 LEU A CA 1
ATOM 5573 C C . LEU A 1 677 ? -13.566 6.503 17.113 1.00 93.94 677 LEU A C 1
ATOM 5575 O O . LEU A 1 677 ? -14.519 6.961 16.485 1.00 93.94 677 LEU A O 1
ATOM 5579 N N . TRP A 1 678 ? -12.719 5.612 16.602 1.00 93.06 678 TRP A N 1
ATOM 5580 C CA . TRP A 1 678 ? -12.716 5.188 15.204 1.00 93.06 678 TRP A CA 1
ATOM 5581 C C . TRP A 1 678 ? -13.507 3.898 14.963 1.00 93.06 678 TRP A C 1
ATOM 5583 O O . TRP A 1 678 ? -13.135 3.094 14.114 1.00 93.06 678 TRP A O 1
ATOM 5593 N N . ASP A 1 679 ? -14.603 3.672 15.690 1.00 85.88 679 ASP A N 1
ATOM 5594 C CA . ASP A 1 679 ? -15.449 2.492 15.491 1.00 85.88 679 ASP A CA 1
ATOM 5595 C C . ASP A 1 679 ? -16.249 2.576 14.167 1.00 85.88 679 ASP A C 1
ATOM 5597 O O . ASP A 1 679 ? -17.100 3.461 14.011 1.00 85.88 679 ASP A O 1
ATOM 5601 N N . PRO A 1 680 ? -16.018 1.668 13.192 1.00 78.44 680 PRO A N 1
ATOM 5602 C CA . PRO A 1 680 ? -16.790 1.619 11.952 1.00 78.44 680 PRO A CA 1
ATOM 5603 C C . PRO A 1 680 ? -18.238 1.134 12.156 1.00 78.44 680 PRO A C 1
ATOM 5605 O O . PRO A 1 680 ? -19.053 1.268 11.247 1.00 78.44 680 PRO A O 1
ATOM 5608 N N . GLY A 1 681 ? -18.575 0.574 13.323 1.00 73.69 681 GLY A N 1
ATOM 5609 C CA . GLY A 1 681 ? -19.912 0.105 13.689 1.00 73.69 681 GLY A CA 1
ATOM 5610 C C . GLY A 1 681 ? -20.896 1.217 14.064 1.00 73.69 681 GLY A C 1
ATOM 5611 O O . GLY A 1 681 ? -22.078 0.944 14.286 1.00 73.69 681 GLY A O 1
ATOM 5612 N N . TYR A 1 682 ? -20.452 2.476 14.125 1.00 80.56 682 TYR A N 1
ATOM 5613 C CA . TYR A 1 682 ? -21.333 3.581 14.481 1.00 80.56 682 TYR A CA 1
ATOM 5614 C C . TYR A 1 682 ? -22.436 3.844 13.454 1.00 80.56 682 TYR A C 1
ATOM 5616 O O . TYR A 1 682 ? -22.262 3.790 12.236 1.00 80.56 682 TYR A O 1
ATOM 5624 N N . ALA A 1 683 ? -23.614 4.199 13.967 1.00 70.06 683 ALA A N 1
ATOM 5625 C CA . ALA A 1 683 ? -24.754 4.517 13.129 1.00 70.06 683 ALA A CA 1
ATOM 5626 C C . ALA A 1 683 ? -24.552 5.856 12.397 1.00 70.06 683 ALA A C 1
ATOM 5628 O O . ALA A 1 683 ? -24.152 6.859 12.995 1.00 70.06 683 ALA A O 1
ATOM 5629 N N . ASN A 1 684 ? -24.976 5.896 11.128 1.00 68.81 684 ASN A N 1
ATOM 5630 C CA . ASN A 1 684 ? -24.965 7.071 10.244 1.00 68.81 684 ASN A CA 1
ATOM 5631 C C . ASN A 1 684 ? -23.581 7.522 9.738 1.00 68.81 684 ASN A C 1
ATOM 5633 O O . ASN A 1 684 ? -23.456 8.668 9.306 1.00 68.81 684 ASN A O 1
ATOM 5637 N N . LEU A 1 685 ? -22.566 6.651 9.752 1.00 68.56 685 LEU A N 1
ATOM 5638 C CA . LEU A 1 685 ? -21.311 6.914 9.041 1.00 68.56 685 LEU A CA 1
ATOM 5639 C C . LEU A 1 685 ? -21.537 6.888 7.519 1.00 68.56 685 LEU A C 1
ATOM 5641 O O . LEU A 1 685 ? -22.308 6.071 7.006 1.00 68.56 685 LEU A O 1
ATOM 5645 N N . SER A 1 686 ? -20.869 7.784 6.788 1.00 75.94 686 SER A N 1
ATOM 5646 C CA . SER A 1 686 ? -20.725 7.642 5.336 1.00 75.94 686 SER A CA 1
ATOM 5647 C C . SER A 1 686 ? -19.792 6.466 5.024 1.00 75.94 686 SER A C 1
ATOM 5649 O O . SER A 1 686 ? -19.009 6.055 5.879 1.00 75.94 686 SER A O 1
ATOM 5651 N N . VAL A 1 687 ? -19.864 5.921 3.806 1.00 70.56 687 VAL A N 1
ATOM 5652 C CA . VAL A 1 687 ? -18.980 4.815 3.384 1.00 70.56 687 VAL A CA 1
ATOM 5653 C C . VAL A 1 687 ? -17.510 5.232 3.504 1.00 70.56 687 VAL A C 1
ATOM 5655 O O . VAL A 1 687 ? -16.732 4.540 4.147 1.00 70.56 687 VAL A O 1
ATOM 5658 N N . GLU A 1 688 ? -17.175 6.426 3.010 1.00 71.75 688 GLU A N 1
ATOM 5659 C CA . GLU A 1 688 ? -15.825 6.997 3.093 1.00 71.75 688 GLU A CA 1
ATOM 5660 C C . GLU A 1 688 ? -15.351 7.185 4.548 1.00 71.75 688 GLU A C 1
ATOM 5662 O O . GLU A 1 688 ? -14.202 6.899 4.885 1.00 71.75 688 GLU A O 1
ATOM 5667 N N . LEU A 1 689 ? -16.237 7.637 5.447 1.00 74.56 689 LEU A N 1
ATOM 5668 C CA . LEU A 1 689 ? -15.899 7.800 6.862 1.00 74.56 689 LEU A CA 1
ATOM 5669 C C . LEU A 1 689 ? -15.716 6.448 7.562 1.00 74.56 689 LEU A C 1
ATOM 5671 O O . LEU A 1 689 ? -14.817 6.318 8.387 1.00 74.56 689 LEU A O 1
ATOM 5675 N N . ALA A 1 690 ? -16.528 5.441 7.231 1.00 67.56 690 ALA A N 1
ATOM 5676 C CA . ALA A 1 690 ? -16.402 4.093 7.781 1.00 67.56 690 ALA A CA 1
ATOM 5677 C C . ALA A 1 690 ? -15.099 3.406 7.332 1.00 67.56 690 ALA A C 1
ATOM 5679 O O . ALA A 1 690 ? -14.427 2.776 8.149 1.00 67.56 690 ALA A O 1
ATOM 5680 N N . GLU A 1 691 ? -14.697 3.581 6.070 1.00 69.44 691 GLU A N 1
ATOM 5681 C CA . GLU A 1 691 ? -13.398 3.124 5.557 1.00 69.44 691 GLU A CA 1
ATOM 5682 C C . GLU A 1 691 ? -12.238 3.808 6.290 1.00 69.44 691 GLU A C 1
ATOM 5684 O O . GLU A 1 691 ? -11.288 3.149 6.719 1.00 69.44 691 GLU A O 1
ATOM 5689 N N . ARG A 1 692 ? -12.350 5.121 6.529 1.00 75.62 692 ARG A N 1
ATOM 5690 C CA . ARG A 1 692 ? -11.363 5.884 7.304 1.00 75.62 692 ARG A CA 1
ATOM 5691 C C . ARG A 1 692 ? -11.270 5.411 8.758 1.00 75.62 692 ARG A C 1
ATOM 5693 O O . ARG A 1 692 ? -10.163 5.230 9.261 1.00 75.62 692 ARG A O 1
ATOM 5700 N N . CYS A 1 693 ? -12.406 5.158 9.413 1.00 71.88 693 CYS A N 1
ATOM 5701 C CA . CYS A 1 693 ? -12.470 4.549 10.746 1.00 71.88 693 CYS A CA 1
ATOM 5702 C C . CYS A 1 693 ? -11.750 3.193 10.779 1.00 71.88 693 CYS A C 1
ATOM 5704 O O . CYS A 1 693 ? -10.924 2.941 11.657 1.00 71.88 693 CYS A O 1
ATOM 5706 N N . HIS A 1 694 ? -12.017 2.336 9.791 1.00 71.12 694 HIS A N 1
ATOM 5707 C CA . HIS A 1 694 ? -11.395 1.020 9.691 1.00 71.12 694 HIS A CA 1
ATOM 5708 C C . HIS A 1 694 ? -9.869 1.110 9.522 1.00 71.12 694 HIS A C 1
ATOM 5710 O O . HIS A 1 694 ? -9.126 0.420 10.225 1.00 71.12 694 HIS A O 1
ATOM 5716 N N . ALA A 1 695 ? -9.392 2.001 8.646 1.00 70.69 695 ALA A N 1
ATOM 5717 C CA . ALA A 1 695 ? -7.965 2.240 8.446 1.00 70.69 695 ALA A CA 1
ATOM 5718 C C . ALA A 1 695 ? -7.273 2.694 9.744 1.00 70.69 695 ALA A C 1
ATOM 5720 O O . ALA A 1 695 ? -6.248 2.127 10.127 1.00 70.69 695 ALA A O 1
ATOM 5721 N N . LEU A 1 696 ? -7.866 3.652 10.464 1.00 80.12 696 LEU A N 1
ATOM 5722 C CA . LEU A 1 696 ? -7.300 4.185 11.707 1.00 80.12 696 LEU A CA 1
ATOM 5723 C C . LEU A 1 696 ? -7.318 3.169 12.850 1.00 80.12 696 LEU A C 1
ATOM 5725 O O . LEU A 1 696 ? -6.319 3.043 13.557 1.00 80.12 696 LEU A O 1
ATOM 5729 N N . ARG A 1 697 ? -8.381 2.365 12.994 1.00 83.62 697 ARG A N 1
ATOM 5730 C CA . ARG A 1 697 ? -8.385 1.239 13.945 1.00 83.62 697 ARG A CA 1
ATOM 5731 C C . ARG A 1 697 ? -7.282 0.239 13.650 1.00 83.62 697 ARG A C 1
ATOM 5733 O O . ARG A 1 697 ? -6.605 -0.199 14.574 1.00 83.62 697 ARG A O 1
ATOM 5740 N N . LYS A 1 698 ? -7.071 -0.111 12.378 1.00 73.31 698 LYS A N 1
ATOM 5741 C CA . LYS A 1 698 ? -6.003 -1.038 11.983 1.00 73.31 698 LYS A CA 1
ATOM 5742 C C . LYS A 1 698 ? -4.623 -0.490 12.336 1.00 73.31 698 LYS A C 1
ATOM 5744 O O . LYS A 1 698 ? -3.765 -1.255 12.764 1.00 73.31 698 LYS A O 1
ATOM 5749 N N . MET A 1 699 ? -4.416 0.817 12.179 1.00 70.75 699 MET A N 1
ATOM 5750 C CA . MET A 1 699 ? -3.186 1.471 12.621 1.00 70.75 699 MET A CA 1
ATOM 5751 C C . MET A 1 699 ? -3.034 1.365 14.139 1.00 70.75 699 MET A C 1
ATOM 5753 O O . MET A 1 699 ? -2.044 0.802 14.583 1.00 70.75 699 MET A O 1
ATOM 5757 N N . ILE A 1 700 ? -4.036 1.778 14.921 1.00 80.38 700 ILE A N 1
ATOM 5758 C CA . ILE A 1 700 ? -3.996 1.741 16.395 1.00 80.38 700 ILE A CA 1
ATOM 5759 C C . ILE A 1 700 ? -3.775 0.318 16.934 1.00 80.38 700 ILE A C 1
ATOM 5761 O O . ILE A 1 700 ? -2.984 0.132 17.851 1.00 80.38 700 ILE A O 1
ATOM 5765 N N . LEU A 1 701 ? -4.421 -0.702 16.356 1.00 78.50 701 LEU A N 1
ATOM 5766 C CA . LEU A 1 701 ? -4.221 -2.104 16.751 1.00 78.50 701 LEU A CA 1
ATOM 5767 C C . LEU A 1 701 ? -2.793 -2.590 16.492 1.00 78.50 701 LEU A C 1
ATOM 5769 O O . LEU A 1 701 ? -2.264 -3.360 17.292 1.00 78.50 701 LEU A O 1
ATOM 5773 N N . ARG A 1 702 ? -2.176 -2.146 15.389 1.00 69.88 702 ARG A N 1
ATOM 5774 C CA . ARG A 1 702 ? -0.765 -2.425 15.091 1.00 69.88 702 ARG A CA 1
ATOM 5775 C C . ARG A 1 702 ? 0.150 -1.703 16.072 1.00 69.88 702 ARG A C 1
ATOM 5777 O O . ARG A 1 702 ? 1.026 -2.349 16.628 1.00 69.88 702 ARG A O 1
ATOM 5784 N N . GLU A 1 703 ? -0.089 -0.412 16.314 1.00 74.56 703 GLU A N 1
ATOM 5785 C CA . GLU A 1 703 ? 0.673 0.394 17.279 1.00 74.56 703 GLU A CA 1
ATOM 5786 C C . GLU A 1 703 ? 0.641 -0.263 18.675 1.00 74.56 703 GLU A C 1
ATOM 5788 O O . GLU A 1 703 ? 1.675 -0.470 19.305 1.00 74.56 703 GLU A O 1
ATOM 5793 N N . LEU A 1 704 ? -0.547 -0.679 19.126 1.00 78.94 704 LEU A N 1
ATOM 5794 C CA . LEU A 1 704 ? -0.738 -1.355 20.407 1.00 78.94 704 LEU A CA 1
ATOM 5795 C C . LEU A 1 704 ? -0.049 -2.728 20.453 1.00 78.94 704 LEU A C 1
ATOM 5797 O O . LEU A 1 704 ? 0.538 -3.075 21.471 1.00 78.94 704 LEU A O 1
ATOM 5801 N N . LYS A 1 705 ? -0.091 -3.510 19.366 1.00 70.19 705 LYS A N 1
ATOM 5802 C CA . LYS A 1 705 ? 0.592 -4.811 19.303 1.00 70.19 705 LYS A CA 1
ATOM 5803 C C . LYS A 1 705 ? 2.108 -4.649 19.454 1.00 70.19 705 LYS A C 1
ATOM 5805 O O . LYS A 1 705 ? 2.702 -5.339 20.275 1.00 70.19 705 LYS A O 1
ATOM 5810 N N . VAL A 1 706 ? 2.699 -3.687 18.739 1.00 66.12 706 VAL A N 1
ATOM 5811 C CA . VAL A 1 706 ? 4.131 -3.368 18.867 1.00 66.12 706 VAL A CA 1
ATOM 5812 C C . VAL A 1 706 ? 4.471 -2.939 20.291 1.00 66.12 706 VAL A C 1
ATOM 5814 O O . VAL A 1 706 ? 5.474 -3.385 20.838 1.00 66.12 706 VAL A O 1
ATOM 5817 N N . TYR A 1 707 ? 3.622 -2.119 20.921 1.00 73.75 707 TYR A N 1
ATOM 5818 C CA . TYR A 1 707 ? 3.823 -1.716 22.312 1.00 73.75 707 TYR A CA 1
ATOM 5819 C C . TYR A 1 707 ? 3.988 -2.928 23.251 1.00 73.75 707 TYR A C 1
ATOM 5821 O O . TYR A 1 707 ? 4.919 -2.943 24.058 1.00 73.75 707 TYR A O 1
ATOM 5829 N N . TYR A 1 708 ? 3.159 -3.968 23.114 1.00 69.19 708 TYR A N 1
ATOM 5830 C CA . TYR A 1 708 ? 3.276 -5.174 23.944 1.00 69.19 708 TYR A CA 1
ATOM 5831 C C . TYR A 1 708 ? 4.478 -6.056 23.598 1.00 69.19 708 TYR A C 1
ATOM 5833 O O . TYR A 1 708 ? 5.085 -6.617 24.514 1.00 69.19 708 TYR A O 1
ATOM 5841 N N . GLU A 1 709 ? 4.836 -6.151 22.313 1.00 66.00 709 GLU A N 1
ATOM 5842 C CA . GLU A 1 709 ? 6.046 -6.846 21.847 1.00 66.00 709 GLU A CA 1
ATOM 5843 C C . GLU A 1 709 ? 7.320 -6.198 22.423 1.00 66.00 709 GLU A C 1
ATOM 5845 O O . GLU A 1 709 ? 8.264 -6.897 22.780 1.00 66.00 709 GLU A O 1
ATOM 5850 N N . GLU A 1 710 ? 7.346 -4.868 22.576 1.00 61.19 710 GLU A N 1
ATOM 5851 C CA . GLU A 1 710 ? 8.495 -4.133 23.128 1.00 61.19 710 GLU A CA 1
ATOM 5852 C C . GLU A 1 710 ? 8.619 -4.205 24.664 1.00 61.19 710 GLU A C 1
ATOM 5854 O O . GLU A 1 710 ? 9.717 -4.007 25.189 1.00 61.19 710 GLU A O 1
ATOM 5859 N N . HIS A 1 711 ? 7.529 -4.472 25.393 1.00 63.47 711 HIS A N 1
ATOM 5860 C CA . HIS A 1 711 ? 7.491 -4.414 26.866 1.00 63.47 711 HIS A CA 1
ATOM 5861 C C . HIS A 1 711 ? 7.511 -5.792 27.558 1.00 63.47 711 HIS A C 1
ATOM 5863 O O . HIS A 1 711 ? 7.283 -5.856 28.765 1.00 63.47 711 HIS A O 1
ATOM 5869 N N . ASP A 1 712 ? 7.813 -6.873 26.821 1.00 47.00 712 ASP A N 1
ATOM 5870 C CA . ASP A 1 712 ? 7.940 -8.258 27.327 1.00 47.00 712 ASP A CA 1
ATOM 5871 C C . ASP A 1 712 ? 6.755 -8.676 28.220 1.00 47.00 712 ASP A C 1
ATOM 5873 O O . ASP A 1 712 ? 6.878 -9.187 29.335 1.00 47.00 712 ASP A O 1
ATOM 5877 N N . THR A 1 713 ? 5.558 -8.347 27.742 1.00 55.69 713 THR A N 1
ATOM 5878 C CA . THR A 1 713 ? 4.301 -8.604 28.448 1.00 55.69 713 THR A CA 1
ATOM 5879 C C . THR A 1 713 ? 3.710 -9.943 28.016 1.00 55.69 713 THR A C 1
ATOM 5881 O O . THR A 1 713 ? 3.874 -10.375 26.877 1.00 55.69 713 THR A O 1
ATOM 5884 N N . ASN A 1 714 ? 2.996 -10.616 28.925 1.00 54.59 714 ASN A N 1
ATOM 5885 C CA . ASN A 1 714 ? 2.275 -11.851 28.610 1.00 54.59 714 ASN A CA 1
ATOM 5886 C C . ASN A 1 714 ? 1.375 -11.631 27.370 1.00 54.59 714 ASN A C 1
ATOM 5888 O O . ASN A 1 714 ? 0.549 -10.715 27.415 1.00 54.59 714 ASN A O 1
ATOM 5892 N N . PRO A 1 715 ? 1.460 -12.468 26.313 1.00 50.69 715 PRO A N 1
ATOM 5893 C CA . PRO A 1 715 ? 0.615 -12.365 25.120 1.00 50.69 715 PRO A CA 1
ATOM 5894 C C . PRO A 1 715 ? -0.889 -12.253 25.418 1.00 50.69 715 PRO A C 1
ATOM 5896 O O . PRO A 1 715 ? -1.625 -11.639 24.648 1.00 50.69 715 PRO A O 1
ATOM 5899 N N . GLY A 1 716 ? -1.347 -12.795 26.555 1.00 57.53 716 GLY A N 1
ATOM 5900 C CA . GLY A 1 716 ? -2.728 -12.660 27.029 1.00 57.53 716 GLY A CA 1
ATOM 5901 C C . GLY A 1 716 ? -3.167 -11.217 27.315 1.00 57.53 716 GLY A C 1
ATOM 5902 O O . GLY A 1 716 ? -4.319 -10.881 27.057 1.00 57.53 716 GLY A O 1
ATOM 5903 N N . ARG A 1 717 ? -2.256 -10.332 27.749 1.00 76.00 717 ARG A N 1
ATOM 5904 C CA . ARG A 1 717 ? -2.580 -8.946 28.137 1.00 76.00 717 ARG A CA 1
ATOM 5905 C C . ARG A 1 717 ? -3.101 -8.113 26.966 1.00 76.00 717 ARG A C 1
ATOM 5907 O O . ARG A 1 717 ? -3.999 -7.298 27.147 1.00 76.00 717 ARG A O 1
ATOM 5914 N N . TYR A 1 718 ? -2.594 -8.350 25.754 1.00 71.38 718 TYR A N 1
ATOM 5915 C CA . TYR A 1 718 ? -3.111 -7.703 24.544 1.00 71.38 718 TYR A CA 1
ATOM 5916 C C . TYR A 1 718 ? -4.607 -7.977 24.363 1.00 71.38 718 TYR A C 1
ATOM 5918 O O . TYR A 1 718 ? -5.390 -7.053 24.140 1.00 71.38 718 TYR A O 1
ATOM 5926 N N . PHE A 1 719 ? -5.006 -9.241 24.505 1.00 65.81 719 PHE A N 1
ATOM 5927 C CA . PHE A 1 719 ? -6.394 -9.663 24.355 1.00 65.81 719 PHE A CA 1
ATOM 5928 C C . PHE A 1 719 ? -7.264 -9.193 25.523 1.00 65.81 719 PHE A C 1
ATOM 5930 O O . PHE A 1 719 ? -8.343 -8.663 25.279 1.00 65.81 719 PHE A O 1
ATOM 5937 N N . GLU A 1 720 ? -6.770 -9.276 26.761 1.00 77.12 720 GLU A N 1
ATOM 5938 C CA . GLU A 1 720 ? -7.457 -8.749 27.952 1.00 77.12 720 GLU A CA 1
ATOM 5939 C C . GLU A 1 720 ? -7.744 -7.242 27.831 1.00 77.12 720 GLU A C 1
ATOM 5941 O O . GLU A 1 720 ? -8.841 -6.767 28.141 1.00 77.12 720 GLU A O 1
ATOM 5946 N N . THR A 1 721 ? -6.786 -6.479 27.300 1.00 80.12 721 THR A N 1
ATOM 5947 C CA . THR A 1 721 ? -6.978 -5.058 27.013 1.00 80.12 721 THR A CA 1
ATOM 5948 C C . THR A 1 721 ? -8.032 -4.854 25.932 1.00 80.12 721 THR A C 1
ATOM 5950 O O . THR A 1 721 ? -8.921 -4.031 26.117 1.00 80.12 721 THR A O 1
ATOM 5953 N N . LEU A 1 722 ? -8.023 -5.614 24.833 1.00 79.38 722 LEU A N 1
ATOM 5954 C CA . LEU A 1 722 ? -9.057 -5.490 23.796 1.00 79.38 722 LEU A CA 1
ATOM 5955 C C . LEU A 1 722 ? -10.457 -5.899 24.280 1.00 79.38 722 LEU A C 1
ATOM 5957 O O . LEU A 1 722 ? -11.439 -5.255 23.901 1.00 79.38 722 LEU A O 1
ATOM 5961 N N . ASP A 1 723 ? -10.560 -6.891 25.164 1.00 78.81 723 ASP A N 1
ATOM 5962 C CA . ASP A 1 723 ? -11.824 -7.329 25.768 1.00 78.81 723 ASP A CA 1
ATOM 5963 C C . ASP A 1 723 ? -12.511 -6.221 26.582 1.00 78.81 723 ASP A C 1
ATOM 5965 O O . ASP A 1 723 ? -13.740 -6.210 26.719 1.00 78.81 723 ASP A O 1
ATOM 5969 N N . SER A 1 724 ? -11.750 -5.221 27.033 1.00 82.31 724 SER A N 1
ATOM 5970 C CA . SER A 1 724 ? -12.275 -4.011 27.673 1.00 82.31 724 SER A CA 1
ATOM 5971 C C . SER A 1 724 ? -13.289 -3.265 26.797 1.00 82.31 724 SER A C 1
ATOM 5973 O O . SER A 1 724 ? -14.253 -2.699 27.319 1.00 82.31 724 SER A O 1
ATOM 5975 N N . LEU A 1 725 ? -13.135 -3.296 25.466 1.00 82.00 725 LEU A N 1
ATOM 5976 C CA . LEU A 1 725 ? -14.075 -2.661 24.534 1.00 82.00 725 LEU A CA 1
ATOM 5977 C C . LEU A 1 725 ? -15.476 -3.279 24.647 1.00 82.00 725 LEU A C 1
ATOM 5979 O O . LEU A 1 725 ? -16.465 -2.551 24.745 1.00 82.00 725 LEU A O 1
ATOM 5983 N N . ASN A 1 726 ? -15.557 -4.609 24.745 1.00 78.12 726 ASN A N 1
ATOM 5984 C CA . ASN A 1 726 ? -16.821 -5.336 24.881 1.00 78.12 726 ASN A CA 1
ATOM 5985 C C . ASN A 1 726 ? -17.548 -4.991 26.193 1.00 78.12 726 ASN A C 1
ATOM 5987 O O . ASN A 1 726 ? -18.783 -4.967 26.246 1.00 78.12 726 ASN A O 1
ATOM 5991 N N . LEU A 1 727 ? -16.801 -4.725 27.271 1.00 80.88 727 LEU A N 1
ATOM 5992 C CA . LEU A 1 727 ? -17.371 -4.297 28.553 1.00 80.88 727 LEU A CA 1
ATOM 5993 C C . LEU A 1 727 ? -17.993 -2.898 28.441 1.00 80.88 727 LEU A C 1
ATOM 5995 O O . LEU A 1 727 ? -19.112 -2.673 28.915 1.00 80.88 727 LEU A O 1
ATOM 5999 N N . ILE A 1 728 ? -17.299 -1.976 27.769 1.00 84.62 728 ILE A N 1
ATOM 6000 C CA . ILE A 1 728 ? -17.749 -0.594 27.547 1.00 84.62 728 ILE A CA 1
ATOM 6001 C C . ILE A 1 728 ? -18.984 -0.563 26.633 1.00 84.62 728 ILE A C 1
ATOM 6003 O O . ILE A 1 728 ? -19.925 0.184 26.901 1.00 84.62 728 ILE A O 1
ATOM 6007 N N . GLU A 1 729 ? -19.045 -1.411 25.607 1.00 79.12 729 GLU A N 1
ATOM 6008 C CA . GLU A 1 729 ? -20.209 -1.510 24.715 1.00 79.12 729 GLU A CA 1
ATOM 6009 C C . GLU A 1 729 ? -21.474 -1.988 25.441 1.00 79.12 729 GLU A C 1
ATOM 6011 O O . GLU A 1 729 ? -22.532 -1.370 25.320 1.00 79.12 729 GLU A O 1
ATOM 6016 N N . LYS A 1 730 ? -21.376 -3.029 26.281 1.00 78.12 730 LYS A N 1
ATOM 6017 C CA . LYS A 1 730 ? -22.518 -3.513 27.090 1.00 78.12 730 LYS A CA 1
ATOM 6018 C C . LYS A 1 730 ? -23.028 -2.461 28.082 1.00 78.12 730 LYS A C 1
ATOM 6020 O O . LYS A 1 730 ? -24.200 -2.461 28.462 1.00 78.12 730 LYS A O 1
ATOM 6025 N N . SER A 1 731 ? -22.136 -1.583 28.527 1.00 82.00 731 SER A N 1
ATOM 6026 C CA . SER A 1 731 ? -22.416 -0.463 29.426 1.00 82.00 731 SER A CA 1
ATOM 6027 C C . SER A 1 731 ? -23.197 0.662 28.735 1.00 82.00 731 SER A C 1
ATOM 6029 O O . SER A 1 731 ? -24.080 1.281 29.335 1.00 82.00 731 SER A O 1
ATOM 6031 N N . GLU A 1 732 ? -22.909 0.903 27.454 1.00 82.69 732 GLU A N 1
ATOM 6032 C CA . GLU A 1 732 ? -23.493 1.984 26.659 1.00 82.69 732 GLU A CA 1
ATOM 6033 C C . GLU A 1 732 ? -25.022 1.892 26.576 1.00 82.69 732 GLU A C 1
ATOM 6035 O O . GLU A 1 732 ? -25.714 2.891 26.786 1.00 82.69 732 GLU A O 1
ATOM 6040 N N . GLU A 1 733 ? -25.566 0.700 26.309 1.00 76.81 733 GLU A N 1
ATOM 6041 C CA . GLU A 1 733 ? -27.013 0.486 26.168 1.00 76.81 733 GLU A CA 1
ATOM 6042 C C . GLU A 1 733 ? -27.771 0.885 27.444 1.00 76.81 733 GLU A C 1
ATOM 6044 O O . GLU A 1 733 ? -28.804 1.563 27.391 1.00 76.81 733 GLU A O 1
ATOM 6049 N N . LYS A 1 734 ? -27.223 0.524 28.610 1.00 80.25 734 LYS A N 1
ATOM 6050 C CA . LYS A 1 734 ? -27.819 0.849 29.911 1.00 80.25 734 LYS A CA 1
ATOM 6051 C C . LYS A 1 734 ? -27.737 2.340 30.215 1.00 80.25 734 LYS A C 1
ATOM 6053 O O . LYS A 1 734 ? -28.734 2.920 30.641 1.00 80.25 734 LYS A O 1
ATOM 6058 N N . CYS A 1 735 ? -26.600 2.964 29.913 1.00 81.12 735 CYS A N 1
ATOM 6059 C CA . CYS A 1 735 ? -26.409 4.401 30.084 1.00 81.12 735 CYS A CA 1
ATOM 6060 C C . CYS A 1 735 ? -27.362 5.211 29.182 1.00 81.12 735 CYS A C 1
ATOM 6062 O O . CYS A 1 735 ? -27.984 6.173 29.630 1.00 81.12 735 CYS A O 1
ATOM 6064 N N . ARG A 1 736 ? -27.580 4.789 27.927 1.00 77.19 736 ARG A N 1
ATOM 6065 C CA . ARG A 1 736 ? -28.561 5.435 27.031 1.00 77.19 736 ARG A CA 1
ATOM 6066 C C . ARG A 1 736 ? -29.982 5.380 27.593 1.00 77.19 736 ARG A C 1
ATOM 6068 O O . ARG A 1 736 ? -30.695 6.381 27.528 1.00 77.19 736 ARG A O 1
ATOM 6075 N N . ARG A 1 737 ? -30.376 4.246 28.178 1.00 75.62 737 ARG A N 1
ATOM 6076 C CA . ARG A 1 737 ? -31.684 4.076 28.829 1.00 75.62 737 ARG A CA 1
ATOM 6077 C C . ARG A 1 737 ? -31.828 4.949 30.076 1.00 75.62 737 ARG A C 1
ATOM 6079 O O . ARG A 1 737 ? -32.881 5.541 30.289 1.00 75.62 737 ARG A O 1
ATOM 6086 N N . GLU A 1 738 ? -30.774 5.064 30.875 1.00 76.62 738 GLU A N 1
ATOM 6087 C CA . GLU A 1 738 ? -30.731 5.962 32.030 1.00 76.62 738 GLU A CA 1
ATOM 6088 C C . GLU A 1 738 ? -30.923 7.430 31.615 1.00 76.62 738 GLU A C 1
ATOM 6090 O O . GLU A 1 738 ? -31.788 8.132 32.141 1.00 76.62 738 GLU A O 1
ATOM 6095 N N . ILE A 1 739 ? -30.184 7.871 30.596 1.00 72.19 739 ILE A N 1
ATOM 6096 C CA . ILE A 1 739 ? -30.267 9.231 30.055 1.00 72.19 739 ILE A CA 1
ATOM 6097 C C . ILE A 1 739 ? -31.671 9.544 29.504 1.00 72.19 739 ILE A C 1
ATOM 6099 O O . ILE A 1 739 ? -32.164 10.669 29.666 1.00 72.19 739 ILE A O 1
ATOM 6103 N N . GLU A 1 740 ? -32.319 8.565 28.865 1.00 70.69 740 GLU A N 1
ATOM 6104 C CA . GLU A 1 740 ? -33.700 8.671 28.381 1.00 70.69 740 GLU A CA 1
ATOM 6105 C C . GLU A 1 740 ? -34.689 8.865 29.541 1.00 70.69 740 GLU A C 1
ATOM 6107 O O . GLU A 1 740 ? -35.502 9.792 29.506 1.00 70.69 740 GLU A O 1
ATOM 6112 N N . LEU A 1 741 ? -34.573 8.054 30.597 1.00 69.06 741 LEU A N 1
ATOM 6113 C CA . LEU A 1 741 ? -35.438 8.110 31.781 1.00 69.06 741 LEU A CA 1
ATOM 6114 C C . LEU A 1 741 ? -35.303 9.428 32.557 1.00 69.06 741 LEU A C 1
ATOM 6116 O O . LEU A 1 741 ? -36.292 9.937 33.083 1.00 69.06 741 LEU A O 1
ATOM 6120 N N . CYS A 1 742 ? -34.106 10.015 32.598 1.00 65.62 742 CYS A N 1
ATOM 6121 C CA . CYS A 1 742 ? -33.864 11.296 33.264 1.00 65.62 742 CYS A CA 1
ATOM 6122 C C . CYS A 1 742 ? -34.206 12.524 32.395 1.00 65.62 742 CYS A C 1
ATOM 6124 O O . CYS A 1 742 ? -34.094 13.662 32.858 1.00 65.62 742 CYS A O 1
ATOM 6126 N N . GLY A 1 743 ? -34.597 12.338 31.127 1.00 58.38 743 GLY A N 1
ATOM 6127 C CA . GLY A 1 743 ? -34.960 13.434 30.220 1.00 58.38 743 GLY A CA 1
ATOM 6128 C C . GLY A 1 743 ? -33.813 14.415 29.925 1.00 58.38 743 GLY A C 1
ATOM 6129 O O . GLY A 1 743 ? -34.052 15.582 29.599 1.00 58.38 743 GLY A O 1
ATOM 6130 N N . ILE A 1 744 ? -32.559 13.972 30.056 1.00 55.22 744 ILE A N 1
ATOM 6131 C CA . ILE A 1 744 ? -31.368 14.838 30.000 1.00 55.22 744 ILE A CA 1
ATOM 6132 C C . ILE A 1 744 ? -31.042 15.270 28.555 1.00 55.22 744 ILE A C 1
ATOM 6134 O O . ILE A 1 744 ? -30.456 16.332 28.347 1.00 55.22 744 ILE A O 1
ATOM 6138 N N . MET A 1 745 ? -31.512 14.538 27.534 1.00 43.62 745 MET A N 1
ATOM 6139 C CA . MET A 1 745 ? -31.187 14.780 26.115 1.00 43.62 745 MET A CA 1
ATOM 6140 C C . MET A 1 745 ? -32.263 15.502 25.284 1.00 43.62 745 MET A C 1
ATOM 6142 O O . MET A 1 745 ? -32.361 15.302 24.073 1.00 43.62 745 MET A O 1
ATOM 6146 N N . SER A 1 746 ? -33.020 16.439 25.861 1.00 40.22 746 SER A N 1
ATOM 6147 C CA . SER A 1 746 ? -33.933 17.286 25.063 1.00 40.22 746 SER A CA 1
ATOM 6148 C C . SER A 1 746 ? -33.223 18.231 24.069 1.00 40.22 746 SER A C 1
ATOM 6150 O O . SER A 1 746 ? -33.886 18.837 23.231 1.00 40.22 746 SER A O 1
ATOM 6152 N N . LYS A 1 747 ? -31.882 18.326 24.094 1.00 43.66 747 LYS A N 1
ATOM 6153 C CA . LYS A 1 747 ? -31.073 19.124 23.146 1.00 43.66 747 LYS A CA 1
ATOM 6154 C C . LYS A 1 747 ? -30.240 18.319 22.134 1.00 43.66 747 LYS A C 1
ATOM 6156 O O . LYS A 1 747 ? -29.570 18.934 21.309 1.00 43.66 747 LYS A O 1
ATOM 6161 N N . LEU A 1 748 ? -30.288 16.983 22.154 1.00 41.41 748 LEU A N 1
ATOM 6162 C CA . LEU A 1 748 ? -29.493 16.121 21.255 1.00 41.41 748 LEU A CA 1
ATOM 6163 C C . LEU A 1 748 ? -30.335 15.160 20.388 1.00 41.41 748 LEU A C 1
ATOM 6165 O O . LEU A 1 748 ? -29.776 14.355 19.649 1.00 41.41 748 LEU A O 1
ATOM 6169 N N . THR A 1 749 ? -31.669 15.262 20.404 1.00 45.75 749 THR A N 1
ATOM 6170 C CA . THR A 1 749 ? -32.537 14.438 19.544 1.00 45.75 749 THR A CA 1
ATOM 6171 C C . THR A 1 749 ? -32.538 14.920 18.089 1.00 45.75 749 THR A C 1
ATOM 6173 O O . THR A 1 749 ? -32.657 16.113 17.795 1.00 45.75 749 THR A O 1
ATOM 6176 N N . VAL A 1 750 ? -32.419 13.977 17.149 1.00 57.88 750 VAL A N 1
ATOM 6177 C CA . VAL A 1 750 ? -32.556 14.257 15.715 1.00 57.88 750 VAL A CA 1
ATOM 6178 C C . VAL A 1 750 ? -34.039 14.397 15.374 1.00 57.88 750 VAL A C 1
ATOM 6180 O O . VAL A 1 750 ? -34.828 13.473 15.557 1.00 57.88 750 VAL A O 1
ATOM 6183 N N . SER A 1 751 ? -34.426 15.565 14.864 1.00 73.50 751 SER A N 1
ATOM 6184 C CA . SER A 1 751 ? -35.793 15.833 14.416 1.00 73.50 751 SER A CA 1
ATOM 6185 C C . SER A 1 751 ? -36.034 15.299 12.999 1.00 73.50 751 SER A C 1
ATOM 6187 O O . SER A 1 751 ? -35.120 15.211 12.182 1.00 73.50 751 SER A O 1
ATOM 6189 N N . CYS A 1 752 ? -37.281 14.935 12.686 1.00 81.25 752 CYS A N 1
ATOM 6190 C CA . CYS A 1 752 ? -37.646 14.460 11.352 1.00 81.25 752 CYS A CA 1
ATOM 6191 C C . CYS A 1 752 ? -37.300 15.507 10.286 1.00 81.25 752 CYS A C 1
ATOM 6193 O O . CYS A 1 752 ? -37.862 16.599 10.293 1.00 81.25 752 CYS A O 1
ATOM 6195 N N . SER A 1 753 ? -36.506 15.132 9.287 1.00 80.75 753 SER A N 1
ATOM 6196 C CA . SER A 1 753 ? -36.060 16.038 8.219 1.00 80.75 753 SER A CA 1
ATOM 6197 C C . SER A 1 753 ? -37.192 16.558 7.316 1.00 80.75 753 SER A C 1
ATOM 6199 O O . SER A 1 753 ? -36.990 17.484 6.541 1.00 80.75 753 SER A O 1
ATOM 6201 N N . VAL A 1 754 ? -38.399 15.984 7.413 1.00 80.00 754 VAL A N 1
ATOM 6202 C CA . VAL A 1 754 ? -39.584 16.385 6.630 1.00 80.00 754 VAL A CA 1
ATOM 6203 C C . VAL A 1 754 ? -40.547 17.258 7.440 1.00 80.00 754 VAL A C 1
ATOM 6205 O O . VAL A 1 754 ? -41.209 18.131 6.879 1.00 80.00 754 VAL A O 1
ATOM 6208 N N . CYS A 1 755 ? -40.684 17.009 8.746 1.00 78.50 755 CYS A N 1
ATOM 6209 C CA . CYS A 1 755 ? -41.741 17.618 9.561 1.00 78.50 755 CYS A CA 1
ATOM 6210 C C . CYS A 1 755 ? -41.349 18.052 10.965 1.00 78.50 755 CYS A C 1
ATOM 6212 O O . CYS A 1 755 ? -42.210 18.494 11.729 1.00 78.50 755 CYS A O 1
ATOM 6214 N N . TYR A 1 756 ? -40.076 17.876 11.302 1.00 73.56 756 TYR A N 1
ATOM 6215 C CA . TYR A 1 756 ? -39.453 18.275 12.557 1.00 73.56 756 TYR A CA 1
ATOM 6216 C C . TYR A 1 756 ? -40.075 17.637 13.806 1.00 73.56 756 TYR A C 1
ATOM 6218 O O . TYR A 1 756 ? -39.882 18.106 14.920 1.00 73.56 756 TYR A O 1
ATOM 6226 N N . CYS A 1 757 ? -40.810 16.533 13.637 1.00 71.19 757 CYS A N 1
ATOM 6227 C CA . CYS A 1 757 ? -41.265 15.713 14.753 1.00 71.19 757 CYS A CA 1
ATOM 6228 C C . CYS A 1 757 ? -40.044 15.114 15.487 1.00 71.19 757 CYS A C 1
ATOM 6230 O O . CYS A 1 757 ? -39.186 14.542 14.810 1.00 71.19 757 CYS A O 1
ATOM 6232 N N . PRO A 1 758 ? -39.961 15.231 16.827 1.00 53.38 758 PRO A N 1
ATOM 6233 C CA . PRO A 1 758 ? -38.795 14.810 17.615 1.00 53.38 758 PRO A CA 1
ATOM 6234 C C . PRO A 1 758 ? -38.618 13.284 17.706 1.00 53.38 758 PRO A C 1
ATOM 6236 O O . PRO A 1 758 ? -37.544 12.814 18.052 1.00 53.38 758 PRO A O 1
ATOM 6239 N N . SER A 1 759 ? -39.643 12.502 17.351 1.00 64.94 759 SER A N 1
ATOM 6240 C CA . SER A 1 759 ? -39.583 11.036 17.282 1.00 64.94 759 SER A CA 1
ATOM 6241 C C . SER A 1 759 ? -39.318 10.584 15.841 1.00 64.94 759 SER A C 1
ATOM 6243 O O . SER A 1 759 ? -40.242 10.198 15.113 1.00 64.94 759 SER A O 1
ATOM 6245 N N . ALA A 1 760 ? -38.065 10.700 15.397 1.00 68.81 760 ALA A N 1
ATOM 6246 C CA . ALA A 1 760 ? -37.641 10.343 14.045 1.00 68.81 760 ALA A CA 1
ATOM 6247 C C . ALA A 1 760 ? -36.616 9.204 14.044 1.00 68.81 760 ALA A C 1
ATOM 6249 O O . ALA A 1 760 ? -35.736 9.138 14.893 1.00 68.81 760 ALA A O 1
ATOM 6250 N N . SER A 1 761 ? -36.736 8.317 13.062 1.00 64.44 761 SER A N 1
ATOM 6251 C CA . SER A 1 761 ? -35.852 7.173 12.842 1.00 64.44 761 SER A CA 1
ATOM 6252 C C . SER A 1 761 ? -35.577 7.028 11.344 1.00 64.44 761 SER A C 1
ATOM 6254 O O . SER A 1 761 ? -36.198 7.694 10.511 1.00 64.44 761 SER A O 1
ATOM 6256 N N . PHE A 1 762 ? -34.604 6.209 10.959 1.00 68.56 762 PHE A N 1
ATOM 6257 C CA . PHE A 1 762 ? -34.215 6.108 9.556 1.00 68.56 762 PHE A CA 1
ATOM 6258 C C . PHE A 1 762 ? -35.227 5.283 8.746 1.00 68.56 762 PHE A C 1
ATOM 6260 O O . PHE A 1 762 ? -35.466 4.108 9.027 1.00 68.56 762 PHE A O 1
ATOM 6267 N N . HIS A 1 763 ? -35.821 5.885 7.713 1.00 75.69 763 HIS A N 1
ATOM 6268 C CA . HIS A 1 763 ? -36.756 5.209 6.817 1.00 75.69 763 HIS A CA 1
ATOM 6269 C C . HIS A 1 763 ? -36.557 5.652 5.365 1.00 75.69 763 HIS A C 1
ATOM 6271 O O . HIS A 1 763 ? -36.572 6.840 5.050 1.00 75.69 763 HIS A O 1
ATOM 6277 N N . PHE A 1 764 ? -36.427 4.676 4.462 1.00 80.81 764 PHE A N 1
ATOM 6278 C CA . PHE A 1 764 ? -36.324 4.873 3.009 1.00 80.81 764 PHE A CA 1
ATOM 6279 C C . PHE A 1 764 ? -35.193 5.810 2.548 1.00 80.81 764 PHE A C 1
ATOM 6281 O O . PHE A 1 764 ? -35.273 6.321 1.441 1.00 80.81 764 PHE A O 1
ATOM 6288 N N . GLY A 1 765 ? -34.137 6.013 3.342 1.00 74.81 765 GLY A N 1
ATOM 6289 C CA . GLY A 1 765 ? -32.991 6.861 2.976 1.00 74.81 765 GLY A CA 1
ATOM 6290 C C . GLY A 1 765 ? -32.883 8.192 3.727 1.00 74.81 765 GLY A C 1
ATOM 6291 O O . GLY A 1 765 ? -31.930 8.919 3.486 1.00 74.81 765 GLY A O 1
ATOM 6292 N N . ALA A 1 766 ? -33.805 8.503 4.646 1.00 79.06 766 ALA A N 1
ATOM 6293 C CA . ALA A 1 766 ? -33.782 9.742 5.427 1.00 79.06 766 ALA A CA 1
ATOM 6294 C C . ALA A 1 766 ? -34.225 9.528 6.886 1.00 79.06 766 ALA A C 1
ATOM 6296 O O . ALA A 1 766 ? -34.986 8.599 7.175 1.00 79.06 766 ALA A O 1
ATOM 6297 N N . ILE A 1 767 ? -33.814 10.417 7.801 1.00 73.50 767 ILE A N 1
ATOM 6298 C CA . ILE A 1 767 ? -34.307 10.432 9.190 1.00 73.50 767 ILE A CA 1
ATOM 6299 C C . ILE A 1 767 ? -35.688 11.081 9.219 1.00 73.50 767 ILE A C 1
ATOM 6301 O O . ILE A 1 767 ? -35.854 12.300 9.120 1.00 73.50 767 ILE A O 1
ATOM 6305 N N . VAL A 1 768 ? -36.722 10.254 9.334 1.00 81.44 768 VAL A N 1
ATOM 6306 C CA . VAL A 1 768 ? -38.107 10.706 9.274 1.00 81.44 768 VAL A CA 1
ATOM 6307 C C . VAL A 1 768 ? -38.968 10.036 10.329 1.00 81.44 768 VAL A C 1
ATOM 6309 O O . VAL A 1 768 ? -38.723 8.916 10.757 1.00 81.44 768 VAL A O 1
ATOM 6312 N N . CYS A 1 769 ? -40.029 10.708 10.765 1.00 87.62 769 CYS A N 1
ATOM 6313 C CA . CYS A 1 769 ? -40.982 10.067 11.657 1.00 87.62 769 CYS A CA 1
ATOM 6314 C C . CYS A 1 769 ? -41.756 8.964 10.918 1.00 87.62 769 CYS A C 1
ATOM 6316 O O . CYS A 1 769 ? -41.948 9.004 9.693 1.00 87.62 769 CYS A O 1
ATOM 6318 N N . ARG A 1 770 ? -42.294 8.010 11.681 1.00 81.50 770 ARG A N 1
ATOM 6319 C CA . ARG A 1 770 ? -43.078 6.873 11.168 1.00 81.50 770 ARG A CA 1
ATOM 6320 C C . ARG A 1 770 ? -44.233 7.297 10.249 1.00 81.50 770 ARG A C 1
ATOM 6322 O O . ARG A 1 770 ? -44.559 6.600 9.288 1.00 81.50 770 ARG A O 1
ATOM 6329 N N . ALA A 1 771 ? -44.824 8.470 10.492 1.00 84.38 771 ALA A N 1
ATOM 6330 C CA . ALA A 1 771 ? -45.896 9.018 9.662 1.00 84.38 771 ALA A CA 1
ATOM 6331 C C . ALA A 1 771 ? -45.417 9.433 8.256 1.00 84.38 771 ALA A C 1
ATOM 6333 O O . ALA A 1 771 ? -46.112 9.169 7.274 1.00 84.38 771 ALA A O 1
ATOM 6334 N N . CYS A 1 772 ? -44.236 10.051 8.139 1.00 89.00 772 CYS A N 1
ATOM 6335 C CA . CYS A 1 772 ? -43.642 10.426 6.850 1.00 89.00 772 CYS A CA 1
ATOM 6336 C C . CYS A 1 772 ? -43.141 9.193 6.081 1.00 89.00 772 CYS A C 1
ATOM 6338 O O . CYS A 1 772 ? -43.358 9.099 4.874 1.00 89.00 772 CYS A O 1
ATOM 6340 N N . ALA A 1 773 ? -42.605 8.192 6.785 1.00 87.44 773 ALA A N 1
ATOM 6341 C CA . ALA A 1 773 ? -42.257 6.894 6.207 1.00 87.44 773 ALA A CA 1
ATOM 6342 C C . ALA A 1 773 ? -43.478 6.184 5.587 1.00 87.44 773 ALA A C 1
ATOM 6344 O O . ALA A 1 773 ? -43.474 5.799 4.416 1.00 87.44 773 ALA A O 1
ATOM 6345 N N . ALA A 1 774 ? -44.569 6.059 6.346 1.00 87.50 774 ALA A N 1
ATOM 6346 C CA . ALA A 1 774 ? -45.792 5.414 5.871 1.00 87.50 774 ALA A CA 1
ATOM 6347 C C . ALA A 1 774 ? -46.486 6.191 4.738 1.00 87.50 774 ALA A C 1
ATOM 6349 O O . ALA A 1 774 ? -47.178 5.592 3.911 1.00 87.50 774 ALA A O 1
ATOM 6350 N N . PHE A 1 775 ? -46.345 7.519 4.708 1.00 88.69 775 PHE A N 1
ATOM 6351 C CA . PHE A 1 775 ? -46.821 8.354 3.606 1.00 88.69 775 PHE A CA 1
ATOM 6352 C C . PHE A 1 775 ? -46.058 8.044 2.309 1.00 88.69 775 PHE A C 1
ATOM 6354 O O . PHE A 1 775 ? -46.686 7.740 1.295 1.00 88.69 775 PHE A O 1
ATOM 6361 N N . PHE A 1 776 ? -44.724 8.019 2.364 1.00 89.88 776 PHE A N 1
ATOM 6362 C CA . PHE A 1 776 ? -43.868 7.770 1.203 1.00 89.88 776 PHE A CA 1
ATOM 6363 C C . PHE A 1 776 ? -44.072 6.368 0.602 1.00 89.88 776 PHE A C 1
ATOM 6365 O O . PHE A 1 776 ? -44.306 6.241 -0.598 1.00 89.88 776 PHE A O 1
ATOM 6372 N N . ARG A 1 777 ? -44.121 5.314 1.433 1.00 89.50 777 ARG A N 1
ATOM 6373 C CA . ARG A 1 777 ? -44.387 3.933 0.976 1.00 89.50 777 ARG A CA 1
ATOM 6374 C C . ARG A 1 777 ? -45.727 3.788 0.247 1.00 89.50 777 ARG A C 1
ATOM 6376 O O . ARG A 1 777 ? -45.815 3.103 -0.768 1.00 89.50 777 ARG A O 1
ATOM 6383 N N . ARG A 1 778 ? -46.783 4.437 0.752 1.00 85.88 778 ARG A N 1
ATOM 6384 C CA . ARG A 1 778 ? -48.120 4.399 0.131 1.00 85.88 778 ARG A CA 1
ATOM 6385 C C . ARG A 1 778 ? -48.163 5.122 -1.209 1.00 85.88 778 ARG A C 1
ATOM 6387 O O . ARG A 1 778 ? -48.918 4.702 -2.081 1.00 85.88 778 ARG A O 1
ATOM 6394 N N . TYR A 1 779 ? -47.371 6.181 -1.358 1.00 83.44 779 TYR A N 1
ATOM 6395 C CA . TYR A 1 779 ? -47.236 6.886 -2.625 1.00 83.44 779 TYR A CA 1
ATOM 6396 C C . TYR A 1 779 ? -46.511 6.028 -3.669 1.00 83.44 779 TYR A C 1
ATOM 6398 O O . TYR A 1 779 ? -46.998 5.895 -4.785 1.00 83.44 779 TYR A O 1
ATOM 6406 N N . VAL A 1 780 ? -45.394 5.389 -3.299 1.00 82.44 780 VAL A N 1
ATOM 6407 C CA . VAL A 1 780 ? -44.599 4.566 -4.231 1.00 82.44 780 VAL A CA 1
ATOM 6408 C C . VAL A 1 780 ? -45.358 3.320 -4.704 1.00 82.44 780 VAL A C 1
ATOM 6410 O O . VAL A 1 780 ? -45.313 2.995 -5.887 1.00 82.44 780 VAL A O 1
ATOM 6413 N N . ASN A 1 781 ? -46.127 2.667 -3.827 1.00 79.19 781 ASN A N 1
ATOM 6414 C CA . ASN A 1 781 ? -46.802 1.405 -4.160 1.00 79.19 781 ASN A CA 1
ATOM 6415 C C . ASN A 1 781 ? -48.137 1.559 -4.919 1.00 79.19 781 ASN A C 1
ATOM 6417 O O . ASN A 1 781 ? -48.750 0.553 -5.272 1.00 79.19 781 ASN A O 1
ATOM 6421 N N . ARG A 1 782 ? -48.628 2.780 -5.187 1.00 72.94 782 ARG A N 1
ATOM 6422 C CA . ARG A 1 782 ? -49.890 3.003 -5.923 1.00 72.94 782 ARG A CA 1
ATOM 6423 C C . ARG A 1 782 ? -49.640 3.689 -7.271 1.00 72.94 782 ARG A C 1
ATOM 6425 O O . ARG A 1 782 ? -49.321 4.869 -7.316 1.00 72.94 782 ARG A O 1
ATOM 6432 N N . LYS A 1 783 ? -49.914 2.993 -8.383 1.00 54.91 783 LYS A N 1
ATOM 6433 C CA . LYS A 1 783 ? -49.742 3.492 -9.771 1.00 54.91 783 LYS A CA 1
ATOM 6434 C C . LYS A 1 783 ? -50.753 4.567 -10.244 1.00 54.91 783 LYS A C 1
ATOM 6436 O O . LYS A 1 783 ? -50.741 4.917 -11.417 1.00 54.91 783 LYS A O 1
ATOM 6441 N N . LYS A 1 784 ? -51.631 5.110 -9.386 1.00 55.38 784 LYS A N 1
ATOM 6442 C CA . LYS A 1 784 ? -52.671 6.093 -9.786 1.00 55.38 784 LYS A CA 1
ATOM 6443 C C . LYS A 1 784 ? -52.914 7.198 -8.747 1.00 55.38 784 LYS A C 1
ATOM 6445 O O . LYS A 1 784 ? -53.999 7.297 -8.183 1.00 55.38 784 LYS A O 1
ATOM 6450 N N . MET A 1 785 ? -51.932 8.058 -8.496 1.00 55.53 785 MET A N 1
ATOM 6451 C CA . MET A 1 785 ? -52.185 9.331 -7.806 1.00 55.53 785 MET A CA 1
ATOM 6452 C C . MET A 1 785 ? -51.536 10.474 -8.590 1.00 55.53 785 MET A C 1
ATOM 6454 O O . MET A 1 785 ? -50.377 10.807 -8.362 1.00 55.53 785 MET A O 1
ATOM 6458 N N . MET A 1 786 ? -52.284 11.081 -9.519 1.00 56.53 786 MET A N 1
ATOM 6459 C CA . MET A 1 786 ? -51.958 12.436 -9.970 1.00 56.53 786 MET A CA 1
ATOM 6460 C C . MET A 1 786 ? -52.249 13.374 -8.800 1.00 56.53 786 MET A C 1
ATOM 6462 O O . MET A 1 786 ? -53.402 13.543 -8.408 1.00 56.53 786 MET A O 1
ATOM 6466 N N . VAL A 1 787 ? -51.200 13.907 -8.175 1.00 61.47 787 VAL A N 1
ATOM 6467 C CA . VAL A 1 787 ? -51.325 14.838 -7.050 1.00 61.47 787 VAL A CA 1
ATOM 6468 C C . VAL A 1 787 ? -51.051 16.233 -7.587 1.00 61.47 787 VAL A C 1
ATOM 6470 O O . VAL A 1 787 ? -49.906 16.565 -7.870 1.00 61.47 787 VAL A O 1
ATOM 6473 N N . VAL A 1 788 ? -52.103 17.030 -7.759 1.00 65.50 788 VAL A N 1
ATOM 6474 C CA . VAL A 1 788 ? -51.993 18.436 -8.168 1.00 65.50 788 VAL A CA 1
ATOM 6475 C C . VAL A 1 788 ? -51.739 19.288 -6.922 1.00 65.50 788 VAL A C 1
ATOM 6477 O O . VAL A 1 788 ? -52.292 19.007 -5.854 1.00 65.50 788 VAL A O 1
ATOM 6480 N N . CYS A 1 789 ? -50.869 20.295 -7.028 1.00 70.94 789 CYS A N 1
ATOM 6481 C CA . CYS A 1 789 ? -50.656 21.261 -5.952 1.00 70.94 789 CYS A CA 1
ATOM 6482 C C . CYS A 1 789 ? -51.943 22.064 -5.726 1.00 70.94 789 CYS A C 1
ATOM 6484 O O . CYS A 1 789 ? -52.474 22.635 -6.671 1.00 70.94 789 CYS A O 1
ATOM 6486 N N . SER A 1 790 ? -52.435 22.118 -4.491 1.00 65.94 790 SER A N 1
ATOM 6487 C CA . SER A 1 790 ? -53.663 22.837 -4.121 1.00 65.94 790 SER A CA 1
ATOM 6488 C C . SER A 1 790 ? -53.386 24.020 -3.185 1.00 65.94 790 SER A C 1
ATOM 6490 O O . SER A 1 790 ? -54.223 24.361 -2.356 1.00 65.94 790 SER A O 1
ATOM 6492 N N . CYS A 1 791 ? -52.176 24.582 -3.239 1.00 73.31 791 CYS A N 1
ATOM 6493 C CA . CYS A 1 791 ? -51.730 25.629 -2.323 1.00 73.31 791 CYS A CA 1
ATOM 6494 C C . CYS A 1 791 ? -51.981 27.026 -2.922 1.00 73.31 791 CYS A C 1
ATOM 6496 O O . CYS A 1 791 ? -51.085 27.569 -3.567 1.00 73.31 791 CYS A O 1
ATOM 6498 N N . ASP A 1 792 ? -53.151 27.617 -2.667 1.00 56.09 792 ASP A N 1
ATOM 6499 C CA . ASP A 1 792 ? -53.321 29.077 -2.714 1.00 56.09 792 ASP A CA 1
ATOM 6500 C C . ASP A 1 792 ? -52.859 29.682 -1.380 1.00 56.09 792 ASP A C 1
ATOM 6502 O O . ASP A 1 792 ? -52.897 29.025 -0.341 1.00 56.09 792 ASP A O 1
ATOM 6506 N N . LYS A 1 793 ? -52.315 30.902 -1.423 1.00 54.00 793 LYS A N 1
ATOM 6507 C CA . LYS A 1 793 ? -51.553 31.548 -0.339 1.00 54.00 793 LYS A CA 1
ATOM 6508 C C . LYS A 1 793 ? -52.326 31.679 0.989 1.00 54.00 793 LYS A C 1
ATOM 6510 O O . LYS A 1 793 ? -52.758 32.773 1.318 1.00 54.00 793 LYS A O 1
ATOM 6515 N N . GLU A 1 794 ? -52.350 30.640 1.819 1.00 46.94 794 GLU A N 1
ATOM 6516 C CA . GLU A 1 794 ? -52.584 30.757 3.264 1.00 46.94 794 GLU A CA 1
ATOM 6517 C C . GLU A 1 794 ? -51.645 29.840 4.064 1.00 46.94 794 GLU A C 1
ATOM 6519 O O . GLU A 1 794 ? -51.422 28.668 3.750 1.00 46.94 794 GLU A O 1
ATOM 6524 N N . LYS A 1 795 ? -51.027 30.433 5.090 1.00 54.50 795 LYS A N 1
ATOM 6525 C CA . LYS A 1 795 ? -50.018 29.841 5.971 1.00 54.50 795 LYS A CA 1
ATOM 6526 C C . LYS A 1 795 ? -50.664 29.507 7.316 1.00 54.50 795 LYS A C 1
ATOM 6528 O O . LYS A 1 795 ? -50.710 30.401 8.147 1.00 54.50 795 LYS A O 1
ATOM 6533 N N . ASP A 1 796 ? -51.083 28.257 7.544 1.00 50.19 796 ASP A N 1
ATOM 6534 C CA . ASP A 1 796 ? -51.032 27.667 8.903 1.00 50.19 796 ASP A CA 1
ATOM 6535 C C . ASP A 1 796 ? -51.228 26.132 8.984 1.00 50.19 796 ASP A C 1
ATOM 6537 O O . ASP A 1 796 ? -51.937 25.593 9.831 1.00 50.19 796 ASP A O 1
ATOM 6541 N N . SER A 1 797 ? -50.580 25.363 8.101 1.00 54.62 797 SER A N 1
ATOM 6542 C CA . SER A 1 797 ? -50.485 23.900 8.255 1.00 54.62 797 SER A CA 1
ATOM 6543 C C . SER A 1 797 ? -49.044 23.429 8.094 1.00 54.62 797 SER A C 1
ATOM 6545 O O . SER A 1 797 ? -48.348 23.834 7.161 1.00 54.62 797 SER A O 1
ATOM 6547 N N . ARG A 1 798 ? -48.608 22.493 8.959 1.00 55.62 798 ARG A N 1
ATOM 6548 C CA . ARG A 1 798 ? -47.290 21.823 8.875 1.00 55.62 798 ARG A CA 1
ATOM 6549 C C . ARG A 1 798 ? -47.028 21.199 7.490 1.00 55.62 798 ARG A C 1
ATOM 6551 O O . ARG A 1 798 ? -45.867 21.013 7.126 1.00 55.62 798 ARG A O 1
ATOM 6558 N N . TYR A 1 799 ? -48.084 20.919 6.712 1.00 66.00 799 TYR A N 1
ATOM 6559 C CA . TYR A 1 799 ? -48.007 20.599 5.281 1.00 66.00 799 TYR A CA 1
ATOM 6560 C C . TYR A 1 799 ? -49.255 21.127 4.544 1.00 66.00 799 TYR A C 1
ATOM 6562 O O . TYR A 1 799 ? -50.350 20.621 4.802 1.00 66.00 799 TYR A O 1
ATOM 6570 N N . PRO A 1 800 ? -49.129 22.080 3.607 1.00 62.53 800 PRO A N 1
ATOM 6571 C CA . PRO A 1 800 ? -50.292 22.660 2.932 1.00 62.53 800 PRO A CA 1
ATOM 6572 C C . PRO A 1 800 ? -50.947 21.709 1.912 1.00 62.53 800 PRO A C 1
ATOM 6574 O O . PRO A 1 800 ? -52.158 21.751 1.733 1.00 62.53 800 PRO A O 1
ATOM 6577 N N . CYS A 1 801 ? -50.200 20.780 1.294 1.00 78.50 801 CYS A N 1
ATOM 6578 C CA . CYS A 1 801 ? -50.784 19.741 0.434 1.00 78.50 801 CYS A CA 1
ATOM 6579 C C . CYS A 1 801 ? -49.941 18.449 0.370 1.00 78.50 801 CYS A C 1
ATOM 6581 O O . CYS A 1 801 ? -48.798 18.386 0.838 1.00 78.50 801 CYS A O 1
ATOM 6583 N N . ARG A 1 802 ? -50.511 17.391 -0.231 1.00 79.12 802 ARG A N 1
ATOM 6584 C CA . ARG A 1 802 ? -49.851 16.079 -0.398 1.00 79.12 802 ARG A CA 1
ATOM 6585 C C . ARG A 1 802 ? -48.640 16.138 -1.341 1.00 79.12 802 ARG A C 1
ATOM 6587 O O . ARG A 1 802 ? -47.700 15.382 -1.117 1.00 79.12 802 ARG A O 1
ATOM 6594 N N . LEU A 1 803 ? -48.641 17.025 -2.343 1.00 81.44 803 LEU A N 1
ATOM 6595 C CA . LEU A 1 803 ? -47.523 17.172 -3.283 1.00 81.44 803 LEU A CA 1
ATOM 6596 C C . LEU A 1 803 ? -46.297 17.781 -2.591 1.00 81.44 803 LEU A C 1
ATOM 6598 O O . LEU A 1 803 ? -45.249 17.147 -2.562 1.00 81.44 803 LEU A O 1
ATOM 6602 N N . CYS A 1 804 ? -46.448 18.921 -1.910 1.00 81.38 804 CYS A N 1
ATOM 6603 C CA . CYS A 1 804 ? -45.338 19.553 -1.187 1.00 81.38 804 CYS A CA 1
ATOM 6604 C C . CYS A 1 804 ? -44.772 18.652 -0.076 1.00 81.38 804 CYS A C 1
ATOM 6606 O O . CYS A 1 804 ? -43.578 18.687 0.220 1.00 81.38 804 CYS A O 1
ATOM 6608 N N . ARG A 1 805 ? -45.612 17.813 0.551 1.00 86.81 805 ARG A N 1
ATOM 6609 C CA . ARG A 1 805 ? -45.137 16.815 1.523 1.00 86.81 805 ARG A CA 1
ATOM 6610 C C . ARG A 1 805 ? -44.276 15.735 0.861 1.00 86.81 805 ARG A C 1
ATOM 6612 O O . ARG A 1 805 ? -43.286 15.321 1.455 1.00 86.81 805 ARG A O 1
ATOM 6619 N N . LEU A 1 806 ? -44.636 15.291 -0.343 1.00 84.88 806 LEU A N 1
ATOM 6620 C CA . LEU A 1 806 ? -43.848 14.335 -1.120 1.00 84.88 806 LEU A CA 1
ATOM 6621 C C . LEU A 1 806 ? -42.528 14.943 -1.604 1.00 84.88 806 LEU A C 1
ATOM 6623 O O . LEU A 1 806 ? -41.493 14.297 -1.476 1.00 84.88 806 LEU A O 1
ATOM 6627 N N . GLU A 1 807 ? -42.549 16.173 -2.113 1.00 83.69 807 GLU A N 1
ATOM 6628 C CA . GLU A 1 807 ? -41.340 16.889 -2.537 1.00 83.69 807 GLU A CA 1
ATOM 6629 C C . GLU A 1 807 ? -40.354 17.033 -1.378 1.00 83.69 807 GLU A C 1
ATOM 6631 O O . GLU A 1 807 ? -39.178 16.724 -1.535 1.00 83.69 807 GLU A O 1
ATOM 6636 N N . LYS A 1 808 ? -40.840 17.378 -0.176 1.00 83.19 808 LYS A N 1
ATOM 6637 C CA . LYS A 1 808 ? -40.008 17.394 1.035 1.00 83.19 808 LYS A CA 1
ATOM 6638 C C . LYS A 1 808 ? -39.466 16.016 1.411 1.00 83.19 808 LYS A C 1
ATOM 6640 O O . LYS A 1 808 ? -38.330 15.933 1.858 1.00 83.19 808 LYS A O 1
ATOM 6645 N N . CYS A 1 809 ? -40.234 14.936 1.239 1.00 87.12 809 CYS A N 1
ATOM 6646 C CA . CYS A 1 809 ? -39.725 13.575 1.449 1.00 87.12 809 CYS A CA 1
ATOM 6647 C C . CYS A 1 809 ? -38.561 13.250 0.501 1.00 87.12 809 CYS A C 1
ATOM 6649 O O . CYS A 1 809 ? -37.555 12.704 0.945 1.00 87.12 809 CYS A O 1
ATOM 6651 N N . ILE A 1 810 ? -38.679 13.608 -0.780 1.00 84.19 810 ILE A N 1
ATOM 6652 C CA . ILE A 1 810 ? -37.623 13.383 -1.778 1.00 84.19 810 ILE A CA 1
ATOM 6653 C C . ILE A 1 810 ? -36.407 14.269 -1.479 1.00 84.19 810 ILE A C 1
ATOM 6655 O O . ILE A 1 810 ? -35.291 13.763 -1.432 1.00 84.19 810 ILE A O 1
ATOM 6659 N N . ALA A 1 811 ? -36.620 15.558 -1.198 1.00 81.25 811 ALA A N 1
ATOM 6660 C CA . ALA A 1 811 ? -35.557 16.499 -0.842 1.00 81.25 811 ALA A CA 1
ATOM 6661 C C . ALA A 1 811 ? -34.824 16.107 0.452 1.00 81.25 811 ALA A C 1
ATOM 6663 O O . ALA A 1 811 ? -33.629 16.343 0.576 1.00 81.25 811 ALA A O 1
ATOM 6664 N N . ALA A 1 812 ? -35.518 15.465 1.398 1.00 79.06 812 ALA A N 1
ATOM 6665 C CA . ALA A 1 812 ? -34.915 14.910 2.607 1.00 79.06 812 ALA A CA 1
ATOM 6666 C C . ALA A 1 812 ? -34.078 13.639 2.356 1.00 79.06 812 ALA A C 1
ATOM 6668 O O . ALA A 1 812 ? -33.458 13.149 3.294 1.00 79.06 812 ALA A O 1
ATOM 6669 N N . GLY A 1 813 ? -34.067 13.096 1.132 1.00 79.56 813 GLY A N 1
ATOM 6670 C CA . GLY A 1 813 ? -33.269 11.926 0.751 1.00 79.56 813 GLY A CA 1
ATOM 6671 C C . GLY A 1 813 ? -34.037 10.602 0.693 1.00 79.56 813 GLY A C 1
ATOM 6672 O O . GLY A 1 813 ? -33.418 9.545 0.587 1.00 79.56 813 GLY A O 1
ATOM 6673 N N . MET A 1 814 ? -35.378 10.607 0.752 1.00 87.38 814 MET A N 1
ATOM 6674 C CA . MET A 1 814 ? -36.152 9.363 0.643 1.00 87.38 814 MET A CA 1
ATOM 6675 C C . MET A 1 814 ? -36.162 8.830 -0.800 1.00 87.38 814 MET A C 1
ATOM 6677 O O . MET A 1 814 ? -36.592 9.510 -1.732 1.00 87.38 814 MET A O 1
ATOM 6681 N N . GLN A 1 815 ? -35.739 7.580 -0.985 1.00 85.81 815 GLN A N 1
ATOM 6682 C CA . GLN A 1 815 ? -35.557 6.929 -2.282 1.00 85.81 815 GLN A CA 1
ATOM 6683 C C . GLN A 1 815 ? -36.664 5.911 -2.570 1.00 85.81 815 GLN A C 1
ATOM 6685 O O . GLN A 1 815 ? -36.934 5.010 -1.774 1.00 85.81 815 GLN A O 1
ATOM 6690 N N . LYS A 1 816 ? -37.283 6.012 -3.755 1.00 84.25 816 LYS A N 1
ATOM 6691 C CA . LYS A 1 816 ? -38.349 5.089 -4.190 1.00 84.25 816 LYS A CA 1
ATOM 6692 C C . LYS A 1 816 ? -37.851 3.645 -4.342 1.00 84.25 816 LYS A C 1
ATOM 6694 O O . LYS A 1 816 ? -38.609 2.727 -4.056 1.00 84.25 816 LYS A O 1
ATOM 6699 N N . SER A 1 817 ? -36.586 3.453 -4.729 1.00 79.69 817 SER A N 1
ATOM 6700 C CA . SER A 1 817 ? -35.939 2.138 -4.887 1.00 79.69 817 SER A CA 1
ATOM 6701 C C . SER A 1 817 ? -35.867 1.327 -3.591 1.00 79.69 817 SER A C 1
ATOM 6703 O O . SER A 1 817 ? -35.818 0.105 -3.636 1.00 79.69 817 SER A O 1
ATOM 6705 N N . LYS A 1 818 ? -35.911 1.986 -2.426 1.00 80.06 818 LYS A N 1
ATOM 6706 C CA . LYS A 1 818 ? -35.885 1.332 -1.108 1.00 80.06 818 LYS A CA 1
ATOM 6707 C C . LYS A 1 818 ? -37.268 0.868 -0.628 1.00 80.06 818 LYS A C 1
ATOM 6709 O O . LYS A 1 818 ? -37.410 0.442 0.518 1.00 80.06 818 LYS A O 1
ATOM 6714 N N . VAL A 1 819 ? -38.302 0.971 -1.466 1.00 81.88 819 VAL A N 1
ATOM 6715 C CA . VAL A 1 819 ? -39.654 0.484 -1.169 1.00 81.88 819 VAL A CA 1
ATOM 6716 C C . VAL A 1 819 ? -39.873 -0.857 -1.874 1.00 81.88 819 VAL A C 1
ATOM 6718 O O . VAL A 1 819 ? -39.891 -0.919 -3.097 1.00 81.88 819 VAL A O 1
ATOM 6721 N N . GLN A 1 820 ? -40.053 -1.930 -1.099 1.00 76.50 820 GLN A N 1
ATOM 6722 C CA . GLN A 1 820 ? -40.319 -3.274 -1.627 1.00 76.50 820 GLN A CA 1
ATOM 6723 C C . GLN A 1 820 ? -41.680 -3.351 -2.348 1.00 76.50 820 GLN A C 1
ATOM 6725 O O . GLN A 1 820 ? -42.671 -2.765 -1.891 1.00 76.50 820 GLN A O 1
ATOM 6730 N N . ALA A 1 821 ? -41.726 -4.101 -3.455 1.00 57.53 821 ALA A N 1
ATOM 6731 C CA . ALA A 1 821 ? -42.944 -4.389 -4.216 1.00 57.53 821 ALA A CA 1
ATOM 6732 C C . ALA A 1 821 ? -43.865 -5.399 -3.481 1.00 57.53 821 ALA A C 1
ATOM 6734 O O . ALA A 1 821 ? -43.383 -6.140 -2.621 1.00 57.53 821 ALA A O 1
ATOM 6735 N N . PRO A 1 822 ? -45.182 -5.443 -3.778 1.00 49.50 822 PRO A N 1
ATOM 6736 C CA . PRO A 1 822 ? -46.108 -6.393 -3.149 1.00 49.50 822 PRO A CA 1
ATOM 6737 C C . PRO A 1 822 ? -45.770 -7.848 -3.521 1.00 49.50 822 PRO A C 1
ATOM 6739 O O . PRO A 1 822 ? -45.425 -8.104 -4.673 1.00 49.50 822 PRO A O 1
ATOM 6742 N N . ARG A 1 823 ? -45.896 -8.791 -2.574 1.00 47.19 823 ARG A N 1
ATOM 6743 C CA . ARG A 1 823 ? -45.708 -10.237 -2.807 1.00 47.19 823 ARG A CA 1
ATOM 6744 C C . ARG A 1 823 ? -47.019 -10.936 -3.223 1.00 47.19 823 ARG A C 1
ATOM 6746 O O . ARG A 1 823 ? -48.071 -10.629 -2.666 1.00 47.19 823 ARG A O 1
ATOM 6753 N N . ASP A 1 824 ? -46.848 -11.875 -4.163 1.00 37.66 824 ASP A N 1
ATOM 6754 C CA . ASP A 1 824 ? -47.674 -13.021 -4.610 1.00 37.66 824 ASP A CA 1
ATOM 6755 C C . ASP A 1 824 ? -48.615 -12.910 -5.836 1.00 37.66 824 ASP A C 1
ATOM 6757 O O . ASP A 1 824 ? -49.604 -12.179 -5.854 1.00 37.66 824 ASP A O 1
ATOM 6761 N N . SER A 1 825 ? -48.336 -13.745 -6.856 1.00 30.77 825 SER A N 1
ATOM 6762 C CA . SER A 1 825 ? -49.257 -14.756 -7.436 1.00 30.77 825 SER A CA 1
ATOM 6763 C C . SER A 1 825 ? -48.550 -15.687 -8.451 1.00 30.77 825 SER A C 1
ATOM 6765 O O . SER A 1 825 ? -47.744 -15.253 -9.269 1.00 30.77 825 SER A O 1
ATOM 6767 N N . ASN A 1 826 ? -48.875 -16.982 -8.344 1.00 34.09 826 ASN A N 1
ATOM 6768 C CA . ASN A 1 826 ? -48.418 -18.159 -9.101 1.00 34.09 826 ASN A CA 1
ATOM 6769 C C . ASN A 1 826 ? -48.572 -18.074 -10.631 1.00 34.09 826 ASN A C 1
ATOM 6771 O O . ASN A 1 826 ? -49.616 -17.613 -11.074 1.00 34.09 826 ASN A O 1
ATOM 6775 N N . PHE A 1 827 ? -47.660 -18.693 -11.403 1.00 29.08 827 PHE A N 1
ATOM 6776 C CA . PHE A 1 827 ? -47.998 -19.521 -12.581 1.00 29.08 827 PHE A CA 1
ATOM 6777 C C . PHE A 1 827 ? -46.845 -20.471 -12.985 1.00 29.08 827 PHE A C 1
ATOM 6779 O O . PHE A 1 827 ? -45.679 -20.090 -13.001 1.00 29.08 827 PHE A O 1
ATOM 6786 N N . GLN A 1 828 ? -47.218 -21.722 -13.278 1.00 27.44 828 GLN A N 1
ATOM 6787 C CA . GLN A 1 828 ? -46.401 -22.858 -13.729 1.00 27.44 828 GLN A CA 1
ATOM 6788 C C . GLN A 1 828 ? -46.083 -22.804 -15.242 1.00 27.44 828 GLN A C 1
ATOM 6790 O O . GLN A 1 828 ? -46.877 -22.246 -15.993 1.00 27.44 828 GLN A O 1
ATOM 6795 N N . PHE A 1 829 ? -45.006 -23.501 -15.653 1.00 26.47 829 PHE A N 1
ATOM 6796 C CA . PHE A 1 829 ? -44.942 -24.571 -16.685 1.00 26.47 829 PHE A CA 1
ATOM 6797 C C . PHE A 1 829 ? -43.800 -24.526 -17.743 1.00 26.47 829 PHE A C 1
ATOM 6799 O O . PHE A 1 829 ? -43.786 -23.682 -18.629 1.00 26.47 829 PHE A O 1
ATOM 6806 N N . ASN A 1 830 ? -42.984 -25.599 -17.690 1.00 25.70 830 ASN A N 1
ATOM 6807 C CA . ASN A 1 830 ? -42.545 -26.552 -18.741 1.00 25.70 830 ASN A CA 1
ATOM 6808 C C . ASN A 1 830 ? -41.432 -26.291 -19.793 1.00 25.70 830 ASN A C 1
ATOM 6810 O O . ASN A 1 830 ? -41.622 -25.528 -20.730 1.00 25.70 830 ASN A O 1
ATOM 6814 N N . ASN A 1 831 ? -40.466 -27.242 -19.752 1.00 26.39 831 ASN A N 1
ATOM 6815 C CA . ASN A 1 831 ? -39.886 -28.077 -20.842 1.00 26.39 831 ASN A CA 1
ATOM 6816 C C . ASN A 1 831 ? -38.882 -27.440 -21.837 1.00 26.39 831 ASN A C 1
ATOM 6818 O O . ASN A 1 831 ? -39.080 -26.312 -22.249 1.00 26.39 831 ASN A O 1
ATOM 6822 N N . ARG A 1 832 ? -37.851 -28.110 -22.394 1.00 28.38 832 ARG A N 1
ATOM 6823 C CA . ARG A 1 832 ? -37.169 -29.427 -22.246 1.00 28.38 832 ARG A CA 1
ATOM 6824 C C . ARG A 1 832 ? -36.033 -29.502 -23.307 1.00 28.38 832 ARG A C 1
ATOM 6826 O O . ARG A 1 832 ? -36.291 -29.079 -24.427 1.00 28.38 832 ARG A O 1
ATOM 6833 N N . MET A 1 833 ? -34.931 -30.202 -22.976 1.00 27.41 833 MET A N 1
ATOM 6834 C CA . MET A 1 833 ? -34.030 -31.025 -23.843 1.00 27.41 833 MET A CA 1
ATOM 6835 C C . MET A 1 833 ? -33.122 -30.279 -24.869 1.00 27.41 833 MET A C 1
ATOM 6837 O O . MET A 1 833 ? -33.479 -29.200 -25.314 1.00 27.41 833 MET A O 1
ATOM 6841 N N . ILE A 1 834 ? -31.924 -30.731 -25.294 1.00 27.75 834 ILE A N 1
ATOM 6842 C CA . ILE A 1 834 ? -31.392 -32.072 -25.648 1.00 27.75 834 ILE A CA 1
ATOM 6843 C C . ILE A 1 834 ? -29.843 -32.103 -25.484 1.00 27.75 834 ILE A C 1
ATOM 6845 O O . ILE A 1 834 ? -29.178 -31.105 -25.756 1.00 27.75 834 ILE A O 1
ATOM 6849 N N . GLU A 1 835 ? -29.313 -33.266 -25.084 1.00 26.47 835 GLU A N 1
ATOM 6850 C CA . GLU A 1 835 ? -27.907 -33.645 -24.837 1.00 26.47 835 GLU A CA 1
ATOM 6851 C C . GLU A 1 835 ? -27.080 -34.068 -26.082 1.00 26.47 835 GLU A C 1
ATOM 6853 O O . GLU A 1 835 ? -27.621 -34.503 -27.098 1.00 26.47 835 GLU A O 1
ATOM 6858 N N . ASP A 1 836 ? -25.754 -34.047 -25.870 1.00 27.08 836 ASP A N 1
ATOM 6859 C CA . ASP A 1 836 ? -24.722 -35.046 -26.223 1.00 27.08 836 ASP A CA 1
ATOM 6860 C C . ASP A 1 836 ? -24.202 -35.283 -27.655 1.00 27.08 836 ASP A C 1
ATOM 6862 O O . ASP A 1 836 ? -24.936 -35.612 -28.588 1.00 27.08 836 ASP A O 1
ATOM 6866 N N . ARG A 1 837 ? -22.855 -35.333 -27.755 1.00 27.89 837 ARG A N 1
ATOM 6867 C CA . ARG A 1 837 ? -22.099 -36.571 -28.070 1.00 27.89 837 ARG A CA 1
ATOM 6868 C C . ARG A 1 837 ? -20.579 -36.441 -27.848 1.00 27.89 837 ARG A C 1
ATOM 6870 O O . ARG A 1 837 ? -19.938 -35.511 -28.325 1.00 27.89 837 ARG A O 1
ATOM 6877 N N . GLN A 1 838 ? -20.050 -37.430 -27.125 1.00 27.38 838 GLN A N 1
ATOM 6878 C CA . GLN A 1 838 ? -18.665 -37.675 -26.696 1.00 27.38 838 GLN A CA 1
ATOM 6879 C C . GLN A 1 838 ? -17.805 -38.407 -27.748 1.00 27.38 838 GLN A C 1
ATOM 6881 O O . GLN A 1 838 ? -18.366 -38.971 -28.684 1.00 27.38 838 GLN A O 1
ATOM 6886 N N . SER A 1 839 ? -16.484 -38.473 -27.473 1.00 26.23 839 SER A N 1
ATOM 6887 C CA . SER A 1 839 ? -15.567 -39.656 -27.466 1.00 26.23 839 SER A CA 1
ATOM 6888 C C . SER A 1 839 ? -14.220 -39.354 -28.161 1.00 26.23 839 SER A C 1
ATOM 6890 O O . SER A 1 839 ? -14.228 -39.057 -29.351 1.00 26.23 839 SER A O 1
ATOM 6892 N N . THR A 1 840 ? -13.088 -39.174 -27.447 1.00 25.55 840 THR A N 1
ATOM 6893 C CA . THR A 1 840 ? -12.099 -40.192 -26.955 1.00 25.55 840 THR A CA 1
ATOM 6894 C C . THR A 1 840 ? -11.455 -41.009 -28.104 1.00 25.55 840 THR A C 1
ATOM 6896 O O . THR A 1 840 ? -12.135 -41.336 -29.061 1.00 25.55 840 THR A O 1
ATOM 6899 N N . SER A 1 841 ? -10.157 -41.348 -28.172 1.00 25.56 841 SER A N 1
ATOM 6900 C CA . SER A 1 841 ? -9.197 -41.786 -27.145 1.00 25.56 841 SER A CA 1
ATOM 6901 C C . SER A 1 841 ? -7.745 -41.910 -27.687 1.00 25.56 841 SER A C 1
ATOM 6903 O O . SER A 1 841 ? -7.541 -42.412 -28.786 1.00 25.56 841 SER A O 1
ATOM 6905 N N . SER A 1 842 ? -6.766 -41.499 -26.871 1.00 25.70 842 SER A N 1
ATOM 6906 C CA . SER A 1 842 ? -5.464 -42.134 -26.524 1.00 25.70 842 SER A CA 1
ATOM 6907 C C . SER A 1 842 ? -4.770 -43.190 -27.419 1.00 25.70 842 SER A C 1
ATOM 6909 O O . SER A 1 842 ? -5.386 -44.197 -27.753 1.00 25.70 842 SER A O 1
ATOM 6911 N N . SER A 1 843 ? -3.429 -43.115 -27.519 1.00 25.02 843 SER A N 1
ATOM 6912 C CA . SER A 1 843 ? -2.506 -44.101 -26.894 1.00 25.02 843 SER A CA 1
ATOM 6913 C C . SER A 1 843 ? -1.009 -43.769 -27.082 1.00 25.02 843 SER A C 1
ATOM 6915 O O . SER A 1 843 ? -0.555 -43.419 -28.164 1.00 25.02 843 SER A O 1
ATOM 6917 N N . SER A 1 844 ? -0.289 -43.928 -25.975 1.00 26.27 844 SER A N 1
ATOM 6918 C CA . SER A 1 844 ? 1.143 -43.848 -25.635 1.00 26.27 844 SER A CA 1
ATOM 6919 C C . SER A 1 844 ? 1.983 -45.062 -26.130 1.00 26.27 844 SER A C 1
ATOM 6921 O O . SER A 1 844 ? 1.464 -45.833 -26.932 1.00 26.27 844 SER A O 1
ATOM 6923 N N . PRO A 1 845 ? 3.142 -45.410 -25.519 1.00 43.25 845 PRO A N 1
ATOM 6924 C CA . PRO A 1 845 ? 4.469 -44.765 -25.454 1.00 43.25 845 PRO A CA 1
ATOM 6925 C C . PRO A 1 845 ? 5.596 -45.766 -25.854 1.00 43.25 845 PRO A C 1
ATOM 6927 O O . PRO A 1 845 ? 5.284 -46.863 -26.290 1.00 43.25 845 PRO A O 1
ATOM 6930 N N . GLU A 1 846 ? 6.877 -45.392 -25.683 1.00 26.41 846 GLU A N 1
ATOM 6931 C CA . GLU A 1 846 ? 8.065 -46.212 -25.283 1.00 26.41 846 GLU A CA 1
ATOM 6932 C C . GLU A 1 846 ? 9.363 -45.614 -25.906 1.00 26.41 846 GLU A C 1
ATOM 6934 O O . GLU A 1 846 ? 9.301 -45.099 -27.015 1.00 26.41 846 GLU A O 1
ATOM 6939 N N . THR A 1 847 ? 10.604 -45.626 -25.382 1.00 26.19 847 THR A N 1
ATOM 6940 C CA . THR A 1 847 ? 11.264 -45.871 -24.076 1.00 26.19 847 THR A CA 1
ATOM 6941 C C . THR A 1 847 ? 12.776 -45.543 -24.265 1.00 26.19 847 THR A C 1
ATOM 6943 O O . THR A 1 847 ? 13.397 -46.070 -25.177 1.00 26.19 847 THR A O 1
ATOM 6946 N N . PHE A 1 848 ? 13.338 -44.678 -23.398 1.00 26.52 848 PHE A N 1
ATOM 6947 C CA . PHE A 1 848 ? 14.738 -44.518 -22.903 1.00 26.52 848 PHE A CA 1
ATOM 6948 C C . PHE A 1 848 ? 15.982 -44.407 -23.827 1.00 26.52 848 PHE A C 1
ATOM 6950 O O . PHE A 1 848 ? 16.351 -45.365 -24.490 1.00 26.52 848 PHE A O 1
ATOM 6957 N N . SER A 1 849 ? 16.802 -43.350 -23.616 1.00 26.72 849 SER A N 1
ATOM 6958 C CA . SER A 1 849 ? 18.082 -43.449 -22.857 1.00 26.72 849 SER A CA 1
ATOM 6959 C C . SER A 1 849 ? 18.889 -42.127 -22.724 1.00 26.72 849 SER A C 1
ATOM 6961 O O . SER A 1 849 ? 19.229 -41.511 -23.726 1.00 26.72 849 SER A O 1
ATOM 6963 N N . ARG A 1 850 ? 19.247 -41.795 -21.467 1.00 27.62 850 ARG A N 1
ATOM 6964 C CA . ARG A 1 850 ? 20.478 -41.170 -20.899 1.00 27.62 850 ARG A CA 1
ATOM 6965 C C . ARG A 1 850 ? 21.105 -39.858 -21.447 1.00 27.62 850 ARG A C 1
ATOM 6967 O O . ARG A 1 850 ? 21.743 -39.850 -22.485 1.00 27.62 850 ARG A O 1
ATOM 6974 N N . ILE A 1 851 ? 21.060 -38.842 -20.569 1.00 35.31 851 ILE A N 1
ATOM 6975 C CA . ILE A 1 851 ? 22.149 -37.962 -20.068 1.00 35.31 851 ILE A CA 1
ATOM 6976 C C . ILE A 1 851 ? 23.061 -37.273 -21.101 1.00 35.31 851 ILE A C 1
ATOM 6978 O O . ILE A 1 851 ? 24.138 -37.752 -21.428 1.00 35.31 851 ILE A O 1
ATOM 6982 N N . GLU A 1 852 ? 22.662 -36.051 -21.436 1.00 29.91 852 GLU A N 1
ATOM 6983 C CA . GLU A 1 852 ? 23.469 -34.824 -21.413 1.00 29.91 852 GLU A CA 1
ATOM 6984 C C . GLU A 1 852 ? 22.459 -33.738 -20.997 1.00 29.91 852 GLU A C 1
ATOM 6986 O O . GLU A 1 852 ? 21.332 -33.754 -21.506 1.00 29.91 852 GLU A O 1
ATOM 6991 N N . TYR A 1 853 ? 22.775 -32.802 -20.092 1.00 38.97 853 TYR A N 1
ATOM 6992 C CA . TYR A 1 853 ? 21.951 -31.588 -19.907 1.00 38.97 853 TYR A CA 1
ATOM 6993 C C . TYR A 1 853 ? 22.111 -30.655 -21.128 1.00 38.97 853 TYR A C 1
ATOM 6995 O O . TYR A 1 853 ? 22.383 -29.464 -21.022 1.00 38.97 853 TYR A O 1
ATOM 7003 N N . GLY A 1 854 ? 21.944 -31.215 -22.327 1.00 35.25 854 GLY A N 1
ATOM 7004 C CA . GLY A 1 854 ? 21.684 -30.489 -23.548 1.00 35.25 854 GLY A CA 1
ATOM 7005 C C . GLY A 1 854 ? 20.288 -29.901 -23.441 1.00 35.25 854 GLY A C 1
ATOM 7006 O O . GLY A 1 854 ? 19.302 -30.557 -23.786 1.00 35.25 854 GLY A O 1
ATOM 7007 N N . ILE A 1 855 ? 20.221 -28.666 -22.946 1.00 39.44 855 ILE A N 1
ATOM 7008 C CA . ILE A 1 855 ? 19.078 -27.778 -23.154 1.00 39.44 855 ILE A CA 1
ATOM 7009 C C . ILE A 1 855 ? 18.774 -27.841 -24.655 1.00 39.44 855 ILE A C 1
ATOM 7011 O O . ILE A 1 855 ? 19.608 -27.470 -25.488 1.00 39.44 855 ILE A O 1
ATOM 7015 N N . ARG A 1 856 ? 17.626 -28.424 -25.023 1.00 35.44 856 ARG A N 1
ATOM 7016 C CA . ARG A 1 856 ? 17.241 -28.555 -26.431 1.00 35.44 856 ARG A CA 1
ATOM 7017 C C . ARG A 1 856 ? 17.129 -27.155 -27.051 1.00 35.44 856 ARG A C 1
ATOM 7019 O O . ARG A 1 856 ? 16.684 -26.221 -26.403 1.00 35.44 856 ARG A O 1
ATOM 7026 N N . SER A 1 857 ? 17.573 -27.075 -28.307 1.00 35.34 857 SER A N 1
ATOM 7027 C CA . SER A 1 857 ? 17.522 -25.980 -29.294 1.00 35.34 857 SER A CA 1
ATOM 7028 C C . SER A 1 857 ? 16.555 -24.804 -29.042 1.00 35.34 857 SER A C 1
ATOM 7030 O O . SER A 1 857 ? 15.450 -24.994 -28.545 1.00 35.34 857 SER A O 1
ATOM 7032 N N . ARG A 1 858 ? 16.930 -23.625 -29.577 1.00 39.00 858 ARG A N 1
ATOM 7033 C CA . ARG A 1 858 ? 16.207 -22.331 -29.719 1.00 39.00 858 ARG A CA 1
ATOM 7034 C C . ARG A 1 858 ? 14.780 -22.388 -30.340 1.00 39.00 858 ARG A C 1
ATOM 7036 O O . ARG A 1 858 ? 14.274 -21.352 -30.747 1.00 39.00 858 ARG A O 1
ATOM 7043 N N . ASN A 1 859 ? 14.155 -23.563 -30.440 1.00 42.03 859 ASN A N 1
ATOM 7044 C CA . ASN A 1 859 ? 12.915 -23.842 -31.174 1.00 42.03 859 ASN A CA 1
ATOM 7045 C C . ASN A 1 859 ? 11.780 -24.430 -30.309 1.00 42.03 859 ASN A C 1
ATOM 7047 O O . ASN A 1 859 ? 10.794 -24.906 -30.874 1.00 42.03 859 ASN A O 1
ATOM 7051 N N . MET A 1 860 ? 11.905 -24.486 -28.978 1.00 51.97 860 MET A N 1
ATOM 7052 C CA . MET A 1 860 ? 10.730 -24.750 -28.142 1.00 51.97 860 MET A CA 1
ATOM 7053 C C . MET A 1 860 ? 10.006 -23.443 -27.859 1.00 51.97 860 MET A C 1
ATOM 7055 O O . MET A 1 860 ? 10.637 -22.417 -27.664 1.00 51.97 860 MET A O 1
ATOM 7059 N N . ASP A 1 861 ? 8.686 -23.525 -27.914 1.00 75.88 861 ASP A N 1
ATOM 7060 C CA . ASP A 1 861 ? 7.753 -22.462 -27.584 1.00 75.88 861 ASP A CA 1
ATOM 7061 C C . ASP A 1 861 ? 7.073 -22.892 -26.283 1.00 75.88 861 ASP A C 1
ATOM 7063 O O . ASP A 1 861 ? 6.001 -23.514 -26.272 1.00 75.88 861 ASP A O 1
ATOM 7067 N N . VAL A 1 862 ? 7.828 -22.747 -25.193 1.00 86.00 862 VAL A N 1
ATOM 7068 C CA . VAL A 1 862 ? 7.477 -23.212 -23.852 1.00 86.00 862 VAL A CA 1
ATOM 7069 C C . VAL A 1 862 ? 6.195 -22.533 -23.387 1.00 86.00 862 VAL A C 1
ATOM 7071 O O . VAL A 1 862 ? 5.313 -23.225 -22.883 1.00 86.00 862 VAL A O 1
ATOM 7074 N N . ILE A 1 863 ? 6.025 -21.228 -23.624 1.00 89.69 863 ILE A N 1
ATOM 7075 C CA . ILE A 1 863 ? 4.795 -20.510 -23.258 1.00 89.69 863 ILE A CA 1
ATOM 7076 C C . ILE A 1 863 ? 3.580 -21.112 -23.982 1.00 89.69 863 ILE A C 1
ATOM 7078 O O . ILE A 1 863 ? 2.577 -21.422 -23.332 1.00 89.69 863 ILE A O 1
ATOM 7082 N N . ASN A 1 864 ? 3.659 -21.374 -25.295 1.00 87.50 864 ASN A N 1
ATOM 7083 C CA . ASN A 1 864 ? 2.556 -22.033 -26.006 1.00 87.50 864 ASN A CA 1
ATOM 7084 C C . ASN A 1 864 ? 2.349 -23.489 -25.569 1.00 87.50 864 ASN A C 1
ATOM 7086 O O . ASN A 1 864 ? 1.239 -24.021 -25.678 1.00 87.50 864 ASN A O 1
ATOM 7090 N N . LEU A 1 865 ? 3.394 -24.180 -25.108 1.00 90.06 865 LEU A N 1
ATOM 7091 C CA . LEU A 1 865 ? 3.256 -25.521 -24.546 1.00 90.06 865 LEU A CA 1
ATOM 7092 C C . LEU A 1 865 ? 2.497 -25.490 -23.213 1.00 90.06 865 LEU A C 1
ATOM 7094 O O . LEU A 1 865 ? 1.546 -26.261 -23.069 1.00 90.06 865 LEU A O 1
ATOM 7098 N N . ILE A 1 866 ? 2.848 -24.571 -22.303 1.00 93.81 866 ILE A N 1
ATOM 7099 C CA . ILE A 1 866 ? 2.109 -24.332 -21.053 1.00 93.81 866 ILE A CA 1
ATOM 7100 C C . ILE A 1 866 ? 0.644 -24.031 -21.390 1.00 93.81 866 ILE A C 1
ATOM 7102 O O . ILE A 1 866 ? -0.242 -24.716 -20.887 1.00 93.81 866 ILE A O 1
ATOM 7106 N N . ALA A 1 867 ? 0.381 -23.093 -22.310 1.00 92.06 867 ALA A N 1
ATOM 7107 C CA . ALA A 1 867 ? -0.975 -22.728 -22.727 1.00 92.06 867 ALA A CA 1
ATOM 7108 C C . ALA A 1 867 ? -1.781 -23.932 -23.238 1.00 92.06 867 ALA A C 1
ATOM 7110 O O . ALA A 1 867 ? -2.917 -24.162 -22.822 1.00 92.06 867 ALA A O 1
ATOM 7111 N N . ARG A 1 868 ? -1.187 -24.757 -24.110 1.00 91.88 868 ARG A N 1
ATOM 7112 C CA . ARG A 1 868 ? -1.840 -25.970 -24.630 1.00 91.88 868 ARG A CA 1
ATOM 7113 C C . ARG A 1 868 ? -2.175 -26.969 -23.531 1.00 91.88 868 ARG A C 1
ATOM 7115 O O . ARG A 1 868 ? -3.283 -27.500 -23.523 1.00 91.88 868 ARG A O 1
ATOM 7122 N N . HIS A 1 869 ? -1.236 -27.258 -22.636 1.00 93.19 869 HIS A N 1
ATOM 7123 C CA . HIS A 1 869 ? -1.491 -28.219 -21.569 1.00 93.19 869 HIS A CA 1
ATOM 7124 C C . HIS A 1 869 ? -2.460 -27.671 -20.517 1.00 93.19 869 HIS A C 1
ATOM 7126 O O . HIS A 1 869 ? -3.280 -28.434 -20.009 1.00 93.19 869 HIS A O 1
ATOM 7132 N N . TYR A 1 870 ? -2.431 -26.364 -20.247 1.00 93.00 870 TYR A N 1
ATOM 7133 C CA . TYR A 1 870 ? -3.388 -25.710 -19.362 1.00 93.00 870 TYR A CA 1
ATOM 7134 C C . TYR A 1 870 ? -4.816 -25.822 -19.911 1.00 93.00 870 TYR A C 1
ATOM 7136 O O . TYR A 1 870 ? -5.708 -26.245 -19.180 1.00 93.00 870 TYR A O 1
ATOM 7144 N N . ARG A 1 871 ? -5.030 -25.593 -21.217 1.00 90.81 871 ARG A N 1
ATOM 7145 C CA . ARG A 1 871 ? -6.335 -25.835 -21.869 1.00 90.81 871 ARG A CA 1
ATOM 7146 C C . ARG A 1 871 ? -6.821 -27.277 -21.711 1.00 90.81 871 ARG A C 1
ATOM 7148 O O . ARG A 1 871 ? -7.965 -27.500 -21.331 1.00 90.81 871 ARG A O 1
ATOM 7155 N N . ASN A 1 872 ? -5.946 -28.262 -21.926 1.00 88.94 872 ASN A N 1
ATOM 7156 C CA . ASN A 1 872 ? -6.301 -29.674 -21.727 1.00 88.94 872 ASN A CA 1
ATOM 7157 C C . ASN A 1 872 ? -6.685 -29.976 -20.268 1.00 88.94 872 ASN A C 1
ATOM 7159 O O . ASN A 1 872 ? -7.541 -30.821 -19.994 1.00 88.94 872 ASN A O 1
ATOM 7163 N N . LEU A 1 873 ? -6.032 -29.307 -19.320 1.00 89.81 873 LEU A N 1
ATOM 7164 C CA . LEU A 1 873 ? -6.339 -29.406 -17.901 1.00 89.81 873 LEU A CA 1
ATOM 7165 C C . LEU A 1 873 ? -7.691 -28.750 -17.574 1.00 89.81 873 LEU A C 1
ATOM 7167 O O . LEU A 1 873 ? -8.465 -29.346 -16.826 1.00 89.81 873 LEU A O 1
ATOM 7171 N N . GLU A 1 874 ? -8.043 -27.619 -18.193 1.00 86.75 874 GLU A N 1
ATOM 7172 C CA . GLU A 1 874 ? -9.390 -27.038 -18.095 1.00 86.75 874 GLU A CA 1
ATOM 7173 C C . GLU A 1 874 ? -10.471 -27.989 -18.637 1.00 86.75 874 GLU A C 1
ATOM 7175 O O . GLU A 1 874 ? -11.501 -28.183 -17.986 1.00 86.75 874 GLU A O 1
ATOM 7180 N N . ASP A 1 875 ? -10.224 -28.640 -19.778 1.00 84.31 875 ASP A N 1
ATOM 7181 C CA . ASP A 1 875 ? -11.135 -29.640 -20.351 1.00 84.31 875 ASP A CA 1
ATOM 7182 C C . ASP A 1 875 ? -11.289 -30.859 -19.429 1.00 84.31 875 ASP A C 1
ATOM 7184 O O . ASP A 1 875 ? -12.393 -31.365 -19.209 1.00 84.31 875 ASP A O 1
ATOM 7188 N N . THR A 1 876 ? -10.184 -31.306 -18.826 1.00 83.00 876 THR A N 1
ATOM 7189 C CA . THR A 1 876 ? -10.181 -32.421 -17.871 1.00 83.00 876 THR A CA 1
ATOM 7190 C C . THR A 1 876 ? -10.989 -32.071 -16.625 1.00 83.00 876 THR A C 1
ATOM 7192 O O . THR A 1 876 ? -11.869 -32.843 -16.237 1.00 83.00 876 THR A O 1
ATOM 7195 N N . ARG A 1 877 ? -10.769 -30.886 -16.040 1.00 83.75 877 ARG A N 1
ATOM 7196 C CA . ARG A 1 877 ? -11.571 -30.370 -14.919 1.00 83.75 877 ARG A CA 1
ATOM 7197 C C . ARG A 1 877 ? -13.056 -30.329 -15.300 1.00 83.75 877 ARG A C 1
ATOM 7199 O O . ARG A 1 877 ? -13.886 -30.866 -14.573 1.00 83.75 877 ARG A O 1
ATOM 7206 N N . ALA A 1 878 ? -13.395 -29.806 -16.478 1.00 74.75 878 ALA A N 1
ATOM 7207 C CA . ALA A 1 878 ? -14.779 -29.747 -16.952 1.00 74.75 878 ALA A CA 1
ATOM 7208 C C . ALA A 1 878 ? -15.428 -31.132 -17.158 1.00 74.75 878 ALA A C 1
ATOM 7210 O O . ALA A 1 878 ? -16.644 -31.257 -17.020 1.00 74.75 878 ALA A O 1
ATOM 7211 N N . SER A 1 879 ? -14.642 -32.165 -17.481 1.00 74.00 879 SER A N 1
ATOM 7212 C CA . SER A 1 879 ? -15.135 -33.541 -17.647 1.00 74.00 879 SER A CA 1
ATOM 7213 C C . SER A 1 879 ? -15.365 -34.281 -16.322 1.00 74.00 879 SER A C 1
ATOM 7215 O O . SER A 1 879 ? -16.270 -35.108 -16.231 1.00 74.00 879 SER A O 1
ATOM 7217 N N . ILE A 1 880 ? -14.568 -33.976 -15.292 1.00 68.88 880 ILE A N 1
ATOM 7218 C CA . ILE A 1 880 ? -14.640 -34.617 -13.969 1.00 68.88 880 ILE A CA 1
ATOM 7219 C C . ILE A 1 880 ? -15.733 -33.969 -13.112 1.00 68.88 880 ILE A C 1
ATOM 7221 O O . ILE A 1 880 ? -16.461 -34.659 -12.398 1.00 68.88 880 ILE A O 1
ATOM 7225 N N . PHE A 1 881 ? -15.877 -32.648 -13.205 1.00 64.88 881 PHE A N 1
ATOM 7226 C CA . PHE A 1 881 ? -16.820 -31.871 -12.410 1.00 64.88 881 PHE A CA 1
ATOM 7227 C C . PHE A 1 881 ? -18.006 -31.466 -13.295 1.00 64.88 881 PHE A C 1
ATOM 7229 O O . PHE A 1 881 ? -17.942 -30.511 -14.066 1.00 64.88 881 PHE A O 1
ATOM 7236 N N . SER A 1 882 ? -19.089 -32.249 -13.233 1.00 54.59 882 SER A N 1
ATOM 7237 C CA . SER A 1 882 ? -20.303 -32.034 -14.035 1.00 54.59 882 SER A CA 1
ATOM 7238 C C . SER A 1 882 ? -20.847 -30.604 -13.865 1.00 54.59 882 SER A C 1
ATOM 7240 O O . SER A 1 882 ? -21.165 -30.184 -12.755 1.00 54.59 882 SER A O 1
ATOM 7242 N N . ARG A 1 883 ? -20.987 -29.868 -14.978 1.00 52.62 883 ARG A N 1
ATOM 7243 C CA . ARG A 1 883 ? -21.356 -28.434 -15.045 1.00 52.62 883 ARG A CA 1
ATOM 7244 C C . ARG A 1 883 ? -22.708 -28.042 -14.425 1.00 52.62 883 ARG A C 1
ATOM 7246 O O . ARG A 1 883 ? -22.954 -26.847 -14.271 1.00 52.62 883 ARG A O 1
ATOM 7253 N N . ASP A 1 884 ? -23.578 -28.990 -14.089 1.00 48.16 884 ASP A N 1
ATOM 7254 C CA . ASP A 1 884 ? -24.989 -28.698 -13.802 1.00 48.16 884 ASP A CA 1
ATOM 7255 C C . ASP A 1 884 ? -25.297 -28.209 -12.379 1.00 48.16 884 ASP A C 1
ATOM 7257 O O . ASP A 1 884 ? -26.414 -27.760 -12.121 1.00 48.16 884 ASP A O 1
ATOM 7261 N N . VAL A 1 885 ? -24.332 -28.210 -11.452 1.00 49.69 885 VAL A N 1
ATOM 7262 C CA . VAL A 1 885 ? -24.550 -27.648 -10.107 1.00 49.69 885 VAL A CA 1
ATOM 7263 C C . VAL A 1 885 ? -23.319 -26.865 -9.650 1.00 49.69 885 VAL A C 1
ATOM 7265 O O . VAL A 1 885 ? -22.472 -27.385 -8.931 1.00 49.69 885 VAL A O 1
ATOM 7268 N N . LYS A 1 886 ? -23.220 -25.585 -10.041 1.00 64.25 886 LYS A N 1
ATOM 7269 C CA . LYS A 1 886 ? -22.275 -24.643 -9.415 1.00 64.25 886 LYS A CA 1
ATOM 7270 C C . LYS A 1 886 ? -22.719 -24.383 -7.979 1.00 64.25 886 LYS A C 1
ATOM 7272 O O . LYS A 1 886 ? -23.541 -23.506 -7.720 1.00 64.25 886 LYS A O 1
ATOM 7277 N N . ARG A 1 887 ? -22.229 -25.204 -7.059 1.00 83.38 887 ARG A N 1
ATOM 7278 C CA . ARG A 1 887 ? -22.481 -25.056 -5.632 1.00 83.38 887 ARG A CA 1
ATOM 7279 C C . ARG A 1 887 ? -21.525 -24.010 -5.068 1.00 83.38 887 ARG A C 1
ATOM 7281 O O . ARG A 1 887 ? -20.332 -24.060 -5.337 1.00 83.38 887 ARG A O 1
ATOM 7288 N N . GLU A 1 888 ? -22.054 -23.090 -4.269 1.00 90.25 888 GLU A N 1
ATOM 7289 C CA . GLU A 1 888 ? -21.212 -22.168 -3.512 1.00 90.25 888 GLU A CA 1
ATOM 7290 C C . GLU A 1 888 ? -20.457 -22.926 -2.411 1.00 90.25 888 GLU A C 1
ATOM 7292 O O . GLU A 1 888 ? -21.063 -23.697 -1.653 1.00 90.25 888 GLU A O 1
ATOM 7297 N N . VAL A 1 889 ? -19.152 -22.689 -2.305 1.00 92.06 889 VAL A N 1
ATOM 7298 C CA . VAL A 1 889 ? -18.259 -23.384 -1.365 1.00 92.06 889 VAL A CA 1
ATOM 7299 C C . VAL A 1 889 ? -17.870 -22.497 -0.185 1.00 92.06 889 VAL A C 1
ATOM 7301 O O . VAL A 1 889 ? -17.767 -21.275 -0.312 1.00 92.06 889 VAL A O 1
ATOM 7304 N N . ASN A 1 890 ? -17.683 -23.111 0.983 1.00 93.81 890 ASN A N 1
ATOM 7305 C CA . ASN A 1 890 ? -17.089 -22.457 2.156 1.00 93.81 890 ASN A CA 1
ATOM 7306 C C . ASN A 1 890 ? -15.556 -22.589 2.162 1.00 93.81 890 ASN A C 1
ATOM 7308 O O . ASN A 1 890 ? -15.000 -23.242 1.288 1.00 93.81 890 ASN A O 1
ATOM 7312 N N . VAL A 1 891 ? -14.865 -21.986 3.133 1.00 93.12 891 VAL A N 1
ATOM 7313 C CA . VAL A 1 891 ? -13.391 -21.947 3.185 1.00 93.12 891 VAL A CA 1
ATOM 7314 C C . VAL A 1 891 ? -12.756 -23.342 3.235 1.00 93.12 891 VAL A C 1
ATOM 7316 O O . VAL A 1 891 ? -11.760 -23.593 2.557 1.00 93.12 891 VAL A O 1
ATOM 7319 N N . TYR A 1 892 ? -13.373 -24.284 3.954 1.00 93.50 892 TYR A N 1
ATOM 7320 C CA . TYR A 1 892 ? -12.912 -25.669 4.016 1.00 93.50 892 TYR A CA 1
ATOM 7321 C C . TYR A 1 892 ? -13.052 -26.353 2.652 1.00 93.50 892 TYR A C 1
ATOM 7323 O O . TYR A 1 892 ? -12.084 -26.889 2.120 1.00 93.50 892 TYR A O 1
ATOM 7331 N N . GLU A 1 893 ? -14.232 -26.276 2.041 1.00 92.56 893 GLU A N 1
ATOM 7332 C CA . GLU A 1 893 ? -14.515 -26.856 0.724 1.00 92.56 893 GLU A CA 1
ATOM 7333 C C . GLU A 1 893 ? -13.654 -26.225 -0.373 1.00 92.56 893 GLU A C 1
ATOM 7335 O O . GLU A 1 893 ? -13.108 -26.935 -1.211 1.00 92.56 893 GLU A O 1
ATOM 7340 N N . PHE A 1 894 ? -13.455 -24.909 -0.316 1.00 93.44 894 PHE A N 1
ATOM 7341 C CA . PHE A 1 894 ? -12.574 -24.170 -1.213 1.00 93.44 894 PHE A CA 1
ATOM 7342 C C . PHE A 1 894 ? -11.137 -24.690 -1.107 1.00 93.44 894 PHE A C 1
ATOM 7344 O O . PHE A 1 894 ? -10.511 -25.015 -2.117 1.00 93.44 894 PHE A O 1
ATOM 7351 N N . SER A 1 895 ? -10.626 -24.846 0.119 1.00 93.88 895 SER A N 1
ATOM 7352 C CA . SER A 1 895 ? -9.294 -25.410 0.350 1.00 93.88 895 SER A CA 1
ATOM 7353 C C . SER A 1 895 ? -9.190 -26.875 -0.086 1.00 93.88 895 SER A C 1
ATOM 7355 O O . SER A 1 895 ? -8.177 -27.275 -0.646 1.00 93.88 895 SER A O 1
ATOM 7357 N N . LEU A 1 896 ? -10.246 -27.674 0.066 1.00 90.88 896 LEU A N 1
ATOM 7358 C CA . LEU A 1 896 ? -10.271 -29.067 -0.377 1.00 90.88 896 LEU A CA 1
ATOM 7359 C C . LEU A 1 896 ? -10.265 -29.192 -1.911 1.00 90.88 896 LEU A C 1
ATOM 7361 O O . LEU A 1 896 ? -9.606 -30.077 -2.471 1.00 90.88 896 LEU A O 1
ATOM 7365 N N . GLU A 1 897 ? -10.978 -28.307 -2.608 1.00 89.75 897 GLU A N 1
ATOM 7366 C CA . GLU A 1 897 ? -10.951 -28.241 -4.069 1.00 89.75 897 GLU A CA 1
ATOM 7367 C C . GLU A 1 897 ? -9.565 -27.815 -4.570 1.00 89.75 897 GLU A C 1
ATOM 7369 O O . GLU A 1 897 ? -9.007 -28.492 -5.435 1.00 89.75 897 GLU A O 1
ATOM 7374 N N . LEU A 1 898 ? -8.950 -26.791 -3.962 1.00 90.94 898 LEU A N 1
ATOM 7375 C CA . LEU A 1 898 ? -7.560 -26.416 -4.247 1.00 90.94 898 LEU A CA 1
ATOM 7376 C C . LEU A 1 898 ? -6.588 -27.560 -3.963 1.00 90.94 898 LEU A C 1
ATOM 7378 O O . LEU A 1 898 ? -5.713 -27.835 -4.778 1.00 90.94 898 LEU A O 1
ATOM 7382 N N . LYS A 1 899 ? -6.748 -28.273 -2.845 1.00 91.50 899 LYS A N 1
ATOM 7383 C CA . LYS A 1 899 ? -5.936 -29.450 -2.520 1.00 91.50 899 LYS A CA 1
ATOM 7384 C C . LYS A 1 899 ? -6.011 -30.473 -3.636 1.00 91.50 899 LYS A C 1
ATOM 7386 O O . LYS A 1 899 ? -4.999 -31.036 -4.044 1.00 91.50 899 LYS A O 1
ATOM 7391 N N . THR A 1 900 ? -7.220 -30.768 -4.097 1.00 88.19 900 THR A N 1
ATOM 7392 C CA . THR A 1 900 ? -7.449 -31.753 -5.159 1.00 88.19 900 THR A CA 1
ATOM 7393 C C . THR A 1 900 ? -6.780 -31.304 -6.451 1.00 88.19 900 THR A C 1
ATOM 7395 O O . THR A 1 900 ? -6.160 -32.116 -7.141 1.00 88.19 900 THR A O 1
ATOM 7398 N N . ASP A 1 901 ? -6.839 -30.003 -6.716 1.00 89.06 901 ASP A N 1
ATOM 7399 C CA . ASP A 1 901 ? -6.284 -29.388 -7.904 1.00 89.06 901 ASP A CA 1
ATOM 7400 C C . ASP A 1 901 ? -4.750 -29.394 -7.974 1.00 89.06 901 ASP A C 1
ATOM 7402 O O . ASP A 1 901 ? -4.188 -29.529 -9.064 1.00 89.06 901 ASP A O 1
ATOM 7406 N N . THR A 1 902 ? -4.064 -29.422 -6.821 1.00 93.19 902 THR A N 1
ATOM 7407 C CA . THR A 1 902 ? -2.595 -29.576 -6.763 1.00 93.19 902 THR A CA 1
ATOM 7408 C C . THR A 1 902 ? -2.097 -30.744 -7.612 1.00 93.19 902 THR A C 1
ATOM 7410 O O . THR A 1 902 ? -1.048 -30.645 -8.238 1.00 93.19 902 THR A O 1
ATOM 7413 N N . LYS A 1 903 ? -2.857 -31.844 -7.696 1.00 90.81 903 LYS A N 1
ATOM 7414 C CA . LYS A 1 903 ? -2.487 -33.032 -8.478 1.00 90.81 903 LYS A CA 1
ATOM 7415 C C . LYS A 1 903 ? -2.528 -32.770 -9.982 1.00 90.81 903 LYS A C 1
ATOM 7417 O O . LYS A 1 903 ? -1.695 -33.302 -10.714 1.00 90.81 903 LYS A O 1
ATOM 7422 N N . PHE A 1 904 ? -3.485 -31.966 -10.444 1.00 91.56 904 PHE A N 1
ATOM 7423 C CA . PHE A 1 904 ? -3.593 -31.594 -11.852 1.00 91.56 904 PHE A CA 1
ATOM 7424 C C . PHE A 1 904 ? -2.492 -30.609 -12.232 1.00 91.56 904 PHE A C 1
ATOM 7426 O O . PHE A 1 904 ? -1.826 -30.825 -13.241 1.00 91.56 904 PHE A O 1
ATOM 7433 N N . ILE A 1 905 ? -2.229 -29.600 -11.395 1.00 95.06 905 ILE A N 1
ATOM 7434 C CA . ILE A 1 905 ? -1.130 -28.651 -11.623 1.00 95.06 905 ILE A CA 1
ATOM 7435 C C . ILE A 1 905 ? 0.232 -29.348 -11.530 1.00 95.06 905 ILE A C 1
ATOM 7437 O O . ILE A 1 905 ? 1.106 -29.107 -12.356 1.00 95.06 905 ILE A O 1
ATOM 7441 N N . TRP A 1 906 ? 0.411 -30.293 -10.605 1.00 95.06 906 TRP A N 1
ATOM 7442 C CA . TRP A 1 906 ? 1.612 -31.130 -10.558 1.00 95.06 906 TRP A CA 1
ATOM 7443 C C . TRP A 1 906 ? 1.798 -31.886 -11.873 1.00 95.06 906 TRP A C 1
ATOM 7445 O O . TRP A 1 906 ? 2.883 -31.884 -12.457 1.00 95.06 906 TRP A O 1
ATOM 7455 N N . LYS A 1 907 ? 0.719 -32.492 -12.388 1.00 92.56 907 LYS A N 1
ATOM 7456 C CA . LYS A 1 907 ? 0.780 -33.213 -13.659 1.00 92.56 907 LYS A CA 1
ATOM 7457 C C . LYS A 1 907 ? 1.042 -32.290 -14.846 1.00 92.56 907 LYS A C 1
ATOM 7459 O O . LYS A 1 907 ? 1.745 -32.678 -15.780 1.00 92.56 907 LYS A O 1
ATOM 7464 N N . LEU A 1 908 ? 0.508 -31.072 -14.808 1.00 93.69 908 LEU A N 1
ATOM 7465 C CA . LEU A 1 908 ? 0.803 -30.023 -15.774 1.00 93.69 908 LEU A CA 1
ATOM 7466 C C . LEU A 1 908 ? 2.305 -29.710 -15.783 1.00 93.69 908 LEU A C 1
ATOM 7468 O O . LEU A 1 908 ? 2.902 -29.698 -16.857 1.00 93.69 908 LEU A O 1
ATOM 7472 N N . CYS A 1 909 ? 2.934 -29.546 -14.615 1.00 94.81 909 CYS A N 1
ATOM 7473 C CA . CYS A 1 909 ? 4.376 -29.317 -14.511 1.00 94.81 909 CYS A CA 1
ATOM 7474 C C . CYS A 1 909 ? 5.186 -30.484 -15.099 1.00 94.81 909 CYS A C 1
ATOM 7476 O O . CYS A 1 909 ? 6.043 -30.252 -15.948 1.00 94.81 909 CYS A O 1
ATOM 7478 N N . GLU A 1 910 ? 4.871 -31.731 -14.730 1.00 91.94 910 GLU A N 1
ATOM 7479 C CA . GLU A 1 910 ? 5.552 -32.930 -15.258 1.00 91.94 910 GLU A CA 1
ATOM 7480 C C . GLU A 1 910 ? 5.439 -33.067 -16.781 1.00 91.94 910 GLU A C 1
ATOM 7482 O O . GLU A 1 910 ? 6.380 -33.479 -17.453 1.00 91.94 910 GLU A O 1
ATOM 7487 N N . THR A 1 911 ? 4.265 -32.763 -17.337 1.00 88.06 911 THR A N 1
ATOM 7488 C CA . THR A 1 911 ? 4.009 -32.923 -18.778 1.00 88.06 911 THR A CA 1
ATOM 7489 C C . THR A 1 911 ? 4.569 -31.776 -19.606 1.00 88.06 911 THR A C 1
ATOM 7491 O O . THR A 1 911 ? 4.915 -31.976 -20.769 1.00 88.06 911 THR A O 1
ATOM 7494 N N . THR A 1 912 ? 4.659 -30.583 -19.022 1.00 89.19 912 THR A N 1
ATOM 7495 C CA . THR A 1 912 ? 5.123 -29.375 -19.709 1.00 89.19 912 THR A CA 1
ATOM 7496 C C . THR A 1 912 ? 6.635 -29.232 -19.659 1.00 89.19 912 THR A C 1
ATOM 7498 O O . THR A 1 912 ? 7.231 -28.843 -20.661 1.00 89.19 912 THR A O 1
ATOM 7501 N N . PHE A 1 913 ? 7.258 -29.578 -18.531 1.00 90.56 913 PHE A N 1
ATOM 7502 C CA . PHE A 1 913 ? 8.685 -29.375 -18.309 1.00 90.56 913 PHE A CA 1
ATOM 7503 C C . PHE A 1 913 ? 9.408 -30.708 -18.087 1.00 90.56 913 PHE A C 1
ATOM 7505 O O . PHE A 1 913 ? 9.358 -31.266 -16.986 1.00 90.56 913 PHE A O 1
ATOM 7512 N N . PRO A 1 914 ? 10.140 -31.211 -19.096 1.00 85.62 914 PRO A N 1
ATOM 7513 C CA . PRO A 1 914 ? 11.008 -32.375 -18.934 1.00 85.62 914 PRO A CA 1
ATOM 7514 C C . PRO A 1 914 ? 12.034 -32.206 -17.807 1.00 85.62 914 PRO A C 1
ATOM 7516 O O . PRO A 1 914 ? 12.419 -33.182 -17.170 1.00 85.62 914 PRO A O 1
ATOM 7519 N N . GLU A 1 915 ? 12.486 -30.977 -17.565 1.00 86.25 915 GLU A N 1
ATOM 7520 C CA . GLU A 1 915 ? 13.396 -30.612 -16.484 1.00 86.25 915 GLU A CA 1
ATOM 7521 C C . GLU A 1 915 ? 12.756 -30.884 -15.121 1.00 86.25 915 GLU A C 1
ATOM 7523 O O . GLU A 1 915 ? 13.393 -31.509 -14.281 1.00 86.25 915 GLU A O 1
ATOM 7528 N N . PHE A 1 916 ? 11.480 -30.522 -14.931 1.00 89.69 916 PHE A N 1
ATOM 7529 C CA . PHE A 1 916 ? 10.747 -30.775 -13.686 1.00 89.69 916 PHE A CA 1
ATOM 7530 C C . PHE A 1 916 ? 10.603 -32.277 -13.414 1.00 89.69 916 PHE A C 1
ATOM 7532 O O . PHE A 1 916 ? 10.838 -32.723 -12.295 1.00 89.69 916 PHE A O 1
ATOM 7539 N N . ASP A 1 917 ? 10.282 -33.080 -14.433 1.00 87.31 917 ASP A N 1
ATOM 7540 C CA . ASP A 1 917 ? 10.141 -34.539 -14.292 1.00 87.31 917 ASP A CA 1
ATOM 7541 C C . ASP A 1 917 ? 11.467 -35.239 -13.924 1.00 87.31 917 ASP A C 1
ATOM 7543 O O . ASP A 1 917 ? 11.479 -36.235 -13.195 1.00 87.31 917 ASP A O 1
ATOM 7547 N N . ARG A 1 918 ? 12.603 -34.684 -14.374 1.00 86.19 918 ARG A N 1
ATOM 7548 C CA . ARG A 1 918 ? 13.952 -35.211 -14.093 1.00 86.19 918 ARG A CA 1
ATOM 7549 C C . ARG A 1 918 ? 14.459 -34.908 -12.688 1.00 86.19 9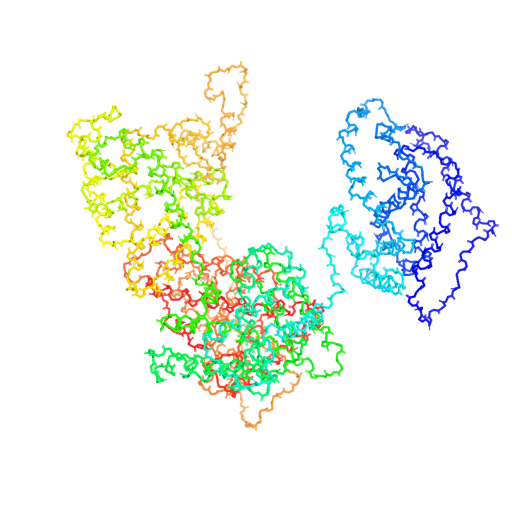18 ARG A C 1
ATOM 7551 O O . ARG A 1 918 ? 15.372 -35.599 -12.232 1.00 86.19 918 ARG A O 1
ATOM 7558 N N . LEU A 1 919 ? 13.903 -33.904 -12.014 1.00 88.31 919 LEU A N 1
ATOM 7559 C CA . LEU A 1 919 ? 14.316 -33.532 -10.665 1.00 88.31 919 LEU A CA 1
ATOM 7560 C C . LEU A 1 919 ? 14.057 -34.664 -9.663 1.00 88.31 919 LEU A C 1
ATOM 7562 O O . LEU A 1 919 ? 13.121 -35.472 -9.791 1.00 88.31 919 LEU A O 1
ATOM 7566 N N . CYS A 1 920 ? 14.874 -34.709 -8.610 1.00 90.12 920 CYS A N 1
ATOM 7567 C CA . CYS A 1 920 ? 14.630 -35.655 -7.533 1.00 90.12 920 CYS A CA 1
ATOM 7568 C C . CYS A 1 920 ? 13.277 -35.342 -6.850 1.00 90.12 920 CYS A C 1
ATOM 7570 O O . CYS A 1 920 ? 12.789 -34.209 -6.917 1.00 90.12 920 CYS A O 1
ATOM 7572 N N . PRO A 1 921 ? 12.615 -36.325 -6.211 1.00 90.38 921 PRO A N 1
ATOM 7573 C CA . PRO A 1 921 ? 11.294 -36.110 -5.611 1.00 90.38 921 PRO A CA 1
ATOM 7574 C C . PRO A 1 921 ? 11.247 -34.966 -4.587 1.00 90.38 921 PRO A C 1
ATOM 7576 O O . PRO A 1 921 ? 10.216 -34.312 -4.445 1.00 90.38 921 PRO A O 1
ATOM 7579 N N . GLN A 1 922 ? 12.357 -34.722 -3.884 1.00 89.31 922 GLN A N 1
ATOM 7580 C CA . GLN A 1 922 ? 12.467 -33.654 -2.896 1.00 89.31 922 GLN A CA 1
ATOM 7581 C C . GLN A 1 922 ? 12.512 -32.272 -3.561 1.00 89.31 922 GLN A C 1
ATOM 7583 O O . GLN A 1 922 ? 11.717 -31.411 -3.196 1.00 89.31 922 GLN A O 1
ATOM 7588 N N . ASP A 1 923 ? 13.339 -32.094 -4.591 1.00 90.19 923 ASP A N 1
ATOM 7589 C CA . ASP A 1 923 ? 13.448 -30.837 -5.344 1.00 90.19 923 ASP A CA 1
ATOM 7590 C C . ASP A 1 923 ? 12.144 -30.485 -6.067 1.00 90.19 923 ASP A C 1
ATOM 7592 O O . ASP A 1 923 ? 11.696 -29.339 -6.022 1.00 90.19 923 ASP A O 1
ATOM 7596 N N . ARG A 1 924 ? 11.469 -31.486 -6.657 1.00 92.69 924 ARG A N 1
ATOM 7597 C CA . ARG A 1 924 ? 10.129 -31.298 -7.244 1.00 92.69 924 ARG A CA 1
ATOM 7598 C C . ARG A 1 924 ? 9.137 -30.770 -6.223 1.00 92.69 924 ARG A C 1
ATOM 7600 O O . ARG A 1 924 ? 8.376 -29.853 -6.518 1.00 92.69 924 ARG A O 1
ATOM 7607 N N . LYS A 1 925 ? 9.139 -31.359 -5.022 1.00 92.56 925 LYS A N 1
ATOM 7608 C CA . LYS A 1 925 ? 8.257 -30.937 -3.936 1.00 92.56 925 LYS A CA 1
ATOM 7609 C C . LYS A 1 925 ? 8.563 -29.501 -3.514 1.00 92.56 925 LYS A C 1
ATOM 7611 O O . LYS A 1 925 ? 7.626 -28.721 -3.402 1.00 92.56 925 LYS A O 1
ATOM 7616 N N . ILE A 1 926 ? 9.837 -29.157 -3.316 1.00 90.19 926 ILE A N 1
ATOM 7617 C CA . ILE A 1 926 ? 10.258 -27.813 -2.895 1.00 90.19 926 ILE A CA 1
ATOM 7618 C C . ILE A 1 926 ? 9.815 -26.766 -3.921 1.00 90.19 926 ILE A C 1
ATOM 7620 O O . ILE A 1 926 ? 9.091 -25.841 -3.559 1.00 90.19 926 ILE A O 1
ATOM 7624 N N . ILE A 1 927 ? 10.162 -26.950 -5.201 1.00 93.00 927 ILE A N 1
ATOM 7625 C CA . ILE A 1 927 ? 9.766 -26.026 -6.274 1.00 93.00 927 ILE A CA 1
ATOM 7626 C C . ILE A 1 927 ? 8.248 -25.876 -6.326 1.00 93.00 927 ILE A C 1
ATOM 7628 O O . ILE A 1 927 ? 7.734 -24.760 -6.340 1.00 93.00 927 ILE A O 1
ATOM 7632 N N . PHE A 1 928 ? 7.516 -26.992 -6.305 1.00 95.38 928 PHE A N 1
ATOM 7633 C CA . PHE A 1 928 ? 6.063 -26.956 -6.398 1.00 95.38 928 PHE A CA 1
ATOM 7634 C C . PHE A 1 928 ? 5.414 -26.238 -5.209 1.00 95.38 928 PHE A C 1
ATOM 7636 O O . PHE A 1 928 ? 4.510 -25.431 -5.404 1.00 95.38 928 PHE A O 1
ATOM 7643 N N . TYR A 1 929 ? 5.865 -26.503 -3.980 1.00 93.94 929 TYR A N 1
ATOM 7644 C CA . TYR A 1 929 ? 5.291 -25.906 -2.769 1.00 93.94 929 TYR A CA 1
ATOM 7645 C C . TYR A 1 929 ? 5.602 -24.408 -2.678 1.00 93.94 929 TYR A C 1
ATOM 7647 O O . TYR A 1 929 ? 4.751 -23.613 -2.273 1.00 93.94 929 TYR A O 1
ATOM 7655 N N . ASN A 1 930 ? 6.794 -24.004 -3.117 1.00 90.44 930 ASN A N 1
ATOM 7656 C CA . ASN A 1 930 ? 7.167 -22.601 -3.219 1.00 90.44 930 ASN A CA 1
ATOM 7657 C C . ASN A 1 930 ? 6.272 -21.849 -4.227 1.00 90.44 930 ASN A C 1
ATOM 7659 O O . ASN A 1 930 ? 5.807 -20.746 -3.934 1.00 90.44 930 ASN A O 1
ATOM 7663 N N . PHE A 1 931 ? 5.977 -22.486 -5.363 1.00 94.50 931 PHE A N 1
ATOM 7664 C CA . PHE A 1 931 ? 5.195 -21.962 -6.487 1.00 94.50 931 PHE A CA 1
ATOM 7665 C C . PHE A 1 931 ? 3.675 -21.914 -6.252 1.00 94.50 931 PHE A C 1
ATOM 7667 O O . PHE A 1 931 ? 3.017 -20.932 -6.604 1.00 94.50 931 PHE A O 1
ATOM 7674 N N . TYR A 1 932 ? 3.092 -22.979 -5.694 1.00 95.44 932 TYR A N 1
ATOM 7675 C CA . TYR A 1 932 ? 1.657 -23.253 -5.829 1.00 95.44 932 TYR A CA 1
ATOM 7676 C C . TYR A 1 932 ? 0.760 -22.170 -5.223 1.00 95.44 932 TYR A C 1
ATOM 7678 O O . TYR A 1 932 ? -0.266 -21.821 -5.804 1.00 95.44 932 TYR A O 1
ATOM 7686 N N . THR A 1 933 ? 1.149 -21.595 -4.082 1.00 92.69 933 THR A N 1
ATOM 7687 C CA . THR A 1 933 ? 0.379 -20.517 -3.443 1.00 92.69 933 THR A CA 1
ATOM 7688 C C . THR A 1 933 ? 0.267 -19.301 -4.364 1.00 92.69 933 THR A C 1
ATOM 7690 O O . THR A 1 933 ? -0.842 -18.820 -4.596 1.00 92.69 933 THR A O 1
ATOM 7693 N N . LYS A 1 934 ? 1.384 -18.861 -4.965 1.00 93.19 934 LYS A N 1
ATOM 7694 C CA . LYS A 1 934 ? 1.412 -17.752 -5.933 1.00 93.19 934 LYS A CA 1
ATOM 7695 C C . LYS A 1 934 ? 0.513 -18.049 -7.137 1.00 93.19 934 LYS A C 1
ATOM 7697 O O . LYS A 1 934 ? -0.302 -17.213 -7.525 1.00 93.19 934 LYS A O 1
ATOM 7702 N N . TRP A 1 935 ? 0.606 -19.268 -7.677 1.00 95.69 935 TRP A N 1
ATOM 7703 C CA . TRP A 1 935 ? -0.249 -19.707 -8.780 1.00 95.69 935 TRP A CA 1
ATOM 7704 C C . TRP A 1 935 ? -1.734 -19.680 -8.426 1.00 95.69 935 TRP A C 1
ATOM 7706 O O . TRP A 1 935 ? -2.519 -19.113 -9.177 1.00 95.69 935 TRP A O 1
ATOM 7716 N N . SER A 1 936 ? -2.120 -20.230 -7.273 1.00 94.00 936 SER A N 1
ATOM 7717 C CA . SER A 1 936 ? -3.527 -20.295 -6.864 1.00 94.00 936 SER A CA 1
ATOM 7718 C C . SER A 1 936 ? -4.166 -18.906 -6.770 1.00 94.00 936 SER A C 1
ATOM 7720 O O . SER A 1 936 ? -5.290 -18.712 -7.225 1.00 94.00 936 SER A O 1
ATOM 7722 N N . VAL A 1 937 ? -3.428 -17.911 -6.269 1.00 93.00 937 VAL A N 1
ATOM 7723 C CA . VAL A 1 937 ? -3.893 -16.522 -6.193 1.00 93.00 937 VAL A CA 1
ATOM 7724 C C . VAL A 1 937 ? -4.071 -15.917 -7.588 1.00 93.00 937 VAL A C 1
ATOM 7726 O O . VAL A 1 937 ? -5.099 -15.290 -7.856 1.00 93.00 937 VAL A O 1
ATOM 7729 N N . LEU A 1 938 ? -3.096 -16.113 -8.483 1.00 94.00 938 LEU A N 1
ATOM 7730 C CA . LEU A 1 938 ? -3.186 -15.628 -9.862 1.00 94.00 938 LEU A CA 1
ATOM 7731 C C . LEU A 1 938 ? -4.352 -16.295 -10.608 1.00 94.00 938 LEU A C 1
ATOM 7733 O O . LEU A 1 938 ? -5.133 -15.607 -11.264 1.00 94.00 938 LEU A O 1
ATOM 7737 N N . GLU A 1 939 ? -4.512 -17.611 -10.468 1.00 93.00 939 GLU A N 1
ATOM 7738 C CA . GLU A 1 939 ? -5.562 -18.390 -11.127 1.00 93.00 939 GLU A CA 1
ATOM 7739 C C . GLU A 1 939 ? -6.962 -17.981 -10.644 1.00 93.00 939 GLU A C 1
ATOM 7741 O O . GLU A 1 939 ? -7.856 -17.782 -11.465 1.00 93.00 939 GLU A O 1
ATOM 7746 N N . ILE A 1 940 ? -7.157 -17.750 -9.340 1.00 91.75 940 ILE A N 1
ATOM 7747 C CA . ILE A 1 940 ? -8.427 -17.231 -8.798 1.00 91.75 940 ILE A CA 1
ATOM 7748 C C . ILE A 1 940 ? -8.782 -15.883 -9.441 1.00 91.75 940 ILE A C 1
ATOM 7750 O O . ILE A 1 940 ? -9.931 -15.667 -9.837 1.00 91.75 940 ILE A O 1
ATOM 7754 N N . ALA A 1 941 ? -7.806 -14.984 -9.591 1.00 90.75 941 ALA A N 1
ATOM 7755 C CA . ALA A 1 941 ? -8.029 -13.696 -10.240 1.00 90.75 941 ALA A CA 1
ATOM 7756 C C . ALA A 1 941 ? -8.325 -13.847 -11.743 1.00 90.75 941 ALA A C 1
ATOM 7758 O O . ALA A 1 941 ? -9.247 -13.209 -12.255 1.00 90.75 941 ALA A O 1
ATOM 7759 N N . MET A 1 942 ? -7.612 -14.737 -12.444 1.00 91.50 942 MET A N 1
ATOM 7760 C CA . MET A 1 942 ? -7.893 -15.077 -13.845 1.00 91.50 942 MET A CA 1
ATOM 7761 C C . MET A 1 942 ? -9.324 -15.604 -14.021 1.00 91.50 942 MET A C 1
ATOM 7763 O O . MET A 1 942 ? -10.014 -15.217 -14.965 1.00 91.50 942 MET A O 1
ATOM 7767 N N . LEU A 1 943 ? -9.800 -16.451 -13.105 1.00 89.25 943 LEU A N 1
ATOM 7768 C CA . LEU A 1 943 ? -11.153 -17.007 -13.138 1.00 89.25 943 LEU A CA 1
ATOM 7769 C C . LEU A 1 943 ? -12.223 -15.953 -12.842 1.00 89.25 943 LEU A C 1
ATOM 7771 O O . LEU A 1 943 ? -13.239 -15.921 -13.535 1.00 89.25 943 LEU A O 1
ATOM 7775 N N . ALA A 1 944 ? -11.989 -15.052 -11.886 1.00 88.38 944 ALA A N 1
ATOM 7776 C CA . ALA A 1 944 ? -12.880 -13.921 -11.620 1.00 88.38 944 ALA A CA 1
ATOM 7777 C C . ALA A 1 944 ? -13.048 -13.027 -12.865 1.00 88.38 944 ALA A C 1
ATOM 7779 O O . ALA A 1 944 ? -14.165 -12.636 -13.220 1.00 88.38 944 ALA A O 1
ATOM 7780 N N . VAL A 1 945 ? -11.954 -12.777 -13.596 1.00 85.75 945 VAL A N 1
ATOM 7781 C CA . VAL A 1 945 ? -11.982 -12.074 -14.890 1.00 85.75 945 VAL A CA 1
ATOM 7782 C C . VAL A 1 945 ? -12.729 -12.896 -15.950 1.00 85.75 945 VAL A C 1
ATOM 7784 O O . VAL A 1 945 ? -13.602 -12.358 -16.633 1.00 85.75 945 VAL A O 1
ATOM 7787 N N . LYS A 1 946 ? -12.454 -14.204 -16.060 1.00 85.81 946 LYS A N 1
ATOM 7788 C CA . LYS A 1 946 ? -13.094 -15.125 -17.023 1.00 85.81 946 LYS A CA 1
ATOM 7789 C C . LYS A 1 946 ? -14.611 -15.212 -16.839 1.00 85.81 946 LYS A C 1
ATOM 7791 O O . LYS A 1 946 ? -15.343 -15.257 -17.826 1.00 85.81 946 LYS A O 1
ATOM 7796 N N . PHE A 1 947 ? -15.093 -15.223 -15.596 1.00 85.56 947 PHE A N 1
ATOM 7797 C CA . PHE A 1 947 ? -16.523 -15.240 -15.272 1.00 85.56 947 PHE A CA 1
ATOM 7798 C C . PHE A 1 947 ? -17.171 -13.848 -15.262 1.00 85.56 947 PHE A C 1
ATOM 7800 O O . PHE A 1 947 ? -18.386 -13.757 -15.088 1.00 85.56 947 PHE A O 1
ATOM 7807 N N . ASN A 1 948 ? -16.398 -12.783 -15.512 1.00 85.19 948 ASN A N 1
ATOM 7808 C CA . ASN A 1 948 ? -16.846 -11.392 -15.462 1.00 85.19 948 ASN A CA 1
ATOM 7809 C C . ASN A 1 948 ? -17.493 -11.031 -14.109 1.00 85.19 948 ASN A C 1
ATOM 7811 O O . ASN A 1 948 ? -18.527 -10.363 -14.049 1.00 85.19 948 ASN A O 1
ATOM 7815 N N . ASP A 1 949 ? -16.872 -11.498 -13.026 1.00 86.19 949 ASP A N 1
ATOM 7816 C CA . ASP A 1 949 ? -17.301 -11.280 -11.648 1.00 86.19 949 ASP A CA 1
ATOM 7817 C C . ASP A 1 949 ? -16.082 -10.955 -10.766 1.00 86.19 949 ASP A C 1
ATOM 7819 O O . ASP A 1 949 ? -15.561 -11.824 -10.065 1.00 86.19 949 ASP A O 1
ATOM 7823 N N . PRO A 1 950 ? -15.588 -9.701 -10.808 1.00 83.38 950 PRO A N 1
ATOM 7824 C CA . PRO A 1 950 ? -14.369 -9.304 -10.103 1.00 83.38 950 PRO A CA 1
ATOM 7825 C C . PRO A 1 950 ? -14.545 -9.210 -8.580 1.00 83.38 950 PRO A C 1
ATOM 7827 O O . PRO A 1 950 ? -13.572 -8.956 -7.872 1.00 83.38 950 PRO A O 1
ATOM 7830 N N . TYR A 1 951 ? -15.770 -9.376 -8.070 1.00 84.50 951 TYR A N 1
ATOM 7831 C CA . TYR A 1 951 ? -16.102 -9.243 -6.650 1.00 84.50 951 TYR A CA 1
ATOM 7832 C C . TYR A 1 951 ? -16.243 -10.587 -5.933 1.00 84.50 951 TYR A C 1
ATOM 7834 O O . TYR A 1 951 ? -16.566 -10.601 -4.744 1.00 84.50 951 TYR A O 1
ATOM 7842 N N . ASN A 1 952 ? -16.017 -11.697 -6.636 1.00 87.94 952 ASN A N 1
ATOM 7843 C CA . ASN A 1 952 ? -16.113 -13.037 -6.080 1.00 87.94 952 ASN A CA 1
ATOM 7844 C C . ASN A 1 952 ? -14.881 -13.879 -6.425 1.00 87.94 952 ASN A C 1
ATOM 7846 O O . ASN A 1 952 ? -14.152 -13.593 -7.377 1.00 87.94 952 ASN A O 1
ATOM 7850 N N . PHE A 1 953 ? -14.666 -14.936 -5.648 1.00 91.94 953 PHE A N 1
ATOM 7851 C CA . PHE A 1 953 ? -13.586 -15.891 -5.859 1.00 91.94 953 PHE A CA 1
ATOM 7852 C C . PHE A 1 953 ? -14.141 -17.193 -6.407 1.00 91.94 953 PHE A C 1
ATOM 7854 O O . PHE A 1 953 ? -15.219 -17.640 -6.020 1.00 91.94 953 PHE A O 1
ATOM 7861 N N . TYR A 1 954 ? -13.382 -17.811 -7.300 1.00 90.25 954 TYR A N 1
ATOM 7862 C CA . TYR A 1 954 ? -13.759 -19.055 -7.948 1.00 90.25 954 TYR A CA 1
ATOM 7863 C C . TYR A 1 954 ? -12.661 -20.075 -7.717 1.00 90.25 954 TYR A C 1
ATOM 7865 O O . TYR A 1 954 ? -11.482 -19.767 -7.887 1.00 90.25 954 TYR A O 1
ATOM 7873 N N . THR A 1 955 ? -13.045 -21.290 -7.345 1.00 89.44 955 THR A N 1
ATOM 7874 C CA . THR A 1 955 ? -12.104 -22.408 -7.324 1.00 89.44 955 THR A CA 1
ATOM 7875 C C . THR A 1 955 ? -11.705 -22.776 -8.757 1.00 89.44 955 THR A C 1
ATOM 7877 O O . THR A 1 955 ? -12.450 -22.477 -9.699 1.00 89.44 955 THR A O 1
ATOM 7880 N N . PRO A 1 956 ? -10.593 -23.505 -8.955 1.00 86.44 956 PRO A N 1
ATOM 7881 C CA . PRO A 1 956 ? -10.218 -24.03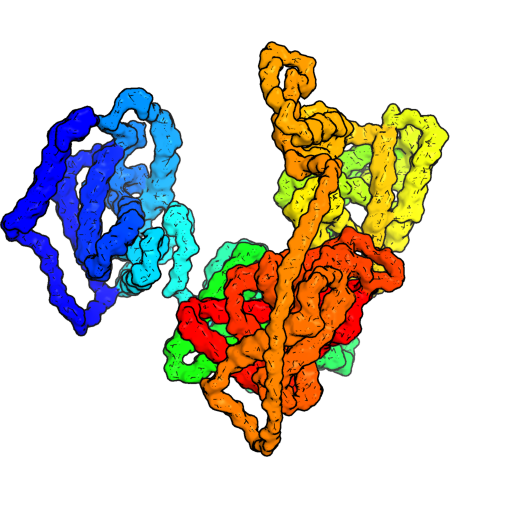5 -10.267 1.00 86.44 956 PRO A CA 1
ATOM 7882 C C . PRO A 1 956 ? -11.291 -24.919 -10.919 1.00 86.44 956 PRO A C 1
ATOM 7884 O O . PRO A 1 956 ? -11.295 -25.105 -12.135 1.00 86.44 956 PRO A O 1
ATOM 7887 N N . LEU A 1 957 ? -12.233 -25.438 -10.125 1.00 82.25 957 LEU A N 1
ATOM 7888 C CA . LEU A 1 957 ? -13.361 -26.248 -10.586 1.00 82.25 957 LEU A CA 1
ATOM 7889 C C . LEU A 1 957 ? -14.573 -25.401 -11.016 1.00 82.25 957 LEU A C 1
ATOM 7891 O O . LEU A 1 957 ? -15.553 -25.928 -11.540 1.00 82.25 957 LEU A O 1
ATOM 7895 N N . GLY A 1 958 ? -14.501 -24.080 -10.837 1.00 81.88 958 GLY A N 1
ATOM 7896 C CA . GLY A 1 958 ? -15.543 -23.123 -11.199 1.00 81.88 958 GLY A CA 1
ATOM 7897 C C . GLY A 1 958 ? -16.622 -22.925 -10.132 1.00 81.88 958 GLY A C 1
ATOM 7898 O O . GLY A 1 958 ? -17.633 -22.277 -10.428 1.00 81.88 958 GLY A O 1
ATOM 7899 N N . SER A 1 959 ? -16.422 -23.458 -8.922 1.00 87.19 959 SER A N 1
ATOM 7900 C CA . SER A 1 959 ? -17.301 -23.247 -7.770 1.00 87.19 959 SER A CA 1
ATOM 7901 C C . SER A 1 959 ? -17.088 -21.830 -7.214 1.00 87.19 959 SER A C 1
ATOM 7903 O O . SER A 1 959 ? -15.955 -21.484 -6.872 1.00 87.19 959 SER A O 1
ATOM 7905 N N . PRO A 1 960 ? -18.130 -20.981 -7.130 1.00 91.94 960 PRO A N 1
ATOM 7906 C CA . PRO A 1 960 ? -18.006 -19.664 -6.513 1.00 91.94 960 PRO A CA 1
ATOM 7907 C C . PRO A 1 960 ? -17.873 -19.779 -4.989 1.00 91.94 960 PRO A C 1
ATOM 7909 O O . PRO A 1 960 ? -18.489 -20.641 -4.359 1.00 91.94 960 PRO A O 1
ATOM 7912 N N . ALA A 1 961 ? -17.113 -18.879 -4.377 1.00 93.06 961 ALA A N 1
ATOM 7913 C CA . ALA A 1 961 ? -17.107 -18.722 -2.933 1.00 93.06 961 ALA A CA 1
ATOM 7914 C C . ALA A 1 961 ? -18.483 -18.239 -2.448 1.00 93.06 961 ALA A C 1
ATOM 7916 O O . ALA A 1 961 ? -19.148 -17.419 -3.090 1.00 93.06 961 ALA A O 1
ATOM 7917 N N . LYS A 1 962 ? -18.914 -18.749 -1.292 1.00 93.56 962 LYS A N 1
ATOM 7918 C CA . LYS A 1 962 ? -20.070 -18.209 -0.566 1.00 93.56 962 LYS A CA 1
ATOM 7919 C C . LYS A 1 962 ? -19.845 -16.741 -0.186 1.00 93.56 962 LYS A C 1
ATOM 7921 O O . LYS A 1 962 ? -18.699 -16.312 -0.067 1.00 93.56 962 LYS A O 1
ATOM 7926 N N . PRO A 1 963 ? -20.909 -15.974 0.118 1.00 91.44 963 PRO A N 1
ATOM 7927 C CA . PRO A 1 963 ? -20.761 -14.672 0.758 1.00 91.44 963 PRO A CA 1
ATOM 7928 C C . PRO A 1 963 ? -19.861 -14.770 1.991 1.00 91.44 963 PRO A C 1
ATOM 7930 O O . PRO A 1 963 ? -19.970 -15.728 2.752 1.00 91.44 963 PRO A O 1
ATOM 7933 N N . ILE A 1 964 ? -19.015 -13.763 2.216 1.00 90.69 964 ILE A N 1
ATOM 7934 C CA . ILE A 1 964 ? -17.944 -13.790 3.227 1.00 90.69 964 ILE A CA 1
ATOM 7935 C C . ILE A 1 964 ? -18.364 -14.322 4.610 1.00 90.69 964 ILE A C 1
ATOM 7937 O O . ILE A 1 964 ? -17.602 -15.030 5.255 1.00 90.69 964 ILE A O 1
ATOM 7941 N N . THR A 1 965 ? -19.586 -14.035 5.068 1.00 89.25 965 THR A N 1
ATOM 7942 C CA . THR A 1 965 ? -20.099 -14.541 6.352 1.00 89.25 965 THR A CA 1
ATOM 7943 C C . THR A 1 965 ? -20.244 -16.049 6.367 1.00 89.25 965 THR A C 1
ATOM 7945 O O . THR A 1 965 ? -19.868 -16.695 7.336 1.00 89.25 965 THR A O 1
ATOM 7948 N N . ASP A 1 966 ? -20.763 -16.604 5.282 1.00 89.31 966 ASP A N 1
ATOM 7949 C CA . ASP A 1 966 ? -21.089 -18.018 5.162 1.00 89.31 966 ASP A CA 1
ATOM 7950 C C . ASP A 1 966 ? -19.867 -18.804 4.675 1.00 89.31 966 ASP A C 1
ATOM 7952 O O . ASP A 1 966 ? -19.748 -20.000 4.951 1.00 89.31 966 ASP A O 1
ATOM 7956 N N . PHE A 1 967 ? -18.939 -18.124 3.993 1.00 92.81 967 PHE A N 1
ATOM 7957 C CA . PHE A 1 967 ? -17.655 -18.671 3.579 1.00 92.81 967 PHE A CA 1
ATOM 7958 C C . PHE A 1 967 ? -16.834 -19.154 4.777 1.00 92.81 967 PHE A C 1
ATOM 7960 O O . PHE A 1 967 ? -16.395 -20.298 4.770 1.00 92.81 967 PHE A O 1
ATOM 7967 N N . TYR A 1 968 ? -16.699 -18.345 5.832 1.00 90.50 968 TYR A N 1
ATOM 7968 C CA . TYR A 1 968 ? -16.017 -18.769 7.063 1.00 90.50 968 TYR A CA 1
ATOM 7969 C C . TYR A 1 968 ? -16.986 -19.361 8.095 1.00 90.50 968 TYR A C 1
ATOM 7971 O O . TYR A 1 968 ? -16.708 -20.387 8.703 1.00 90.50 968 TYR A O 1
ATOM 7979 N N . GLY A 1 969 ? -18.168 -18.767 8.280 1.00 82.75 969 GLY A N 1
ATOM 7980 C CA . GLY A 1 969 ? -19.074 -19.114 9.382 1.00 82.75 969 GLY A CA 1
ATOM 7981 C C . GLY A 1 969 ? -19.649 -20.532 9.340 1.00 82.75 969 GLY A C 1
ATOM 7982 O O . GLY A 1 969 ? -20.137 -21.018 10.354 1.00 82.75 969 GLY A O 1
ATOM 7983 N N . THR A 1 970 ? -19.582 -21.223 8.197 1.00 81.44 970 THR A N 1
ATOM 7984 C CA . THR A 1 970 ? -20.117 -22.589 8.057 1.00 81.44 970 THR A CA 1
ATOM 7985 C C . THR A 1 970 ? -19.107 -23.701 8.363 1.00 81.44 970 THR A C 1
ATOM 7987 O O . THR A 1 970 ? -19.441 -24.869 8.178 1.00 81.44 970 THR A O 1
ATOM 7990 N N . THR A 1 971 ? -17.900 -23.366 8.835 1.00 78.44 971 THR A N 1
ATOM 7991 C CA . THR A 1 971 ? -16.809 -24.330 9.086 1.00 78.44 971 THR A CA 1
ATOM 7992 C C . THR A 1 971 ? -16.358 -24.408 10.552 1.00 78.44 971 THR A C 1
ATOM 7994 O O . THR A 1 9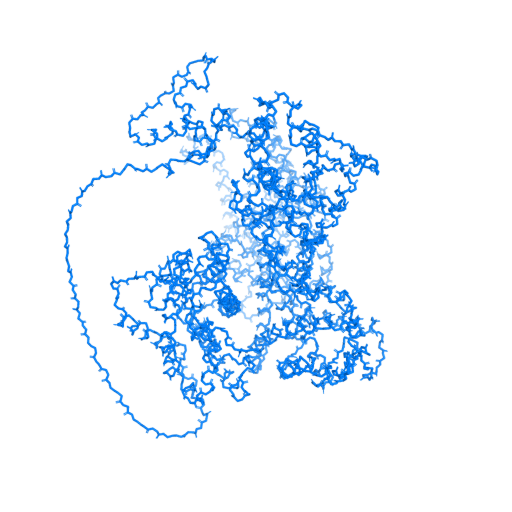71 ? -15.298 -24.955 10.837 1.00 78.44 971 THR A O 1
ATOM 7997 N N . VAL A 1 972 ? -17.128 -23.863 11.502 1.00 69.38 972 VAL A N 1
ATOM 7998 C CA . VAL A 1 972 ? -16.761 -23.837 12.933 1.00 69.38 972 VAL A CA 1
ATOM 7999 C C . VAL A 1 972 ? -17.172 -25.144 13.626 1.00 69.38 972 VAL A C 1
ATOM 8001 O O . VAL A 1 972 ? -18.358 -25.470 13.669 1.00 69.38 972 VAL A O 1
ATOM 8004 N N . LYS A 1 973 ? -16.208 -25.877 14.212 1.00 57.12 973 LYS A N 1
ATOM 8005 C CA . LYS A 1 973 ? -16.455 -27.181 14.871 1.00 57.12 973 LYS A CA 1
ATOM 8006 C C . LYS A 1 973 ? -17.194 -27.089 16.204 1.00 57.12 973 LYS A C 1
ATOM 8008 O O . LYS A 1 973 ? -18.071 -27.909 16.457 1.00 57.12 973 LYS A O 1
ATOM 8013 N N . GLU A 1 974 ? -16.868 -26.121 17.063 1.00 52.00 974 GLU A N 1
ATOM 8014 C CA . GLU A 1 974 ? -17.475 -25.987 18.395 1.00 52.00 974 GLU A CA 1
ATOM 8015 C C . GLU A 1 974 ? -17.519 -24.517 18.850 1.00 52.00 974 GLU A C 1
ATOM 8017 O O . GLU A 1 974 ? -16.489 -23.855 18.873 1.00 52.00 974 GLU A O 1
ATOM 8022 N N . LYS A 1 975 ? -18.716 -24.048 19.253 1.00 48.97 975 LYS A N 1
ATOM 8023 C CA . LYS A 1 975 ? -19.069 -22.695 19.751 1.00 48.97 975 LYS A CA 1
ATOM 8024 C C . LYS A 1 975 ? -18.693 -21.530 18.815 1.00 48.97 975 LYS A C 1
ATOM 8026 O O . LYS A 1 975 ? -17.529 -21.217 18.622 1.00 48.97 975 LYS A O 1
ATOM 8031 N N . GLU A 1 976 ? -19.704 -20.821 18.305 1.00 53.53 976 GLU A N 1
ATOM 8032 C CA . GLU A 1 976 ? -19.541 -19.563 17.555 1.00 53.53 976 GLU A CA 1
ATOM 8033 C C . GLU A 1 976 ? -18.685 -18.549 18.345 1.00 53.53 976 GLU A C 1
ATOM 8035 O O . GLU A 1 976 ? -19.154 -17.961 19.320 1.00 53.53 976 GLU A O 1
ATOM 8040 N N . VAL A 1 977 ? -17.424 -18.352 17.940 1.00 56.38 977 VAL A N 1
ATOM 8041 C CA . VAL A 1 977 ? -16.534 -17.315 18.505 1.00 56.38 977 VAL A CA 1
ATOM 8042 C C . VAL A 1 977 ? -16.800 -15.951 17.854 1.00 56.38 977 VAL A C 1
ATOM 8044 O O . VAL A 1 977 ? -16.624 -14.916 18.492 1.00 56.38 977 VAL A O 1
ATOM 8047 N N . LEU A 1 978 ? -17.255 -15.935 16.595 1.00 65.62 978 LEU A N 1
ATOM 8048 C CA . LEU A 1 978 ? -17.489 -14.723 15.809 1.00 65.62 978 LEU A CA 1
ATOM 8049 C C . LEU A 1 978 ? -18.848 -14.775 15.112 1.00 65.62 978 LEU A C 1
ATOM 8051 O O . LEU A 1 978 ? -19.156 -15.737 14.410 1.00 65.62 978 LEU A O 1
ATOM 8055 N N . ASP A 1 979 ? -19.634 -13.711 15.267 1.00 76.88 979 ASP A N 1
ATOM 8056 C CA . ASP A 1 979 ? -20.857 -13.514 14.494 1.00 76.88 979 ASP A CA 1
ATOM 8057 C C . ASP A 1 979 ? -20.541 -13.044 13.056 1.00 76.88 979 ASP A C 1
ATOM 8059 O O . ASP A 1 979 ? -19.399 -12.734 12.696 1.00 76.88 979 ASP A O 1
ATOM 8063 N N . GLY A 1 980 ? -21.564 -12.955 12.200 1.00 72.38 980 GLY A N 1
ATOM 8064 C CA . GLY A 1 980 ? -21.384 -12.517 10.811 1.00 72.38 980 GLY A CA 1
ATOM 8065 C C . GLY A 1 980 ? -20.791 -11.105 10.661 1.00 72.38 980 GLY A C 1
ATOM 8066 O O . GLY A 1 980 ? -20.224 -10.788 9.614 1.00 72.38 980 GLY A O 1
ATOM 8067 N N . ASN A 1 981 ? -20.881 -10.248 11.683 1.00 72.12 981 ASN A N 1
ATOM 8068 C CA . ASN A 1 981 ? -20.224 -8.942 11.670 1.00 72.12 981 ASN A CA 1
ATOM 8069 C C . ASN A 1 981 ? -18.740 -9.062 12.031 1.00 72.12 981 ASN A C 1
ATOM 8071 O O . ASN A 1 981 ? -17.917 -8.450 11.352 1.00 72.12 981 ASN A O 1
ATOM 8075 N N . GLY A 1 982 ? -18.387 -9.887 13.018 1.00 68.88 982 GLY A N 1
ATOM 8076 C CA . GLY A 1 982 ? -17.006 -10.206 13.377 1.00 68.88 982 GLY A CA 1
ATOM 8077 C C . GLY A 1 982 ? -16.228 -10.804 12.204 1.00 68.88 982 GLY A C 1
ATOM 8078 O O . GLY A 1 982 ? -15.134 -10.338 11.888 1.00 68.88 982 GLY A O 1
ATOM 8079 N N . ILE A 1 983 ? -16.837 -11.739 11.466 1.00 76.19 983 ILE A N 1
ATOM 8080 C CA . ILE A 1 983 ? -16.242 -12.318 10.248 1.00 76.19 983 ILE A CA 1
ATOM 8081 C C . ILE A 1 983 ? -15.954 -11.232 9.202 1.00 76.19 983 ILE A C 1
ATOM 8083 O O . ILE A 1 983 ? -14.852 -11.165 8.656 1.00 76.19 983 ILE A O 1
ATOM 8087 N N . LYS A 1 984 ? -16.910 -10.328 8.948 1.00 77.25 984 LYS A N 1
ATOM 8088 C CA . LYS A 1 984 ? -16.712 -9.208 8.012 1.00 77.25 984 LYS A CA 1
ATOM 8089 C C . LYS A 1 984 ? -15.623 -8.241 8.469 1.00 77.25 984 LYS A C 1
ATOM 8091 O O . LYS A 1 984 ? -14.905 -7.717 7.624 1.00 77.25 984 LYS A O 1
ATOM 8096 N N . GLN A 1 985 ? -15.499 -7.987 9.770 1.00 70.88 985 GLN A N 1
ATOM 8097 C CA . GLN A 1 985 ? -14.474 -7.086 10.301 1.00 70.88 985 GLN A CA 1
ATOM 8098 C C . GLN A 1 985 ? -13.060 -7.657 10.149 1.00 70.88 985 GLN A C 1
ATOM 8100 O O . GLN A 1 985 ? -12.139 -6.898 9.848 1.00 70.88 985 GLN A O 1
ATOM 8105 N N . ILE A 1 986 ? -12.896 -8.970 10.331 1.00 72.12 986 ILE A N 1
ATOM 8106 C CA . ILE A 1 986 ? -11.592 -9.645 10.282 1.00 72.12 986 ILE A CA 1
ATOM 8107 C C . ILE A 1 986 ? -11.181 -9.960 8.841 1.00 72.12 986 ILE A C 1
ATOM 8109 O O . ILE A 1 986 ? -10.098 -9.564 8.411 1.00 72.12 986 ILE A O 1
ATOM 8113 N N . PHE A 1 987 ? -12.051 -10.625 8.076 1.00 81.62 987 PHE A N 1
ATOM 8114 C CA . PHE A 1 987 ? -11.716 -11.134 6.741 1.00 81.62 987 PHE A CA 1
ATOM 8115 C C . PHE A 1 987 ? -12.127 -10.192 5.604 1.00 81.62 987 PHE A C 1
ATOM 8117 O O . PHE A 1 987 ? -11.548 -10.240 4.520 1.00 81.62 987 PHE A O 1
ATOM 8124 N N . GLY A 1 988 ? -13.077 -9.276 5.831 1.00 80.00 988 GLY A N 1
ATOM 8125 C CA . GLY A 1 988 ? -13.492 -8.285 4.826 1.00 80.00 988 GLY A CA 1
ATOM 8126 C C . GLY A 1 988 ? -12.342 -7.440 4.259 1.00 80.00 988 GLY A C 1
ATOM 8127 O O . GLY A 1 988 ? -12.306 -7.226 3.044 1.00 80.00 988 GLY A O 1
ATOM 8128 N N . PRO A 1 989 ? -11.365 -7.001 5.074 1.00 76.94 989 PRO A N 1
ATOM 8129 C CA . PRO A 1 989 ? -10.179 -6.300 4.583 1.00 76.94 989 PRO A CA 1
ATOM 8130 C C . PRO A 1 989 ? -9.266 -7.164 3.706 1.00 76.94 989 PRO A C 1
ATOM 8132 O O . PRO A 1 989 ? -8.612 -6.625 2.817 1.00 76.94 989 PRO A O 1
ATOM 8135 N N . ILE A 1 990 ? -9.213 -8.480 3.937 1.00 78.88 990 ILE A N 1
ATOM 8136 C CA . ILE A 1 990 ? -8.430 -9.430 3.127 1.00 78.88 990 ILE A CA 1
ATOM 8137 C C . ILE A 1 990 ? -9.118 -9.620 1.770 1.00 78.88 990 ILE A C 1
ATOM 8139 O O . ILE A 1 990 ? -8.486 -9.459 0.730 1.00 78.88 990 ILE A O 1
ATOM 8143 N N . TRP A 1 991 ? -10.437 -9.829 1.759 1.00 87.00 991 TRP A N 1
ATOM 8144 C CA . TRP A 1 991 ? -11.224 -9.906 0.521 1.00 87.00 991 TRP A CA 1
ATOM 8145 C C . TRP A 1 991 ? -11.120 -8.619 -0.301 1.00 87.00 991 TRP A C 1
ATOM 8147 O O . TRP A 1 991 ? -10.872 -8.658 -1.505 1.00 87.00 991 TRP A O 1
ATOM 8157 N N . SER A 1 992 ? -11.242 -7.464 0.361 1.00 82.25 992 SER A N 1
ATOM 8158 C CA . SER A 1 992 ? -11.060 -6.158 -0.280 1.00 82.25 992 SER A CA 1
ATOM 8159 C C . SER A 1 992 ? -9.649 -6.006 -0.843 1.00 82.25 992 SER A C 1
ATOM 8161 O O . SER A 1 992 ? -9.493 -5.455 -1.928 1.00 82.25 992 SER A O 1
ATOM 8163 N N . TYR A 1 993 ? -8.631 -6.527 -0.148 1.00 83.69 993 TYR A N 1
ATOM 8164 C CA . TYR A 1 993 ? -7.260 -6.522 -0.643 1.00 83.69 993 TYR A CA 1
ATOM 8165 C C . TYR A 1 993 ? -7.134 -7.312 -1.947 1.00 83.69 993 TYR A C 1
ATOM 8167 O O . TYR A 1 993 ? -6.642 -6.747 -2.920 1.00 83.69 993 TYR A O 1
ATOM 8175 N N . TYR A 1 994 ? -7.618 -8.557 -1.997 1.00 83.25 994 TYR A N 1
ATOM 8176 C CA . TYR A 1 994 ? -7.587 -9.363 -3.221 1.00 83.25 994 TYR A CA 1
ATOM 8177 C C . TYR A 1 994 ? -8.328 -8.677 -4.372 1.00 83.25 994 TYR A C 1
ATOM 8179 O O . TYR A 1 994 ? -7.780 -8.535 -5.460 1.00 83.25 994 TYR A O 1
ATOM 8187 N N . ILE A 1 995 ? -9.529 -8.150 -4.128 1.00 82.94 995 ILE A N 1
ATOM 8188 C CA . ILE A 1 995 ? -10.310 -7.470 -5.170 1.00 82.94 995 ILE A CA 1
ATOM 8189 C C . ILE A 1 995 ? -9.583 -6.211 -5.669 1.00 82.94 995 ILE A C 1
ATOM 8191 O O . ILE A 1 995 ? -9.388 -6.037 -6.869 1.00 82.94 995 ILE A O 1
ATOM 8195 N N . GLN A 1 996 ? -9.160 -5.326 -4.763 1.00 80.00 996 GLN A N 1
ATOM 8196 C CA . GLN A 1 996 ? -8.618 -4.012 -5.122 1.00 80.00 996 GLN A CA 1
ATOM 8197 C C . GLN A 1 996 ? -7.168 -4.057 -5.602 1.00 80.00 996 GLN A C 1
ATOM 8199 O O . GLN A 1 996 ? -6.804 -3.272 -6.469 1.00 80.00 996 GLN A O 1
ATOM 8204 N N . ASN A 1 997 ? -6.348 -4.942 -5.034 1.00 78.38 997 ASN A N 1
ATOM 8205 C CA . ASN A 1 997 ? -4.901 -4.968 -5.252 1.00 78.38 997 ASN A CA 1
ATOM 8206 C C . ASN A 1 997 ? -4.454 -6.144 -6.117 1.00 78.38 997 ASN A C 1
ATOM 8208 O O . ASN A 1 997 ? -3.291 -6.155 -6.491 1.00 78.38 997 ASN A O 1
ATOM 8212 N N . VAL A 1 998 ? -5.327 -7.109 -6.435 1.00 83.44 998 VAL A N 1
ATOM 8213 C CA . VAL A 1 998 ? -4.991 -8.249 -7.307 1.00 83.44 998 VAL A CA 1
ATOM 8214 C C . VAL A 1 998 ? -5.924 -8.305 -8.513 1.00 83.44 998 VAL A C 1
ATOM 8216 O O . VAL A 1 998 ? -5.486 -8.074 -9.640 1.00 83.44 998 VAL A O 1
ATOM 8219 N N . THR A 1 999 ? -7.220 -8.530 -8.293 1.00 85.50 999 THR A N 1
ATOM 8220 C CA . THR A 1 999 ? -8.199 -8.738 -9.370 1.00 85.50 999 THR A CA 1
ATOM 8221 C C . THR A 1 999 ? -8.407 -7.489 -10.226 1.00 85.50 999 THR A C 1
ATOM 8223 O O . THR A 1 999 ? -8.356 -7.576 -11.451 1.00 85.50 999 THR A O 1
ATOM 8226 N N . ASN A 1 1000 ? -8.603 -6.314 -9.618 1.00 83.31 1000 ASN A N 1
ATOM 8227 C CA . ASN A 1 1000 ? -8.820 -5.063 -10.353 1.00 83.31 1000 ASN A CA 1
ATOM 8228 C C . ASN A 1 1000 ? -7.604 -4.645 -11.206 1.00 83.31 1000 ASN A C 1
ATOM 8230 O O . ASN A 1 1000 ? -7.810 -4.315 -12.376 1.00 83.31 1000 ASN A O 1
ATOM 8234 N N . PRO A 1 1001 ? -6.353 -4.684 -10.697 1.00 80.81 1001 PRO A N 1
ATOM 8235 C CA . PRO A 1 1001 ? -5.171 -4.441 -11.521 1.00 80.81 1001 PRO A CA 1
ATOM 8236 C C . PRO A 1 1001 ? -5.054 -5.420 -12.692 1.00 80.81 1001 PRO A C 1
ATOM 8238 O O . PRO A 1 1001 ? -4.839 -4.989 -13.822 1.00 80.81 1001 PRO A O 1
ATOM 8241 N N . LEU A 1 1002 ? -5.275 -6.719 -12.462 1.00 83.12 1002 LEU A N 1
ATOM 8242 C CA . LEU A 1 1002 ? -5.242 -7.726 -13.530 1.00 83.12 1002 LEU A CA 1
ATOM 8243 C C . LEU A 1 1002 ? -6.334 -7.492 -14.587 1.00 83.12 1002 LEU A C 1
ATOM 8245 O O . LEU A 1 1002 ? -6.072 -7.593 -15.788 1.00 83.12 1002 LEU A O 1
ATOM 8249 N N . LEU A 1 1003 ? -7.539 -7.104 -14.160 1.00 81.69 1003 LEU A N 1
ATOM 8250 C CA . LEU A 1 1003 ? -8.637 -6.727 -15.053 1.00 81.69 1003 LEU A CA 1
ATOM 8251 C C . LEU A 1 1003 ? -8.285 -5.490 -15.898 1.00 81.69 1003 LEU A C 1
ATOM 8253 O O . LEU A 1 1003 ? -8.613 -5.444 -17.084 1.00 81.69 1003 LEU A O 1
ATOM 8257 N N . ALA A 1 1004 ? -7.615 -4.497 -15.305 1.00 80.31 1004 ALA A N 1
ATOM 8258 C CA . ALA A 1 1004 ? -7.174 -3.291 -16.002 1.00 80.31 1004 ALA A CA 1
ATOM 8259 C C . ALA A 1 1004 ? -6.089 -3.596 -17.047 1.00 80.31 1004 ALA A C 1
ATOM 8261 O O . ALA A 1 1004 ? -6.125 -3.036 -18.145 1.00 80.31 1004 ALA A O 1
ATOM 8262 N N . LEU A 1 1005 ? -5.174 -4.518 -16.729 1.00 82.12 1005 LEU A N 1
ATOM 8263 C CA . LEU A 1 1005 ? -4.107 -4.957 -17.627 1.00 82.12 1005 LEU A CA 1
ATOM 8264 C C . LEU A 1 1005 ? -4.629 -5.813 -18.786 1.00 82.12 1005 LEU A C 1
ATOM 8266 O O . LEU A 1 1005 ? -4.034 -5.782 -19.859 1.00 82.12 1005 LEU A O 1
ATOM 8270 N N . LYS A 1 1006 ? -5.748 -6.532 -18.630 1.00 82.31 1006 LYS A N 1
ATOM 8271 C CA . LYS A 1 1006 ? -6.343 -7.368 -19.693 1.00 82.31 1006 LYS A CA 1
ATOM 8272 C C . LYS A 1 1006 ? -5.337 -8.360 -20.290 1.00 82.31 1006 LYS A C 1
ATOM 8274 O O . LYS A 1 1006 ? -5.111 -8.358 -21.500 1.00 82.31 1006 LYS A O 1
ATOM 8279 N N . PHE A 1 1007 ? -4.692 -9.165 -19.449 1.00 85.44 1007 PHE A N 1
ATOM 8280 C CA . PHE A 1 1007 ? -3.722 -10.146 -19.933 1.00 85.44 1007 PHE A CA 1
ATOM 8281 C C . PHE A 1 1007 ? -4.340 -11.176 -20.875 1.00 85.44 1007 PHE A C 1
ATOM 8283 O O . PHE A 1 1007 ? -5.409 -11.733 -20.611 1.00 85.44 1007 PHE A O 1
ATOM 8290 N N . GLY A 1 1008 ? -3.623 -11.443 -21.963 1.00 84.94 1008 GLY A N 1
ATOM 8291 C CA . GLY A 1 1008 ? -3.869 -12.584 -22.828 1.00 84.94 1008 GLY A CA 1
ATOM 8292 C C . GLY A 1 1008 ? -3.419 -13.895 -22.184 1.00 84.94 1008 GLY A C 1
ATOM 8293 O O . GLY A 1 1008 ? -2.720 -13.928 -21.172 1.00 84.94 1008 GLY A O 1
ATOM 8294 N N . GLU A 1 1009 ? -3.800 -15.008 -22.807 1.00 87.69 1009 GLU A N 1
ATOM 8295 C CA . GLU A 1 1009 ? -3.414 -16.352 -22.364 1.00 87.69 1009 GLU A CA 1
ATOM 8296 C C . GLU A 1 1009 ? -1.888 -16.507 -22.279 1.00 87.69 1009 GLU A C 1
ATOM 8298 O O . GLU A 1 1009 ? -1.377 -16.986 -21.273 1.00 87.69 1009 GLU A O 1
ATOM 8303 N N . MET A 1 1010 ? -1.156 -16.014 -23.279 1.00 89.94 1010 MET A N 1
ATOM 8304 C CA . MET A 1 1010 ? 0.306 -16.110 -23.338 1.00 89.94 1010 MET A CA 1
ATOM 8305 C C . MET A 1 1010 ? 0.999 -15.406 -22.168 1.00 89.94 1010 MET A C 1
ATOM 8307 O O . MET A 1 1010 ? 1.923 -15.959 -21.579 1.00 89.94 1010 MET A O 1
ATOM 8311 N N . GLU A 1 1011 ? 0.521 -14.223 -21.780 1.00 92.50 1011 GLU A N 1
ATOM 8312 C CA . GLU A 1 1011 ? 1.074 -13.458 -20.656 1.00 92.50 1011 GLU A CA 1
ATOM 8313 C C . GLU A 1 1011 ? 0.847 -14.199 -19.328 1.00 92.50 1011 GLU A C 1
ATOM 8315 O O . GLU A 1 1011 ? 1.775 -14.360 -18.536 1.00 92.50 1011 GLU A O 1
ATOM 8320 N N . ASN A 1 1012 ? -0.357 -14.746 -19.119 1.00 92.94 1012 ASN A N 1
ATOM 8321 C CA . ASN A 1 1012 ? -0.676 -15.542 -17.928 1.00 92.94 1012 ASN A CA 1
ATOM 8322 C C . ASN A 1 1012 ? 0.168 -16.824 -17.838 1.00 92.94 1012 ASN A C 1
ATOM 8324 O O . ASN A 1 1012 ? 0.621 -17.202 -16.758 1.00 92.94 1012 ASN A O 1
ATOM 8328 N N . MET A 1 1013 ? 0.403 -17.496 -18.966 1.00 95.19 1013 MET A N 1
ATOM 8329 C CA . MET A 1 1013 ? 1.205 -18.724 -19.004 1.00 95.19 1013 MET A CA 1
ATOM 8330 C C . MET A 1 1013 ? 2.705 -18.443 -18.864 1.00 95.19 1013 MET A C 1
ATOM 8332 O O . MET A 1 1013 ? 3.430 -19.242 -18.271 1.00 95.19 1013 MET A O 1
ATOM 8336 N N . ALA A 1 1014 ? 3.179 -17.285 -19.328 1.00 91.56 1014 ALA A N 1
ATOM 8337 C CA . ALA A 1 1014 ? 4.530 -16.829 -19.030 1.00 91.56 1014 ALA A CA 1
ATOM 8338 C C . ALA A 1 1014 ? 4.707 -16.601 -17.521 1.00 91.56 1014 ALA A C 1
ATOM 8340 O O . ALA A 1 1014 ? 5.685 -17.073 -16.945 1.00 91.56 1014 ALA A O 1
ATOM 8341 N N . LEU A 1 1015 ? 3.730 -15.967 -16.860 1.00 95.06 1015 LEU A N 1
ATOM 8342 C CA . LEU A 1 1015 ? 3.731 -15.796 -15.403 1.00 95.06 1015 LEU A CA 1
ATOM 8343 C C . LEU A 1 1015 ? 3.705 -17.136 -14.657 1.00 95.06 1015 LEU A C 1
ATOM 8345 O O . LEU A 1 1015 ? 4.460 -17.289 -13.698 1.00 95.06 1015 LEU A O 1
ATOM 8349 N N . PHE A 1 1016 ? 2.923 -18.124 -15.116 1.00 96.38 1016 PHE A N 1
ATOM 8350 C CA . PHE A 1 1016 ? 2.969 -19.497 -14.588 1.00 96.38 1016 PHE A CA 1
ATOM 8351 C C . PHE A 1 1016 ? 4.407 -20.031 -14.586 1.00 96.38 1016 PHE A C 1
ATOM 8353 O O . PHE A 1 1016 ? 4.917 -20.461 -13.552 1.00 96.38 1016 PHE A O 1
ATOM 8360 N N . GLY A 1 1017 ? 5.078 -19.970 -15.740 1.00 93.69 1017 GLY A N 1
ATOM 8361 C CA . GLY A 1 1017 ? 6.432 -20.493 -15.890 1.00 93.69 1017 GLY A CA 1
ATOM 8362 C C . GLY A 1 1017 ? 7.469 -19.720 -15.069 1.00 93.69 1017 GLY A C 1
ATOM 8363 O O . GLY A 1 1017 ? 8.338 -20.333 -14.454 1.00 93.69 1017 GLY A O 1
ATOM 8364 N N . ILE A 1 1018 ? 7.367 -18.388 -15.025 1.00 90.94 1018 ILE A N 1
ATOM 8365 C CA . ILE A 1 1018 ? 8.288 -17.530 -14.266 1.00 90.94 1018 ILE A CA 1
ATOM 8366 C C . ILE A 1 1018 ? 8.164 -17.780 -12.758 1.00 90.94 1018 ILE A C 1
ATOM 8368 O O . ILE A 1 1018 ? 9.183 -17.813 -12.076 1.00 90.94 1018 ILE A O 1
ATOM 8372 N N . MET A 1 1019 ? 6.946 -17.969 -12.240 1.00 94.69 1019 MET A N 1
ATOM 8373 C CA . MET A 1 1019 ? 6.733 -18.278 -10.822 1.00 94.69 1019 MET A CA 1
ATOM 8374 C C . MET A 1 1019 ? 7.190 -19.695 -10.459 1.00 94.69 1019 MET A C 1
ATOM 8376 O O . MET A 1 1019 ? 7.644 -19.911 -9.339 1.00 94.69 1019 MET A O 1
ATOM 8380 N N . LEU A 1 1020 ? 7.052 -20.664 -11.374 1.00 95.38 1020 LEU A N 1
ATOM 8381 C CA . LEU A 1 1020 ? 7.490 -22.041 -11.135 1.00 95.38 1020 LEU A CA 1
ATOM 8382 C C . LEU A 1 1020 ? 9.016 -22.131 -11.030 1.00 95.38 1020 LEU A C 1
ATOM 8384 O O . LEU A 1 1020 ? 9.533 -22.791 -10.137 1.00 95.38 1020 LEU A O 1
ATOM 8388 N N . TRP A 1 1021 ? 9.732 -21.458 -11.930 1.00 91.50 1021 TRP A N 1
ATOM 8389 C CA . TRP A 1 1021 ? 11.193 -21.506 -12.025 1.00 91.50 1021 TRP A CA 1
ATOM 8390 C C . TRP A 1 1021 ? 11.869 -20.313 -11.341 1.00 91.50 1021 TRP A C 1
ATOM 8392 O O . TRP A 1 1021 ? 12.821 -19.740 -11.867 1.00 91.50 1021 TRP A O 1
ATOM 8402 N N . ASP A 1 1022 ? 11.369 -19.915 -10.175 1.00 85.06 1022 ASP A N 1
ATOM 8403 C CA . ASP A 1 1022 ? 11.942 -18.821 -9.394 1.00 85.06 1022 ASP A CA 1
ATOM 8404 C C . ASP A 1 1022 ? 13.192 -19.311 -8.623 1.00 85.06 1022 ASP A C 1
ATOM 8406 O O . ASP A 1 1022 ? 13.085 -20.185 -7.755 1.00 85.06 1022 ASP A O 1
ATOM 8410 N N . PRO A 1 1023 ? 14.398 -18.796 -8.938 1.00 77.56 1023 PRO A N 1
ATOM 8411 C CA . PRO A 1 1023 ? 15.650 -19.245 -8.329 1.00 77.56 1023 PRO A CA 1
ATOM 8412 C C . PRO A 1 1023 ? 15.906 -18.618 -6.957 1.00 77.56 1023 PRO A C 1
ATOM 8414 O O . PRO A 1 1023 ? 16.951 -18.856 -6.355 1.00 77.56 1023 PRO A O 1
ATOM 8417 N N . ALA A 1 1024 ? 15.004 -17.754 -6.495 1.00 70.19 1024 ALA A N 1
ATOM 8418 C CA . ALA A 1 1024 ? 15.263 -16.885 -5.371 1.00 70.19 1024 ALA A CA 1
ATOM 8419 C C . ALA A 1 1024 ? 15.126 -17.606 -4.021 1.00 70.19 1024 ALA A C 1
ATOM 8421 O O . ALA A 1 1024 ? 15.721 -17.139 -3.057 1.00 70.19 1024 ALA A O 1
ATOM 8422 N N . TYR A 1 1025 ? 14.377 -18.706 -3.908 1.00 73.19 1025 TYR A N 1
ATOM 8423 C CA . TYR A 1 1025 ? 14.062 -19.352 -2.623 1.00 73.19 1025 TYR A CA 1
ATOM 8424 C C . TYR A 1 1025 ? 15.298 -19.827 -1.834 1.00 73.19 1025 TYR A C 1
ATOM 8426 O O . TYR A 1 1025 ? 16.321 -20.177 -2.406 1.00 73.19 1025 TYR A O 1
ATOM 8434 N N . THR A 1 1026 ? 15.223 -19.833 -0.503 1.00 70.88 1026 THR A N 1
ATOM 8435 C CA . THR A 1 1026 ? 16.368 -20.191 0.371 1.00 70.88 1026 THR A CA 1
ATOM 8436 C C . THR A 1 1026 ? 16.408 -21.678 0.705 1.00 70.88 1026 THR A C 1
ATOM 8438 O O . THR A 1 1026 ? 17.435 -22.214 1.108 1.00 70.88 1026 THR A O 1
ATOM 8441 N N . ASN A 1 1027 ? 15.280 -22.359 0.509 1.00 76.56 1027 ASN A N 1
ATOM 8442 C CA . ASN A 1 1027 ? 15.125 -23.794 0.697 1.00 76.56 1027 ASN A CA 1
ATOM 8443 C C . ASN A 1 1027 ? 15.488 -24.614 -0.561 1.00 76.56 1027 ASN A C 1
ATOM 8445 O O . ASN A 1 1027 ? 15.280 -25.828 -0.556 1.00 76.56 1027 ASN A O 1
ATOM 8449 N N . ILE A 1 1028 ? 16.018 -23.986 -1.623 1.00 82.00 1028 ILE A N 1
ATOM 8450 C CA . ILE A 1 1028 ? 16.569 -24.668 -2.808 1.00 82.00 1028 ILE A CA 1
ATOM 8451 C C . ILE A 1 1028 ? 18.102 -24.661 -2.773 1.00 82.00 1028 ILE A C 1
ATOM 8453 O O . ILE A 1 1028 ? 18.719 -23.721 -2.282 1.00 82.00 1028 ILE A O 1
ATOM 8457 N N . ASN A 1 1029 ? 18.725 -25.722 -3.289 1.00 78.00 1029 ASN A N 1
ATOM 8458 C CA . ASN A 1 1029 ? 20.183 -25.812 -3.394 1.00 78.00 1029 ASN A CA 1
ATOM 8459 C C . ASN A 1 1029 ? 20.712 -25.083 -4.649 1.00 78.00 1029 ASN A C 1
ATOM 8461 O O . ASN A 1 1029 ? 19.942 -24.686 -5.525 1.00 78.00 1029 ASN A O 1
ATOM 8465 N N . GLU A 1 1030 ? 22.033 -24.911 -4.732 1.00 68.19 1030 GLU A N 1
ATOM 8466 C CA . GLU A 1 1030 ? 22.701 -24.187 -5.825 1.00 68.19 1030 GLU A CA 1
ATOM 8467 C C . GLU A 1 1030 ? 22.436 -24.826 -7.201 1.00 68.19 1030 GLU A C 1
ATOM 8469 O O . GLU A 1 1030 ? 22.038 -24.126 -8.129 1.00 68.19 1030 GLU A O 1
ATOM 8474 N N . GLU A 1 1031 ? 22.530 -26.158 -7.309 1.00 73.69 1031 GLU A N 1
ATOM 8475 C CA . GLU A 1 1031 ? 22.256 -26.896 -8.555 1.00 73.69 1031 GLU A CA 1
ATOM 8476 C C . GLU A 1 1031 ? 20.819 -26.665 -9.055 1.00 73.69 1031 GLU A C 1
ATOM 8478 O O . GLU A 1 1031 ? 20.576 -26.457 -10.245 1.00 73.69 1031 GLU A O 1
ATOM 8483 N N . LEU A 1 1032 ? 19.846 -26.662 -8.142 1.00 76.31 1032 LEU A N 1
ATOM 8484 C CA . LEU A 1 1032 ? 18.443 -26.415 -8.451 1.00 76.31 1032 LEU A CA 1
ATOM 8485 C C . LEU A 1 1032 ? 18.193 -24.952 -8.830 1.00 76.31 1032 LEU A C 1
ATOM 8487 O O . LEU A 1 1032 ? 17.412 -24.681 -9.744 1.00 76.31 1032 LEU A O 1
ATOM 8491 N N . SER A 1 1033 ? 18.874 -24.016 -8.165 1.00 72.50 1033 SER A N 1
ATOM 8492 C CA . SER A 1 1033 ? 18.818 -22.589 -8.492 1.00 72.50 1033 SER A CA 1
ATOM 8493 C C . SER A 1 1033 ? 19.319 -22.324 -9.915 1.00 72.50 1033 SER A C 1
ATOM 8495 O O . SER A 1 1033 ? 18.660 -21.599 -10.661 1.00 72.50 1033 SER A O 1
ATOM 8497 N N . GLU A 1 1034 ? 20.405 -22.972 -10.349 1.00 72.69 1034 GLU A N 1
ATOM 8498 C CA . GLU A 1 1034 ? 20.908 -22.868 -11.727 1.00 72.69 1034 GLU A CA 1
ATOM 8499 C C . GLU A 1 1034 ? 19.884 -23.360 -12.763 1.00 72.69 1034 GLU A C 1
ATOM 8501 O O . GLU A 1 1034 ? 19.662 -22.706 -13.789 1.00 72.69 1034 GLU A O 1
ATOM 8506 N N . VAL A 1 1035 ? 19.212 -24.484 -12.485 1.00 77.88 1035 VAL A N 1
ATOM 8507 C CA . VAL A 1 1035 ? 18.140 -25.008 -13.349 1.00 77.88 1035 VAL A CA 1
ATOM 8508 C C . VAL A 1 1035 ? 16.979 -24.013 -13.434 1.00 77.88 1035 VAL A C 1
ATOM 8510 O O . VAL A 1 1035 ? 16.515 -23.708 -14.537 1.00 77.88 1035 VAL A O 1
ATOM 8513 N N . CYS A 1 1036 ? 16.545 -23.455 -12.300 1.00 77.12 1036 CYS A N 1
ATOM 8514 C CA . CYS A 1 1036 ? 15.512 -22.419 -12.255 1.00 77.12 1036 CYS A CA 1
ATOM 8515 C C . CYS A 1 1036 ? 15.905 -21.183 -13.078 1.00 77.12 1036 CYS A C 1
ATOM 8517 O O . CYS A 1 1036 ? 15.133 -20.744 -13.931 1.00 77.12 1036 CYS A O 1
ATOM 8519 N N . GLN A 1 1037 ? 17.125 -20.663 -12.906 1.00 71.75 1037 GLN A N 1
ATOM 8520 C CA . GLN A 1 1037 ? 17.631 -19.515 -13.669 1.00 71.75 1037 GLN A CA 1
ATOM 8521 C C . GLN A 1 1037 ? 17.620 -19.781 -15.178 1.00 71.75 1037 GLN A C 1
ATOM 8523 O O . GLN A 1 1037 ? 17.182 -18.932 -15.962 1.00 71.75 1037 GLN A O 1
ATOM 8528 N N . ALA A 1 1038 ? 18.073 -20.965 -15.600 1.00 74.06 1038 ALA A N 1
ATOM 8529 C CA . ALA A 1 1038 ? 18.095 -21.345 -17.007 1.00 74.06 1038 ALA A CA 1
ATOM 8530 C C . ALA A 1 1038 ? 16.680 -21.387 -17.606 1.00 74.06 1038 ALA A C 1
ATOM 8532 O O . ALA A 1 1038 ? 16.445 -20.804 -18.668 1.00 74.06 1038 ALA A O 1
ATOM 8533 N N . MET A 1 1039 ? 15.728 -22.014 -16.910 1.00 82.94 1039 MET A N 1
ATOM 8534 C CA . MET A 1 1039 ? 14.338 -22.116 -17.361 1.00 82.94 1039 MET A CA 1
ATOM 8535 C C . MET A 1 1039 ? 13.633 -20.760 -17.388 1.00 82.94 1039 MET A C 1
ATOM 8537 O O . MET A 1 1039 ? 13.006 -20.407 -18.391 1.00 82.94 1039 MET A O 1
ATOM 8541 N N . ARG A 1 1040 ? 13.794 -19.953 -16.335 1.00 83.44 1040 ARG A N 1
ATOM 8542 C CA . ARG A 1 1040 ? 13.237 -18.597 -16.257 1.00 83.44 1040 ARG A CA 1
ATOM 8543 C C . ARG A 1 1040 ? 13.736 -17.725 -17.407 1.00 83.44 1040 ARG A C 1
ATOM 8545 O O . ARG A 1 1040 ? 12.948 -17.014 -18.027 1.00 83.44 1040 ARG A O 1
ATOM 8552 N N . LYS A 1 1041 ? 15.021 -17.829 -17.759 1.00 70.44 1041 LYS A N 1
ATOM 8553 C CA . LYS A 1 1041 ? 15.624 -17.101 -18.884 1.00 70.44 1041 LYS A CA 1
ATOM 8554 C C . LYS A 1 1041 ? 15.037 -17.493 -20.241 1.00 70.44 1041 LYS A C 1
ATOM 8556 O O . LYS A 1 1041 ? 14.874 -16.624 -21.096 1.00 70.44 1041 LYS A O 1
ATOM 8561 N N . ILE A 1 1042 ? 14.725 -18.774 -20.449 1.00 77.62 1042 ILE A N 1
ATOM 8562 C CA . ILE A 1 1042 ? 14.059 -19.244 -21.675 1.00 77.62 1042 ILE A CA 1
ATOM 8563 C C . ILE A 1 1042 ? 12.675 -18.597 -21.789 1.00 77.62 1042 ILE A C 1
ATOM 8565 O O . ILE A 1 1042 ? 12.377 -17.976 -22.806 1.00 77.62 1042 ILE A O 1
ATOM 8569 N N . ILE A 1 1043 ? 11.879 -18.658 -20.719 1.00 80.06 1043 ILE A N 1
ATOM 8570 C CA . ILE A 1 1043 ? 10.511 -18.120 -20.694 1.00 80.06 1043 ILE A CA 1
ATOM 8571 C C . ILE A 1 1043 ? 10.505 -16.599 -20.886 1.00 80.06 1043 ILE A C 1
ATOM 8573 O O . ILE A 1 1043 ? 9.716 -16.078 -21.668 1.00 80.06 1043 ILE A O 1
ATOM 8577 N N . LEU A 1 1044 ? 11.409 -15.874 -20.220 1.00 74.62 1044 LEU A N 1
ATOM 8578 C CA . LEU A 1 1044 ? 11.522 -14.420 -20.366 1.00 74.62 1044 LEU A CA 1
ATOM 8579 C C . LEU A 1 1044 ? 11.887 -14.016 -21.795 1.00 74.62 1044 LEU A C 1
ATOM 8581 O O . LEU A 1 1044 ? 11.316 -13.066 -22.322 1.00 74.62 1044 LEU A O 1
ATOM 8585 N N . ARG A 1 1045 ? 12.788 -14.764 -22.443 1.00 71.75 1045 ARG A N 1
ATOM 8586 C CA . ARG A 1 1045 ? 13.150 -14.529 -23.843 1.00 71.75 1045 ARG A CA 1
ATOM 8587 C C . ARG A 1 1045 ? 11.973 -14.775 -24.787 1.00 71.75 1045 ARG A C 1
ATOM 8589 O O . ARG A 1 1045 ? 11.756 -13.970 -25.686 1.00 71.75 1045 ARG A O 1
ATOM 8596 N N . GLU A 1 1046 ? 11.236 -15.868 -24.605 1.00 80.06 1046 GLU A N 1
ATOM 8597 C CA . GLU A 1 1046 ? 10.035 -16.146 -25.405 1.00 80.06 1046 GLU A CA 1
ATOM 8598 C C . GLU A 1 1046 ? 8.968 -15.064 -25.218 1.00 80.06 1046 GLU A C 1
ATOM 8600 O O . GLU A 1 1046 ? 8.346 -14.641 -26.188 1.00 80.06 1046 GLU A O 1
ATOM 8605 N N . LEU A 1 1047 ? 8.797 -14.565 -23.991 1.00 81.69 1047 LEU A N 1
ATOM 8606 C CA . LEU A 1 1047 ? 7.870 -13.477 -23.699 1.00 81.69 1047 LEU A CA 1
ATOM 8607 C C . LEU A 1 1047 ? 8.282 -12.172 -24.399 1.00 81.69 1047 LEU A C 1
ATOM 8609 O O . LEU A 1 1047 ? 7.422 -11.472 -24.930 1.00 81.69 1047 LEU A O 1
ATOM 8613 N N . THR A 1 1048 ? 9.581 -11.851 -24.443 1.00 71.19 1048 THR A N 1
ATOM 8614 C CA . THR A 1 1048 ? 10.095 -10.702 -25.208 1.00 71.19 1048 THR A CA 1
ATOM 8615 C C . THR A 1 1048 ? 9.759 -10.837 -26.694 1.00 71.19 1048 THR A C 1
ATOM 8617 O O . THR A 1 1048 ? 9.164 -9.923 -27.259 1.00 71.19 1048 THR A O 1
ATOM 8620 N N . VAL A 1 1049 ? 10.044 -11.998 -27.298 1.00 73.25 1049 VAL A N 1
ATOM 8621 C CA . VAL A 1 1049 ? 9.726 -12.269 -28.713 1.00 73.25 1049 VAL A CA 1
ATOM 8622 C C . VAL A 1 1049 ? 8.220 -12.171 -28.970 1.00 73.25 1049 VAL A C 1
ATOM 8624 O O . VAL A 1 1049 ? 7.802 -11.549 -29.940 1.00 73.25 1049 VAL A O 1
ATOM 8627 N N . TYR A 1 1050 ? 7.386 -12.705 -28.072 1.00 79.94 1050 TYR A N 1
ATOM 8628 C CA . TYR A 1 1050 ? 5.930 -12.588 -28.171 1.00 79.94 1050 TYR A CA 1
ATOM 8629 C C . TYR A 1 1050 ? 5.466 -11.125 -28.230 1.00 79.94 1050 TYR A C 1
ATOM 8631 O O . TYR A 1 1050 ? 4.569 -10.799 -29.010 1.00 79.94 1050 TYR A O 1
ATOM 8639 N N . PHE A 1 1051 ? 6.054 -10.225 -27.440 1.00 76.62 1051 PHE A N 1
ATOM 8640 C CA . PHE A 1 1051 ? 5.689 -8.807 -27.492 1.00 76.62 1051 PHE A CA 1
ATOM 8641 C C . PHE A 1 1051 ? 6.208 -8.098 -28.742 1.00 76.62 1051 PHE A C 1
ATOM 8643 O O . PHE A 1 1051 ? 5.477 -7.278 -29.302 1.00 76.62 1051 PHE A O 1
ATOM 8650 N N . GLU A 1 1052 ? 7.411 -8.440 -29.204 1.00 70.75 1052 GLU A N 1
ATOM 8651 C CA . GLU A 1 1052 ? 7.967 -7.938 -30.466 1.00 70.75 1052 GLU A CA 1
ATOM 8652 C C . GLU A 1 1052 ? 7.078 -8.331 -31.658 1.00 70.75 1052 GLU A C 1
ATOM 8654 O O . GLU A 1 1052 ? 6.670 -7.467 -32.439 1.00 70.75 1052 GLU A O 1
ATOM 8659 N N . ASP A 1 1053 ? 6.693 -9.607 -31.749 1.00 74.25 1053 ASP A N 1
ATOM 8660 C CA . ASP A 1 1053 ? 5.855 -10.144 -32.828 1.00 74.25 1053 ASP A CA 1
ATOM 8661 C C . ASP A 1 1053 ? 4.449 -9.525 -32.846 1.00 74.25 1053 ASP A C 1
ATOM 8663 O O . ASP A 1 1053 ? 3.869 -9.302 -33.912 1.00 74.25 1053 ASP A O 1
ATOM 8667 N N . ASN A 1 1054 ? 3.896 -9.205 -31.671 1.00 73.81 1054 ASN A N 1
ATOM 8668 C CA . ASN A 1 1054 ? 2.583 -8.569 -31.542 1.00 73.81 1054 ASN A CA 1
ATOM 8669 C C . ASN A 1 1054 ? 2.628 -7.033 -31.609 1.00 73.81 1054 ASN A C 1
ATOM 8671 O O . ASN A 1 1054 ? 1.592 -6.397 -31.408 1.00 73.81 1054 ASN A O 1
ATOM 8675 N N . GLN A 1 1055 ? 3.795 -6.432 -31.888 1.00 71.06 1055 GLN A N 1
ATOM 8676 C CA . GLN A 1 1055 ? 4.001 -4.976 -31.892 1.00 71.06 1055 GLN A CA 1
ATOM 8677 C C . GLN A 1 1055 ? 3.492 -4.306 -30.606 1.00 71.06 1055 GLN A C 1
ATOM 8679 O O . GLN A 1 1055 ? 2.939 -3.203 -30.629 1.00 71.06 1055 GLN A O 1
ATOM 8684 N N . ALA A 1 1056 ? 3.623 -5.004 -29.479 1.00 61.22 1056 ALA A N 1
ATOM 8685 C CA . ALA A 1 1056 ? 3.202 -4.476 -28.199 1.00 61.22 1056 ALA A CA 1
ATOM 8686 C C . ALA A 1 1056 ? 4.128 -3.330 -27.778 1.00 61.22 1056 ALA A C 1
ATOM 8688 O O . ALA A 1 1056 ? 5.319 -3.311 -28.089 1.00 61.22 1056 ALA A O 1
ATOM 8689 N N . ASP A 1 1057 ? 3.567 -2.370 -27.047 1.00 56.88 1057 ASP A N 1
ATOM 8690 C CA . ASP A 1 1057 ? 4.341 -1.285 -26.455 1.00 56.88 1057 ASP A CA 1
ATOM 8691 C C . ASP A 1 1057 ? 5.469 -1.854 -25.580 1.00 56.88 1057 ASP A C 1
ATOM 8693 O O . ASP A 1 1057 ? 5.247 -2.796 -24.815 1.00 56.88 1057 ASP A O 1
ATOM 8697 N N . ALA A 1 1058 ? 6.667 -1.266 -25.653 1.00 50.47 1058 ALA A N 1
ATOM 8698 C CA . ALA A 1 1058 ? 7.838 -1.740 -24.911 1.00 50.47 1058 ALA A CA 1
ATOM 8699 C C . ALA A 1 1058 ? 7.565 -1.825 -23.396 1.00 50.47 1058 ALA A C 1
ATOM 8701 O O . ALA A 1 1058 ? 8.155 -2.644 -22.697 1.00 50.47 1058 ALA A O 1
ATOM 8702 N N . PHE A 1 1059 ? 6.625 -1.019 -22.885 1.00 59.00 1059 PHE A N 1
ATOM 8703 C CA . PHE A 1 1059 ? 6.208 -1.020 -21.483 1.00 59.00 1059 PHE A CA 1
ATOM 8704 C C . PHE A 1 1059 ? 5.339 -2.220 -21.079 1.00 59.00 1059 PHE A C 1
ATOM 8706 O O . PHE A 1 1059 ? 5.297 -2.553 -19.895 1.00 59.00 1059 PHE A O 1
ATOM 8713 N N . ARG A 1 1060 ? 4.689 -2.907 -22.026 1.00 74.75 1060 ARG A N 1
ATOM 8714 C CA . ARG A 1 1060 ? 3.795 -4.038 -21.739 1.00 74.75 1060 ARG A CA 1
ATOM 8715 C C . ARG A 1 1060 ? 4.526 -5.215 -21.093 1.00 74.75 1060 ARG A C 1
ATOM 8717 O O . ARG A 1 1060 ? 3.992 -5.873 -20.198 1.00 74.75 1060 ARG A O 1
ATOM 8724 N N . PHE A 1 1061 ? 5.772 -5.430 -21.503 1.00 67.38 1061 PHE A N 1
ATOM 8725 C CA . PHE A 1 1061 ? 6.657 -6.418 -20.899 1.00 67.38 1061 PHE A CA 1
ATOM 8726 C C . PHE A 1 1061 ? 6.865 -6.156 -19.401 1.00 67.38 1061 PHE A C 1
ATOM 8728 O O . PHE A 1 1061 ? 6.695 -7.051 -18.577 1.00 67.38 1061 PHE A O 1
ATOM 8735 N N . PHE A 1 1062 ? 7.150 -4.905 -19.036 1.00 61.00 1062 PHE A N 1
ATOM 8736 C CA . PHE A 1 1062 ? 7.366 -4.502 -17.646 1.00 61.00 1062 PHE A CA 1
ATOM 8737 C C . PHE A 1 1062 ? 6.082 -4.585 -16.820 1.00 61.00 1062 PHE A C 1
ATOM 8739 O O . PHE A 1 1062 ? 6.116 -5.084 -15.702 1.00 61.00 1062 PHE A O 1
ATOM 8746 N N . GLU A 1 1063 ? 4.945 -4.167 -17.384 1.00 69.62 1063 GLU A N 1
ATOM 8747 C CA . GLU A 1 1063 ? 3.637 -4.295 -16.727 1.00 69.62 1063 GLU A CA 1
ATOM 8748 C C . GLU A 1 1063 ? 3.278 -5.762 -16.448 1.00 69.62 1063 GLU A C 1
ATOM 8750 O O . GLU A 1 1063 ? 2.680 -6.065 -15.417 1.00 69.62 1063 GLU A O 1
ATOM 8755 N N . THR A 1 1064 ? 3.698 -6.678 -17.326 1.00 74.75 1064 THR A N 1
ATOM 8756 C CA . THR A 1 1064 ? 3.556 -8.124 -17.110 1.00 74.75 1064 THR A CA 1
ATOM 8757 C C . THR A 1 1064 ? 4.406 -8.592 -15.934 1.00 74.75 1064 THR A C 1
ATOM 8759 O O . THR A 1 1064 ? 3.905 -9.283 -15.052 1.00 74.75 1064 THR A O 1
ATOM 8762 N N . LEU A 1 1065 ? 5.674 -8.180 -15.861 1.00 72.19 1065 LEU A N 1
ATOM 8763 C CA . LEU A 1 1065 ? 6.576 -8.586 -14.777 1.00 72.19 1065 LEU A CA 1
ATOM 8764 C C . LEU A 1 1065 ? 6.235 -7.946 -13.423 1.00 72.19 1065 LEU A C 1
ATOM 8766 O O . LEU A 1 1065 ? 6.415 -8.590 -12.389 1.00 72.19 1065 LEU A O 1
ATOM 8770 N N . ASP A 1 1066 ? 5.698 -6.725 -13.401 1.00 70.19 1066 ASP A N 1
ATOM 8771 C CA . ASP A 1 1066 ? 5.277 -6.042 -12.169 1.00 70.19 1066 ASP A CA 1
ATOM 8772 C C . ASP A 1 1066 ? 4.178 -6.812 -11.414 1.00 70.19 1066 ASP A C 1
ATOM 8774 O O . ASP A 1 1066 ? 4.074 -6.708 -10.187 1.00 70.19 1066 ASP A O 1
ATOM 8778 N N . VAL A 1 1067 ? 3.404 -7.655 -12.110 1.00 78.81 1067 VAL A N 1
ATOM 8779 C CA . VAL A 1 1067 ? 2.398 -8.522 -11.484 1.00 78.81 1067 VAL A CA 1
ATOM 8780 C C . VAL A 1 1067 ? 3.017 -9.554 -10.545 1.00 78.81 1067 VAL A C 1
ATOM 8782 O O . VAL A 1 1067 ? 2.387 -9.895 -9.547 1.00 78.81 1067 VAL A O 1
ATOM 8785 N N . LEU A 1 1068 ? 4.261 -9.990 -10.764 1.00 77.31 1068 LEU A N 1
ATOM 8786 C CA . LEU A 1 1068 ? 4.935 -10.933 -9.859 1.00 77.31 1068 LEU A CA 1
ATOM 8787 C C . LEU A 1 1068 ? 5.007 -10.380 -8.427 1.00 77.31 1068 LEU A C 1
ATOM 8789 O O . LEU A 1 1068 ? 4.673 -11.083 -7.478 1.00 77.31 1068 LEU A O 1
ATOM 8793 N N . ARG A 1 1069 ? 5.319 -9.085 -8.278 1.00 71.25 1069 ARG A N 1
ATOM 8794 C CA . ARG A 1 1069 ? 5.373 -8.397 -6.973 1.00 71.25 1069 ARG A CA 1
ATOM 8795 C C . ARG A 1 1069 ? 4.003 -8.300 -6.311 1.00 71.25 1069 ARG A C 1
ATOM 8797 O O . ARG A 1 1069 ? 3.874 -8.356 -5.089 1.00 71.25 1069 ARG A O 1
ATOM 8804 N N . LEU A 1 1070 ? 2.972 -8.087 -7.122 1.00 76.88 1070 LEU A N 1
ATOM 8805 C CA . LEU A 1 1070 ? 1.589 -8.024 -6.670 1.00 76.88 1070 LEU A CA 1
ATOM 8806 C C . LEU A 1 1070 ? 1.137 -9.399 -6.151 1.00 76.88 1070 LEU A C 1
ATOM 8808 O O . LEU A 1 1070 ? 0.545 -9.471 -5.073 1.00 76.88 1070 LEU A O 1
ATOM 8812 N N . ILE A 1 1071 ? 1.490 -10.478 -6.854 1.00 85.50 1071 ILE A N 1
ATOM 8813 C CA . ILE A 1 1071 ? 1.197 -11.854 -6.439 1.00 85.50 1071 ILE A CA 1
ATOM 8814 C C . ILE A 1 1071 ? 1.988 -12.250 -5.185 1.00 85.50 1071 ILE A C 1
ATOM 8816 O O . ILE A 1 1071 ? 1.409 -12.845 -4.283 1.00 85.50 1071 ILE A O 1
ATOM 8820 N N . GLU A 1 1072 ? 3.256 -11.857 -5.054 1.00 78.69 1072 GLU A N 1
ATOM 8821 C CA . GLU A 1 1072 ? 4.060 -12.099 -3.840 1.00 78.69 1072 GLU A CA 1
ATOM 8822 C C . GLU A 1 1072 ? 3.442 -11.468 -2.585 1.00 78.69 1072 GLU A C 1
ATOM 8824 O O . GLU A 1 1072 ? 3.363 -12.085 -1.523 1.00 78.69 1072 GLU A O 1
ATOM 8829 N N . ARG A 1 1073 ? 2.918 -10.243 -2.687 1.00 73.12 1073 ARG A N 1
ATOM 8830 C CA . ARG A 1 1073 ? 2.216 -9.615 -1.554 1.00 73.12 1073 ARG A CA 1
ATOM 8831 C C . ARG A 1 1073 ? 0.892 -10.299 -1.240 1.00 73.12 1073 ARG A C 1
ATOM 8833 O O . ARG A 1 1073 ? 0.496 -10.377 -0.077 1.00 73.12 1073 ARG A O 1
ATOM 8840 N N . ALA A 1 1074 ? 0.204 -10.773 -2.270 1.00 80.06 1074 ALA A N 1
ATOM 8841 C CA . ALA A 1 1074 ? -1.048 -11.493 -2.128 1.00 80.06 1074 ALA A CA 1
ATOM 8842 C C . ALA A 1 1074 ? -0.852 -12.904 -1.539 1.00 80.06 1074 ALA A C 1
ATOM 8844 O O . ALA A 1 1074 ? -1.713 -13.378 -0.798 1.00 80.06 1074 ALA A O 1
ATOM 8845 N N . GLU A 1 1075 ? 0.301 -13.531 -1.782 1.00 84.12 1075 GLU A N 1
ATOM 8846 C CA . GLU A 1 1075 ? 0.749 -14.749 -1.103 1.00 84.12 1075 GLU A CA 1
ATOM 8847 C C . GLU A 1 1075 ? 0.921 -14.510 0.404 1.00 84.12 1075 GLU A C 1
ATOM 8849 O O . GLU A 1 1075 ? 0.351 -15.253 1.199 1.00 84.12 1075 GLU A O 1
ATOM 8854 N N . HIS A 1 1076 ? 1.602 -13.434 0.816 1.00 77.06 1076 HIS A N 1
ATOM 8855 C CA . HIS A 1 1076 ? 1.698 -13.082 2.241 1.00 77.06 1076 HIS A CA 1
ATOM 8856 C C . HIS A 1 1076 ? 0.328 -12.821 2.876 1.00 77.06 1076 HIS A C 1
ATOM 8858 O O . HIS A 1 1076 ? 0.079 -13.198 4.018 1.00 77.06 1076 HIS A O 1
ATOM 8864 N N . LYS A 1 1077 ? -0.601 -12.214 2.130 1.00 80.31 1077 LYS A N 1
ATOM 8865 C CA . LYS A 1 1077 ? -1.988 -12.049 2.589 1.00 80.31 1077 LYS A CA 1
ATOM 8866 C C . LYS A 1 1077 ? -2.727 -13.376 2.730 1.00 80.31 1077 LYS A C 1
ATOM 8868 O O . LYS A 1 1077 ? -3.545 -13.493 3.636 1.00 80.31 1077 LYS A O 1
ATOM 8873 N N . CYS A 1 1078 ? -2.403 -14.363 1.897 1.00 86.12 1078 CYS A N 1
ATOM 8874 C CA . CYS A 1 1078 ? -2.953 -15.713 1.999 1.00 86.12 10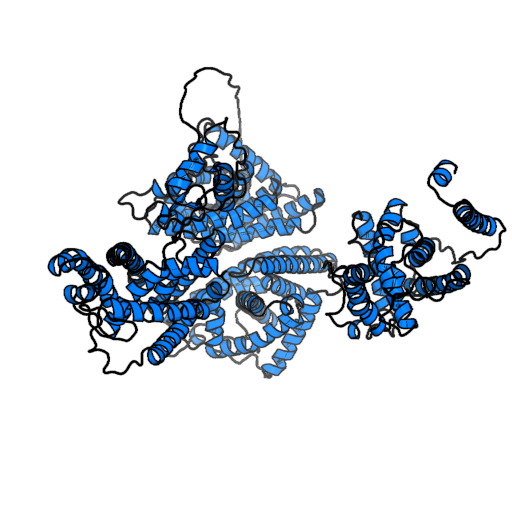78 CYS A CA 1
ATOM 8875 C C . CYS A 1 1078 ? -2.434 -16.411 3.262 1.00 86.12 1078 CYS A C 1
ATOM 8877 O O . CYS A 1 1078 ? -3.211 -17.015 3.992 1.00 86.12 1078 CYS A O 1
ATOM 8879 N N . GLN A 1 1079 ? -1.145 -16.257 3.576 1.00 83.38 1079 GLN A N 1
ATOM 8880 C CA . GLN A 1 1079 ? -0.563 -16.753 4.828 1.00 83.38 1079 GLN A CA 1
ATOM 8881 C C . GLN A 1 1079 ? -1.252 -16.129 6.051 1.00 83.38 1079 GLN A C 1
ATOM 8883 O O . GLN A 1 1079 ? -1.727 -16.862 6.915 1.00 83.38 1079 GLN A O 1
ATOM 8888 N N . GLU A 1 1080 ? -1.416 -14.798 6.073 1.00 79.56 1080 GLU A N 1
ATOM 8889 C CA . GLU A 1 1080 ? -2.161 -14.097 7.134 1.00 79.56 1080 GLU A CA 1
ATOM 8890 C C . GLU A 1 1080 ? -3.603 -14.623 7.274 1.00 79.56 1080 GLU A C 1
ATOM 8892 O O . GLU A 1 1080 ? -4.100 -14.805 8.384 1.00 79.56 1080 GLU A O 1
ATOM 8897 N N . GLU A 1 1081 ? -4.299 -14.872 6.160 1.00 87.88 1081 GLU A N 1
ATOM 8898 C CA . GLU A 1 1081 ? -5.664 -15.405 6.170 1.00 87.88 1081 GLU A CA 1
ATOM 8899 C C . GLU A 1 1081 ? -5.734 -16.803 6.801 1.00 87.88 1081 GLU A C 1
ATOM 8901 O O . GLU A 1 1081 ? -6.609 -17.065 7.631 1.00 87.88 1081 GLU A O 1
ATOM 8906 N N . ILE A 1 1082 ? -4.807 -17.692 6.438 1.00 86.50 1082 ILE A N 1
ATOM 8907 C CA . ILE A 1 1082 ? -4.743 -19.064 6.953 1.00 86.50 1082 ILE A CA 1
ATOM 8908 C C . ILE A 1 1082 ? -4.366 -19.082 8.440 1.00 86.50 1082 ILE A C 1
ATOM 8910 O O . ILE A 1 1082 ? -4.954 -19.852 9.206 1.00 86.50 1082 ILE A O 1
ATOM 8914 N N . GLU A 1 1083 ? -3.458 -18.205 8.874 1.00 78.81 1083 GLU A N 1
ATOM 8915 C CA . GLU A 1 1083 ? -3.142 -18.000 10.292 1.00 78.81 1083 GLU A CA 1
ATOM 8916 C C . GLU A 1 1083 ? -4.374 -17.541 11.079 1.00 78.81 1083 GLU A C 1
ATOM 8918 O O . GLU A 1 1083 ? -4.694 -18.122 12.117 1.00 78.81 1083 GLU A O 1
ATOM 8923 N N . LEU A 1 1084 ? -5.116 -16.552 10.568 1.00 77.62 1084 LEU A N 1
ATOM 8924 C CA . LEU A 1 1084 ? -6.352 -16.072 11.195 1.00 77.62 1084 LEU A CA 1
ATOM 8925 C C . LEU A 1 1084 ? -7.424 -17.164 11.251 1.00 77.62 1084 LEU A C 1
ATOM 8927 O O . LEU A 1 1084 ? -8.120 -17.284 12.260 1.00 77.62 1084 LEU A O 1
ATOM 8931 N N . CYS A 1 1085 ? -7.538 -17.996 10.212 1.00 81.94 1085 CYS A N 1
ATOM 8932 C CA . CYS A 1 1085 ? -8.406 -19.171 10.255 1.00 81.94 1085 CYS A CA 1
ATOM 8933 C C . CYS A 1 1085 ? -8.008 -20.116 11.399 1.00 81.94 1085 CYS A C 1
ATOM 8935 O O . CYS A 1 1085 ? -8.879 -20.603 12.117 1.00 81.94 1085 CYS A O 1
ATOM 8937 N N . GLY A 1 1086 ? -6.705 -20.318 11.622 1.00 74.94 1086 GLY A N 1
ATOM 8938 C CA . GLY A 1 1086 ? -6.181 -21.055 12.772 1.00 74.94 1086 GLY A CA 1
ATOM 8939 C C . GLY A 1 1086 ? -6.542 -20.420 14.119 1.00 74.94 1086 GLY A C 1
ATOM 8940 O O . GLY A 1 1086 ? -7.027 -21.119 15.003 1.00 74.94 1086 GLY A O 1
ATOM 8941 N N . VAL A 1 1087 ? -6.370 -19.101 14.263 1.00 74.56 1087 VAL A N 1
ATOM 8942 C CA . VAL A 1 1087 ? -6.661 -18.350 15.503 1.00 74.56 1087 VAL A CA 1
ATOM 8943 C C . VAL A 1 1087 ? -8.137 -18.434 15.893 1.00 74.56 1087 VAL A C 1
ATOM 8945 O O . VAL A 1 1087 ? -8.462 -18.605 17.067 1.00 74.56 1087 VAL A O 1
ATOM 8948 N N . TYR A 1 1088 ? -9.035 -18.319 14.917 1.00 74.31 1088 TYR A N 1
ATOM 8949 C CA . TYR A 1 1088 ? -10.481 -18.305 15.150 1.00 74.31 1088 TYR A CA 1
ATOM 8950 C C . TYR A 1 1088 ? -11.151 -19.675 14.975 1.00 74.31 1088 TYR A C 1
ATOM 8952 O O . TYR A 1 1088 ? -12.378 -19.755 14.972 1.00 74.31 1088 TYR A O 1
ATOM 8960 N N . ASN A 1 1089 ? -10.364 -20.752 14.874 1.00 77.75 1089 ASN A N 1
ATOM 8961 C CA . ASN A 1 1089 ? -10.839 -22.132 14.725 1.00 77.75 1089 ASN A CA 1
ATOM 8962 C C . ASN A 1 1089 ? -11.756 -22.365 13.507 1.00 77.75 1089 ASN A C 1
ATOM 8964 O O . ASN A 1 1089 ? -12.648 -23.216 13.552 1.00 77.75 1089 ASN A O 1
ATOM 8968 N N . PHE A 1 1090 ? -11.533 -21.638 12.410 1.00 83.75 1090 PHE A N 1
ATOM 8969 C CA . PHE A 1 1090 ? -12.151 -21.955 11.124 1.00 83.75 1090 PHE A CA 1
ATOM 8970 C C . PHE A 1 1090 ? -11.418 -23.134 10.483 1.00 83.75 1090 PHE A C 1
ATOM 8972 O O . PHE A 1 1090 ? -10.187 -23.137 10.374 1.00 83.75 1090 PHE A O 1
ATOM 8979 N N . GLU A 1 1091 ? -12.166 -24.150 10.053 1.00 87.25 1091 GLU A N 1
ATOM 8980 C CA . GLU A 1 1091 ? -11.557 -25.301 9.392 1.00 87.25 1091 GLU A CA 1
ATOM 8981 C C . GLU A 1 1091 ? -11.044 -24.952 7.997 1.00 87.25 1091 GLU A C 1
ATOM 8983 O O . GLU A 1 1091 ? -11.767 -24.409 7.163 1.00 87.25 1091 GLU A O 1
ATOM 8988 N N . VAL A 1 1092 ? -9.807 -25.361 7.737 1.00 91.25 1092 VAL A N 1
ATOM 8989 C CA . VAL A 1 1092 ? -9.155 -25.373 6.427 1.00 91.25 1092 VAL A CA 1
ATOM 8990 C C . VAL A 1 1092 ? -8.522 -26.753 6.267 1.00 91.25 1092 VAL A C 1
ATOM 8992 O O . VAL A 1 1092 ? -8.109 -27.348 7.262 1.00 91.25 1092 VAL A O 1
ATOM 8995 N N . ASP A 1 1093 ? -8.464 -27.282 5.047 1.00 93.69 1093 ASP A N 1
ATOM 8996 C CA . ASP A 1 1093 ? -7.755 -28.528 4.764 1.00 93.69 1093 ASP A CA 1
ATOM 8997 C C . ASP A 1 1093 ? -6.280 -28.436 5.196 1.00 93.69 1093 ASP A C 1
ATOM 8999 O O . ASP A 1 1093 ? -5.577 -27.466 4.898 1.00 93.69 1093 ASP A O 1
ATOM 9003 N N . GLU A 1 1094 ? -5.820 -29.457 5.919 1.00 89.94 1094 GLU A N 1
ATOM 9004 C CA . GLU A 1 1094 ? -4.505 -29.458 6.565 1.00 89.94 1094 GLU A CA 1
ATOM 9005 C C . GLU A 1 1094 ? -3.360 -29.509 5.543 1.00 89.94 1094 GLU A C 1
ATOM 9007 O O . GLU A 1 1094 ? -2.330 -28.864 5.733 1.00 89.94 1094 GLU A O 1
ATOM 9012 N N . ASP A 1 1095 ? -3.534 -30.221 4.423 1.00 90.00 1095 ASP A N 1
ATOM 9013 C CA . ASP A 1 1095 ? -2.511 -30.275 3.376 1.00 90.00 1095 ASP A CA 1
ATOM 9014 C C . ASP A 1 1095 ? -2.370 -28.904 2.705 1.00 90.00 1095 ASP A C 1
ATOM 9016 O O . ASP A 1 1095 ? -1.251 -28.453 2.459 1.00 90.00 1095 ASP A O 1
ATOM 9020 N N . MET A 1 1096 ? -3.484 -28.202 2.464 1.00 91.94 1096 MET A N 1
ATOM 9021 C CA . MET A 1 1096 ? -3.429 -26.829 1.953 1.00 91.94 1096 MET A CA 1
ATOM 9022 C C . MET A 1 1096 ? -2.823 -25.854 2.945 1.00 91.94 1096 MET A C 1
ATOM 9024 O O . MET A 1 1096 ? -2.006 -25.025 2.543 1.00 91.94 1096 MET A O 1
ATOM 9028 N N . ARG A 1 1097 ? -3.165 -25.967 4.231 1.00 90.31 1097 ARG A N 1
ATOM 9029 C CA . ARG A 1 1097 ? -2.510 -25.188 5.284 1.00 90.31 1097 ARG A CA 1
ATOM 9030 C C . ARG A 1 1097 ? -0.996 -25.397 5.241 1.00 90.31 1097 ARG A C 1
ATOM 9032 O O . ARG A 1 1097 ? -0.258 -24.419 5.231 1.00 90.31 1097 ARG A O 1
ATOM 9039 N N . ASN A 1 1098 ? -0.539 -26.642 5.123 1.00 90.25 1098 ASN A N 1
ATOM 9040 C CA . ASN A 1 1098 ? 0.884 -26.977 5.042 1.00 90.25 1098 ASN A CA 1
ATOM 9041 C C . ASN A 1 1098 ? 1.572 -26.445 3.775 1.00 90.25 1098 ASN A C 1
ATOM 9043 O O . ASN A 1 1098 ? 2.744 -26.085 3.832 1.00 90.25 1098 ASN A O 1
ATOM 9047 N N . ILE A 1 1099 ? 0.877 -26.392 2.635 1.00 91.12 1099 ILE A N 1
ATOM 9048 C CA . ILE A 1 1099 ? 1.424 -25.812 1.396 1.00 91.12 1099 ILE A CA 1
ATOM 9049 C C . ILE A 1 1099 ? 1.533 -24.283 1.510 1.00 91.12 1099 ILE A C 1
ATOM 9051 O O . ILE A 1 1099 ? 2.544 -23.710 1.112 1.00 91.12 1099 ILE A O 1
ATOM 9055 N N . VAL A 1 1100 ? 0.519 -23.609 2.064 1.00 88.31 1100 VAL A N 1
ATOM 9056 C CA . VAL A 1 1100 ? 0.521 -22.141 2.221 1.00 88.31 1100 VAL A CA 1
ATOM 9057 C C . VAL A 1 1100 ? 1.545 -21.688 3.265 1.00 88.31 1100 VAL A C 1
ATOM 9059 O O . VAL A 1 1100 ? 2.282 -20.730 3.030 1.00 88.31 1100 VAL A O 1
ATOM 9062 N N . MET A 1 1101 ? 1.629 -22.412 4.383 1.00 85.31 1101 MET A N 1
ATOM 9063 C CA . MET A 1 1101 ? 2.566 -22.155 5.482 1.00 85.31 1101 MET A CA 1
ATOM 9064 C C . MET A 1 1101 ? 3.936 -22.819 5.274 1.00 85.31 1101 MET A C 1
ATOM 9066 O O . MET A 1 1101 ? 4.722 -22.904 6.215 1.00 85.31 1101 MET A O 1
ATOM 9070 N N . TRP A 1 1102 ? 4.219 -23.323 4.067 1.00 86.25 1102 TRP A N 1
ATOM 9071 C CA . TRP A 1 1102 ? 5.499 -23.943 3.736 1.00 86.25 1102 TRP A CA 1
ATOM 9072 C C . TRP A 1 1102 ? 6.653 -22.972 4.003 1.00 86.25 1102 TRP A C 1
ATOM 9074 O O . TRP A 1 1102 ? 6.564 -21.792 3.658 1.00 86.25 1102 TRP A O 1
ATOM 9084 N N . ASP A 1 1103 ? 7.733 -23.476 4.604 1.00 75.19 1103 ASP A N 1
ATOM 9085 C CA . ASP A 1 1103 ? 8.910 -22.669 4.906 1.00 75.19 1103 ASP A CA 1
ATOM 9086 C C . ASP A 1 1103 ? 9.739 -22.451 3.632 1.00 75.19 1103 ASP A C 1
ATOM 9088 O O . ASP A 1 1103 ? 10.363 -23.372 3.094 1.00 75.19 1103 ASP A O 1
ATOM 9092 N N . LYS A 1 1104 ? 9.649 -21.227 3.107 1.00 65.94 1104 LYS A N 1
ATOM 9093 C CA . LYS A 1 1104 ? 10.187 -20.796 1.807 1.00 65.94 1104 LYS A CA 1
ATOM 9094 C C . LYS A 1 1104 ? 11.459 -19.946 1.943 1.00 65.94 1104 LYS A C 1
ATOM 9096 O O . LYS A 1 1104 ? 12.115 -19.719 0.919 1.00 65.94 1104 LYS A O 1
ATOM 9101 N N . TYR A 1 1105 ? 11.750 -19.431 3.150 1.00 55.06 1105 TYR A N 1
ATOM 9102 C CA . TYR A 1 1105 ? 12.611 -18.255 3.376 1.00 55.06 1105 TYR A CA 1
ATOM 9103 C C . TYR A 1 1105 ? 13.603 -18.362 4.537 1.00 55.06 1105 TYR A C 1
ATOM 9105 O O . TYR A 1 1105 ? 13.185 -18.438 5.708 1.00 55.06 1105 TYR A O 1
#

pLDDT: mean 72.93, std 17.33, range [23.81, 96.38]

Radius of gyration: 38.75 Å; chains: 1; bounding box: 97×100×113 Å

Sequence (1105 aa):
MEKCVAAGMQESLIRGSRDVNNQVNEDMKEGKSTEFVGPRVQCGIKLRSVELITQTTRNYSNLETIRSIIFSNAKQNVTLHEFSLEIKTESKLVWKLCEASFLEFDNLNKQDKKTLFSNFHTKWNVLEMGMKSAKNKDPYNNYSPSGARAKPIKDFYTSTKTNEKERLSDDDKKRLFEPIWRFRTQNVLSPLAALKFEPMENMALFGILLWDPGYTNVSDDLAEKCYAMRKIILNELMSLPALSVTLLVRIPKNNFPSFMIQPEIRYRHLDRIHCTTENYRNLENTRLSVFNKHPNASKELDVHEFSIEIMTDIKLIWRICETTFPEFNALCQQDKKTLFYNFIIKWNILELSIYSRKYNDPTKFYSPSGAVAKPADRFYENGKLSKNEINQIFGPYWAYRYENVNNPLVAMGFDETENMALLGILLWDPGYTNISESLAETCHAMRKIIFRELNSCYESSEDETTSRNFFTILDSLSLIERAEQKCREEIHLCGVHKIEFDQERKNMILIKLKNLELISRACNNYRNLELSRNTIFNRSENRINVELDLRDFASEIMLDVKLQYKFCELAFPEFHNLTPQDKKVIFYNCCIRWNIFELSIYSTKYNNTTQFYSPSGAVTKPVREFYKSDPRVKLSGEEITEVFGPIWRFHFEKVIGPLVELKLDEVENMALFGLLLWDPGYANLSVELAERCHALRKMILRELKVYYEEHDTNPGRYFETLDSLNLIEKSEEKCRREIELCGIMSKLTVSCSVCYCPSASFHFGAIVCRACAAFFRRYVNRKKMMVVCSCDKEKDSRYPCRLCRLEKCIAAGMQKSKVQAPRDSNFQFNNRMIEDRQSTSSSSPETFSRIEYGIRSRNMDVINLIARHYRNLEDTRASIFSRDVKREVNVYEFSLELKTDTKFIWKLCETTFPEFDRLCPQDRKIIFYNFYTKWSVLEIAMLAVKFNDPYNFYTPLGSPAKPITDFYGTTVKEKEVLDGNGIKQIFGPIWSYYIQNVTNPLLALKFGEMENMALFGIMLWDPAYTNINEELSEVCQAMRKIILRELTVYFEDNQADAFRFFETLDVLRLIERAEHKCQEEIELCGVYNFEVDEDMRNIVMWDKY

Secondary structure (DSSP, 8-state):
-HHHHTTT--HHHHHHHHHHHHHHHHHTTTT-----------SSS---TTSHHHHHHHHHHHHHHHHHHHTTT--SEE-HHHHHHHHHHHHHHHHHHHHHH-HHHHTS-HHHHHHHHHHHHHHHHHHHHHHHHHHTT-TTS-B-TT-PEEPPHHHHT--SSS-GGG---HHHHHHHHHHHHHHHIIIIIHHHHHH---HHHHHHHHHHHHT-TTSTT--HHHHHHHHHHHHHHHHHHHT-TTTTTHHHHH--TT-S-TTS--------S--HHHHHHHHHHHHHHHHHHHTT----TT-EE-HHHHHHHHHHHHHHHHHHHHHH-HHHHHS-HHHHHHHHHHHHHHHHHHHHHHHHHHTT-TTS-B-TTSPEEPPHHHHS--SSS-HHHHHHHHHHHHHHHIIIIIHHHHHT---HHHHHHHHHHHHT-TT-TT--HHHHHHHHHHHHHHHHHHHHHHHT---TTGGGHHHHHHHHHHHHHHHHHHHHHHHHHHHHTT----HHHHHHHGGGT---HHHHHHHHHHHHHHHHHHHHHT--GGGTTPEE-HHHHHHHHHHHHHHHHHHHHHH-HHHHTS-HHHHHHHHHHHHHHHHHHHHHHHHHHHT-SSSPBPTTSPEEPPHHHHHHT-TT----HHHHHHHHHHHHHHHIIIIIHHHHHHT--HHHHHHHHHHHHT-TT-TT--HHHHHHHHHHHHHHHHHHHHHHHHTT--HHHHHHHHHHHHHHHHHHHHHHHHHHHTTTTTTTPPPPTTT--SS-EEETTEEE-HHHHHHHHHHHT-S---------S----S-S-HHHHHHHHHHTT--GGGSPPPP----------------------------------TT--HHHHHHHHHHHHHHHHHHHS-TT----B-HHHHHHHHHHHHHHHHHHHHHH-HHHHHS-HHHHHHHHHHHHHHHHHHHHHHHHHHTT-TTS-B-TT-PBBPPHHHHHHTTBSSS-SS-HHHHHHHHHHHHHHHIIIIIHHHHHHT--HHHHHHHHHHHHT-TT-TTS-HHHHHHHHHHHHHHHHHHHHHHHHTT--HHHHHHHHHHHHHHHHHHHHHHHHHHHHHHTTB---HHHHHHHT----

Foldseek 3Di:
DVVVVVVVDDPVVVVVVVVVVVVVVVVVVVPPDPPPPDPPDDPPDDDDLAPLLVQLLVLVVVLVVVLCVVCVVPDLEAALVSLVVLLVVVLVSVLVSCVRRDVLLVPDDPVLVCQLSVQLSVVLQLLVQLVLCLVVVHLLFGAGSSRRTYDPQLRRHDDPDDDPPPDDDSVRSCVPCVVVSCCSSVQRSVLSSQLPDDSSRSSLVSQLSSLDLPGPPQDPVSVVVSVVSNVSSVVNQCPDPPRVPRPVVSDDPPRHPCVVPPPPPPPPPDLLLVLLLVLVVVLLVVLCVQLPDDVDLPAEAAQARLQVLLVVSLVSVLVSCVVSDVLLVPDDPVQNLQLSLQQSLLVQLLVQLVLCLVVVHLLWGAGSNSHTYDPQLRNQDPVPDHSVRSCVQCVVLSCCSSVQANVLSNVLDDDSSLSSLLSQLSSLDLPGPPHDPVSSVVSVVSNVSSLVSLVVVLVPDPDPCSVVNVVVSVLNVLSSVVNLVSVLVSLVVCLVSVRNHPVVSSCSSCVVLNPPLLLVLLLVLVVVLLVVLCVVLVQDPPQLAAAAAQVRLLVLLVVSLVSVLVSCCRSDVVLVPDDPVQVCQLSVQLSLLVQLLVQLVLCLVVVHLQWGAGSSNYTYDPQLRRLVPAPLQPDDSVRSCVQCVVLSCLSSVQANVLSSVLVDDSSLSSLLSLLSSLPLPGPPDDPVSSVVSLVSNVSSLSNLVSVCVSVVDDPVSSVSSVVSNVSSVVSSVSVVVVCVNSVVVPPPADAAQLQRHSQWDDAQFATHHPVLNVLQLVVLADPDDPFDDPDDDDDDDSDPGSVSSNVSCVVRGHDSVRHDYDDDDDDDDYDDDDDDDDDDDDDDDDDDDDDDPPPDDPPDLLLVLLLVLVVVLLVVLCVVQPPPDLAAAAQARLQVLLVVCLVSVLVSCVRSDVLLVPDDPVLNVLLSLQQSLLLQLLVQLVLCLVVVHLLWGAHSSRRIHDDQLCNQVVQADDDDPDHSVRSCSQCVVLSVCSSVLPNVLCNVLVDDSSLSSLVSQLSSLSLSWPPDDPVSSVVSVVSNVSSLVSVVVVCVVVVHDPCNSVSSVVSSVSSVVNLVSVLVVLVVCVVSVGDHDPVSNCSSPPDGD